Protein 3GLD (pdb70)

InterPro domains:
  IPR017503 Sortase B signal domain, QVPTGV class [TIGR03065] (308-339)
  IPR022464 Streptococcal pilin isopeptide linkage domain [PF12892] (33-169)
  IPR022464 Streptococcal pilin isopeptide linkage domain [TIGR03786] (100-170)
  IPR038174 Streptococcal pilin isopeptide linker superfamily [G3DSA:2.60.40.3050] (29-171)
  IPR055382 Domain of unknown function DUF7601 [PF24547] (174-305)

CATH classification: 2.60.40.3050 (+1 more: 2.60.40.1140)

Secondary structure (DSSP, 8-state):
--TT-----------TTEEEEEEEEEESSTTPPPPSEEEEEEEEE-TT---SSSEEEPPPPSS-EEEEEE-GGGTTS--EEEEEEE-TT----SSEEEEEEEEE--SSPPTTEEPP--EEEEEEEEEEETTTTEEEEEEEEEEETTEE--EEEEEEE-EEEEEEEEEEESTT--TTPPEEEEEEEPPBTTB-TT-EEEEEEE-SSSPPPEEEEEETTS-EEEEE-TT-EEEEEEEETT-EEEEEEPP-GGGT-EEEEEEEETTS--EEEESSB---EE--SS-EEEEEEEE---/--SEEEEEEEEEESSTTPPPPSEEEEEEEEE-TT----SSEEEPPPPSS-EEEEEE-GGGTTS--EEEEEEE-TT---SSSEEEEEEEEEE-SSPPTTEEPP--EEEEEEEEEEETTTTEEEEEEEEEEETTEE--EEEEEEE-EEEEEEEEEEESTT--TTPPEEEEEEE---SSS-TT-EEEEEEE-SSSPPPEEEEEETTS-EEEEE-TT-EEEEEEEETT-EEEEEE---GGGT-EEEEEEEETTS--EEEESSB---EE--SSPEEEEEEEE---/--EEEEEEEEEESSTTPPPP-EEEEEEEEE-SS----SSEEEPPPPSS-EEEEEE-GGGTTS--EEEEEEEGGGS--SS-EEEEEEEEE--SSPPTTEE----EEEEEEEEEEETTTTEEEEEEEEEESSS-B--EEEEEEE--EEEEEEEEEESTT--TTPPEEEEEEEPP-SSS-TT-EEEEEEE-SSSSPPEEEEEETTS-EEEEE-TT-EEEEEEEPTT-EEEEEE---GGGT-EEEEEEEESSS--EEEESSB---EE--SS-EEEEEEEE---

Nearest PDB structures (foldseek):
  3b2m-assembly2_B  TM=9.911E-01  e=2.088E-54  Streptococcus pyogenes serotype M1
  3gld-assembly2_B  TM=9.928E-01  e=7.175E-54  Streptococcus pyogenes serotype M1
  3gle-assembly3_C  TM=9.725E-01  e=1.163E-53  Streptococcus pyogenes serotype M1
  8f70-assembly1_A  TM=8.834E-01  e=3.457E-27  Streptococcus pyogenes
  6bbt-assembly1_A  TM=8.859E-01  e=1.631E-27  Streptococcus pyogenes

Foldseek 3Di:
DPPPDDDDDDDDADPLQKAKAKEAEAEPDLQAFFWWDKKKKFKAFDPPDDDDVAEETAQGDPDGMWIDTDHRVCRPDRRMTMIMDGRPPPDDQDFHWYKMKMAIDCDVPDAQKDWFGDIKIKIFGFDQDPVVRHTHRRHMWIDDPPDTDGNYTYMYGFAEKEKEAEAEAEPPTDQPDKWKKKKAKADDNTGHWQRKFWKWKADPDDDDTDIDIDTHRDIDMDIDGHPIMMMRGHHGAFIKMKMFIDDCVVVQKWKKKWKDWPVDDIDIGGHTMDDTDGHHSTYIYMYIYIYHYD/DAFKAKAKEAEAEPPLQAFFWWFKWKKFKAWDPVDDCPPAEETADDDPDGMDIDTDARVCRPHRRMDMIMDGRQPPDDQDFHWYKMKMAIDQDPHDAQKAWFGFIKIKIFGFPQDPVVRGTHRDDIWIDGPRDTDGNYTYMYGFFEKEKEAEAEDEPPTDQPDKWKKKKAKADDNTHDFFRWFKKWKFDPDPDGTDIDIDTHRDIDMDIDGHPIMMMRGHHGAFIWMKMFIDDCVVVVKWKKKWKDWAVDDIDIDGHTMDPRDGHHSTYIYIYIYIYHYD/DQKAKAKEAEAEPPLQAFFWWDKKKKFKAWDPPDDPDPAEDTADGDPDGMDIDTDARVCRPHRSMDMDMDGCQVPADQDWHWYKIKMAIDDDPDDAQKAWAGFIKIKTFGFDCDPVVNGTGRDDMWIDTDPDTDRHYIYMYGYFEKEKEAEAEAAPPTDQPDKWKKKKAKAADNTHHWFDWFWKFKDDPDDDGTDIDIDTHRDIDMDIDGHPIMMMRPGHGAFIKMKMWIDFCVVVQKWKKKWKDWPPDDIDIDGDTMDDTDGHHNTYIYMYIYIYHYD

Organism: Streptococcus pyogenes serotype M1 (NCBI:txid301447)

Sequence (853 aa):
GPGSATTVHGETVVNGAKLTVTKNLDLVNSNALIPNTDFTFKIEPDTTVNEDDGNNKFKGVALNTPMTKVTYTNSDKGGSNTKTAEFDFSEVTFEKPGVYYYKVTAEKIDKVPGVSYDTTSYTVQVHVLWNEEEQQKPVATYIVGYKEGSKVPIQFKNSLDSTTLTVKKKVSSGTGGDRSKDFNFGLTLKANQYYKASEKVMIEKTTKGGQAPVQTEASIDQLYHFTLKDGESIKVTNLPVGVDYVVTEDDYKSEKYTTNVEVSPQDGAVKNIAGNSTEQETSTDKDMTITFTNKKVFNGAKLTVTKNLDLVNSNALIPNTDFTFKIEPDTTVNEDGNKFKGVALNNTPMTKVTYTNSSDKGGSNTKTAEFDFSEVTFEEKPGVYYYKVTAEEKIDKVPGVSYDTTSYTVQVHVLWNEEQQKPVATYIVGYKEGSKVPIQFKNSSLDSTTLTVKKKVSGTGGDRSKDFNFGLTLKANQYYKASEKVMMIEKTTKGGQAPVQTEASSIDQQLYHFTLKDGESIKVTNLPVGVDYVVTEDDYKSEKYTTNVEVSPQDGAVKNIAGNSTEQETSTDKDMTITFTNKKVFGAKLTVTKNLDLVNSNALIPNTDFTFKIEPDTTVNEDGNKFKGVALNTPMTKVTYTNSDKGGSNTKTAEFDFSEVTFEKPGVYYYKVTAEKIDKVPGVSYDTTSYTVQVHVLWNEEEQQKPVATYIVGYKEGSKVPIQFKNSLDSTTLTVKKKVSGTGGDRSKDFNFGLTLKANQYYKASEKVMMIEKTTKGGQAPVQTEASIDQLYHFTLKDGESIKVTNLPVGVDYVVTEDDYKSEKYTTNVEVSPQDGAVKNIAGNSTEQETSTDKDMTITFTNKKVF

Radius of gyration: 78.74 Å; Cα contacts (8 Å, |Δi|>4): 2215; chains: 3; bounding box: 119×37×260 Å

B-factor: mean 33.16, std 6.8, range [10.65, 68.16]

Solvent-accessible surface area: 43783 Å² total; per-residue (Å²): 72,106,82,132,58,118,78,127,168,64,163,123,138,126,76,10,18,67,17,68,0,22,0,43,10,69,48,104,39,98,65,1,2,0,0,32,22,58,6,37,0,55,3,74,46,8,108,105,20,131,93,82,50,44,94,29,93,8,58,68,13,128,93,55,84,23,115,7,67,1,56,13,104,28,81,81,50,95,12,61,54,88,13,93,1,65,2,66,136,23,91,13,132,70,5,0,16,8,24,0,68,0,37,17,45,102,138,123,135,4,42,19,16,73,27,28,111,29,56,3,28,0,26,0,24,0,32,27,44,121,168,107,104,112,26,32,12,53,106,31,34,4,51,85,171,75,66,113,53,86,4,82,2,125,1,37,2,44,15,6,30,0,24,0,93,3,115,7,24,18,63,3,0,12,44,71,44,55,0,66,6,9,1,33,3,55,40,44,122,43,3,118,53,73,43,97,0,55,0,51,49,63,47,127,72,82,140,78,66,91,99,58,110,4,13,2,82,115,94,31,137,15,46,0,73,22,47,11,24,0,84,0,27,0,1,4,16,21,0,42,2,32,0,50,5,70,92,16,149,93,64,79,5,79,17,68,0,65,1,32,29,126,107,42,87,88,80,118,34,88,28,49,36,6,112,103,20,75,7,69,74,77,64,19,45,0,18,0,37,0,104,16,88,101,147,31,27,127,18,67,0,21,0,39,13,70,49,104,45,97,75,1,7,0,0,34,22,65,7,20,0,48,2,71,40,8,104,95,19,123,98,53,15,31,80,36,91,10,54,72,11,140,93,55,102,28,121,8,64,1,52,6,100,31,87,84,52,96,12,62,52,93,10,93,2,69,2,62,146,22,105,15,136,90,4,3,14,9,27,0,66,0,39,24,65,120,137,121,143,7,43,20,18,70,47,26,127,34,55,1,38,0,28,0,37,0,32,33,43,118,168,97,103,108,27,31,15,38,95,15,34,7,48,80,180,66,68,150,50,98,4,90,1,124,2,34,2,44,15,7,21,0,27,0,90,4,101,1,19,22,126,13,11,69,116,82,41,62,0,65,5,7,1,28,2,66,40,51,136,32,4,112,46,55,46,90,1,40,0,44,55,57,64,154,63,81,148,92,54,104,107,62,112,3,24,0,68,80,102,32,135,16,46,0,68,24,48,15,24,1,86,0,21,3,1,3,18,20,0,37,3,32,0,52,3,70,94,18,152,103,74,148,6,87,22,49,0,61,0,31,34,85,120,46,82,82,80,92,41,104,29,52,38,10,107,101,20,76,8,72,84,79,63,22,44,0,19,0,34,0,104,42,87,194,87,15,132,11,69,0,19,1,40,4,86,41,97,41,97,67,0,4,0,0,25,13,50,4,15,0,52,2,73,47,6,103,116,26,99,105,86,62,103,64,40,100,8,52,71,19,151,102,50,92,40,138,14,68,2,54,11,101,28,84,84,48,90,14,58,55,95,14,108,31,36,0,73,131,21,109,7,160,116,59,14,30,11,17,0,64,0,35,28,52,49,146,111,132,4,48,25,16,73,35,24,128,24,51,5,17,0,29,0,24,2,77,122,34,131,168,99,122,106,20,27,6,48,98,32,33,13,49,83,142,87,58,148,59,90,3,68,0,144,4,33,2,64,14,6,21,0,18,0,94,3,114,9,32,13,54,3,0,18,34,58,37,62,0,67,4,9,0,22,2,77,35,42,127,38,3,126,59,61,50,98,0,53,0,46,49,64,43,154,59,91,118,82,48,94,100,58,104,1,12,2,79,110,103,32,137,15,44,0,66,23,45,15,19,1,84,0,27,0,1,6,15,22,0,43,1,36,0,47,0,70,88,18,146,102,68,138,6,82,17,73,0,74,2,35,37,116,91,60,80,83,77,114,36,88,23,51,34,5,100,112,27,74,8,77,90,84,65,26,41,0,13,0,38,0,106,11,93,75

Structure (mmCIF, N/CA/C/O backbone):
data_3GLD
#
_entry.id   3GLD
#
_cell.length_a   67.307
_cell.length_b   52.149
_cell.length_c   127.316
_cell.angle_alpha   90.00
_cell.angle_beta   98.83
_cell.angle_gamma   90.00
#
_symmetry.space_group_name_H-M   'P 1 21 1'
#
loop_
_entity.id
_entity.type
_entity.pdbx_description
1 polymer Pilin
2 water water
#
loop_
_atom_site.group_PDB
_atom_site.id
_atom_site.type_symbol
_atom_site.label_atom_id
_atom_site.label_alt_id
_atom_site.label_comp_id
_atom_site.label_asym_id
_atom_site.label_entity_id
_atom_site.label_seq_id
_atom_site.pdbx_PDB_ins_code
_atom_site.Cartn_x
_atom_site.Cartn_y
_atom_site.Cartn_z
_atom_site.occupancy
_atom_site.B_iso_or_equiv
_atom_site.auth_seq_id
_atom_site.auth_comp_id
_atom_site.auth_asym_id
_atom_site.auth_atom_id
_atom_site.pdbx_PDB_model_num
ATOM 1 N N . GLY A 1 1 ? 43.984 -5.471 41.332 1.00 26.07 14 GLY A N 1
ATOM 2 C CA . GLY A 1 1 ? 43.938 -4.187 42.095 1.00 25.33 14 GLY A CA 1
ATOM 3 C C . GLY A 1 1 ? 45.321 -3.847 42.608 1.00 25.14 14 GLY A C 1
ATOM 4 O O . GLY A 1 1 ? 46.222 -4.691 42.555 1.00 25.03 14 GLY A O 1
ATOM 5 N N . PRO A 1 2 ? 45.511 -2.612 43.111 1.00 24.84 15 PRO A N 1
ATOM 6 C CA . PRO A 1 2 ? 46.840 -2.286 43.653 1.00 24.79 15 PRO A CA 1
ATOM 7 C C . PRO A 1 2 ? 47.089 -2.962 45.014 1.00 25.06 15 PRO A C 1
ATOM 8 O O . PRO A 1 2 ? 46.263 -2.837 45.926 1.00 23.86 15 PRO A O 1
ATOM 12 N N . GLY A 1 3 ? 48.195 -3.703 45.128 1.00 25.39 16 GLY A N 1
ATOM 13 C CA . GLY A 1 3 ? 48.548 -4.368 46.389 1.00 26.50 16 GLY A CA 1
ATOM 14 C C . GLY A 1 3 ? 47.366 -5.030 47.092 1.00 26.89 16 GLY A C 1
ATOM 15 O O . GLY A 1 3 ? 46.715 -5.906 46.511 1.00 26.85 16 GLY A O 1
ATOM 16 N N . SER A 1 4 ? 47.073 -4.590 48.317 1.00 27.47 17 SER A N 1
ATOM 17 C CA . SER A 1 4 ? 46.020 -5.194 49.155 1.00 28.40 17 SER A CA 1
ATOM 18 C C . SER A 1 4 ? 44.609 -5.022 48.607 1.00 29.71 17 SER A C 1
ATOM 19 O O . SER A 1 4 ? 43.710 -5.803 48.934 1.00 30.25 17 SER A O 1
ATOM 22 N N . ALA A 1 5 ? 44.409 -3.995 47.787 1.00 30.75 18 ALA A N 1
ATOM 23 C CA . ALA A 1 5 ? 43.075 -3.608 47.375 1.00 31.85 18 ALA A CA 1
ATOM 24 C C . ALA A 1 5 ? 42.574 -4.383 46.159 1.00 32.80 18 ALA A C 1
ATOM 25 O O . ALA A 1 5 ? 43.353 -4.963 45.395 1.00 32.53 18 ALA A O 1
ATOM 27 N N . THR A 1 6 ? 41.256 -4.400 45.993 1.00 33.88 19 THR A N 1
ATOM 28 C CA . THR A 1 6 ? 40.640 -5.065 44.846 1.00 35.17 19 THR A CA 1
ATOM 29 C C . THR A 1 6 ? 39.909 -4.039 43.967 1.00 34.99 19 THR A C 1
ATOM 30 O O . THR A 1 6 ? 39.272 -3.122 44.483 1.00 35.42 19 THR A O 1
ATOM 34 N N . THR A 1 7 ? 40.044 -4.187 42.648 1.00 35.15 20 THR A N 1
ATOM 35 C CA . THR A 1 7 ? 39.469 -3.262 41.669 1.00 34.81 20 THR A CA 1
ATOM 36 C C . THR A 1 7 ? 38.096 -3.727 41.194 1.00 34.61 20 THR A C 1
ATOM 37 O O . THR A 1 7 ? 37.965 -4.794 40.582 1.00 34.35 20 THR A O 1
ATOM 41 N N . VAL A 1 8 ? 37.092 -2.893 41.445 1.00 33.92 21 VAL A N 1
ATOM 42 C CA . VAL A 1 8 ? 35.711 -3.177 41.081 1.00 33.58 21 VAL A CA 1
ATOM 43 C C . VAL A 1 8 ? 35.330 -2.319 39.883 1.00 33.12 21 VAL A C 1
ATOM 44 O O . VAL A 1 8 ? 35.593 -1.119 39.873 1.00 32.72 21 VAL A O 1
ATOM 48 N N . HIS A 1 9 ? 34.720 -2.938 38.871 1.00 32.87 22 HIS A N 1
ATOM 49 C CA . HIS A 1 9 ? 34.378 -2.259 37.613 1.00 32.72 22 HIS A CA 1
ATOM 50 C C . HIS A 1 9 ? 32.946 -1.750 37.489 1.00 33.47 22 HIS A C 1
ATOM 51 O O . HIS A 1 9 ? 32.666 -0.809 36.739 1.00 33.71 22 HIS A O 1
ATOM 58 N N . GLY A 1 10 ? 32.017 -2.373 38.184 1.00 33.95 23 GLY A N 1
ATOM 59 C CA . GLY A 1 10 ? 30.628 -1.947 38.021 1.00 35.25 23 GLY A CA 1
ATOM 60 C C . GLY A 1 10 ? 30.391 -0.521 38.500 1.00 35.50 23 GLY A C 1
ATOM 61 O O . GLY A 1 10 ? 31.184 0.034 39.265 1.00 35.12 23 GLY A O 1
ATOM 62 N N . GLU A 1 11 ? 29.324 0.093 38.017 1.00 35.93 24 GLU A N 1
ATOM 63 C CA . GLU A 1 11 ? 28.773 1.213 38.757 1.00 37.37 24 GLU A CA 1
ATOM 64 C C . GLU A 1 11 ? 27.248 1.207 38.821 1.00 37.15 24 GLU A C 1
ATOM 65 O O . GLU A 1 11 ? 26.564 0.845 37.858 1.00 35.78 24 GLU A O 1
ATOM 71 N N . THR A 1 12 ? 26.754 1.556 40.007 1.00 37.59 25 THR A N 1
ATOM 72 C CA . THR A 1 12 ? 25.341 1.718 40.288 1.00 38.73 25 THR A CA 1
ATOM 73 C C . THR A 1 12 ? 24.704 2.621 39.245 1.00 39.30 25 THR A C 1
ATOM 74 O O . THR A 1 12 ? 25.226 3.687 38.930 1.00 39.15 25 THR A O 1
ATOM 78 N N . VAL A 1 13 ? 23.584 2.167 38.703 1.00 40.46 26 VAL A N 1
ATOM 79 C CA . VAL A 1 13 ? 22.795 2.953 37.768 1.00 41.28 26 VAL A CA 1
ATOM 80 C C . VAL A 1 13 ? 21.749 3.735 38.564 1.00 42.02 26 VAL A C 1
ATOM 81 O O . VAL A 1 13 ? 20.856 3.153 39.178 1.00 42.00 26 VAL A O 1
ATOM 85 N N . VAL A 1 14 ? 21.874 5.052 38.583 1.00 42.48 27 VAL A N 1
ATOM 86 C CA . VAL A 1 14 ? 20.828 5.857 39.186 1.00 43.31 27 VAL A CA 1
ATOM 87 C C . VAL A 1 14 ? 19.870 6.188 38.047 1.00 43.18 27 VAL A C 1
ATOM 88 O O . VAL A 1 14 ? 20.297 6.657 36.993 1.00 44.01 27 VAL A O 1
ATOM 92 N N . ASN A 1 15 ? 18.590 5.880 38.229 1.00 42.77 28 ASN A N 1
ATOM 93 C CA . ASN A 1 15 ? 17.596 6.128 37.192 1.00 42.48 28 ASN A CA 1
ATOM 94 C C . ASN A 1 15 ? 17.438 7.637 36.932 1.00 42.07 28 ASN A C 1
ATOM 95 O O . ASN A 1 15 ? 16.880 8.385 37.756 1.00 41.56 28 ASN A O 1
ATOM 100 N N . GLY A 1 16 ? 17.969 8.080 35.790 1.00 41.47 29 GLY A N 1
ATOM 101 C CA . GLY A 1 16 ? 17.874 9.480 35.381 1.00 40.78 29 GLY A CA 1
ATOM 102 C C . GLY A 1 16 ? 16.503 9.894 34.866 1.00 40.49 29 GLY A C 1
ATOM 103 O O . GLY A 1 16 ? 16.318 11.057 34.461 1.00 41.17 29 GLY A O 1
ATOM 104 N N . ALA A 1 17 ? 15.563 8.945 34.856 1.00 39.51 30 ALA A N 1
ATOM 105 C CA . ALA A 1 17 ? 14.179 9.159 34.415 1.00 39.10 30 ALA A CA 1
ATOM 106 C C . ALA A 1 17 ? 13.154 9.011 35.568 1.00 38.60 30 ALA A C 1
ATOM 107 O O . ALA A 1 17 ? 11.949 8.853 35.335 1.00 38.87 30 ALA A O 1
ATOM 109 N N . LYS A 1 18 ? 13.649 9.027 36.801 1.00 37.81 31 LYS A N 1
ATOM 110 C CA . LYS A 1 18 ? 12.796 9.055 37.991 1.00 37.78 31 LYS A CA 1
ATOM 111 C C . LYS A 1 18 ? 13.399 9.952 39.056 1.00 36.85 31 LYS A C 1
ATOM 112 O O . LYS A 1 18 ? 14.630 10.009 39.220 1.00 36.13 31 LYS A O 1
ATOM 118 N N . LEU A 1 19 ? 12.524 10.675 39.753 1.00 35.98 32 LEU A N 1
ATOM 119 C CA . LEU A 1 19 ? 12.934 11.587 40.816 1.00 35.29 32 LEU A CA 1
ATOM 120 C C . LEU A 1 19 ? 12.255 11.171 42.116 1.00 34.82 32 LEU A C 1
ATOM 121 O O . LEU A 1 19 ? 11.020 11.089 42.179 1.00 34.07 32 LEU A O 1
ATOM 126 N N . THR A 1 20 ? 13.070 10.924 43.140 1.00 34.09 33 THR A N 1
ATOM 127 C CA . THR A 1 20 ? 12.579 10.505 44.450 1.00 33.62 33 THR A CA 1
ATOM 128 C C . THR A 1 20 ? 12.178 11.728 45.274 1.00 32.93 33 THR A C 1
ATOM 129 O O . THR A 1 20 ? 12.923 12.685 45.349 1.00 32.07 33 THR A O 1
ATOM 133 N N . VAL A 1 21 ? 10.996 11.677 45.883 1.00 32.65 34 VAL A N 1
ATOM 134 C CA . VAL A 1 21 ? 10.585 12.706 46.841 1.00 32.60 34 VAL A CA 1
ATOM 135 C C . VAL A 1 21 ? 10.560 12.083 48.235 1.00 33.22 34 VAL A C 1
ATOM 136 O O . VAL A 1 21 ? 9.984 11.017 48.423 1.00 32.30 34 VAL A O 1
ATOM 140 N N . THR A 1 22 ? 11.194 12.738 49.202 1.00 34.37 35 THR A N 1
ATOM 141 C CA . THR A 1 22 ? 11.194 12.230 50.576 1.00 35.84 35 THR A CA 1
ATOM 142 C C . THR A 1 22 ? 10.301 13.120 51.425 1.00 36.13 35 THR A C 1
ATOM 143 O O . THR A 1 22 ? 10.408 14.350 51.391 1.00 36.63 35 THR A O 1
ATOM 147 N N . LYS A 1 23 ? 9.398 12.489 52.165 1.00 36.64 36 LYS A N 1
ATOM 148 C CA . LYS A 1 23 ? 8.500 13.222 53.056 1.00 36.70 36 LYS A CA 1
ATOM 149 C C . LYS A 1 23 ? 8.774 12.814 54.494 1.00 36.82 36 LYS A C 1
ATOM 150 O O . LYS A 1 23 ? 8.841 11.625 54.810 1.00 37.00 36 LYS A O 1
ATOM 156 N N . ASN A 1 24 ? 8.966 13.810 55.349 1.00 37.34 37 ASN A N 1
ATOM 157 C CA . ASN A 1 24 ? 9.121 13.599 56.771 1.00 37.71 37 ASN A CA 1
ATOM 158 C C . ASN A 1 24 ? 7.994 14.321 57.516 1.00 37.81 37 ASN A C 1
ATOM 159 O O . ASN A 1 24 ? 7.484 15.341 57.054 1.00 38.17 37 ASN A O 1
ATOM 164 N N . LEU A 1 25 ? 7.584 13.776 58.655 1.00 37.36 38 LEU A N 1
ATOM 165 C CA . LEU A 1 25 ? 6.602 14.455 59.490 1.00 36.85 38 LEU A CA 1
ATOM 166 C C . LEU A 1 25 ? 7.231 14.726 60.850 1.00 36.75 38 LEU A C 1
ATOM 167 O O . LEU A 1 25 ? 7.473 13.810 61.633 1.00 36.72 38 LEU A O 1
ATOM 172 N N . ASP A 1 26 ? 7.508 15.992 61.107 1.00 36.49 39 ASP A N 1
ATOM 173 C CA . ASP A 1 26 ? 8.056 16.421 62.381 1.00 37.63 39 ASP A CA 1
ATOM 174 C C . ASP A 1 26 ? 6.915 16.469 63.403 1.00 36.43 39 ASP A C 1
ATOM 175 O O . ASP A 1 26 ? 5.846 16.974 63.091 1.00 36.33 39 ASP A O 1
ATOM 180 N N . LEU A 1 27 ? 7.149 15.941 64.603 1.00 35.39 40 LEU A N 1
ATOM 181 C CA . LEU A 1 27 ? 6.137 15.926 65.664 1.00 34.86 40 LEU A CA 1
ATOM 182 C C . LEU A 1 27 ? 6.460 16.909 66.792 1.00 34.58 40 LEU A C 1
ATOM 183 O O . LEU A 1 27 ? 7.525 16.827 67.418 1.00 34.58 40 LEU A O 1
ATOM 188 N N . VAL A 1 28 ? 5.542 17.836 67.057 1.00 33.79 41 VAL A N 1
ATOM 189 C CA . VAL A 1 28 ? 5.686 18.733 68.220 1.00 33.62 41 VAL A CA 1
ATOM 190 C C . VAL A 1 28 ? 5.758 17.932 69.530 1.00 32.91 41 VAL A C 1
ATOM 191 O O . VAL A 1 28 ? 6.597 18.208 70.406 1.00 33.20 41 VAL A O 1
ATOM 195 N N . ASN A 1 29 ? 4.894 16.924 69.636 1.00 31.38 42 ASN A N 1
ATOM 196 C CA . ASN A 1 29 ? 4.916 15.985 70.749 1.00 30.93 42 ASN A CA 1
ATOM 197 C C . ASN A 1 29 ? 5.358 14.611 70.232 1.00 30.94 42 ASN A C 1
ATOM 198 O O . ASN A 1 29 ? 4.649 14.014 69.436 1.00 31.16 42 ASN A O 1
ATOM 203 N N . SER A 1 30 ? 6.489 14.098 70.709 1.00 31.65 43 SER A N 1
ATOM 204 C CA . SER A 1 30 ? 7.047 12.835 70.192 1.00 32.84 43 SER A CA 1
ATOM 205 C C . SER A 1 30 ? 6.101 11.640 70.329 1.00 32.89 43 SER A C 1
ATOM 206 O O . SER A 1 30 ? 6.207 10.652 69.586 1.00 32.98 43 SER A O 1
ATOM 209 N N . ASN A 1 31 ? 5.158 11.736 71.256 1.00 31.92 44 ASN A N 1
ATOM 210 C CA . ASN A 1 31 ? 4.181 10.674 71.472 1.00 31.50 44 ASN A CA 1
ATOM 211 C C . ASN A 1 31 ? 2.916 10.859 70.637 1.00 30.39 44 ASN A C 1
ATOM 212 O O . ASN A 1 31 ? 1.927 10.172 70.849 1.00 29.73 44 ASN A O 1
ATOM 217 N N . ALA A 1 32 ? 2.940 11.788 69.681 1.00 29.31 45 ALA A N 1
ATOM 218 C CA . ALA A 1 32 ? 1.732 12.081 68.893 1.00 28.83 45 ALA A CA 1
ATOM 219 C C . ALA A 1 32 ? 1.212 10.860 68.166 1.00 28.76 45 ALA A C 1
ATOM 220 O O . ALA A 1 32 ? 1.999 10.043 67.682 1.00 29.47 45 ALA A O 1
ATOM 222 N N . LEU A 1 33 ? -0.114 10.742 68.096 1.00 28.21 46 LEU A N 1
ATOM 223 C CA . LEU A 1 33 ? -0.783 9.851 67.154 1.00 28.07 46 LEU A CA 1
ATOM 224 C C . LEU A 1 33 ? -0.616 10.365 65.715 1.00 28.30 46 LEU A C 1
ATOM 225 O O . LEU A 1 33 ? -0.580 11.588 65.493 1.00 27.52 46 LEU A O 1
ATOM 230 N N . ILE A 1 34 ? -0.478 9.437 64.762 1.00 27.89 47 ILE A N 1
ATOM 231 C CA . ILE A 1 34 ? -0.214 9.791 63.355 1.00 28.75 47 ILE A CA 1
ATOM 232 C C . ILE A 1 34 ? -1.536 9.658 62.603 1.00 28.27 47 ILE A C 1
ATOM 233 O O . ILE A 1 34 ? -2.132 8.588 62.585 1.00 29.26 47 ILE A O 1
ATOM 238 N N . PRO A 1 35 ? -2.003 10.750 61.981 1.00 27.66 48 PRO A N 1
ATOM 239 C CA . PRO A 1 35 ? -3.295 10.724 61.279 1.00 28.24 48 PRO A CA 1
ATOM 240 C C . PRO A 1 35 ? -3.285 9.854 60.003 1.00 28.36 48 PRO A C 1
ATOM 241 O O . PRO A 1 35 ? -2.250 9.743 59.353 1.00 28.82 48 PRO A O 1
ATOM 245 N N . ASN A 1 36 ? -4.425 9.249 59.683 1.00 28.84 49 ASN A N 1
ATOM 246 C CA . ASN A 1 36 ? -4.639 8.584 58.401 1.00 29.36 49 ASN A CA 1
ATOM 247 C C . ASN A 1 36 ? -4.863 9.662 57.352 1.00 29.32 49 ASN A C 1
ATOM 248 O O . ASN A 1 36 ? -5.934 10.252 57.299 1.00 29.04 49 ASN A O 1
ATOM 253 N N . THR A 1 37 ? -3.856 9.918 56.524 1.00 29.60 50 THR A N 1
ATOM 254 C CA . THR A 1 37 ? -3.964 10.945 55.489 1.00 30.06 50 THR A CA 1
ATOM 255 C C . THR A 1 37 ? -2.917 10.708 54.388 1.00 30.33 50 THR A C 1
ATOM 256 O O . THR A 1 37 ? -1.908 10.047 54.616 1.00 29.59 50 THR A O 1
ATOM 260 N N . ASP A 1 38 ? -3.169 11.274 53.211 1.00 30.96 51 ASP A N 1
ATOM 261 C CA . ASP A 1 38 ? -2.140 11.416 52.164 1.00 31.16 51 ASP A CA 1
ATOM 262 C C . ASP A 1 38 ? -1.469 12.769 52.257 1.00 30.87 51 ASP A C 1
ATOM 263 O O . ASP A 1 38 ? -2.034 13.704 52.827 1.00 31.06 51 ASP A O 1
ATOM 268 N N . PHE A 1 39 ? -0.262 12.874 51.695 1.00 30.54 52 PHE A N 1
ATOM 269 C CA . PHE A 1 39 ? 0.314 14.151 51.300 1.00 30.48 52 PHE A CA 1
ATOM 270 C C . PHE A 1 39 ? 0.702 14.045 49.823 1.00 30.82 52 PHE A C 1
ATOM 271 O O . PHE A 1 39 ? 1.259 13.023 49.401 1.00 29.78 52 PHE A O 1
ATOM 279 N N . THR A 1 40 ? 0.397 15.096 49.061 1.00 29.77 53 THR A N 1
ATOM 280 C CA . THR A 1 40 ? 0.510 15.087 47.618 1.00 30.23 53 THR A CA 1
ATOM 281 C C . THR A 1 40 ? 1.570 16.099 47.168 1.00 30.28 53 THR A C 1
ATOM 282 O O . THR A 1 40 ? 1.737 17.174 47.771 1.00 28.87 53 THR A O 1
ATOM 286 N N . PHE A 1 41 ? 2.283 15.735 46.106 1.00 30.33 54 PHE A N 1
ATOM 287 C CA . PHE A 1 41 ? 3.350 16.575 45.566 1.00 30.58 54 PHE A CA 1
ATOM 288 C C . PHE A 1 41 ? 3.131 16.708 44.089 1.00 30.54 54 PHE A C 1
ATOM 289 O O . PHE A 1 41 ? 2.705 15.762 43.431 1.00 30.60 54 PHE A O 1
ATOM 297 N N . LYS A 1 42 ? 3.407 17.906 43.585 1.00 30.32 55 LYS A N 1
ATOM 298 C CA . LYS A 1 42 ? 3.155 18.266 42.212 1.00 30.17 55 LYS A CA 1
ATOM 299 C C . LYS A 1 42 ? 4.471 18.669 41.547 1.00 30.00 55 LYS A C 1
ATOM 300 O O . LYS A 1 42 ? 5.322 19.333 42.165 1.00 29.14 55 LYS A O 1
ATOM 306 N N . ILE A 1 43 ? 4.618 18.261 40.291 1.00 30.33 56 ILE A N 1
ATOM 307 C CA . ILE A 1 43 ? 5.689 18.768 39.413 1.00 30.49 56 ILE A CA 1
ATOM 308 C C . ILE A 1 43 ? 5.061 19.419 38.190 1.00 30.46 56 ILE A C 1
ATOM 309 O O . ILE A 1 43 ? 4.150 18.859 37.585 1.00 30.23 56 ILE A O 1
ATOM 314 N N . GLU A 1 44 ? 5.547 20.609 37.839 1.00 30.50 57 GLU A N 1
ATOM 315 C CA . GLU A 1 44 ? 5.090 21.307 36.641 1.00 31.41 57 GLU A CA 1
ATOM 316 C C . GLU A 1 44 ? 6.270 21.945 35.895 1.00 31.05 57 GLU A C 1
ATOM 317 O O . GLU A 1 44 ? 7.303 22.246 36.508 1.00 29.60 57 GLU A O 1
ATOM 323 N N . PRO A 1 45 ? 6.114 22.158 34.581 1.00 31.72 58 PRO A N 1
ATOM 324 C CA . PRO A 1 45 ? 7.168 22.878 33.856 1.00 33.07 58 PRO A CA 1
ATOM 325 C C . PRO A 1 45 ? 7.420 24.254 34.473 1.00 34.16 58 PRO A C 1
ATOM 326 O O . PRO A 1 45 ? 6.471 24.963 34.812 1.00 34.20 58 PRO A O 1
ATOM 330 N N . ASP A 1 46 ? 8.687 24.607 34.653 1.00 35.93 59 ASP A N 1
ATOM 331 C CA . ASP A 1 46 ? 9.064 25.958 35.066 1.00 37.62 59 ASP A CA 1
ATOM 332 C C . ASP A 1 46 ? 8.846 26.957 33.921 1.00 38.99 59 ASP A C 1
ATOM 333 O O . ASP A 1 46 ? 9.532 26.897 32.900 1.00 39.58 59 ASP A O 1
ATOM 338 N N . THR A 1 47 ? 7.905 27.877 34.124 1.00 40.51 60 THR A N 1
ATOM 339 C CA . THR A 1 47 ? 7.442 28.836 33.110 1.00 42.10 60 THR A CA 1
ATOM 340 C C . THR A 1 47 ? 8.406 30.022 32.912 1.00 42.62 60 THR A C 1
ATOM 341 O O . THR A 1 47 ? 8.331 30.734 31.905 1.00 42.51 60 THR A O 1
ATOM 345 N N . THR A 1 48 ? 9.316 30.202 33.870 1.00 43.38 61 THR A N 1
ATOM 346 C CA . THR A 1 48 ? 10.170 31.386 33.947 1.00 44.22 61 THR A CA 1
ATOM 347 C C . THR A 1 48 ? 11.522 31.216 33.255 1.00 44.80 61 THR A C 1
ATOM 348 O O . THR A 1 48 ? 12.391 32.085 33.373 1.00 44.81 61 THR A O 1
ATOM 352 N N . VAL A 1 49 ? 11.703 30.105 32.539 1.00 45.28 62 VAL A N 1
ATOM 353 C CA . VAL A 1 49 ? 12.974 29.827 31.864 1.00 45.39 62 VAL A CA 1
ATOM 354 C C . VAL A 1 49 ? 13.192 30.716 30.650 1.00 45.84 62 VAL A C 1
ATOM 355 O O . VAL A 1 49 ? 12.295 30.881 29.813 1.00 46.02 62 VAL A O 1
ATOM 359 N N . ASN A 1 50 ? 14.395 31.278 30.562 1.00 45.89 63 ASN A N 1
ATOM 360 C CA . ASN A 1 50 ? 14.843 31.932 29.341 1.00 46.25 63 ASN A CA 1
ATOM 361 C C . ASN A 1 50 ? 15.298 30.831 28.392 1.00 46.11 63 ASN A C 1
ATOM 362 O O . ASN A 1 50 ? 16.334 30.188 28.612 1.00 46.18 63 ASN A O 1
ATOM 367 N N . GLU A 1 51 ? 14.499 30.590 27.359 1.00 45.82 64 GLU A N 1
ATOM 368 C CA . GLU A 1 51 ? 14.783 29.503 26.445 1.00 45.26 64 GLU A CA 1
ATOM 369 C C . GLU A 1 51 ? 15.784 29.863 25.356 1.00 45.09 64 GLU A C 1
ATOM 370 O O . GLU A 1 51 ? 15.630 30.846 24.612 1.00 45.04 64 GLU A O 1
ATOM 376 N N . ASP A 1 52 ? 16.838 29.064 25.332 1.00 44.49 65 ASP A N 1
ATOM 377 C CA A ASP A 1 52 ? 17.779 28.995 24.234 0.50 44.00 65 ASP A CA 1
ATOM 378 C CA B ASP A 1 52 ? 17.720 29.001 24.176 0.50 44.37 65 ASP A CA 1
ATOM 379 C C . ASP A 1 52 ? 17.858 27.523 23.815 1.00 43.98 65 ASP A C 1
ATOM 380 O O . ASP A 1 52 ? 17.058 26.682 24.285 1.00 44.45 65 ASP A O 1
ATOM 389 N N . GLY A 1 53 ? 18.817 27.192 22.960 1.00 43.31 66 GLY A N 1
ATOM 390 C CA . GLY A 1 53 ? 19.050 25.795 22.607 1.00 42.13 66 GLY A CA 1
ATOM 391 C C . GLY A 1 53 ? 19.775 25.038 23.710 1.00 40.98 66 GLY A C 1
ATOM 392 O O . GLY A 1 53 ? 20.324 23.957 23.448 1.00 41.62 66 GLY A O 1
ATOM 393 N N . ASN A 1 54 ? 19.769 25.597 24.935 1.00 39.44 67 ASN A N 1
ATOM 394 C CA A ASN A 1 54 ? 20.443 24.988 26.085 0.50 38.34 67 ASN A CA 1
ATOM 395 C CA B ASN A 1 54 ? 20.443 24.986 26.090 0.50 38.44 67 ASN A CA 1
ATOM 396 C C . ASN A 1 54 ? 19.475 24.646 27.227 1.00 37.76 67 ASN A C 1
ATOM 397 O O . ASN A 1 54 ? 19.391 23.491 27.662 1.00 37.40 67 ASN A O 1
ATOM 406 N N . LYS A 1 55 ? 18.759 25.662 27.702 1.00 36.16 68 LYS A N 1
ATOM 407 C CA . LYS A 1 55 ? 17.756 25.524 28.746 1.00 35.18 68 LYS A CA 1
ATOM 408 C C . LYS A 1 55 ? 16.382 25.487 28.105 1.00 33.85 68 LYS A C 1
ATOM 409 O O . LYS A 1 55 ? 16.119 26.227 27.149 1.00 33.48 68 LYS A O 1
ATOM 415 N N . PHE A 1 56 ? 15.515 24.626 28.635 1.00 32.40 69 PHE A N 1
ATOM 416 C CA . PHE A 1 56 ? 14.170 24.431 28.104 1.00 31.36 69 PHE A CA 1
ATOM 417 C C . PHE A 1 56 ? 13.147 24.446 29.225 1.00 30.93 69 PHE A C 1
ATOM 418 O O . PHE A 1 56 ? 13.446 24.042 30.347 1.00 30.36 69 PHE A O 1
ATOM 426 N N . LYS A 1 57 ? 11.937 24.897 28.913 1.00 30.53 70 LYS A N 1
ATOM 427 C CA . LYS A 1 57 ? 10.808 24.686 29.806 1.00 30.64 70 LYS A CA 1
ATOM 428 C C . LYS A 1 57 ? 10.567 23.183 29.860 1.00 29.88 70 LYS A C 1
ATOM 429 O O . LYS A 1 57 ? 10.672 22.510 28.840 1.00 28.77 70 LYS A O 1
ATOM 435 N N . GLY A 1 58 ? 10.267 22.655 31.050 1.00 29.65 71 GLY A N 1
ATOM 436 C CA . GLY A 1 58 ? 10.049 21.224 31.202 1.00 28.81 71 GLY A CA 1
ATOM 437 C C . GLY A 1 58 ? 8.929 20.711 30.315 1.00 29.07 71 GLY A C 1
ATOM 438 O O . GLY A 1 58 ? 8.017 21.457 29.967 1.00 29.37 71 GLY A O 1
ATOM 439 N N . VAL A 1 59 ? 9.000 19.442 29.918 1.00 28.74 72 VAL A N 1
ATOM 440 C CA . VAL A 1 59 ? 7.887 18.832 29.178 1.00 28.41 72 VAL A CA 1
ATOM 441 C C . VAL A 1 59 ? 6.955 18.214 30.242 1.00 27.91 72 VAL A C 1
ATOM 442 O O . VAL A 1 59 ? 7.408 17.431 31.073 1.00 27.80 72 VAL A O 1
ATOM 446 N N . ALA A 1 60 ? 5.671 18.568 30.199 1.00 27.46 73 ALA A N 1
ATOM 447 C CA . ALA A 1 60 ? 4.703 18.163 31.223 1.00 27.83 73 ALA A CA 1
ATOM 448 C C . ALA A 1 60 ? 4.608 16.637 31.350 1.00 27.79 73 ALA A C 1
ATOM 449 O O . ALA A 1 60 ? 4.654 15.941 30.353 1.00 27.80 73 ALA A O 1
ATOM 451 N N . LEU A 1 61 ? 4.494 16.122 32.575 1.00 28.10 74 LEU A N 1
ATOM 452 C CA . LEU A 1 61 ? 4.446 14.671 32.774 1.00 28.14 74 LEU A CA 1
ATOM 453 C C . LEU A 1 61 ? 3.031 14.166 32.586 1.00 28.78 74 LEU A C 1
ATOM 454 O O . LEU A 1 61 ? 2.079 14.917 32.783 1.00 29.17 74 LEU A O 1
ATOM 459 N N . ASN A 1 62 ? 2.889 12.901 32.194 1.00 29.14 75 ASN A N 1
ATOM 460 C CA . ASN A 1 62 ? 1.581 12.255 32.174 1.00 30.08 75 ASN A CA 1
ATOM 461 C C . ASN A 1 62 ? 0.882 12.224 33.528 1.00 29.43 75 ASN A C 1
ATOM 462 O O . ASN A 1 62 ? -0.339 12.310 33.596 1.00 29.08 75 ASN A O 1
ATOM 467 N N . THR A 1 63 ? 1.677 12.101 34.587 1.00 29.56 76 THR A N 1
ATOM 468 C CA . THR A 1 63 ? 1.194 12.056 35.953 1.00 30.17 76 THR A CA 1
ATOM 469 C C . THR A 1 63 ? 2.014 13.052 36.788 1.00 30.24 76 THR A C 1
ATOM 470 O O . THR A 1 63 ? 3.036 12.687 37.377 1.00 30.38 76 THR A O 1
ATOM 474 N N . PRO A 1 64 ? 1.576 14.322 36.822 1.00 30.36 77 PRO A N 1
ATOM 475 C CA . PRO A 1 64 ? 2.279 15.404 37.509 1.00 31.08 77 PRO A CA 1
ATOM 476 C C . PRO A 1 64 ? 2.220 15.345 39.045 1.00 32.41 77 PRO A C 1
ATOM 477 O O . PRO A 1 64 ? 2.933 16.092 39.727 1.00 33.08 77 PRO A O 1
ATOM 481 N N . MET A 1 65 ? 1.369 14.489 39.591 1.00 32.92 78 MET A N 1
ATOM 482 C CA . MET A 1 65 ? 1.240 14.398 41.028 1.00 34.26 78 MET A CA 1
ATOM 483 C C . MET A 1 65 ? 1.649 13.032 41.525 1.00 33.55 78 MET A C 1
ATOM 484 O O . MET A 1 65 ? 1.449 12.031 40.853 1.00 33.61 78 MET A O 1
ATOM 489 N N . THR A 1 66 ? 2.261 13.013 42.697 1.00 33.52 79 THR A N 1
ATOM 490 C CA . THR A 1 66 ? 2.580 11.779 43.378 1.00 33.19 79 THR A CA 1
ATOM 491 C C . THR A 1 66 ? 2.259 11.966 44.863 1.00 33.47 79 THR A C 1
ATOM 492 O O . THR A 1 66 ? 2.152 13.106 45.362 1.00 32.87 79 THR A O 1
ATOM 496 N N . LYS A 1 67 ? 2.086 10.858 45.575 1.00 32.86 80 LYS A N 1
ATOM 497 C CA . LYS A 1 67 ? 1.711 10.971 46.980 1.00 32.95 80 LYS A CA 1
ATOM 498 C C . LYS A 1 67 ? 2.406 9.993 47.890 1.00 32.44 80 LYS A C 1
ATOM 499 O O . LYS A 1 67 ? 2.970 8.987 47.429 1.00 31.31 80 LYS A O 1
ATOM 505 N N . VAL A 1 68 ? 2.417 10.347 49.175 1.00 31.07 81 VAL A N 1
ATOM 506 C CA . VAL A 1 68 ? 2.777 9.439 50.252 1.00 30.21 81 VAL A CA 1
ATOM 507 C C . VAL A 1 68 ? 1.521 9.278 51.118 1.00 30.56 81 VAL A C 1
ATOM 508 O O . VAL A 1 68 ? 0.573 10.073 51.005 1.00 30.17 81 VAL A O 1
ATOM 512 N N . THR A 1 69 ? 1.508 8.247 51.952 1.00 29.70 82 THR A N 1
ATOM 513 C CA . THR A 1 69 ? 0.354 7.918 52.780 1.00 30.30 82 THR A CA 1
ATOM 514 C C . THR A 1 69 ? 0.833 7.599 54.185 1.00 29.71 82 THR A C 1
ATOM 515 O O . THR A 1 69 ? 1.811 6.863 54.366 1.00 29.38 82 THR A O 1
ATOM 519 N N . TYR A 1 70 ? 0.153 8.189 55.166 1.00 29.63 83 TYR A N 1
ATOM 520 C CA . TYR A 1 70 ? 0.385 7.902 56.576 1.00 29.07 83 TYR A CA 1
ATOM 521 C C . TYR A 1 70 ? -0.841 7.180 57.143 1.00 29.38 83 TYR A C 1
ATOM 522 O O . TYR A 1 70 ? -1.960 7.370 56.656 1.00 29.32 83 TYR A O 1
ATOM 531 N N . THR A 1 71 ? -0.628 6.331 58.146 1.00 29.88 84 THR A N 1
ATOM 532 C CA . THR A 1 71 ? -1.743 5.709 58.898 1.00 30.18 84 THR A CA 1
ATOM 533 C C . THR A 1 71 ? -1.450 5.709 60.381 1.00 29.07 84 THR A C 1
ATOM 534 O O . THR A 1 71 ? -0.318 5.947 60.799 1.00 28.52 84 THR A O 1
ATOM 538 N N . ASN A 1 72 ? -2.468 5.401 61.185 1.00 29.57 85 ASN A N 1
ATOM 539 C CA . ASN A 1 72 ? -2.287 5.321 62.647 1.00 29.57 85 ASN A CA 1
ATOM 540 C C . ASN A 1 72 ? -1.132 4.384 63.022 1.00 29.95 85 ASN A C 1
ATOM 541 O O . ASN A 1 72 ? -0.380 4.661 63.960 1.00 29.38 85 ASN A O 1
ATOM 546 N N . SER A 1 73 ? -0.981 3.289 62.267 1.00 30.76 86 SER A N 1
ATOM 547 C CA . SER A 1 73 ? 0.031 2.261 62.568 1.00 31.71 86 SER A CA 1
ATOM 548 C C . SER A 1 73 ? 1.482 2.710 62.353 1.00 32.01 86 SER A C 1
ATOM 549 O O . SER A 1 73 ? 2.420 2.038 62.790 1.00 31.71 86 SER A O 1
ATOM 552 N N . ASP A 1 74 ? 1.677 3.854 61.700 1.00 32.92 87 ASP A N 1
ATOM 553 C CA . ASP A 1 74 ? 3.015 4.441 61.577 1.00 33.89 87 ASP A CA 1
ATOM 554 C C . ASP A 1 74 ? 3.576 4.958 62.890 1.00 34.77 87 ASP A C 1
ATOM 555 O O . ASP A 1 74 ? 4.798 5.106 63.028 1.00 34.70 87 ASP A O 1
ATOM 560 N N . LYS A 1 75 ? 2.699 5.259 63.851 1.00 35.20 88 LYS A N 1
ATOM 561 C CA . LYS A 1 75 ? 3.168 5.708 65.158 1.00 36.32 88 LYS A CA 1
ATOM 562 C C . LYS A 1 75 ? 4.294 4.822 65.687 1.00 36.84 88 LYS A C 1
ATOM 563 O O . LYS A 1 75 ? 4.202 3.595 65.637 1.00 36.38 88 LYS A O 1
ATOM 569 N N . GLY A 1 76 ? 5.357 5.466 66.175 1.00 38.45 89 GLY A N 1
ATOM 570 C CA . GLY A 1 76 ? 6.536 4.776 66.709 1.00 39.71 89 GLY A CA 1
ATOM 571 C C . GLY A 1 76 ? 7.663 4.565 65.700 1.00 41.04 89 GLY A C 1
ATOM 572 O O . GLY A 1 76 ? 8.789 4.221 66.089 1.00 41.48 89 GLY A O 1
ATOM 573 N N . GLY A 1 77 ? 7.368 4.768 64.412 1.00 41.43 90 GLY A N 1
ATOM 574 C CA . GLY A 1 77 ? 8.345 4.558 63.345 1.00 41.65 90 GLY A CA 1
ATOM 575 C C . GLY A 1 77 ? 9.157 5.790 63.014 1.00 42.25 90 GLY A C 1
ATOM 576 O O . GLY A 1 77 ? 9.194 6.766 63.780 1.00 42.44 90 GLY A O 1
ATOM 577 N N . SER A 1 78 ? 9.810 5.757 61.859 1.00 42.51 91 SER A N 1
ATOM 578 C CA . SER A 1 78 ? 10.614 6.886 61.384 1.00 42.75 91 SER A CA 1
ATOM 579 C C . SER A 1 78 ? 9.750 8.040 60.914 1.00 42.54 91 SER A C 1
ATOM 580 O O . SER A 1 78 ? 10.184 9.202 60.941 1.00 43.45 91 SER A O 1
ATOM 583 N N . ASN A 1 79 ? 8.539 7.718 60.459 1.00 41.87 92 ASN A N 1
ATOM 584 C CA . ASN A 1 79 ? 7.657 8.694 59.805 1.00 41.42 92 ASN A CA 1
ATOM 585 C C . ASN A 1 79 ? 8.294 9.375 58.570 1.00 41.25 92 ASN A C 1
ATOM 586 O O . ASN A 1 79 ? 8.009 10.535 58.248 1.00 41.23 92 ASN A O 1
ATOM 591 N N . THR A 1 80 ? 9.167 8.624 57.902 1.00 40.41 93 THR A N 1
ATOM 592 C CA . THR A 1 80 ? 9.803 9.035 56.658 1.00 39.79 93 THR A CA 1
ATOM 593 C C . THR A 1 80 ? 9.181 8.197 55.552 1.00 38.41 93 THR A C 1
ATOM 594 O O . THR A 1 80 ? 9.197 6.972 55.636 1.00 38.93 93 THR A O 1
ATOM 598 N N . LYS A 1 81 ? 8.600 8.863 54.555 1.00 36.75 94 LYS A N 1
ATOM 599 C CA . LYS A 1 81 ? 7.975 8.206 53.399 1.00 35.98 94 LYS A CA 1
ATOM 600 C C . LYS A 1 81 ? 8.611 8.714 52.094 1.00 35.64 94 LYS A C 1
ATOM 601 O O . LYS A 1 81 ? 9.108 9.847 52.032 1.00 35.15 94 LYS A O 1
ATOM 607 N N . THR A 1 82 ? 8.577 7.891 51.049 1.00 35.12 95 THR A N 1
ATOM 608 C CA . THR A 1 82 ? 9.098 8.334 49.753 1.00 35.58 95 THR A CA 1
ATOM 609 C C . THR A 1 82 ? 8.080 8.083 48.652 1.00 34.62 95 THR A C 1
ATOM 610 O O . THR A 1 82 ? 7.234 7.210 48.778 1.00 34.22 95 THR A O 1
ATOM 614 N N . ALA A 1 83 ? 8.162 8.891 47.598 1.00 34.15 96 ALA A N 1
ATOM 615 C CA . ALA A 1 83 ? 7.345 8.746 46.398 1.00 34.01 96 ALA A CA 1
ATOM 616 C C . ALA A 1 83 ? 8.220 9.100 45.195 1.00 33.59 96 ALA A C 1
ATOM 617 O O . ALA A 1 83 ? 9.309 9.632 45.370 1.00 33.71 96 ALA A O 1
ATOM 619 N N . GLU A 1 84 ? 7.752 8.805 43.987 1.00 33.23 97 GLU A N 1
ATOM 620 C CA . GLU A 1 84 ? 8.543 9.090 42.785 1.00 33.66 97 GLU A CA 1
ATOM 621 C C . GLU A 1 84 ? 7.775 9.853 41.718 1.00 32.61 97 GLU A C 1
ATOM 622 O O . GLU A 1 84 ? 6.590 9.624 41.533 1.00 32.44 97 GLU A O 1
ATOM 628 N N . PHE A 1 85 ? 8.454 10.769 41.039 1.00 32.35 98 PHE A N 1
ATOM 629 C CA . PHE A 1 85 ? 7.952 11.269 39.765 1.00 32.69 98 PHE A CA 1
ATOM 630 C C . PHE A 1 85 ? 8.571 10.422 38.660 1.00 33.05 98 PHE A C 1
ATOM 631 O O . PHE A 1 85 ? 9.757 10.085 38.724 1.00 32.87 98 PHE A O 1
ATOM 639 N N . ASP A 1 86 ? 7.760 10.091 37.665 1.00 33.29 99 ASP A N 1
ATOM 640 C CA . ASP A 1 86 ? 8.165 9.213 36.584 1.00 34.24 99 ASP A CA 1
ATOM 641 C C . ASP A 1 86 ? 8.274 9.984 35.256 1.00 33.98 99 ASP A C 1
ATOM 642 O O . ASP A 1 86 ? 7.254 10.394 34.687 1.00 33.58 99 ASP A O 1
ATOM 647 N N . PHE A 1 87 ? 9.517 10.174 34.799 1.00 33.62 100 PHE A N 1
ATOM 648 C CA . PHE A 1 87 ? 9.838 10.821 33.515 1.00 34.38 100 PHE A CA 1
ATOM 649 C C . PHE A 1 87 ? 10.086 9.810 32.362 1.00 34.92 100 PHE A C 1
ATOM 650 O O . PHE A 1 87 ? 10.350 10.211 31.232 1.00 34.63 100 PHE A O 1
ATOM 658 N N . SER A 1 88 ? 10.021 8.512 32.647 1.00 36.39 101 SER A N 1
ATOM 659 C CA . SER A 1 88 ? 10.389 7.478 31.652 1.00 37.24 101 SER A CA 1
ATOM 660 C C . SER A 1 88 ? 9.590 7.562 30.353 1.00 37.75 101 SER A C 1
ATOM 661 O O . SER A 1 88 ? 10.084 7.167 29.295 1.00 38.42 101 SER A O 1
ATOM 664 N N . GLU A 1 89 ? 8.366 8.081 30.413 1.00 37.93 102 GLU A N 1
ATOM 665 C CA . GLU A 1 89 ? 7.578 8.241 29.193 1.00 38.30 102 GLU A CA 1
ATOM 666 C C . GLU A 1 89 ? 7.597 9.645 28.596 1.00 38.12 102 GLU A C 1
ATOM 667 O O . GLU A 1 89 ? 6.971 9.894 27.554 1.00 38.27 102 GLU A O 1
ATOM 673 N N . VAL A 1 90 ? 8.318 10.560 29.236 1.00 37.45 103 VAL A N 1
ATOM 674 C CA . VAL A 1 90 ? 8.415 11.922 28.716 1.00 37.30 103 VAL A CA 1
ATOM 675 C C . VAL A 1 90 ? 9.265 11.940 27.436 1.00 37.35 103 VAL A C 1
ATOM 676 O O . VAL A 1 90 ? 10.372 11.413 27.405 1.00 36.99 103 VAL A O 1
ATOM 680 N N . THR A 1 91 ? 8.730 12.523 26.372 1.00 37.99 104 THR A N 1
ATOM 681 C CA . THR A 1 91 ? 9.514 12.685 25.146 1.00 38.92 104 THR A CA 1
ATOM 682 C C . THR A 1 91 ? 10.286 14.011 25.189 1.00 38.44 104 THR A C 1
ATOM 683 O O . THR A 1 91 ? 9.677 15.086 25.180 1.00 38.72 104 THR A O 1
ATOM 687 N N . PHE A 1 92 ? 11.616 13.912 25.269 1.00 38.19 105 PHE A N 1
ATOM 688 C CA . PHE A 1 92 ? 12.525 15.059 25.086 1.00 37.84 105 PHE A CA 1
ATOM 689 C C . PHE A 1 92 ? 13.089 15.039 23.661 1.00 38.28 105 PHE A C 1
ATOM 690 O O . PHE A 1 92 ? 13.784 14.104 23.278 1.00 38.23 105 PHE A O 1
ATOM 698 N N . GLU A 1 93 ? 12.784 16.070 22.884 1.00 38.98 106 GLU A N 1
ATOM 699 C CA . GLU A 1 93 ? 13.139 16.086 21.468 1.00 39.68 106 GLU A CA 1
ATOM 700 C C . GLU A 1 93 ? 14.628 16.311 21.215 1.00 38.70 106 GLU A C 1
ATOM 701 O O . GLU A 1 93 ? 15.155 15.821 20.229 1.00 39.24 106 GLU A O 1
ATOM 707 N N . LYS A 1 94 ? 15.302 17.052 22.092 1.00 37.56 107 LYS A N 1
ATOM 708 C CA . LYS A 1 94 ? 16.742 17.288 21.929 1.00 36.50 107 LYS A CA 1
ATOM 709 C C . LYS A 1 94 ? 17.491 17.348 23.252 1.00 35.25 107 LYS A C 1
ATOM 710 O O . LYS A 1 94 ? 16.874 17.516 24.306 1.00 35.37 107 LYS A O 1
ATOM 716 N N . PRO A 1 95 ? 18.828 17.210 23.210 1.00 34.03 108 PRO A N 1
ATOM 717 C CA . PRO A 1 95 ? 19.540 17.335 24.464 1.00 33.37 108 PRO A CA 1
ATOM 718 C C . PRO A 1 95 ? 19.365 18.727 25.044 1.00 33.23 108 PRO A C 1
ATOM 719 O O . PRO A 1 95 ? 19.187 19.708 24.296 1.00 33.00 108 PRO A O 1
ATOM 723 N N . GLY A 1 96 ? 19.430 18.815 26.367 1.00 32.21 109 GLY A N 1
ATOM 724 C CA . GLY A 1 96 ? 19.327 20.108 27.029 1.00 30.56 109 GLY A CA 1
ATOM 725 C C . GLY A 1 96 ? 18.914 19.991 28.477 1.00 29.03 109 GLY A C 1
ATOM 726 O O . GLY A 1 96 ? 18.718 18.884 28.997 1.00 28.66 109 GLY A O 1
ATOM 727 N N . VAL A 1 97 ? 18.797 21.140 29.133 1.00 28.16 110 VAL A N 1
ATOM 728 C CA . VAL A 1 97 ? 18.383 21.146 30.535 1.00 27.58 110 VAL A CA 1
ATOM 729 C C . VAL A 1 97 ? 16.946 21.609 30.601 1.00 26.49 110 VAL A C 1
ATOM 730 O O . VAL A 1 97 ? 16.608 22.728 30.193 1.00 26.46 110 VAL A O 1
ATOM 734 N N . TYR A 1 98 ? 16.106 20.713 31.096 1.00 25.80 111 TYR A N 1
ATOM 735 C CA . TYR A 1 98 ? 14.671 20.939 31.152 1.00 26.09 111 TYR A CA 1
ATOM 736 C C . TYR A 1 98 ? 14.246 21.263 32.596 1.00 26.08 111 TYR A C 1
ATOM 737 O O . TYR A 1 98 ? 14.504 20.467 33.526 1.00 25.10 111 TYR A O 1
ATOM 746 N N . TYR A 1 99 ? 13.606 22.427 32.746 1.00 25.37 112 TYR A N 1
ATOM 747 C CA . TYR A 1 99 ? 13.282 23.008 34.056 1.00 25.86 112 TYR A CA 1
ATOM 748 C C . TYR A 1 99 ? 11.861 22.732 34.536 1.00 25.63 112 TYR A C 1
ATOM 749 O O . TYR A 1 99 ? 10.888 22.899 33.801 1.00 25.42 112 TYR A O 1
ATOM 758 N N . TYR A 1 100 ? 11.764 22.295 35.786 1.00 26.04 113 TYR A N 1
ATOM 759 C CA . TYR A 1 100 ? 10.481 22.057 36.422 1.00 25.63 113 TYR A CA 1
ATOM 760 C C . TYR A 1 100 ? 10.474 22.694 37.809 1.00 26.35 113 TYR A C 1
ATOM 761 O O . TYR A 1 100 ? 11.525 23.024 38.359 1.00 26.83 113 TYR A O 1
ATOM 770 N N . LYS A 1 101 ? 9.285 22.800 38.395 1.00 26.82 114 LYS A N 1
ATOM 771 C CA . LYS A 1 101 ? 9.147 23.199 39.794 1.00 26.88 114 LYS A CA 1
ATOM 772 C C . LYS A 1 101 ? 8.366 22.113 40.513 1.00 26.23 114 LYS A C 1
ATOM 773 O O . LYS A 1 101 ? 7.370 21.618 39.981 1.00 24.94 114 LYS A O 1
ATOM 779 N N . VAL A 1 102 ? 8.839 21.743 41.701 1.00 26.10 115 VAL A N 1
ATOM 780 C CA . VAL A 1 102 ? 8.203 20.724 42.524 1.00 27.05 115 VAL A CA 1
ATOM 781 C C . VAL A 1 102 ? 7.707 21.369 43.822 1.00 27.97 115 VAL A C 1
ATOM 782 O O . VAL A 1 102 ? 8.490 22.020 44.522 1.00 27.86 115 VAL A O 1
ATOM 786 N N . THR A 1 103 ? 6.418 21.186 44.116 1.00 29.51 116 THR A N 1
ATOM 787 C CA . THR A 1 103 ? 5.780 21.758 45.312 1.00 31.15 116 THR A CA 1
ATOM 788 C C . THR A 1 103 ? 4.942 20.699 46.052 1.00 32.13 116 THR A C 1
ATOM 789 O O . THR A 1 103 ? 4.602 19.651 45.488 1.00 31.76 116 THR A O 1
ATOM 793 N N . ALA A 1 104 ? 4.652 20.971 47.321 1.00 33.36 117 ALA A N 1
ATOM 794 C CA . ALA A 1 104 ? 3.761 20.117 48.109 1.00 34.94 117 ALA A CA 1
ATOM 795 C C . ALA A 1 104 ? 2.388 20.739 48.063 1.00 36.01 117 ALA A C 1
ATOM 796 O O . ALA A 1 104 ? 2.238 21.927 48.374 1.00 35.82 117 ALA A O 1
ATOM 798 N N . GLU A 1 105 ? 1.399 19.958 47.636 1.00 37.76 118 GLU A N 1
ATOM 799 C CA . GLU A 1 105 ? 0.003 20.396 47.647 1.00 40.58 118 GLU A CA 1
ATOM 800 C C . GLU A 1 105 ? -0.528 20.609 49.068 1.00 42.00 118 GLU A C 1
ATOM 801 O O . GLU A 1 105 ? -0.138 19.889 49.997 1.00 42.24 118 GLU A O 1
ATOM 807 N N . LYS A 1 106 ? -1.413 21.593 49.233 1.00 43.71 119 LYS A N 1
ATOM 808 C CA . LYS A 1 106 ? -2.075 21.833 50.535 1.00 45.56 119 LYS A CA 1
ATOM 809 C C . LYS A 1 106 ? -3.562 22.201 50.391 1.00 46.17 119 LYS A C 1
ATOM 810 O O . LYS A 1 106 ? -3.960 23.332 50.659 1.00 46.76 119 LYS A O 1
ATOM 816 N N . ILE A 1 107 ? -4.374 21.226 49.991 1.00 47.10 120 ILE A N 1
ATOM 817 C CA . ILE A 1 107 ? -5.779 21.458 49.641 1.00 47.80 120 ILE A CA 1
ATOM 818 C C . ILE A 1 107 ? -6.759 20.876 50.666 1.00 48.00 120 ILE A C 1
ATOM 819 O O . ILE A 1 107 ? -7.635 21.593 51.161 1.00 48.51 120 ILE A O 1
ATOM 824 N N . ASP A 1 108 ? -6.621 19.585 50.973 1.00 47.64 121 ASP A N 1
ATOM 825 C CA . ASP A 1 108 ? -7.429 18.956 52.022 1.00 47.23 121 ASP A CA 1
ATOM 826 C C . ASP A 1 108 ? -6.578 18.948 53.298 1.00 45.81 121 ASP A C 1
ATOM 827 O O . ASP A 1 108 ? -5.958 17.931 53.635 1.00 46.06 121 ASP A O 1
ATOM 832 N N . LYS A 1 109 ? -6.528 20.101 53.967 1.00 43.64 122 LYS A N 1
ATOM 833 C CA . LYS A 1 109 ? -5.630 20.331 55.099 1.00 42.13 122 LYS A CA 1
ATOM 834 C C . LYS A 1 109 ? -5.992 19.441 56.288 1.00 40.31 122 LYS A C 1
ATOM 835 O O . LYS A 1 109 ? -7.136 19.428 56.734 1.00 39.82 122 LYS A O 1
ATOM 841 N N . VAL A 1 110 ? -5.010 18.689 56.767 1.00 38.30 123 VAL A N 1
ATOM 842 C CA . VAL A 1 110 ? -5.177 17.779 57.900 1.00 36.60 123 VAL A CA 1
ATOM 843 C C . VAL A 1 110 ? -5.054 18.610 59.173 1.00 35.51 123 VAL A C 1
ATOM 844 O O . VAL A 1 110 ? -4.087 19.361 59.328 1.00 34.80 123 VAL A O 1
ATOM 848 N N . PRO A 1 111 ? -6.028 18.471 60.099 1.00 34.65 124 PRO A N 1
ATOM 849 C CA . PRO A 1 111 ? -5.998 19.237 61.355 1.00 33.77 124 PRO A CA 1
ATOM 850 C C . PRO A 1 111 ? -4.699 19.044 62.131 1.00 32.48 124 PRO A C 1
ATOM 851 O O . PRO A 1 111 ? -4.189 17.933 62.210 1.00 32.00 124 PRO A O 1
ATOM 855 N N . GLY A 1 112 ? -4.170 20.139 62.674 1.00 31.85 125 GLY A N 1
ATOM 856 C CA . GLY A 1 112 ? -2.900 20.131 63.385 1.00 30.58 125 GLY A CA 1
ATOM 857 C C . GLY A 1 112 ? -1.635 20.146 62.527 1.00 30.63 125 GLY A C 1
ATOM 858 O O . GLY A 1 112 ? -0.527 20.211 63.073 1.00 30.04 125 GLY A O 1
ATOM 859 N N . VAL A 1 113 ? -1.780 20.054 61.203 1.00 30.04 126 VAL A N 1
ATOM 860 C CA . VAL A 1 113 ? -0.602 20.012 60.308 1.00 30.56 126 VAL A CA 1
ATOM 861 C C . VAL A 1 113 ? -0.246 21.358 59.686 1.00 31.02 126 VAL A C 1
ATOM 862 O O . VAL A 1 113 ? -1.085 22.019 59.096 1.00 31.94 126 VAL A O 1
ATOM 866 N N . SER A 1 114 ? 1.012 21.744 59.844 1.00 32.37 127 SER A N 1
ATOM 867 C CA . SER A 1 114 ? 1.574 22.910 59.184 1.00 33.96 127 SER A CA 1
ATOM 868 C C . SER A 1 114 ? 2.355 22.429 57.968 1.00 34.29 127 SER A C 1
ATOM 869 O O . SER A 1 114 ? 3.258 21.595 58.095 1.00 34.34 127 SER A O 1
ATOM 872 N N . TYR A 1 115 ? 2.010 22.968 56.802 1.00 35.11 128 TYR A N 1
ATOM 873 C CA . TYR A 1 115 ? 2.535 22.477 55.541 1.00 36.19 128 TYR A CA 1
ATOM 874 C C . TYR A 1 115 ? 3.844 23.127 55.116 1.00 36.53 128 TYR A C 1
ATOM 875 O O . TYR A 1 115 ? 4.025 24.346 55.255 1.00 36.48 128 TYR A O 1
ATOM 884 N N . ASP A 1 116 ? 4.760 22.303 54.611 1.00 36.89 129 ASP A N 1
ATOM 885 C CA . ASP A 1 116 ? 6.003 22.797 54.020 1.00 37.08 129 ASP A CA 1
ATOM 886 C C . ASP A 1 116 ? 5.705 23.634 52.780 1.00 37.05 129 ASP A C 1
ATOM 887 O O . ASP A 1 116 ? 5.050 23.172 51.838 1.00 36.95 129 ASP A O 1
ATOM 892 N N . THR A 1 117 ? 6.182 24.873 52.788 1.00 37.17 130 THR A N 1
ATOM 893 C CA . THR A 1 117 ? 5.947 25.794 51.679 1.00 38.00 130 THR A CA 1
ATOM 894 C C . THR A 1 117 ? 7.071 25.758 50.639 1.00 38.10 130 THR A C 1
ATOM 895 O O . THR A 1 117 ? 6.994 26.446 49.612 1.00 37.78 130 THR A O 1
ATOM 899 N N . THR A 1 118 ? 8.098 24.947 50.901 1.00 38.57 131 THR A N 1
ATOM 900 C CA . THR A 1 118 ? 9.271 24.858 50.015 1.00 38.52 131 THR A CA 1
ATOM 901 C C . THR A 1 118 ? 8.900 24.610 48.547 1.00 38.61 131 THR A C 1
ATOM 902 O O . THR A 1 118 ? 7.990 23.843 48.226 1.00 38.47 131 THR A O 1
ATOM 906 N N . SER A 1 119 ? 9.606 25.300 47.660 1.00 38.70 132 SER A N 1
ATOM 907 C CA . SER A 1 119 ? 9.467 25.086 46.235 1.00 38.59 132 SER A CA 1
ATOM 908 C C . SER A 1 119 ? 10.835 24.693 45.731 1.00 38.13 132 SER A C 1
ATOM 909 O O . SER A 1 119 ? 11.832 25.357 46.040 1.00 38.62 132 SER A O 1
ATOM 912 N N . TYR A 1 120 ? 10.891 23.598 44.978 1.00 36.90 133 TYR A N 1
ATOM 913 C CA . TYR A 1 120 ? 12.137 23.161 44.388 1.00 35.89 133 TYR A CA 1
ATOM 914 C C . TYR A 1 120 ? 12.182 23.445 42.890 1.00 35.42 133 TYR A C 1
ATOM 915 O O . TYR A 1 120 ? 11.195 23.274 42.172 1.00 35.26 133 TYR A O 1
ATOM 924 N N . THR A 1 121 ? 13.337 23.896 42.417 1.00 34.82 134 THR A N 1
ATOM 925 C CA . THR A 1 121 ? 13.561 23.953 40.986 1.00 33.67 134 THR A CA 1
ATOM 926 C C . THR A 1 121 ? 14.264 22.658 40.629 1.00 32.62 134 THR A C 1
ATOM 927 O O . THR A 1 121 ? 15.218 22.247 41.309 1.00 32.68 134 THR A O 1
ATOM 931 N N . VAL A 1 122 ? 13.752 21.998 39.595 1.00 30.69 135 VAL A N 1
ATOM 932 C CA . VAL A 1 122 ? 14.274 20.714 39.161 1.00 29.80 135 VAL A CA 1
ATOM 933 C C . VAL A 1 122 ? 14.773 20.829 37.715 1.00 29.73 135 VAL A C 1
ATOM 934 O O . VAL A 1 122 ? 14.065 21.330 36.830 1.00 29.33 135 VAL A O 1
ATOM 938 N N . GLN A 1 123 ? 16.018 20.410 37.520 1.00 29.61 136 GLN A N 1
ATOM 939 C CA . GLN A 1 123 ? 16.687 20.374 36.213 1.00 29.36 136 GLN A CA 1
ATOM 940 C C . GLN A 1 123 ? 16.773 18.908 35.803 1.00 29.23 136 GLN A C 1
ATOM 941 O O . GLN A 1 123 ? 17.375 18.110 36.518 1.00 29.71 136 GLN A O 1
ATOM 947 N N . VAL A 1 124 ? 16.135 18.539 34.695 1.00 28.79 137 VAL A N 1
ATOM 948 C CA . VAL A 1 124 ? 16.385 17.241 34.082 1.00 27.98 137 VAL A CA 1
ATOM 949 C C . VAL A 1 124 ? 17.458 17.425 32.990 1.00 28.87 137 VAL A C 1
ATOM 950 O O . VAL A 1 124 ? 17.250 18.165 32.033 1.00 28.98 137 VAL A O 1
ATOM 954 N N . HIS A 1 125 ? 18.610 16.787 33.181 1.00 29.25 138 HIS A N 1
ATOM 955 C CA . HIS A 1 125 ? 19.699 16.794 32.214 1.00 29.93 138 HIS A CA 1
ATOM 956 C C . HIS A 1 125 ? 19.515 15.693 31.171 1.00 29.42 138 HIS A C 1
ATOM 957 O O . HIS A 1 125 ? 19.659 14.497 31.460 1.00 29.38 138 HIS A O 1
ATOM 964 N N . VAL A 1 126 ? 19.123 16.123 29.976 1.00 28.63 139 VAL A N 1
ATOM 965 C CA . VAL A 1 126 ? 18.901 15.227 28.857 1.00 28.41 139 VAL A CA 1
ATOM 966 C C . VAL A 1 126 ? 20.155 15.257 27.971 1.00 28.94 139 VAL A C 1
ATOM 967 O O . VAL A 1 126 ? 20.492 16.283 27.390 1.00 28.06 139 VAL A O 1
ATOM 971 N N . LEU A 1 127 ? 20.880 14.146 27.932 1.00 30.09 140 LEU A N 1
ATOM 972 C CA . LEU A 1 127 ? 22.119 14.049 27.142 1.00 30.51 140 LEU A CA 1
ATOM 973 C C . LEU A 1 127 ? 21.900 13.130 25.968 1.00 30.99 140 LEU A C 1
ATOM 974 O O . LEU A 1 127 ? 20.984 12.299 26.012 1.00 31.02 140 LEU A O 1
ATOM 979 N N . TRP A 1 128 ? 22.708 13.293 24.908 1.00 31.27 141 TRP A N 1
ATOM 980 C CA . TRP A 1 128 ? 22.710 12.327 23.812 1.00 32.52 141 TRP A CA 1
ATOM 981 C C . TRP A 1 128 ? 23.318 11.052 24.351 1.00 32.58 141 TRP A C 1
ATOM 982 O O . TRP A 1 128 ? 24.383 11.088 24.972 1.00 31.97 141 TRP A O 1
ATOM 993 N N . ASN A 1 129 ? 22.631 9.936 24.161 1.00 33.63 142 ASN A N 1
ATOM 994 C CA . ASN A 1 129 ? 23.140 8.670 24.704 1.00 34.91 142 ASN A CA 1
ATOM 995 C C . ASN A 1 129 ? 23.819 7.933 23.576 1.00 35.92 142 ASN A C 1
ATOM 996 O O . ASN A 1 129 ? 23.177 7.600 22.576 1.00 35.93 142 ASN A O 1
ATOM 1001 N N . GLU A 1 130 ? 25.119 7.697 23.746 1.00 37.17 143 GLU A N 1
ATOM 1002 C CA . GLU A 1 130 ? 25.939 7.145 22.679 1.00 38.81 143 GLU A CA 1
ATOM 1003 C C . GLU A 1 130 ? 25.430 5.787 22.204 1.00 38.69 143 GLU A C 1
ATOM 1004 O O . GLU A 1 130 ? 25.244 5.590 21.003 1.00 38.74 143 GLU A O 1
ATOM 1010 N N . GLU A 1 131 ? 25.143 4.879 23.138 1.00 38.63 144 GLU A N 1
ATOM 1011 C CA A GLU A 1 131 ? 24.733 3.521 22.766 0.50 38.14 144 GLU A CA 1
ATOM 1012 C CA B GLU A 1 131 ? 24.739 3.521 22.769 0.50 38.81 144 GLU A CA 1
ATOM 1013 C C . GLU A 1 131 ? 23.308 3.428 22.217 1.00 38.62 144 GLU A C 1
ATOM 1014 O O . GLU A 1 131 ? 23.032 2.624 21.317 1.00 39.13 144 GLU A O 1
ATOM 1025 N N . GLN A 1 132 ? 22.409 4.252 22.739 1.00 38.84 145 GLN A N 1
ATOM 1026 C CA . GLN A 1 132 ? 21.003 4.218 22.334 1.00 39.17 145 GLN A CA 1
ATOM 1027 C C . GLN A 1 132 ? 20.711 5.155 21.163 1.00 38.96 145 GLN A C 1
ATOM 1028 O O . GLN A 1 132 ? 19.614 5.137 20.597 1.00 38.44 145 GLN A O 1
ATOM 1034 N N . GLN A 1 133 ? 21.682 6.000 20.834 1.00 39.23 146 GLN A N 1
ATOM 1035 C CA . GLN A 1 133 ? 21.537 6.964 19.731 1.00 39.59 146 GLN A CA 1
ATOM 1036 C C . GLN A 1 133 ? 20.233 7.776 19.827 1.00 39.03 146 GLN A C 1
ATOM 1037 O O . GLN A 1 133 ? 19.418 7.809 18.889 1.00 39.08 146 GLN A O 1
ATOM 1043 N N . LYS A 1 134 ? 20.042 8.411 20.983 1.00 38.98 147 LYS A N 1
ATOM 1044 C CA . LYS A 1 134 ? 18.881 9.296 21.242 1.00 38.92 147 LYS A CA 1
ATOM 1045 C C . LYS A 1 134 ? 19.110 10.176 22.488 1.00 38.06 147 LYS A C 1
ATOM 1046 O O . LYS A 1 134 ? 20.021 9.896 23.268 1.00 36.84 147 LYS A O 1
ATOM 1052 N N . PRO A 1 135 ? 18.312 11.263 22.648 1.00 38.04 148 PRO A N 1
ATOM 1053 C CA . PRO A 1 135 ? 18.424 12.083 23.860 1.00 37.91 148 PRO A CA 1
ATOM 1054 C C . PRO A 1 135 ? 17.740 11.367 25.019 1.00 37.77 148 PRO A C 1
ATOM 1055 O O . PRO A 1 135 ? 16.566 11.008 24.918 1.00 37.88 148 PRO A O 1
ATOM 1059 N N . VAL A 1 136 ? 18.489 11.148 26.092 1.00 37.23 149 VAL A N 1
ATOM 1060 C CA . VAL A 1 136 ? 18.017 10.360 27.230 1.00 37.31 149 VAL A CA 1
ATOM 1061 C C . VAL A 1 136 ? 18.120 11.206 28.497 1.00 36.37 149 VAL A C 1
ATOM 1062 O O . VAL A 1 136 ? 19.160 11.812 28.755 1.00 36.51 149 VAL A O 1
ATOM 1066 N N . ALA A 1 137 ? 17.029 11.253 29.263 1.00 36.02 150 ALA A N 1
ATOM 1067 C CA . ALA A 1 137 ? 17.011 11.862 30.602 1.00 34.64 150 ALA A CA 1
ATOM 1068 C C . ALA A 1 137 ? 18.002 11.104 31.475 1.00 34.15 150 ALA A C 1
ATOM 1069 O O . ALA A 1 137 ? 17.737 9.976 31.889 1.00 34.23 150 ALA A O 1
ATOM 1071 N N . THR A 1 138 ? 19.138 11.738 31.753 1.00 33.57 151 THR A N 1
ATOM 1072 C CA . THR A 1 138 ? 20.328 11.049 32.273 1.00 33.41 151 THR A CA 1
ATOM 1073 C C . THR A 1 138 ? 20.619 11.283 33.754 1.00 33.83 151 THR A C 1
ATOM 1074 O O . THR A 1 138 ? 21.023 10.364 34.460 1.00 34.46 151 THR A O 1
ATOM 1078 N N . TYR A 1 139 ? 20.446 12.516 34.204 1.00 33.76 152 TYR A N 1
ATOM 1079 C CA . TYR A 1 139 ? 20.444 12.802 35.625 1.00 34.90 152 TYR A CA 1
ATOM 1080 C C . TYR A 1 139 ? 19.529 13.968 35.956 1.00 35.08 152 TYR A C 1
ATOM 1081 O O . TYR A 1 139 ? 19.217 14.798 35.087 1.00 34.29 152 TYR A O 1
ATOM 1090 N N . ILE A 1 140 ? 19.063 13.992 37.206 1.00 35.35 153 ILE A N 1
ATOM 1091 C CA . ILE A 1 140 ? 18.134 15.010 37.658 1.00 35.63 153 ILE A CA 1
ATOM 1092 C C . ILE A 1 140 ? 18.697 15.675 38.893 1.00 36.34 153 ILE A C 1
ATOM 1093 O O . ILE A 1 140 ? 19.139 14.999 39.823 1.00 36.43 153 ILE A O 1
ATOM 1098 N N . VAL A 1 141 ? 18.718 17.001 38.887 1.00 36.33 154 VAL A N 1
ATOM 1099 C CA . VAL A 1 141 ? 19.122 17.732 40.078 1.00 37.17 154 VAL A CA 1
ATOM 1100 C C . VAL A 1 141 ? 18.026 18.679 40.535 1.00 37.10 154 VAL A C 1
ATOM 1101 O O . VAL A 1 141 ? 17.324 19.294 39.723 1.00 36.53 154 VAL A O 1
ATOM 1105 N N . GLY A 1 142 ? 17.895 18.794 41.851 1.00 37.30 155 GLY A N 1
ATOM 1106 C CA . GLY A 1 142 ? 16.951 19.719 42.446 1.00 37.49 155 GLY A CA 1
ATOM 1107 C C . GLY A 1 142 ? 17.628 20.679 43.399 1.00 37.43 155 GLY A C 1
ATOM 1108 O O . GLY A 1 142 ? 18.643 20.371 44.003 1.00 37.39 155 GLY A O 1
ATOM 1109 N N . TYR A 1 143 ? 17.080 21.861 43.521 1.00 38.07 156 TYR A N 1
ATOM 1110 C CA . TYR A 1 143 ? 17.652 22.782 44.465 1.00 40.02 156 TYR A CA 1
ATOM 1111 C C . TYR A 1 143 ? 16.617 23.724 44.983 1.00 40.98 156 TYR A C 1
ATOM 1112 O O . TYR A 1 143 ? 15.682 24.127 44.286 1.00 40.64 156 TYR A O 1
ATOM 1121 N N . LYS A 1 144 ? 16.787 24.033 46.254 1.00 43.36 157 LYS A N 1
ATOM 1122 C CA . LYS A 1 144 ? 16.198 25.207 46.826 1.00 44.78 157 LYS A CA 1
ATOM 1123 C C . LYS A 1 144 ? 17.394 26.030 47.243 1.00 45.44 157 LYS A C 1
ATOM 1124 O O . LYS A 1 144 ? 18.405 25.499 47.730 1.00 45.34 157 LYS A O 1
ATOM 1130 N N . GLU A 1 145 ? 17.294 27.321 46.968 1.00 46.14 158 GLU A N 1
ATOM 1131 C CA . GLU A 1 145 ? 18.205 28.316 47.494 1.00 46.63 158 GLU A CA 1
ATOM 1132 C C . GLU A 1 145 ? 19.712 28.038 47.390 1.00 46.34 158 GLU A C 1
ATOM 1133 O O . GLU A 1 145 ? 20.487 28.348 48.301 1.00 46.93 158 GLU A O 1
ATOM 1139 N N . GLY A 1 146 ? 20.128 27.482 46.262 1.00 46.09 159 GLY A N 1
ATOM 1140 C CA . GLY A 1 146 ? 21.538 27.471 45.927 1.00 45.97 159 GLY A CA 1
ATOM 1141 C C . GLY A 1 146 ? 22.360 26.415 46.619 1.00 45.81 159 GLY A C 1
ATOM 1142 O O . GLY A 1 146 ? 23.592 26.494 46.687 1.00 46.04 159 GLY A O 1
ATOM 1143 N N . SER A 1 147 ? 21.678 25.425 47.152 1.00 45.46 160 SER A N 1
ATOM 1144 C CA . SER A 1 147 ? 22.350 24.190 47.466 1.00 45.41 160 SER A CA 1
ATOM 1145 C C . SER A 1 147 ? 21.595 23.099 46.718 1.00 44.88 160 SER A C 1
ATOM 1146 O O . SER A 1 147 ? 20.367 23.016 46.808 1.00 44.66 160 SER A O 1
ATOM 1149 N N . LYS A 1 148 ? 22.338 22.314 45.938 1.00 44.55 161 LYS A N 1
ATOM 1150 C CA . LYS A 1 148 ? 21.809 21.122 45.296 1.00 44.18 161 LYS A CA 1
ATOM 1151 C C . LYS A 1 148 ? 21.552 20.097 46.387 1.00 43.06 161 LYS A C 1
ATOM 1152 O O . LYS A 1 148 ? 22.459 19.754 47.151 1.00 42.99 161 LYS A O 1
ATOM 1158 N N . VAL A 1 149 ? 20.308 19.639 46.469 1.00 41.85 162 VAL A N 1
ATOM 1159 C CA . VAL A 1 149 ? 19.845 18.795 47.572 1.00 40.68 162 VAL A CA 1
ATOM 1160 C C . VAL A 1 149 ? 18.761 17.833 47.102 1.00 40.23 162 VAL A C 1
ATOM 1161 O O . VAL A 1 149 ? 18.136 18.077 46.068 1.00 40.01 162 VAL A O 1
ATOM 1165 N N . PRO A 1 150 ? 18.541 16.729 47.857 1.00 39.67 163 PRO A N 1
ATOM 1166 C CA . PRO A 1 150 ? 17.406 15.846 47.602 1.00 39.04 163 PRO A CA 1
ATOM 1167 C C . PRO A 1 150 ? 16.092 16.590 47.745 1.00 38.26 163 PRO A C 1
ATOM 1168 O O . PRO A 1 150 ? 16.010 17.573 48.484 1.00 38.07 163 PRO A O 1
ATOM 1172 N N . ILE A 1 151 ? 15.079 16.133 47.023 1.00 37.41 164 ILE A N 1
ATOM 1173 C CA . ILE A 1 151 ? 13.745 16.691 47.153 1.00 36.99 164 ILE A CA 1
ATOM 1174 C C . ILE A 1 151 ? 13.154 16.102 48.440 1.00 37.35 164 ILE A C 1
ATOM 1175 O O . ILE A 1 151 ? 12.835 14.908 48.522 1.00 37.61 164 ILE A O 1
ATOM 1180 N N . GLN A 1 152 ? 13.059 16.952 49.450 1.00 37.20 165 GLN A N 1
ATOM 1181 C CA . GLN A 1 152 ? 12.563 16.573 50.765 1.00 36.76 165 GLN A CA 1
ATOM 1182 C C . GLN A 1 152 ? 11.555 17.617 51.213 1.00 35.85 165 GLN A C 1
ATOM 1183 O O . GLN A 1 152 ? 11.749 18.821 50.993 1.00 34.53 165 GLN A O 1
ATOM 1189 N N . PHE A 1 153 ? 10.468 17.135 51.810 1.00 35.43 166 PHE A N 1
ATOM 1190 C CA . PHE A 1 153 ? 9.450 17.989 52.406 1.00 35.15 166 PHE A CA 1
ATOM 1191 C C . PHE A 1 153 ? 9.210 17.577 53.874 1.00 35.81 166 PHE A C 1
ATOM 1192 O O . PHE A 1 153 ? 9.156 16.383 54.193 1.00 36.25 166 PHE A O 1
ATOM 1200 N N . LYS A 1 154 ? 9.067 18.560 54.762 1.00 35.96 167 LYS A N 1
ATOM 1201 C CA . LYS A 1 154 ? 8.898 18.278 56.193 1.00 36.29 167 LYS A CA 1
ATOM 1202 C C . LYS A 1 154 ? 7.709 19.067 56.728 1.00 35.68 167 LYS A C 1
ATOM 1203 O O . LYS A 1 154 ? 7.834 20.252 57.006 1.00 35.89 167 LYS A O 1
ATOM 1209 N N . ASN A 1 155 ? 6.546 18.423 56.805 1.00 34.94 168 ASN A N 1
ATOM 1210 C CA . ASN A 1 155 ? 5.402 19.013 57.485 1.00 34.89 168 ASN A CA 1
ATOM 1211 C C . ASN A 1 155 ? 5.526 18.821 58.999 1.00 34.16 168 ASN A C 1
ATOM 1212 O O . ASN A 1 155 ? 6.255 17.926 59.459 1.00 34.45 168 ASN A O 1
ATOM 1217 N N . SER A 1 156 ? 4.840 19.667 59.768 1.00 33.37 169 SER A N 1
ATOM 1218 C CA . SER A 1 156 ? 4.847 19.552 61.245 1.00 33.05 169 SER A CA 1
ATOM 1219 C C . SER A 1 156 ? 3.468 19.163 61.761 1.00 31.53 169 SER A C 1
ATOM 1220 O O . SER A 1 156 ? 2.462 19.778 61.408 1.00 31.67 169 SER A O 1
ATOM 1223 N N . LEU A 1 157 ? 3.424 18.102 62.555 1.00 30.04 170 LEU A N 1
ATOM 1224 C CA . LEU A 1 157 ? 2.177 17.673 63.178 1.00 28.55 170 LEU A CA 1
ATOM 1225 C C . LEU A 1 157 ? 2.137 18.204 64.609 1.00 27.72 170 LEU A C 1
ATOM 1226 O O . LEU A 1 157 ? 2.958 17.833 65.457 1.00 26.85 170 LEU A O 1
ATOM 1231 N N . ASP A 1 158 ? 1.188 19.089 64.860 1.00 27.66 171 ASP A N 1
ATOM 1232 C CA . ASP A 1 158 ? 0.958 19.598 66.222 1.00 27.87 171 ASP A CA 1
ATOM 1233 C C . ASP A 1 158 ? -0.139 18.740 66.888 1.00 27.53 171 ASP A C 1
ATOM 1234 O O . ASP A 1 158 ? -0.898 18.044 66.214 1.00 27.41 171 ASP A O 1
ATOM 1239 N N . SER A 1 159 ? -0.191 18.765 68.211 1.00 27.58 172 SER A N 1
ATOM 1240 C CA . SER A 1 159 ? -1.266 18.096 68.943 1.00 27.33 172 SER A CA 1
ATOM 1241 C C . SER A 1 159 ? -1.482 18.908 70.202 1.00 26.69 172 SER A C 1
ATOM 1242 O O . SER A 1 159 ? -0.846 19.927 70.382 1.00 26.93 172 SER A O 1
ATOM 1245 N N . THR A 1 160 ? -2.411 18.508 71.053 1.00 26.15 173 THR A N 1
ATOM 1246 C CA . THR A 1 160 ? -2.766 19.370 72.171 1.00 24.79 173 THR A CA 1
ATOM 1247 C C . THR A 1 160 ? -2.911 18.589 73.488 1.00 24.33 173 THR A C 1
ATOM 1248 O O . THR A 1 160 ? -2.559 17.409 73.557 1.00 23.49 173 THR A O 1
ATOM 1252 N N . THR A 1 161 ? -3.359 19.263 74.550 1.00 23.99 174 THR A N 1
ATOM 1253 C CA . THR A 1 161 ? -3.627 18.586 75.817 1.00 23.88 174 THR A CA 1
ATOM 1254 C C . THR A 1 161 ? -5.007 18.953 76.290 1.00 24.26 174 THR A C 1
ATOM 1255 O O . THR A 1 161 ? -5.501 20.052 75.970 1.00 24.81 174 THR A O 1
ATOM 1259 N N . LEU A 1 162 ? -5.625 18.023 77.035 1.00 23.63 175 LEU A N 1
ATOM 1260 C CA . LEU A 1 162 ? -6.818 18.294 77.807 1.00 23.72 175 LEU A CA 1
ATOM 1261 C C . LEU A 1 162 ? -6.565 18.012 79.303 1.00 23.81 175 LEU A C 1
ATOM 1262 O O . LEU A 1 162 ? -6.196 16.891 79.702 1.00 22.37 175 LEU A O 1
ATOM 1267 N N . THR A 1 163 ? -6.725 19.051 80.120 1.00 23.37 176 THR A N 1
ATOM 1268 C CA . THR A 1 163 ? -6.575 18.942 81.578 1.00 24.16 176 THR A CA 1
ATOM 1269 C C . THR A 1 163 ? -7.965 19.023 82.211 1.00 24.04 176 THR A C 1
ATOM 1270 O O . THR A 1 163 ? -8.757 19.901 81.884 1.00 23.53 176 THR A O 1
ATOM 1274 N N . VAL A 1 164 ? -8.285 18.072 83.084 1.00 24.84 177 VAL A N 1
ATOM 1275 C CA . VAL A 1 164 ? -9.557 18.118 83.812 1.00 24.45 177 VAL A CA 1
ATOM 1276 C C . VAL A 1 164 ? -9.272 18.260 85.294 1.00 24.98 177 VAL A C 1
ATOM 1277 O O . VAL A 1 164 ? -8.538 17.472 85.864 1.00 25.59 177 VAL A O 1
ATOM 1281 N N . LYS A 1 165 ? -9.849 19.282 85.910 1.00 24.90 178 LYS A N 1
ATOM 1282 C CA . LYS A 1 165 ? -9.538 19.621 87.278 1.00 25.27 178 LYS A CA 1
ATOM 1283 C C . LYS A 1 165 ? -10.801 19.556 88.107 1.00 24.62 178 LYS A C 1
ATOM 1284 O O . LYS A 1 165 ? -11.884 19.900 87.614 1.00 25.00 178 LYS A O 1
ATOM 1290 N N . LYS A 1 166 ? -10.656 19.124 89.362 1.00 23.71 179 LYS A N 1
ATOM 1291 C CA . LYS A 1 166 ? -11.756 19.159 90.333 1.00 23.08 179 LYS A CA 1
ATOM 1292 C C . LYS A 1 166 ? -11.417 20.181 91.420 1.00 22.88 179 LYS A C 1
ATOM 1293 O O . LYS A 1 166 ? -10.319 20.169 91.995 1.00 21.54 179 LYS A O 1
ATOM 1299 N N . LYS A 1 167 ? -12.369 21.069 91.681 1.00 23.62 180 LYS A N 1
ATOM 1300 C CA . LYS A 1 167 ? -12.261 22.051 92.736 1.00 24.20 180 LYS A CA 1
ATOM 1301 C C . LYS A 1 167 ? -13.469 21.859 93.686 1.00 24.54 180 LYS A C 1
ATOM 1302 O O . LYS A 1 167 ? -14.620 21.809 93.239 1.00 24.33 180 LYS A O 1
ATOM 1308 N N . VAL A 1 168 ? -13.206 21.750 94.985 1.00 24.37 181 VAL A N 1
ATOM 1309 C CA . VAL A 1 168 ? -14.303 21.694 95.975 1.00 24.98 181 VAL A CA 1
ATOM 1310 C C . VAL A 1 168 ? -14.382 23.015 96.740 1.00 24.59 181 VAL A C 1
ATOM 1311 O O . VAL A 1 168 ? -13.370 23.510 97.230 1.00 25.01 181 VAL A O 1
ATOM 1315 N N . SER A 1 169 ? -15.590 23.567 96.826 1.00 25.25 182 SER A N 1
ATOM 1316 C CA A SER A 1 169 ? -15.805 24.842 97.520 0.50 25.03 182 SER A CA 1
ATOM 1317 C CA B SER A 1 169 ? -15.856 24.866 97.466 0.50 25.57 182 SER A CA 1
ATOM 1318 C C . SER A 1 169 ? -16.947 24.747 98.531 1.00 25.47 182 SER A C 1
ATOM 1319 O O . SER A 1 169 ? -17.714 23.776 98.539 1.00 26.01 182 SER A O 1
ATOM 1324 N N . GLY A 1 170 ? -17.047 25.756 99.393 1.00 25.84 183 GLY A N 1
ATOM 1325 C CA . GLY A 1 170 ? -18.091 25.806 100.417 1.00 26.15 183 GLY A CA 1
ATOM 1326 C C . GLY A 1 170 ? -17.651 25.182 101.725 1.00 26.24 183 GLY A C 1
ATOM 1327 O O . GLY A 1 170 ? -16.878 24.202 101.743 1.00 26.31 183 GLY A O 1
ATOM 1328 N N . THR A 1 171 ? -18.158 25.716 102.834 1.00 25.94 184 THR A N 1
ATOM 1329 C CA . THR A 1 171 ? -17.712 25.242 104.155 1.00 26.07 184 THR A CA 1
ATOM 1330 C C . THR A 1 171 ? -18.172 23.814 104.449 1.00 25.23 184 THR A C 1
ATOM 1331 O O . THR A 1 171 ? -17.634 23.172 105.339 1.00 25.32 184 THR A O 1
ATOM 1335 N N . GLY A 1 172 ? -19.143 23.310 103.685 1.00 25.70 185 GLY A N 1
ATOM 1336 C CA . GLY A 1 172 ? -19.566 21.900 103.794 1.00 25.84 185 GLY A CA 1
ATOM 1337 C C . GLY A 1 172 ? -18.939 20.922 102.806 1.00 25.89 185 GLY A C 1
ATOM 1338 O O . GLY A 1 172 ? -19.202 19.714 102.848 1.00 25.95 185 GLY A O 1
ATOM 1339 N N . GLY A 1 173 ? -18.118 21.442 101.906 1.00 26.45 186 GLY A N 1
ATOM 1340 C CA . GLY A 1 173 ? -17.477 20.609 100.865 1.00 26.21 186 GLY A CA 1
ATOM 1341 C C . GLY A 1 173 ? -16.409 19.681 101.417 1.00 26.18 186 GLY A C 1
ATOM 1342 O O . GLY A 1 173 ? -15.551 20.111 102.213 1.00 25.68 186 GLY A O 1
ATOM 1343 N N . ASP A 1 174 ? -16.484 18.411 101.014 1.00 26.19 187 ASP A N 1
ATOM 1344 C CA . ASP A 1 174 ? -15.522 17.385 101.429 1.00 27.42 187 ASP A CA 1
ATOM 1345 C C . ASP A 1 174 ? -14.323 17.370 100.484 1.00 27.62 187 ASP A C 1
ATOM 1346 O O . ASP A 1 174 ? -14.438 16.883 99.350 1.00 28.07 187 ASP A O 1
ATOM 1351 N N . ARG A 1 175 ? -13.192 17.897 100.961 1.00 27.50 188 ARG A N 1
ATOM 1352 C CA . ARG A 1 175 ? -11.930 17.918 100.208 1.00 27.70 188 ARG A CA 1
ATOM 1353 C C . ARG A 1 175 ? -11.248 16.540 100.043 1.00 28.48 188 ARG A C 1
ATOM 1354 O O . ARG A 1 175 ? -10.263 16.416 99.298 1.00 28.74 188 ARG A O 1
ATOM 1362 N N . SER A 1 176 ? -11.779 15.509 100.697 1.00 28.35 189 SER A N 1
ATOM 1363 C CA . SER A 1 176 ? -11.232 14.157 100.558 1.00 29.06 189 SER A CA 1
ATOM 1364 C C . SER A 1 176 ? -12.124 13.197 99.737 1.00 28.57 189 SER A C 1
ATOM 1365 O O . SER A 1 176 ? -11.747 12.050 99.465 1.00 27.93 189 SER A O 1
ATOM 1368 N N . LYS A 1 177 ? -13.277 13.693 99.294 1.00 27.72 190 LYS A N 1
ATOM 1369 C CA . LYS A 1 177 ? -14.188 12.900 98.500 1.00 27.85 190 LYS A CA 1
ATOM 1370 C C . LYS A 1 177 ? -13.713 12.696 97.043 1.00 28.19 190 LYS A C 1
ATOM 1371 O O . LYS A 1 177 ? -13.225 13.635 96.393 1.00 27.70 190 LYS A O 1
ATOM 1377 N N . ASP A 1 178 ? -13.833 11.455 96.572 1.00 28.06 191 ASP A N 1
ATOM 1378 C CA . ASP A 1 178 ? -13.627 11.137 95.163 1.00 29.02 191 ASP A CA 1
ATOM 1379 C C . ASP A 1 178 ? -14.875 11.358 94.319 1.00 28.30 191 ASP A C 1
ATOM 1380 O O . ASP A 1 178 ? -15.919 10.769 94.573 1.00 27.86 191 ASP A O 1
ATOM 1385 N N . PHE A 1 179 ? -14.772 12.249 93.329 1.00 27.08 192 PHE A N 1
ATOM 1386 C CA . PHE A 1 179 ? -15.872 12.465 92.407 1.00 26.39 192 PHE A CA 1
ATOM 1387 C C . PHE A 1 179 ? -15.600 11.623 91.167 1.00 27.35 192 PHE A C 1
ATOM 1388 O O . PHE A 1 179 ? -14.467 11.604 90.687 1.00 27.20 192 PHE A O 1
ATOM 1396 N N . ASN A 1 180 ? -16.630 10.933 90.661 1.00 27.70 193 ASN A N 1
ATOM 1397 C CA . ASN A 1 180 ? -16.515 10.082 89.474 1.00 28.34 193 ASN A CA 1
ATOM 1398 C C . ASN A 1 180 ? -16.643 10.863 88.163 1.00 28.01 193 ASN A C 1
ATOM 1399 O O . ASN A 1 180 ? -17.484 11.750 88.041 1.00 28.14 193 ASN A O 1
ATOM 1404 N N . PHE A 1 181 ? -15.850 10.479 87.168 1.00 27.54 194 PHE A N 1
ATOM 1405 C CA . PHE A 1 181 ? -15.890 11.155 85.870 1.00 26.80 194 PHE A CA 1
ATOM 1406 C C . PHE A 1 181 ? -15.829 10.131 84.731 1.00 26.53 194 PHE A C 1
ATOM 1407 O O . PHE A 1 181 ? -15.296 9.027 84.904 1.00 26.02 194 PHE A O 1
ATOM 1415 N N . GLY A 1 182 ? -16.362 10.518 83.570 1.00 26.17 195 GLY A N 1
ATOM 1416 C CA . GLY A 1 182 ? -16.172 9.779 82.321 1.00 25.63 195 GLY A CA 1
ATOM 1417 C C . GLY A 1 182 ? -15.635 10.717 81.238 1.00 25.33 195 GLY A C 1
ATOM 1418 O O . GLY A 1 182 ? -16.034 11.883 81.173 1.00 24.30 195 GLY A O 1
ATOM 1419 N N . LEU A 1 183 ? -14.695 10.219 80.431 1.00 25.09 196 LEU A N 1
ATOM 1420 C CA . LEU A 1 183 ? -14.182 10.944 79.276 1.00 25.17 196 LEU A CA 1
ATOM 1421 C C . LEU A 1 183 ? -14.366 10.037 78.067 1.00 25.58 196 LEU A C 1
ATOM 1422 O O . LEU A 1 183 ? -13.948 8.874 78.090 1.00 25.80 196 LEU A O 1
ATOM 1427 N N . THR A 1 184 ? -14.987 10.574 77.025 1.00 25.87 197 THR A N 1
ATOM 1428 C CA . THR A 1 184 ? -15.101 9.870 75.745 1.00 26.45 197 THR A CA 1
ATOM 1429 C C . THR A 1 184 ? -14.538 10.742 74.634 1.00 26.41 197 THR A C 1
ATOM 1430 O O . THR A 1 184 ? -14.988 11.865 74.429 1.00 25.58 197 THR A O 1
ATOM 1434 N N . LEU A 1 185 ? -13.511 10.220 73.970 1.00 27.12 198 LEU A N 1
ATOM 1435 C CA . LEU A 1 185 ? -12.997 10.777 72.730 1.00 27.70 198 LEU A CA 1
ATOM 1436 C C . LEU A 1 185 ? -13.625 10.011 71.547 1.00 28.27 198 LEU A C 1
ATOM 1437 O O . LEU A 1 185 ? -13.745 8.781 71.584 1.00 28.06 198 LEU A O 1
ATOM 1442 N N . LYS A 1 186 ? -14.035 10.747 70.511 1.00 28.70 199 LYS A N 1
ATOM 1443 C CA . LYS A 1 186 ? -14.772 10.175 69.381 1.00 28.81 199 LYS A CA 1
ATOM 1444 C C . LYS A 1 186 ? -13.865 9.957 68.176 1.00 28.46 199 LYS A C 1
ATOM 1445 O O . LYS A 1 186 ? -13.048 10.814 67.837 1.00 27.42 199 LYS A O 1
ATOM 1451 N N . ALA A 1 187 ? -14.025 8.805 67.531 1.00 28.45 200 ALA A N 1
ATOM 1452 C CA . ALA A 1 187 ? -13.277 8.492 66.316 1.00 28.86 200 ALA A CA 1
ATOM 1453 C C . ALA A 1 187 ? -13.633 9.451 65.181 1.00 28.93 200 ALA A C 1
ATOM 1454 O O . ALA A 1 187 ? -14.742 9.980 65.120 1.00 28.74 200 ALA A O 1
ATOM 1456 N N . ASN A 1 188 ? -12.671 9.686 64.301 1.00 29.12 201 ASN A N 1
ATOM 1457 C CA . ASN A 1 188 ? -12.931 10.320 63.010 1.00 29.36 201 ASN A CA 1
ATOM 1458 C C . ASN A 1 188 ? -12.059 9.642 61.948 1.00 29.36 201 ASN A C 1
ATOM 1459 O O . ASN A 1 188 ? -11.364 8.674 62.257 1.00 29.61 201 ASN A O 1
ATOM 1464 N N . GLN A 1 189 ? -12.069 10.155 60.718 1.00 29.65 202 GLN A N 1
ATOM 1465 C CA . GLN A 1 189 ? -11.277 9.556 59.635 1.00 29.27 202 GLN A CA 1
ATOM 1466 C C . GLN A 1 189 ? -9.767 9.554 59.927 1.00 28.58 202 GLN A C 1
ATOM 1467 O O . GLN A 1 189 ? -9.058 8.666 59.479 1.00 28.83 202 GLN A O 1
ATOM 1473 N N . TYR A 1 190 ? -9.289 10.542 60.685 1.00 27.42 203 TYR A N 1
ATOM 1474 C CA . TYR A 1 190 ? -7.868 10.690 60.986 1.00 27.06 203 TYR A CA 1
ATOM 1475 C C . TYR A 1 190 ? -7.356 9.793 62.117 1.00 26.92 203 TYR A C 1
ATOM 1476 O O . TYR A 1 190 ? -6.169 9.429 62.152 1.00 26.59 203 TYR A O 1
ATOM 1485 N N . TYR A 1 191 ? -8.254 9.427 63.030 1.00 26.54 204 TYR A N 1
ATOM 1486 C CA . TYR A 1 191 ? -7.899 8.672 64.223 1.00 26.75 204 TYR A CA 1
ATOM 1487 C C . TYR A 1 191 ? -9.017 7.682 64.544 1.00 27.29 204 TYR A C 1
ATOM 1488 O O . TYR A 1 191 ? -10.120 8.081 64.924 1.00 26.75 204 TYR A O 1
ATOM 1497 N N . LYS A 1 192 ? -8.732 6.393 64.377 1.00 27.96 205 LYS A N 1
ATOM 1498 C CA . LYS A 1 192 ? -9.776 5.370 64.400 1.00 29.17 205 LYS A CA 1
ATOM 1499 C C . LYS A 1 192 ? -10.071 4.886 65.797 1.00 28.78 205 LYS A C 1
ATOM 1500 O O . LYS A 1 192 ? -9.279 5.096 66.718 1.00 28.91 205 LYS A O 1
ATOM 1506 N N . ALA A 1 193 ? -11.202 4.215 65.939 1.00 29.50 206 ALA A N 1
ATOM 1507 C CA . ALA A 1 193 ? -11.590 3.616 67.205 1.00 29.86 206 ALA A CA 1
ATOM 1508 C C . ALA A 1 193 ? -10.459 2.729 67.707 1.00 30.64 206 ALA A C 1
ATOM 1509 O O . ALA A 1 193 ? -9.739 2.113 66.910 1.00 30.62 206 ALA A O 1
ATOM 1511 N N . SER A 1 194 ? -10.281 2.712 69.028 1.00 31.13 207 SER A N 1
ATOM 1512 C CA . SER A 1 194 ? -9.316 1.845 69.708 1.00 31.68 207 SER A CA 1
ATOM 1513 C C . SER A 1 194 ? -7.878 2.335 69.721 1.00 31.75 207 SER A C 1
ATOM 1514 O O . SER A 1 194 ? -7.070 1.787 70.473 1.00 31.90 207 SER A O 1
ATOM 1517 N N . GLU A 1 195 ? -7.547 3.352 68.906 1.00 31.21 208 GLU A N 1
ATOM 1518 C CA . GLU A 1 195 ? -6.284 4.078 69.075 1.00 30.64 208 GLU A CA 1
ATOM 1519 C C . GLU A 1 195 ? -6.175 4.556 70.525 1.00 29.18 208 GLU A C 1
ATOM 1520 O O . GLU A 1 195 ? -7.160 4.939 71.101 1.00 29.11 208 GLU A O 1
ATOM 1526 N N . LYS A 1 196 ? -4.979 4.522 71.097 1.00 28.82 209 LYS A N 1
ATOM 1527 C CA . LYS A 1 196 ? -4.746 4.918 72.498 1.00 28.54 209 LYS A CA 1
ATOM 1528 C C . LYS A 1 196 ? -4.198 6.327 72.627 1.00 28.08 209 LYS A C 1
ATOM 1529 O O . LYS A 1 196 ? -3.362 6.753 71.821 1.00 27.62 209 LYS A O 1
ATOM 1535 N N . VAL A 1 197 ? -4.657 7.037 73.662 1.00 27.56 210 VAL A N 1
ATOM 1536 C CA . VAL A 1 197 ? -4.046 8.291 74.080 1.00 26.72 210 VAL A CA 1
ATOM 1537 C C . VAL A 1 197 ? -3.574 8.190 75.527 1.00 26.40 210 VAL A C 1
ATOM 1538 O O . VAL A 1 197 ? -4.160 7.439 76.344 1.00 26.82 210 VAL A O 1
ATOM 1542 N N . MET A 1 198 ? -2.525 8.941 75.837 1.00 24.95 211 MET A N 1
ATOM 1543 C CA . MET A 1 198 ? -1.884 8.871 77.124 1.00 25.70 211 MET A CA 1
ATOM 1544 C C . MET A 1 198 ? -2.551 9.840 78.096 1.00 25.78 211 MET A C 1
ATOM 1545 O O . MET A 1 198 ? -2.809 10.999 77.755 1.00 24.84 211 MET A O 1
ATOM 1550 N N . ILE A 1 199 ? -2.792 9.351 79.308 1.00 25.35 212 ILE A N 1
ATOM 1551 C CA . ILE A 1 199 ? -3.405 10.141 80.371 1.00 25.94 212 ILE A CA 1
ATOM 1552 C C . ILE A 1 199 ? -2.529 10.106 81.623 1.00 26.52 212 ILE A C 1
ATOM 1553 O O . ILE A 1 199 ? -2.081 9.024 82.036 1.00 26.43 212 ILE A O 1
ATOM 1558 N N . GLU A 1 200 ? -2.279 11.279 82.206 1.00 26.06 213 GLU A N 1
ATOM 1559 C CA . GLU A 1 200 ? -1.529 11.410 83.455 1.00 27.80 213 GLU A CA 1
ATOM 1560 C C . GLU A 1 200 ? -2.455 11.955 84.527 1.00 27.31 213 GLU A C 1
ATOM 1561 O O . GLU A 1 200 ? -3.084 12.971 84.300 1.00 27.37 213 GLU A O 1
ATOM 1567 N N . LYS A 1 201 ? -2.538 11.274 85.677 1.00 27.21 214 LYS A N 1
ATOM 1568 C CA . LYS A 1 201 ? -3.321 11.740 86.814 1.00 26.47 214 LYS A CA 1
ATOM 1569 C C . LYS A 1 201 ? -2.390 12.257 87.893 1.00 26.56 214 LYS A C 1
ATOM 1570 O O . LYS A 1 201 ? -1.455 11.554 88.297 1.00 26.34 214 LYS A O 1
ATOM 1576 N N . THR A 1 202 ? -2.650 13.485 88.354 1.00 27.05 215 THR A N 1
ATOM 1577 C CA . THR A 1 202 ? -1.854 14.133 89.401 1.00 28.58 215 THR A CA 1
ATOM 1578 C C . THR A 1 202 ? -2.671 14.268 90.689 1.00 30.26 215 THR A C 1
ATOM 1579 O O . THR A 1 202 ? -3.817 14.707 90.657 1.00 29.36 215 THR A O 1
ATOM 1583 N N . THR A 1 203 ? -2.069 13.848 91.799 1.00 32.42 216 THR A N 1
ATOM 1584 C CA . THR A 1 203 ? -2.667 13.936 93.123 1.00 34.93 216 THR A CA 1
ATOM 1585 C C . THR A 1 203 ? -1.789 14.831 93.973 1.00 36.48 216 THR A C 1
ATOM 1586 O O . THR A 1 203 ? -0.602 15.018 93.694 1.00 36.99 216 THR A O 1
ATOM 1590 N N . LYS A 1 204 ? -2.380 15.422 94.998 1.00 38.62 217 LYS A N 1
ATOM 1591 C CA . LYS A 1 204 ? -1.616 16.216 95.940 1.00 40.51 217 LYS A CA 1
ATOM 1592 C C . LYS A 1 204 ? -0.625 15.277 96.641 1.00 41.21 217 LYS A C 1
ATOM 1593 O O . LYS A 1 204 ? -0.925 14.104 96.877 1.00 40.98 217 LYS A O 1
ATOM 1599 N N . GLY A 1 205 ? 0.575 15.772 96.918 1.00 42.62 218 GLY A N 1
ATOM 1600 C CA . GLY A 1 205 ? 1.533 15.004 97.712 1.00 43.87 218 GLY A CA 1
ATOM 1601 C C . GLY A 1 205 ? 2.746 14.495 96.964 1.00 44.87 218 GLY A C 1
ATOM 1602 O O . GLY A 1 205 ? 3.138 15.046 95.930 1.00 44.65 218 GLY A O 1
ATOM 1603 N N . GLY A 1 206 ? 3.324 13.422 97.496 1.00 45.70 219 GLY A N 1
ATOM 1604 C CA . GLY A 1 206 ? 4.630 12.930 97.065 1.00 47.01 219 GLY A CA 1
ATOM 1605 C C . GLY A 1 206 ? 4.658 12.096 95.796 1.00 47.66 219 GLY A C 1
ATOM 1606 O O . GLY A 1 206 ? 5.687 12.027 95.112 1.00 48.40 219 GLY A O 1
ATOM 1607 N N . GLN A 1 207 ? 3.537 11.462 95.474 1.00 47.78 220 GLN A N 1
ATOM 1608 C CA . GLN A 1 207 ? 3.497 10.532 94.348 1.00 47.49 220 GLN A CA 1
ATOM 1609 C C . GLN A 1 207 ? 3.738 11.270 93.036 1.00 46.36 220 GLN A C 1
ATOM 1610 O O . GLN A 1 207 ? 3.286 12.400 92.855 1.00 46.78 220 GLN A O 1
ATOM 1616 N N . ALA A 1 208 ? 4.484 10.633 92.136 1.00 44.67 221 ALA A N 1
ATOM 1617 C CA . ALA A 1 208 ? 4.630 11.123 90.772 1.00 42.62 221 ALA A CA 1
ATOM 1618 C C . ALA A 1 208 ? 3.301 10.879 90.039 1.00 40.44 221 ALA A C 1
ATOM 1619 O O . ALA A 1 208 ? 2.496 10.060 90.486 1.00 40.09 221 ALA A O 1
ATOM 1621 N N . PRO A 1 209 ? 3.048 11.609 88.941 1.00 38.44 222 PRO A N 1
ATOM 1622 C CA . PRO A 1 209 ? 1.796 11.380 88.224 1.00 37.29 222 PRO A CA 1
ATOM 1623 C C . PRO A 1 209 ? 1.690 9.944 87.706 1.00 35.86 222 PRO A C 1
ATOM 1624 O O . PRO A 1 209 ? 2.717 9.335 87.379 1.00 35.66 222 PRO A O 1
ATOM 1628 N N . VAL A 1 210 ? 0.460 9.421 87.676 1.00 33.79 223 VAL A N 1
ATOM 1629 C CA . VAL A 1 210 ? 0.172 8.039 87.279 1.00 32.19 223 VAL A CA 1
ATOM 1630 C C . VAL A 1 210 ? -0.293 8.006 85.817 1.00 30.91 223 VAL A C 1
ATOM 1631 O O . VAL A 1 210 ? -1.199 8.759 85.440 1.00 29.30 223 VAL A O 1
ATOM 1635 N N . GLN A 1 211 ? 0.338 7.138 85.007 1.00 29.39 224 GLN A N 1
ATOM 1636 C CA . GLN A 1 211 ? -0.007 6.976 83.583 1.00 28.21 224 GLN A CA 1
ATOM 1637 C C . GLN A 1 211 ? -1.027 5.873 83.328 1.00 27.14 224 GLN A C 1
ATOM 1638 O O . GLN A 1 211 ? -0.869 4.725 83.766 1.00 26.27 224 GLN A O 1
ATOM 1644 N N . THR A 1 212 ? -2.036 6.224 82.556 1.00 25.93 225 THR A N 1
ATOM 1645 C CA . THR A 1 212 ? -2.987 5.281 82.033 1.00 25.12 225 THR A CA 1
ATOM 1646 C C . THR A 1 212 ? -3.144 5.620 80.559 1.00 26.14 225 THR A C 1
ATOM 1647 O O . THR A 1 212 ? -2.556 6.603 80.066 1.00 25.46 225 THR A O 1
ATOM 1651 N N . GLU A 1 213 ? -3.952 4.823 79.868 1.00 26.34 226 GLU A N 1
ATOM 1652 C CA . GLU A 1 213 ? -4.313 5.086 78.483 1.00 26.90 226 GLU A CA 1
ATOM 1653 C C . GLU A 1 213 ? -5.822 5.043 78.335 1.00 26.73 226 GLU A C 1
ATOM 1654 O O . GLU A 1 213 ? -6.505 4.318 79.057 1.00 27.76 226 GLU A O 1
ATOM 1660 N N . ALA A 1 214 ? -6.339 5.858 77.425 1.00 26.74 227 ALA A N 1
ATOM 1661 C CA . ALA A 1 214 ? -7.740 5.834 77.031 1.00 26.36 227 ALA A CA 1
ATOM 1662 C C . ALA A 1 214 ? -7.814 5.401 75.576 1.00 26.25 227 ALA A C 1
ATOM 1663 O O . ALA A 1 214 ? -6.915 5.702 74.790 1.00 26.71 227 ALA A O 1
ATOM 1665 N N . SER A 1 215 ? -8.882 4.704 75.227 1.00 26.53 228 SER A N 1
ATOM 1666 C CA . SER A 1 215 ? -9.127 4.260 73.860 1.00 27.50 228 SER A CA 1
ATOM 1667 C C . SER A 1 215 ? -10.167 5.151 73.221 1.00 27.45 228 SER A C 1
ATOM 1668 O O . SER A 1 215 ? -11.190 5.450 73.826 1.00 26.74 228 SER A O 1
ATOM 1671 N N . ILE A 1 216 ? -9.890 5.588 71.996 1.00 27.82 229 ILE A N 1
ATOM 1672 C CA . ILE A 1 216 ? -10.834 6.376 71.224 1.00 28.10 229 ILE A CA 1
ATOM 1673 C C . ILE A 1 216 ? -12.117 5.547 71.024 1.00 29.04 229 ILE A C 1
ATOM 1674 O O . ILE A 1 216 ? -12.059 4.349 70.721 1.00 28.96 229 ILE A O 1
ATOM 1679 N N . ASP A 1 217 ? -13.264 6.179 71.280 1.00 29.83 230 ASP A N 1
ATOM 1680 C CA . ASP A 1 217 ? -14.581 5.567 71.129 1.00 30.87 230 ASP A CA 1
ATOM 1681 C C . ASP A 1 217 ? -14.983 4.660 72.301 1.00 31.07 230 ASP A C 1
ATOM 1682 O O . ASP A 1 217 ? -16.008 3.988 72.239 1.00 31.17 230 ASP A O 1
ATOM 1687 N N . GLN A 1 218 ? -14.161 4.652 73.352 1.00 31.09 231 GLN A N 1
ATOM 1688 C CA . GLN A 1 218 ? -14.404 3.870 74.568 1.00 30.61 231 GLN A CA 1
ATOM 1689 C C . GLN A 1 218 ? -14.381 4.795 75.801 1.00 29.43 231 GLN A C 1
ATOM 1690 O O . GLN A 1 218 ? -13.358 5.426 76.093 1.00 28.48 231 GLN A O 1
ATOM 1696 N N . LEU A 1 219 ? -15.501 4.840 76.527 1.00 28.60 232 LEU A N 1
ATOM 1697 C CA . LEU A 1 219 ? -15.619 5.645 77.766 1.00 27.91 232 LEU A CA 1
ATOM 1698 C C . LEU A 1 219 ? -14.474 5.362 78.723 1.00 27.13 232 LEU A C 1
ATOM 1699 O O . LEU A 1 219 ? -14.193 4.212 79.045 1.00 27.68 232 LEU A O 1
ATOM 1704 N N . TYR A 1 220 ? -13.808 6.413 79.167 1.00 26.15 233 TYR A N 1
ATOM 1705 C CA . TYR A 1 220 ? -12.708 6.268 80.090 1.00 26.58 233 TYR A CA 1
ATOM 1706 C C . TYR A 1 220 ? -13.157 6.741 81.472 1.00 27.34 233 TYR A C 1
ATOM 1707 O O . TYR A 1 220 ? -13.514 7.907 81.640 1.00 27.33 233 TYR A O 1
ATOM 1716 N N . HIS A 1 221 ? -13.114 5.841 82.459 1.00 27.75 234 HIS A N 1
ATOM 1717 C CA . HIS A 1 221 ? -13.519 6.166 83.831 1.00 27.22 234 HIS A CA 1
ATOM 1718 C C . HIS A 1 221 ? -12.364 6.675 84.673 1.00 26.18 234 HIS A C 1
ATOM 1719 O O . HIS A 1 221 ? -11.263 6.120 84.633 1.00 25.48 234 HIS A O 1
ATOM 1726 N N . PHE A 1 222 ? -12.635 7.712 85.470 1.00 25.59 235 PHE A N 1
ATOM 1727 C CA . PHE A 1 222 ? -11.648 8.254 86.393 1.00 25.54 235 PHE A CA 1
ATOM 1728 C C . PHE A 1 222 ? -12.282 8.985 87.577 1.00 25.29 235 PHE A C 1
ATOM 1729 O O . PHE A 1 222 ? -13.477 9.296 87.565 1.00 25.45 235 PHE A O 1
ATOM 1737 N N . THR A 1 223 ? -11.462 9.252 88.590 1.00 25.11 236 THR A N 1
ATOM 1738 C CA . THR A 1 223 ? -11.930 9.948 89.777 1.00 24.61 236 THR A CA 1
ATOM 1739 C C . THR A 1 223 ? -10.961 11.045 90.132 1.00 23.84 236 THR A C 1
ATOM 1740 O O . THR A 1 223 ? -9.758 10.918 89.902 1.00 24.68 236 THR A O 1
ATOM 1744 N N . LEU A 1 224 ? -11.479 12.113 90.724 1.00 22.66 237 LEU A N 1
ATOM 1745 C CA . LEU A 1 224 ? -10.638 13.193 91.228 1.00 22.81 237 LEU A CA 1
ATOM 1746 C C . LEU A 1 224 ? -11.158 13.699 92.577 1.00 22.82 237 LEU A C 1
ATOM 1747 O O . LEU A 1 224 ? -12.356 13.873 92.750 1.00 22.32 237 LEU A O 1
ATOM 1752 N N . LYS A 1 225 ? -10.244 13.967 93.500 1.00 22.92 238 LYS A N 1
ATOM 1753 C CA . LYS A 1 225 ? -10.564 14.768 94.675 1.00 23.08 238 LYS A CA 1
ATOM 1754 C C . LYS A 1 225 ? -10.272 16.249 94.379 1.00 23.78 238 LYS A C 1
ATOM 1755 O O . LYS A 1 225 ? -9.674 16.578 93.347 1.00 23.41 238 LYS A O 1
ATOM 1761 N N . ASP A 1 226 ? -10.697 17.143 95.283 1.00 23.55 239 ASP A N 1
ATOM 1762 C CA . ASP A 1 226 ? -10.283 18.541 95.226 1.00 23.75 239 ASP A CA 1
ATOM 1763 C C . ASP A 1 226 ? -8.784 18.673 94.954 1.00 23.66 239 ASP A C 1
ATOM 1764 O O . ASP A 1 226 ? -7.976 17.987 95.592 1.00 23.78 239 ASP A O 1
ATOM 1769 N N . GLY A 1 227 ? -8.407 19.588 94.052 1.00 22.85 240 GLY A N 1
ATOM 1770 C CA . GLY A 1 227 ? -7.000 19.834 93.792 1.00 23.36 240 GLY A CA 1
ATOM 1771 C C . GLY A 1 227 ? -6.285 18.757 92.963 1.00 23.68 240 GLY A C 1
ATOM 1772 O O . GLY A 1 227 ? -5.076 18.821 92.768 1.00 24.70 240 GLY A O 1
ATOM 1773 N N . GLU A 1 228 ? -7.014 17.779 92.456 1.00 23.42 241 GLU A N 1
ATOM 1774 C CA . GLU A 1 228 ? -6.381 16.760 91.604 1.00 23.31 241 GLU A CA 1
ATOM 1775 C C . GLU A 1 228 ? -6.732 17.014 90.142 1.00 23.48 241 GLU A C 1
ATOM 1776 O O . GLU A 1 228 ? -7.682 17.757 89.846 1.00 22.29 241 GLU A O 1
ATOM 1782 N N . SER A 1 229 ? -5.980 16.398 89.221 1.00 22.37 242 SER A N 1
ATOM 1783 C CA . SER A 1 229 ? -6.327 16.539 87.827 1.00 22.48 242 SER A CA 1
ATOM 1784 C C . SER A 1 229 ? -5.874 15.323 87.008 1.00 21.76 242 SER A C 1
ATOM 1785 O O . SER A 1 229 ? -4.978 14.573 87.422 1.00 20.51 242 SER A O 1
ATOM 1788 N N . ILE A 1 230 ? -6.513 15.143 85.855 1.00 21.81 243 ILE A N 1
ATOM 1789 C CA . ILE A 1 230 ? -5.953 14.314 84.796 1.00 22.20 243 ILE A CA 1
ATOM 1790 C C . ILE A 1 230 ? -5.585 15.225 83.613 1.00 23.12 243 ILE A C 1
ATOM 1791 O O . ILE A 1 230 ? -6.109 16.342 83.501 1.00 22.40 243 ILE A O 1
ATOM 1796 N N . LYS A 1 231 ? -4.698 14.727 82.750 1.00 22.63 244 LYS A N 1
ATOM 1797 C CA . LYS A 1 231 ? -4.268 15.438 81.564 1.00 23.12 244 LYS A CA 1
ATOM 1798 C C . LYS A 1 231 ? -4.038 14.391 80.459 1.00 23.09 244 LYS A C 1
ATOM 1799 O O . LYS A 1 231 ? -3.197 13.493 80.606 1.00 22.39 244 LYS A O 1
ATOM 1805 N N . VAL A 1 232 ? -4.816 14.505 79.390 1.00 22.59 245 VAL A N 1
ATOM 1806 C CA . VAL A 1 232 ? -4.580 13.760 78.169 1.00 23.50 245 VAL A CA 1
ATOM 1807 C C . VAL A 1 232 ? -3.390 14.487 77.508 1.00 23.44 245 VAL A C 1
ATOM 1808 O O . VAL A 1 232 ? -3.518 15.631 77.071 1.00 22.92 245 VAL A O 1
ATOM 1812 N N . THR A 1 233 ? -2.222 13.857 77.521 1.00 23.54 246 THR A N 1
ATOM 1813 C CA . THR A 1 233 ? -0.993 14.555 77.130 1.00 24.27 246 THR A CA 1
ATOM 1814 C C . THR A 1 233 ? -0.700 14.566 75.621 1.00 24.02 246 THR A C 1
ATOM 1815 O O . THR A 1 233 ? 0.137 15.348 75.168 1.00 24.05 246 THR A O 1
ATOM 1819 N N . ASN A 1 234 ? -1.373 13.709 74.861 1.00 23.66 247 ASN A N 1
ATOM 1820 C CA . ASN A 1 234 ? -1.188 13.663 73.390 1.00 23.51 247 ASN A CA 1
ATOM 1821 C C . ASN A 1 234 ? -2.519 13.633 72.637 1.00 24.00 247 ASN A C 1
ATOM 1822 O O . ASN A 1 234 ? -2.707 12.846 71.725 1.00 24.61 247 ASN A O 1
ATOM 1827 N N . LEU A 1 235 ? -3.473 14.462 73.061 1.00 24.19 248 LEU A N 1
ATOM 1828 C CA . LEU A 1 235 ? -4.760 14.558 72.374 1.00 23.85 248 LEU A CA 1
ATOM 1829 C C . LEU A 1 235 ? -4.557 15.124 70.964 1.00 24.09 248 LEU A C 1
ATOM 1830 O O . LEU A 1 235 ? -4.025 16.214 70.814 1.00 23.70 248 LEU A O 1
ATOM 1835 N N . PRO A 1 236 ? -4.979 14.383 69.922 1.00 24.39 249 PRO A N 1
ATOM 1836 C CA . PRO A 1 236 ? -4.809 15.015 68.617 1.00 24.40 249 PRO A CA 1
ATOM 1837 C C . PRO A 1 236 ? -5.738 16.206 68.373 1.00 24.20 249 PRO A C 1
ATOM 1838 O O . PRO A 1 236 ? -6.829 16.296 68.958 1.00 23.53 249 PRO A O 1
ATOM 1842 N N . VAL A 1 237 ? -5.306 17.107 67.485 1.00 23.81 250 VAL A N 1
ATOM 1843 C CA . VAL A 1 237 ? -6.155 18.196 67.014 1.00 23.40 250 VAL A CA 1
ATOM 1844 C C . VAL A 1 237 ? -7.300 17.658 66.154 1.00 23.51 250 VAL A C 1
ATOM 1845 O O . VAL A 1 237 ? -7.120 16.698 65.391 1.00 23.14 250 VAL A O 1
ATOM 1849 N N . GLY A 1 238 ? -8.472 18.277 66.266 1.00 23.55 251 GLY A N 1
ATOM 1850 C CA . GLY A 1 238 ? -9.635 17.887 65.465 1.00 24.37 251 GLY A CA 1
ATOM 1851 C C . GLY A 1 238 ? -10.502 16.758 66.020 1.00 24.68 251 GLY A C 1
ATOM 1852 O O . GLY A 1 238 ? -11.377 16.245 65.319 1.00 24.71 251 GLY A O 1
ATOM 1853 N N . VAL A 1 239 ? -10.288 16.392 67.284 1.00 25.62 252 VAL A N 1
ATOM 1854 C CA . VAL A 1 239 ? -11.013 15.277 67.903 1.00 25.32 252 VAL A CA 1
ATOM 1855 C C . VAL A 1 239 ? -12.129 15.778 68.802 1.00 26.03 252 VAL A C 1
ATOM 1856 O O . VAL A 1 239 ? -11.909 16.632 69.679 1.00 27.06 252 VAL A O 1
ATOM 1860 N N . ASP A 1 240 ? -13.331 15.260 68.583 1.00 25.88 253 ASP A N 1
ATOM 1861 C CA . ASP A 1 240 ? -14.460 15.592 69.462 1.00 26.48 253 ASP A CA 1
ATOM 1862 C C . ASP A 1 240 ? -14.368 14.843 70.770 1.00 25.98 253 ASP A C 1
ATOM 1863 O O . ASP A 1 240 ? -13.864 13.715 70.817 1.00 25.98 253 ASP A O 1
ATOM 1868 N N . TYR A 1 241 ? -14.859 15.465 71.837 1.00 26.39 254 TYR A N 1
ATOM 1869 C CA . TYR A 1 241 ? -14.881 14.800 73.127 1.00 26.19 254 TYR A CA 1
ATOM 1870 C C . TYR A 1 241 ? -15.948 15.382 74.056 1.00 26.82 254 TYR A C 1
ATOM 1871 O O . TYR A 1 241 ? -16.429 16.494 73.854 1.00 26.68 254 TYR A O 1
ATOM 1880 N N . VAL A 1 242 ? -16.306 14.590 75.066 1.00 27.26 255 VAL A N 1
ATOM 1881 C CA . VAL A 1 242 ? -17.202 15.004 76.132 1.00 27.83 255 VAL A CA 1
ATOM 1882 C C . VAL A 1 242 ? -16.576 14.550 77.439 1.00 27.63 255 VAL A C 1
ATOM 1883 O O . VAL A 1 242 ? -16.075 13.415 77.541 1.00 27.13 255 VAL A O 1
ATOM 1887 N N . VAL A 1 243 ? -16.589 15.442 78.428 1.00 28.18 256 VAL A N 1
ATOM 1888 C CA . VAL A 1 243 ? -16.241 15.089 79.801 1.00 28.15 256 VAL A CA 1
ATOM 1889 C C . VAL A 1 243 ? -17.456 15.280 80.699 1.00 28.70 256 VAL A C 1
ATOM 1890 O O . VAL A 1 243 ? -18.090 16.334 80.675 1.00 28.36 256 VAL A O 1
ATOM 1894 N N . THR A 1 244 ? -17.780 14.265 81.499 1.00 29.08 257 THR A N 1
ATOM 1895 C CA . THR A 1 244 ? -18.899 14.383 82.420 1.00 30.07 257 THR A CA 1
ATOM 1896 C C . THR A 1 244 ? -18.525 13.853 83.803 1.00 29.93 257 THR A C 1
ATOM 1897 O O . THR A 1 244 ? -17.864 12.819 83.932 1.00 30.53 257 THR A O 1
ATOM 1901 N N . GLU A 1 245 ? -18.969 14.557 84.831 1.00 30.49 258 GLU A N 1
ATOM 1902 C CA . GLU A 1 245 ? -18.904 14.065 86.206 1.00 30.18 258 GLU A CA 1
ATOM 1903 C C . GLU A 1 245 ? -20.236 13.387 86.563 1.00 30.79 258 GLU A C 1
ATOM 1904 O O . GLU A 1 245 ? -21.276 13.805 86.068 1.00 30.81 258 GLU A O 1
ATOM 1910 N N . ASP A 1 246 ? -20.216 12.370 87.428 1.00 31.48 259 ASP A N 1
ATOM 1911 C CA . ASP A 1 246 ? -21.468 11.837 88.016 1.00 32.18 259 ASP A CA 1
ATOM 1912 C C . ASP A 1 246 ? -22.295 12.953 88.675 1.00 32.42 259 ASP A C 1
ATOM 1913 O O . ASP A 1 246 ? -21.793 14.031 88.968 1.00 32.05 259 ASP A O 1
ATOM 1918 N N . ASP A 1 247 ? -23.567 12.669 88.910 1.00 32.83 260 ASP A N 1
ATOM 1919 C CA . ASP A 1 247 ? -24.481 13.615 89.523 1.00 32.74 260 ASP A CA 1
ATOM 1920 C C . ASP A 1 247 ? -24.385 13.476 91.043 1.00 32.46 260 ASP A C 1
ATOM 1921 O O . ASP A 1 247 ? -24.544 12.378 91.600 1.00 32.09 260 ASP A O 1
ATOM 1926 N N . TYR A 1 248 ? -24.106 14.589 91.711 1.00 32.33 261 TYR A N 1
ATOM 1927 C CA . TYR A 1 248 ? -23.963 14.573 93.168 1.00 32.40 261 TYR A CA 1
ATOM 1928 C C . TYR A 1 248 ? -24.962 15.446 93.913 1.00 32.89 261 TYR A C 1
ATOM 1929 O O . TYR A 1 248 ? -24.742 15.773 95.088 1.00 32.43 261 TYR A O 1
ATOM 1938 N N . LYS A 1 249 ? -26.057 15.805 93.243 1.00 33.56 262 LYS A N 1
ATOM 1939 C CA . LYS A 1 249 ? -27.105 16.642 93.844 1.00 35.00 262 LYS A CA 1
ATOM 1940 C C . LYS A 1 249 ? -27.778 16.021 95.092 1.00 35.24 262 LYS A C 1
ATOM 1941 O O . LYS A 1 249 ? -27.991 16.712 96.085 1.00 34.97 262 LYS A O 1
ATOM 1947 N N . SER A 1 250 ? -28.073 14.723 95.040 1.00 35.88 263 SER A N 1
ATOM 1948 C CA . SER A 1 250 ? -28.566 13.996 96.221 1.00 36.54 263 SER A CA 1
ATOM 1949 C C . SER A 1 250 ? -27.590 14.020 97.403 1.00 36.52 263 SER A C 1
ATOM 1950 O O . SER A 1 250 ? -27.991 13.807 98.544 1.00 36.66 263 SER A O 1
ATOM 1953 N N . GLU A 1 251 ? -26.312 14.297 97.133 1.00 36.61 264 GLU A N 1
ATOM 1954 C CA . GLU A 1 251 ? -25.329 14.465 98.204 1.00 36.29 264 GLU A CA 1
ATOM 1955 C C . GLU A 1 251 ? -25.119 15.938 98.605 1.00 35.52 264 GLU A C 1
ATOM 1956 O O . GLU A 1 251 ? -24.208 16.261 99.382 1.00 35.05 264 GLU A O 1
ATOM 1962 N N . LYS A 1 252 ? -25.993 16.814 98.098 1.00 34.39 265 LYS A N 1
ATOM 1963 C CA . LYS A 1 252 ? -26.015 18.244 98.461 1.00 34.00 265 LYS A CA 1
ATOM 1964 C C . LYS A 1 252 ? -24.842 19.043 97.857 1.00 33.37 265 LYS A C 1
ATOM 1965 O O . LYS A 1 252 ? -24.417 20.069 98.407 1.00 32.73 265 LYS A O 1
ATOM 1971 N N . TYR A 1 253 ? -24.323 18.561 96.731 1.00 32.38 266 TYR A N 1
ATOM 1972 C CA . TYR A 1 253 ? -23.361 19.333 95.935 1.00 31.98 266 TYR A CA 1
ATOM 1973 C C . TYR A 1 253 ? -24.020 19.993 94.743 1.00 32.13 266 TYR A C 1
ATOM 1974 O O . TYR A 1 253 ? -24.875 19.399 94.087 1.00 32.01 266 TYR A O 1
ATOM 1983 N N . THR A 1 254 ? -23.615 21.226 94.454 1.00 32.39 267 THR A N 1
ATOM 1984 C CA . THR A 1 254 ? -23.925 21.817 93.158 1.00 32.97 267 THR A CA 1
ATOM 1985 C C . THR A 1 254 ? -22.668 21.754 92.281 1.00 32.51 267 THR A C 1
ATOM 1986 O O . THR A 1 254 ? -21.544 21.974 92.754 1.00 32.59 267 THR A O 1
ATOM 1990 N N . THR A 1 255 ? -22.855 21.452 91.007 1.00 32.33 268 THR A N 1
ATOM 1991 C CA . THR A 1 255 ? -21.723 21.299 90.103 1.00 31.72 268 THR A CA 1
ATOM 1992 C C . THR A 1 255 ? -21.782 22.300 88.952 1.00 31.55 268 THR A C 1
ATOM 1993 O O . THR A 1 255 ? -22.818 22.460 88.300 1.00 30.49 268 THR A O 1
ATOM 1997 N N . ASN A 1 256 ? -20.662 22.988 88.744 1.00 31.61 269 ASN A N 1
ATOM 1998 C CA . ASN A 1 256 ? -20.505 23.901 87.628 1.00 31.96 269 ASN A CA 1
ATOM 1999 C C . ASN A 1 256 ? -19.210 23.603 86.870 1.00 31.31 269 ASN A C 1
ATOM 2000 O O . ASN A 1 256 ? -18.200 23.201 87.474 1.00 30.48 269 ASN A O 1
ATOM 2005 N N . VAL A 1 257 ? -19.258 23.786 85.554 1.00 30.59 270 VAL A N 1
ATOM 2006 C CA . VAL A 1 257 ? -18.151 23.423 84.662 1.00 30.54 270 VAL A CA 1
ATOM 2007 C C . VAL A 1 257 ? -17.543 24.668 84.048 1.00 30.46 270 VAL A C 1
ATOM 2008 O O . VAL A 1 257 ? -18.246 25.470 83.453 1.00 31.40 270 VAL A O 1
ATOM 2012 N N . GLU A 1 258 ? -16.240 24.836 84.177 1.00 30.46 271 GLU A N 1
ATOM 2013 C CA . GLU A 1 258 ? -15.576 25.890 83.430 1.00 30.75 271 GLU A CA 1
ATOM 2014 C C . GLU A 1 258 ? -14.779 25.289 82.267 1.00 29.86 271 GLU A C 1
ATOM 2015 O O . GLU A 1 258 ? -13.961 24.394 82.476 1.00 30.04 271 GLU A O 1
ATOM 2021 N N . VAL A 1 259 ? -15.017 25.797 81.059 1.00 29.10 272 VAL A N 1
ATOM 2022 C CA . VAL A 1 259 ? -14.350 25.325 79.846 1.00 28.07 272 VAL A CA 1
ATOM 2023 C C . VAL A 1 259 ? -13.443 26.423 79.314 1.00 27.94 272 VAL A C 1
ATOM 2024 O O . VAL A 1 259 ? -13.911 27.419 78.780 1.00 28.16 272 VAL A O 1
ATOM 2028 N N . SER A 1 260 ? -12.141 26.244 79.462 1.00 27.71 273 SER A N 1
ATOM 2029 C CA . SER A 1 260 ? -11.216 27.342 79.244 1.00 27.37 273 SER A CA 1
ATOM 2030 C C . SER A 1 260 ? -10.061 26.963 78.314 1.00 27.82 273 SER A C 1
ATOM 2031 O O . SER A 1 260 ? -9.056 26.439 78.787 1.00 25.89 273 SER A O 1
ATOM 2034 N N . PRO A 1 261 ? -10.215 27.223 76.983 1.00 29.56 274 PRO A N 1
ATOM 2035 C CA . PRO A 1 261 ? -9.094 27.057 76.043 1.00 30.88 274 PRO A CA 1
ATOM 2036 C C . PRO A 1 261 ? -8.113 28.198 76.183 1.00 32.70 274 PRO A C 1
ATOM 2037 O O . PRO A 1 261 ? -8.532 29.347 76.374 1.00 32.28 274 PRO A O 1
ATOM 2041 N N . GLN A 1 262 ? -6.823 27.896 76.090 1.00 34.48 275 GLN A N 1
ATOM 2042 C CA . GLN A 1 262 ? -5.777 28.887 76.405 1.00 37.82 275 GLN A CA 1
ATOM 2043 C C . GLN A 1 262 ? -5.929 30.343 75.857 1.00 39.30 275 GLN A C 1
ATOM 2044 O O . GLN A 1 262 ? -5.842 31.329 76.628 1.00 40.64 275 GLN A O 1
ATOM 2050 N N . ASP A 1 263 ? -6.152 30.497 74.557 1.00 40.49 276 ASP A N 1
ATOM 2051 C CA . ASP A 1 263 ? -6.320 31.855 73.984 1.00 41.35 276 ASP A CA 1
ATOM 2052 C C . ASP A 1 263 ? -7.763 32.105 73.540 1.00 42.02 276 ASP A C 1
ATOM 2053 O O . ASP A 1 263 ? -8.006 32.823 72.564 1.00 42.52 276 ASP A O 1
ATOM 2058 N N . GLY A 1 264 ? -8.727 31.527 74.245 1.00 42.04 277 GLY A N 1
ATOM 2059 C CA . GLY A 1 264 ? -10.076 31.495 73.721 1.00 42.32 277 GLY A CA 1
ATOM 2060 C C . GLY A 1 264 ? -11.148 31.952 74.679 1.00 42.60 277 GLY A C 1
ATOM 2061 O O . GLY A 1 264 ? -10.873 32.444 75.781 1.00 42.45 277 GLY A O 1
ATOM 2062 N N . ALA A 1 265 ? -12.382 31.778 74.231 1.00 43.05 278 ALA A N 1
ATOM 2063 C CA . ALA A 1 265 ? -13.551 32.146 74.998 1.00 43.50 278 ALA A CA 1
ATOM 2064 C C . ALA A 1 265 ? -13.759 31.157 76.148 1.00 43.53 278 ALA A C 1
ATOM 2065 O O . ALA A 1 265 ? -14.114 29.991 75.917 1.00 43.77 278 ALA A O 1
ATOM 2067 N N . VAL A 1 266 ? -13.525 31.615 77.378 1.00 43.24 279 VAL A N 1
ATOM 2068 C CA . VAL A 1 266 ? -13.847 30.799 78.541 1.00 43.41 279 VAL A CA 1
ATOM 2069 C C . VAL A 1 266 ? -15.363 30.674 78.693 1.00 43.45 279 VAL A C 1
ATOM 2070 O O . VAL A 1 266 ? -16.096 31.649 78.581 1.00 43.92 279 VAL A O 1
ATOM 2074 N N . LYS A 1 267 ? -15.813 29.447 78.918 1.00 43.21 280 LYS A N 1
ATOM 2075 C CA . LYS A 1 267 ? -17.216 29.103 78.896 1.00 43.14 280 LYS A CA 1
ATOM 2076 C C . LYS A 1 267 ? -17.621 28.568 80.273 1.00 43.05 280 LYS A C 1
ATOM 2077 O O . LYS A 1 267 ? -16.904 27.753 80.859 1.00 42.22 280 LYS A O 1
ATOM 2083 N N . ASN A 1 268 ? -18.755 29.036 80.786 1.00 43.12 281 ASN A N 1
ATOM 2084 C CA . ASN A 1 268 ? -19.276 28.546 82.058 1.00 43.74 281 ASN A CA 1
ATOM 2085 C C . ASN A 1 268 ? -20.571 27.783 81.875 1.00 44.17 281 ASN A C 1
ATOM 2086 O O . ASN A 1 268 ? -21.459 28.217 81.142 1.00 44.44 281 ASN A O 1
ATOM 2091 N N . ILE A 1 269 ? -20.667 26.634 82.535 1.00 44.48 282 ILE A N 1
ATOM 2092 C CA . ILE A 1 269 ? -21.804 25.741 82.354 1.00 44.86 282 ILE A CA 1
ATOM 2093 C C . ILE A 1 269 ? -22.312 25.232 83.695 1.00 44.87 282 ILE A C 1
ATOM 2094 O O . ILE A 1 269 ? -21.609 24.500 84.409 1.00 44.85 282 ILE A O 1
ATOM 2099 N N . ALA A 1 270 ? -23.531 25.633 84.037 1.00 44.68 283 ALA A N 1
ATOM 2100 C CA . ALA A 1 270 ? -24.229 25.044 85.152 1.00 44.30 283 ALA A CA 1
ATOM 2101 C C . ALA A 1 270 ? -24.487 23.579 84.783 1.00 44.12 283 ALA A C 1
ATOM 2102 O O . ALA A 1 270 ? -24.906 23.281 83.658 1.00 44.86 283 ALA A O 1
ATOM 2104 N N . GLY A 1 271 ? -24.189 22.660 85.696 1.00 43.13 284 GLY A N 1
ATOM 2105 C CA . GLY A 1 271 ? -24.449 21.242 85.439 1.00 41.82 284 GLY A CA 1
ATOM 2106 C C . GLY A 1 271 ? -23.193 20.394 85.475 1.00 40.74 284 GLY A C 1
ATOM 2107 O O . GLY A 1 271 ? -22.122 20.865 85.881 1.00 40.70 284 GLY A O 1
ATOM 2108 N N . ASN A 1 272 ? -23.318 19.143 85.046 1.00 39.23 285 ASN A N 1
ATOM 2109 C CA . ASN A 1 272 ? -22.239 18.190 85.256 1.00 38.64 285 ASN A CA 1
ATOM 2110 C C . ASN A 1 272 ? -21.538 17.675 83.999 1.00 37.24 285 ASN A C 1
ATOM 2111 O O . ASN A 1 272 ? -20.778 16.716 84.075 1.00 36.60 285 ASN A O 1
ATOM 2116 N N . SER A 1 273 ? -21.795 18.321 82.864 1.00 36.53 286 SER A N 1
ATOM 2117 C CA . SER A 1 273 ? -21.233 17.898 81.581 1.00 35.73 286 SER A CA 1
ATOM 2118 C C . SER A 1 273 ? -20.743 19.043 80.699 1.00 34.87 286 SER A C 1
ATOM 2119 O O . SER A 1 273 ? -21.338 20.115 80.651 1.00 33.44 286 SER A O 1
ATOM 2122 N N . THR A 1 274 ? -19.643 18.799 79.991 1.00 34.47 287 THR A N 1
ATOM 2123 C CA . THR A 1 274 ? -19.287 19.654 78.864 1.00 34.23 287 THR A CA 1
ATOM 2124 C C . THR A 1 274 ? -20.294 19.375 77.754 1.00 34.89 287 THR A C 1
ATOM 2125 O O . THR A 1 274 ? -20.957 18.341 77.742 1.00 34.55 287 THR A O 1
ATOM 2129 N N . GLU A 1 275 ? -20.424 20.306 76.824 1.00 35.99 288 GLU A N 1
ATOM 2130 C CA . GLU A 1 275 ? -21.022 19.957 75.545 1.00 36.87 288 GLU A CA 1
ATOM 2131 C C . GLU A 1 275 ? -19.960 19.171 74.758 1.00 36.50 288 GLU A C 1
ATOM 2132 O O . GLU A 1 275 ? -18.842 18.966 75.238 1.00 35.68 288 GLU A O 1
ATOM 2138 N N . GLN A 1 276 ? -20.302 18.716 73.558 1.00 36.38 289 GLN A N 1
ATOM 2139 C CA . GLN A 1 276 ? -19.294 18.114 72.698 1.00 36.38 289 GLN A CA 1
ATOM 2140 C C . GLN A 1 276 ? -18.283 19.185 72.278 1.00 35.23 289 GLN A C 1
ATOM 2141 O O . GLN A 1 276 ? -18.627 20.155 71.619 1.00 35.64 289 GLN A O 1
ATOM 2147 N N . GLU A 1 277 ? -17.045 19.024 72.718 1.00 34.06 290 GLU A N 1
ATOM 2148 C CA . GLU A 1 277 ? -15.983 19.939 72.352 1.00 32.92 290 GLU A CA 1
ATOM 2149 C C . GLU A 1 277 ? -15.198 19.305 71.220 1.00 31.87 290 GLU A C 1
ATOM 2150 O O . GLU A 1 277 ? -15.148 18.076 71.125 1.00 31.25 290 GLU A O 1
ATOM 2156 N N . THR A 1 278 ? -14.586 20.149 70.387 1.00 30.30 291 THR A N 1
ATOM 2157 C CA . THR A 1 278 ? -13.645 19.725 69.344 1.00 28.95 291 THR A CA 1
ATOM 2158 C C . THR A 1 278 ? -12.270 20.287 69.655 1.00 28.14 291 THR A C 1
ATOM 2159 O O . THR A 1 278 ? -12.112 21.491 69.839 1.00 27.56 291 THR A O 1
ATOM 2163 N N . SER A 1 279 ? -11.275 19.411 69.736 1.00 27.38 292 SER A N 1
ATOM 2164 C CA . SER A 1 279 ? -9.946 19.846 70.149 1.00 27.81 292 SER A CA 1
ATOM 2165 C C . SER A 1 279 ? -9.296 20.713 69.071 1.00 27.79 292 SER A C 1
ATOM 2166 O O . SER A 1 279 ? -9.443 20.443 67.874 1.00 27.72 292 SER A O 1
ATOM 2169 N N . THR A 1 280 ? -8.619 21.771 69.512 1.00 27.75 293 THR A N 1
ATOM 2170 C CA . THR A 1 280 ? -7.874 22.655 68.618 1.00 28.25 293 THR A CA 1
ATOM 2171 C C . THR A 1 280 ? -6.396 22.568 68.980 1.00 27.98 293 THR A C 1
ATOM 2172 O O . THR A 1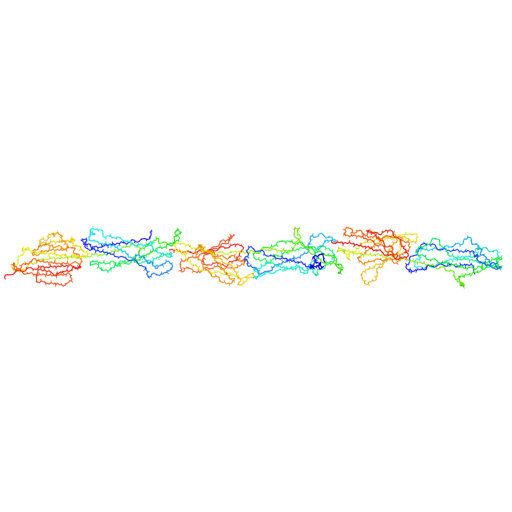 280 ? -5.991 21.697 69.746 1.00 27.34 293 THR A O 1
ATOM 2176 N N . ASP A 1 281 ? -5.580 23.451 68.418 1.00 28.10 294 ASP A N 1
ATOM 2177 C CA . ASP A 1 281 ? -4.170 23.467 68.751 1.00 28.56 294 ASP A CA 1
ATOM 2178 C C . ASP A 1 281 ? -3.879 24.108 70.116 1.00 27.67 294 ASP A C 1
ATOM 2179 O O . ASP A 1 281 ? -2.744 24.083 70.585 1.00 28.60 294 ASP A O 1
ATOM 2184 N N . LYS A 1 282 ? -4.898 24.672 70.748 1.00 26.59 295 LYS A N 1
ATOM 2185 C CA . LYS A 1 282 ? -4.750 25.313 72.045 1.00 26.01 295 LYS A CA 1
ATOM 2186 C C . LYS A 1 282 ? -5.015 24.321 73.197 1.00 25.20 295 LYS A C 1
ATOM 2187 O O . LYS A 1 282 ? -6.001 23.584 73.171 1.00 25.08 295 LYS A O 1
ATOM 2193 N N . ASP A 1 283 ? -4.151 24.348 74.207 1.00 23.91 296 ASP A N 1
ATOM 2194 C CA . ASP A 1 283 ? -4.304 23.518 75.414 1.00 23.32 296 ASP A CA 1
ATOM 2195 C C . ASP A 1 283 ? -5.636 23.867 76.087 1.00 23.29 296 ASP A C 1
ATOM 2196 O O . ASP A 1 283 ? -5.989 25.045 76.223 1.00 22.36 296 ASP A O 1
ATOM 2201 N N . MET A 1 284 ? -6.397 22.847 76.469 1.00 22.37 297 MET A N 1
ATOM 2202 C CA . MET A 1 284 ? -7.714 23.058 77.055 1.00 22.55 297 MET A CA 1
ATOM 2203 C C . MET A 1 284 ? -7.702 22.743 78.532 1.00 22.95 297 MET A C 1
ATOM 2204 O O . MET A 1 284 ? -7.219 21.685 78.918 1.00 22.71 297 MET A O 1
ATOM 2209 N N . THR A 1 285 ? -8.275 23.623 79.371 1.00 23.67 298 THR A N 1
ATOM 2210 C CA . THR A 1 285 ? -8.441 23.296 80.783 1.00 23.70 298 THR A CA 1
ATOM 2211 C C . THR A 1 285 ? -9.904 23.391 81.189 1.00 24.26 298 THR A C 1
ATOM 2212 O O . THR A 1 285 ? -10.539 24.423 80.992 1.00 24.20 298 THR A O 1
ATOM 2216 N N . ILE A 1 286 ? -10.422 22.294 81.745 1.00 24.19 299 ILE A N 1
ATOM 2217 C CA . ILE A 1 286 ? -11.806 22.190 82.148 1.00 24.56 299 ILE A CA 1
ATOM 2218 C C . ILE A 1 286 ? -11.847 21.880 83.642 1.00 2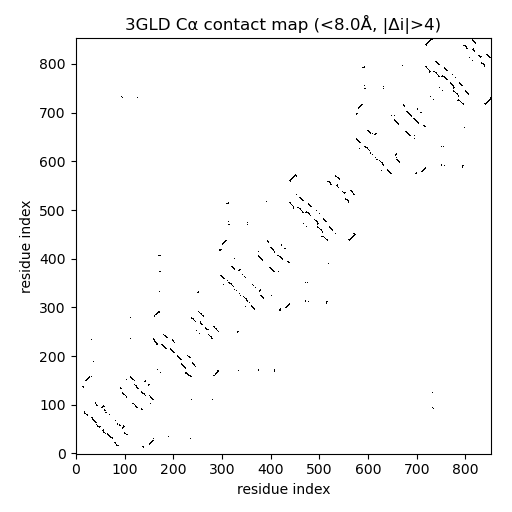5.04 299 ILE A C 1
ATOM 2219 O O . ILE A 1 286 ? -11.318 20.857 84.092 1.00 24.59 299 ILE A O 1
ATOM 2224 N N . THR A 1 287 ? -12.486 22.780 84.389 1.00 24.56 300 THR A N 1
ATOM 2225 C CA . THR A 1 287 ? -12.569 22.691 85.840 1.00 24.48 300 THR A CA 1
ATOM 2226 C C . THR A 1 287 ? -13.995 22.420 86.303 1.00 24.76 300 THR A C 1
ATOM 2227 O O . THR A 1 287 ? -14.921 23.173 85.993 1.00 23.92 300 THR A O 1
ATOM 2231 N N . PHE A 1 288 ? -14.151 21.324 87.041 1.00 24.94 301 PHE A N 1
ATOM 2232 C CA . PHE A 1 288 ? -15.423 21.016 87.687 1.00 25.32 301 PHE A CA 1
ATOM 2233 C C . PHE A 1 288 ? -15.380 21.541 89.125 1.00 25.16 301 PHE A C 1
ATOM 2234 O O . PHE A 1 288 ? -14.539 21.147 89.927 1.00 25.16 301 PHE A O 1
ATOM 2242 N N . THR A 1 289 ? -16.255 22.483 89.426 1.00 25.44 302 THR A N 1
ATOM 2243 C CA . THR A 1 289 ? -16.349 23.018 90.786 1.00 26.04 302 THR A CA 1
ATOM 2244 C C . THR A 1 289 ? -17.570 22.409 91.417 1.00 26.26 302 THR A C 1
ATOM 2245 O O . THR A 1 289 ? -18.688 22.544 90.877 1.00 26.64 302 THR A O 1
ATOM 2249 N N . ASN A 1 290 ? -17.347 21.719 92.533 1.00 26.29 303 ASN A N 1
ATOM 2250 C CA . ASN A 1 290 ? -18.451 21.165 93.322 1.00 26.55 303 ASN A CA 1
ATOM 2251 C C . ASN A 1 290 ? -18.549 21.853 94.652 1.00 26.92 303 ASN A C 1
ATOM 2252 O O . ASN A 1 290 ? -17.583 21.892 95.417 1.00 26.45 303 ASN A O 1
ATOM 2256 N N . LYS A 1 291 ? -19.737 22.375 94.919 1.00 27.60 304 LYS A N 1
ATOM 2257 C CA . LYS A 1 291 ? -19.938 23.264 96.049 1.00 29.00 304 LYS A CA 1
ATOM 2258 C C . LYS A 1 291 ? -20.998 22.674 96.984 1.00 29.44 304 LYS A C 1
ATOM 2259 O O . LYS A 1 291 ? -22.033 22.194 96.535 1.00 28.89 304 LYS A O 1
ATOM 2265 N N . LYS A 1 292 ? -20.716 22.717 98.282 1.00 30.83 305 LYS A N 1
ATOM 2266 C CA . LYS A 1 292 ? -21.645 22.221 99.293 1.00 33.05 305 LYS A CA 1
ATOM 2267 C C . LYS A 1 292 ? -21.641 23.168 100.491 1.00 33.60 305 LYS A C 1
ATOM 2268 O O . LYS A 1 292 ? -20.582 23.532 101.008 1.00 33.14 305 LYS A O 1
ATOM 2274 N N . VAL A 1 293 ? -22.834 23.573 100.915 1.00 35.34 306 VAL A N 1
ATOM 2275 C CA . VAL A 1 293 ? -22.980 24.459 102.078 1.00 36.93 306 VAL A CA 1
ATOM 2276 C C . VAL A 1 293 ? -24.030 23.971 103.101 1.00 38.01 306 VAL A C 1
ATOM 2277 O O . VAL A 1 293 ? -24.794 23.037 102.842 1.00 38.21 306 VAL A O 1
ATOM 2281 N N . PHE A 1 294 ? -24.067 24.644 104.246 1.00 39.17 307 PHE A N 1
ATOM 2282 C CA . PHE A 1 294 ? -25.075 24.420 105.280 1.00 40.69 307 PHE A CA 1
ATOM 2283 C C . PHE A 1 294 ? -26.259 25.333 105.012 1.00 40.71 307 PHE A C 1
ATOM 2284 O O . PHE A 1 294 ? -27.351 24.864 104.720 1.00 41.25 307 PHE A O 1
ATOM 2292 N N . ASN B 1 15 ? -18.616 30.218 118.453 1.00 51.03 28 ASN B N 1
ATOM 2293 C CA . ASN B 1 15 ? -18.571 29.085 119.427 1.00 51.44 28 ASN B CA 1
ATOM 2294 C C . ASN B 1 15 ? -17.188 28.401 119.494 1.00 50.90 28 ASN B C 1
ATOM 2295 O O . ASN B 1 15 ? -16.172 29.071 119.681 1.00 50.64 28 ASN B O 1
ATOM 2300 N N . GLY B 1 16 ? -17.162 27.076 119.346 1.00 50.29 29 GLY B N 1
ATOM 2301 C CA . GLY B 1 16 ? -15.951 26.277 119.569 1.00 49.63 29 GLY B CA 1
ATOM 2302 C C . GLY B 1 16 ? -16.304 24.826 119.855 1.00 48.98 29 GLY B C 1
ATOM 2303 O O . GLY B 1 16 ? -17.414 24.404 119.542 1.00 49.00 29 GLY B O 1
ATOM 2304 N N . ALA B 1 17 ? -15.380 24.084 120.483 1.00 48.45 30 ALA B N 1
ATOM 2305 C CA . ALA B 1 17 ? -15.506 22.619 120.674 1.00 47.93 30 ALA B CA 1
ATOM 2306 C C . ALA B 1 17 ? -15.866 22.089 122.090 1.00 47.60 30 ALA B C 1
ATOM 2307 O O . ALA B 1 17 ? -15.640 20.911 122.387 1.00 47.58 30 ALA B O 1
ATOM 2309 N N . LYS B 1 18 ? -16.427 22.940 122.948 1.00 46.94 31 LYS B N 1
ATOM 2310 C CA . LYS B 1 18 ? -16.792 22.525 124.313 1.00 46.21 31 LYS B CA 1
ATOM 2311 C C . LYS B 1 18 ? -18.258 22.830 124.645 1.00 44.88 31 LYS B C 1
ATOM 2312 O O . LYS B 1 18 ? -18.787 23.879 124.257 1.00 44.77 31 LYS B O 1
ATOM 2318 N N . LEU B 1 19 ? -18.912 21.907 125.352 1.00 43.18 32 LEU B N 1
ATOM 2319 C CA . LEU B 1 19 ? -20.331 22.083 125.681 1.00 41.12 32 LEU B CA 1
ATOM 2320 C C . LEU B 1 19 ? -20.586 22.103 127.179 1.00 40.07 32 LEU B C 1
ATOM 2321 O O . LEU B 1 19 ? -20.291 21.143 127.905 1.00 39.22 32 LEU B O 1
ATOM 2326 N N . THR B 1 20 ? -21.133 23.223 127.621 1.00 39.05 33 THR B N 1
ATOM 2327 C CA . THR B 1 20 ? -21.437 23.432 129.018 1.00 38.57 33 THR B CA 1
ATOM 2328 C C . THR B 1 20 ? -22.789 22.811 129.335 1.00 37.67 33 THR B C 1
ATOM 2329 O O . THR B 1 20 ? -23.787 23.071 128.656 1.00 37.32 33 THR B O 1
ATOM 2333 N N . VAL B 1 21 ? -22.791 21.965 130.360 1.00 37.51 34 VAL B N 1
ATOM 2334 C CA . VAL B 1 21 ? -24.021 21.455 130.947 1.00 36.59 34 VAL B CA 1
ATOM 2335 C C . VAL B 1 21 ? -24.252 22.180 132.291 1.00 36.32 34 VAL B C 1
ATOM 2336 O O . VAL B 1 21 ? -23.352 22.242 133.136 1.00 35.21 34 VAL B O 1
ATOM 2340 N N . THR B 1 22 ? -25.455 22.719 132.468 1.00 35.96 35 THR B N 1
ATOM 2341 C CA . THR B 1 22 ? -25.842 23.342 133.728 1.00 36.64 35 THR B CA 1
ATOM 2342 C C . THR B 1 22 ? -26.860 22.496 134.500 1.00 36.41 35 THR B C 1
ATOM 2343 O O . THR B 1 22 ? -27.813 21.937 133.928 1.00 35.70 35 THR B O 1
ATOM 2347 N N . LYS B 1 23 ? -26.634 22.405 135.806 1.00 36.35 36 LYS B N 1
ATOM 2348 C CA . LYS B 1 23 ? -27.463 21.584 136.681 1.00 36.20 36 LYS B CA 1
ATOM 2349 C C . LYS B 1 23 ? -28.069 22.407 137.812 1.00 36.00 36 LYS B C 1
ATOM 2350 O O . LYS B 1 23 ? -27.352 23.046 138.578 1.00 35.26 36 LYS B O 1
ATOM 2356 N N . ASN B 1 24 ? -29.396 22.374 137.920 1.00 36.18 37 ASN B N 1
ATOM 2357 C CA . ASN B 1 24 ? -30.075 23.062 139.016 1.00 36.68 37 ASN B CA 1
ATOM 2358 C C . ASN B 1 24 ? -30.881 22.092 139.892 1.00 36.29 37 ASN B C 1
ATOM 2359 O O . ASN B 1 24 ? -31.399 21.078 139.404 1.00 35.63 37 ASN B O 1
ATOM 2364 N N . LEU B 1 25 ? -30.953 22.407 141.184 1.00 35.96 38 LEU B N 1
ATOM 2365 C CA . LEU B 1 25 ? -31.755 21.645 142.135 1.00 35.68 38 LEU B CA 1
ATOM 2366 C C . LEU B 1 25 ? -32.859 22.549 142.682 1.00 35.44 38 LEU B C 1
ATOM 2367 O O . LEU B 1 25 ? -32.590 23.506 143.399 1.00 35.94 38 LEU B O 1
ATOM 2372 N N . ASP B 1 26 ? -34.086 22.243 142.283 1.00 35.45 39 ASP B N 1
ATOM 2373 C CA . ASP B 1 26 ? -35.314 22.881 142.738 1.00 36.14 39 ASP B CA 1
ATOM 2374 C C . ASP B 1 26 ? -35.631 22.323 144.137 1.00 35.54 39 ASP B C 1
ATOM 2375 O O . ASP B 1 26 ? -35.622 21.114 144.328 1.00 35.43 39 ASP B O 1
ATOM 2380 N N . LEU B 1 27 ? -35.881 23.194 145.111 1.00 34.65 40 LEU B N 1
ATOM 2381 C CA . LEU B 1 27 ? -36.218 22.762 146.465 1.00 34.26 40 LEU B CA 1
ATOM 2382 C C . LEU B 1 27 ? -37.702 22.967 146.759 1.00 33.41 40 LEU B C 1
ATOM 2383 O O . LEU B 1 27 ? -38.220 24.082 146.646 1.00 33.60 40 LEU B O 1
ATOM 2388 N N . VAL B 1 28 ? -38.387 21.889 147.122 1.00 32.61 41 VAL B N 1
ATOM 2389 C CA . VAL B 1 28 ? -39.797 21.986 147.539 1.00 31.62 41 VAL B CA 1
ATOM 2390 C C . VAL B 1 28 ? -39.883 22.834 148.820 1.00 30.42 41 VAL B C 1
ATOM 2391 O O . VAL B 1 28 ? -40.625 23.802 148.867 1.00 30.46 41 VAL B O 1
ATOM 2395 N N . ASN B 1 29 ? -39.082 22.476 149.822 1.00 29.63 42 ASN B N 1
ATOM 2396 C CA . ASN B 1 29 ? -38.915 23.250 151.046 1.00 28.72 42 ASN B CA 1
ATOM 2397 C C . ASN B 1 29 ? -37.608 24.022 150.895 1.00 27.82 42 ASN B C 1
ATOM 2398 O O . ASN B 1 29 ? -36.542 23.420 150.831 1.00 26.90 42 ASN B O 1
ATOM 2403 N N . SER B 1 30 ? -37.693 25.349 150.874 1.00 27.63 43 SER B N 1
ATOM 2404 C CA . SER B 1 30 ? -36.526 26.199 150.599 1.00 28.09 43 SER B CA 1
ATOM 2405 C C . SER B 1 30 ? -35.435 26.040 151.658 1.00 28.22 43 SER B C 1
ATOM 2406 O O . SER B 1 30 ? -34.256 26.308 151.398 1.00 27.63 43 SER B O 1
ATOM 2409 N N . ASN B 1 31 ? -35.820 25.562 152.838 1.00 28.07 44 ASN B N 1
ATOM 2410 C CA . ASN B 1 31 ? -34.856 25.281 153.903 1.00 28.50 44 ASN B CA 1
ATOM 2411 C C . ASN B 1 31 ? -34.292 23.858 153.902 1.00 27.63 44 ASN B C 1
ATOM 2412 O O . ASN B 1 31 ? -33.647 23.439 154.886 1.00 27.33 44 ASN B O 1
ATOM 2417 N N . ALA B 1 32 ? -34.509 23.123 152.809 1.00 26.99 45 ALA B N 1
ATOM 2418 C CA . ALA B 1 32 ? -34.117 21.700 152.737 1.00 27.30 45 ALA B CA 1
ATOM 2419 C C . ALA B 1 32 ? -32.622 21.500 152.904 1.00 27.42 45 ALA B C 1
ATOM 2420 O O . ALA B 1 32 ? -31.826 22.363 152.494 1.00 27.93 45 ALA B O 1
ATOM 2422 N N . LEU B 1 33 ? -32.243 20.382 153.521 1.00 26.67 46 LEU B N 1
ATOM 2423 C CA . LEU B 1 33 ? -30.849 19.915 153.498 1.00 27.07 46 LEU B CA 1
ATOM 2424 C C . LEU B 1 33 ? -30.482 19.386 152.111 1.00 26.86 46 LEU B C 1
ATOM 2425 O O . LEU B 1 33 ? -31.332 18.848 151.410 1.00 27.37 46 LEU B O 1
ATOM 2430 N N . ILE B 1 34 ? -29.217 19.528 151.727 1.00 26.90 47 ILE B N 1
ATOM 2431 C CA . ILE B 1 34 ? -28.761 19.102 150.409 1.00 27.05 47 ILE B CA 1
ATOM 2432 C C . ILE B 1 34 ? -27.990 17.782 150.526 1.00 27.04 47 ILE B C 1
ATOM 2433 O O . ILE B 1 34 ? -27.024 17.707 151.280 1.00 27.79 47 ILE B O 1
ATOM 2438 N N . PRO B 1 35 ? -28.426 16.739 149.798 1.00 27.15 48 PRO B N 1
ATOM 2439 C CA . PRO B 1 35 ? -27.785 15.417 149.907 1.00 27.43 48 PRO B CA 1
ATOM 2440 C C . PRO B 1 35 ? -26.352 15.359 149.388 1.00 28.24 48 PRO B C 1
ATOM 2441 O O . PRO B 1 35 ? -25.988 16.123 148.467 1.00 28.80 48 PRO B O 1
ATOM 2445 N N . ASN B 1 36 ? -25.550 14.465 149.968 1.00 27.64 49 ASN B N 1
ATOM 2446 C CA . ASN B 1 36 ? -24.248 14.135 149.396 1.00 27.77 49 ASN B CA 1
ATOM 2447 C C . ASN B 1 36 ? -24.482 13.202 148.222 1.00 27.60 49 ASN B C 1
ATOM 2448 O O . ASN B 1 36 ? -24.887 12.055 148.401 1.00 26.65 49 ASN B O 1
ATOM 2453 N N . THR B 1 37 ? -24.277 13.722 147.015 1.00 27.73 50 THR B N 1
ATOM 2454 C CA . THR B 1 37 ? -24.479 12.930 145.798 1.00 28.55 50 THR B CA 1
ATOM 2455 C C . THR B 1 37 ? -23.870 13.556 144.529 1.00 29.39 50 THR B C 1
ATOM 2456 O O . THR B 1 37 ? -23.732 14.767 144.436 1.00 28.98 50 THR B O 1
ATOM 2460 N N . ASP B 1 38 ? -23.522 12.714 143.561 1.00 30.66 51 ASP B N 1
ATOM 2461 C CA . ASP B 1 38 ? -23.192 13.179 142.203 1.00 31.72 51 ASP B CA 1
ATOM 2462 C C . ASP B 1 38 ? -24.455 13.091 141.378 1.00 32.64 51 ASP B C 1
ATOM 2463 O O . ASP B 1 38 ? -25.372 12.335 141.700 1.00 32.73 51 ASP B O 1
ATOM 2468 N N . PHE B 1 39 ? -24.535 13.908 140.344 1.00 33.15 52 PHE B N 1
ATOM 2469 C CA . PHE B 1 39 ? -25.501 13.707 139.291 1.00 34.18 52 PHE B CA 1
ATOM 2470 C C . PHE B 1 39 ? -24.679 13.599 138.005 1.00 35.37 52 PHE B C 1
ATOM 2471 O O . PHE B 1 39 ? -23.772 14.415 137.774 1.00 34.65 52 PHE B O 1
ATOM 2479 N N . THR B 1 40 ? -24.984 12.576 137.206 1.00 35.85 53 THR B N 1
ATOM 2480 C CA . THR B 1 40 ? -24.217 12.255 136.005 1.00 36.68 53 THR B CA 1
ATOM 2481 C C . THR B 1 40 ? -24.970 12.603 134.708 1.00 36.12 53 THR B C 1
ATOM 2482 O O . THR B 1 40 ? -26.197 12.529 134.636 1.00 35.74 53 THR B O 1
ATOM 2486 N N . PHE B 1 41 ? -24.202 12.992 133.695 1.00 35.89 54 PHE B N 1
ATOM 2487 C CA . PHE B 1 41 ? -24.726 13.303 132.357 1.00 35.42 54 PHE B CA 1
ATOM 2488 C C . PHE B 1 41 ? -23.930 12.573 131.302 1.00 34.91 54 PHE B C 1
ATOM 2489 O O . PHE B 1 41 ? -22.731 12.344 131.446 1.00 34.63 54 PHE B O 1
ATOM 2497 N N . LYS B 1 42 ? -24.628 12.214 130.244 1.00 34.60 55 LYS B N 1
ATOM 2498 C CA . LYS B 1 42 ? -24.108 11.339 129.225 1.00 34.58 55 LYS B CA 1
ATOM 2499 C C . LYS B 1 42 ? -24.391 11.957 127.871 1.00 34.64 55 LYS B C 1
ATOM 2500 O O . LYS B 1 42 ? -25.473 12.521 127.662 1.00 33.90 55 LYS B O 1
ATOM 2506 N N . ILE B 1 43 ? -23.422 11.833 126.963 1.00 34.80 56 ILE B N 1
ATOM 2507 C CA . ILE B 1 43 ? -23.580 12.250 125.555 1.00 35.28 56 ILE B CA 1
ATOM 2508 C C . ILE B 1 43 ? -23.286 11.078 124.616 1.00 34.98 56 ILE B C 1
ATOM 2509 O O . ILE B 1 43 ? -22.245 10.435 124.715 1.00 35.03 56 ILE B O 1
ATOM 2514 N N . GLU B 1 44 ? -24.228 10.783 123.734 1.00 35.22 57 GLU B N 1
ATOM 2515 C CA . GLU B 1 44 ? -24.085 9.666 122.809 1.00 36.08 57 GLU B CA 1
ATOM 2516 C C . GLU B 1 44 ? -24.546 10.060 121.408 1.00 35.49 57 GLU B C 1
ATOM 2517 O O . GLU B 1 44 ? -25.381 10.961 121.263 1.00 34.73 57 GLU B O 1
ATOM 2523 N N . PRO B 1 45 ? -23.988 9.393 120.379 1.00 35.60 58 PRO B N 1
ATOM 2524 C CA . PRO B 1 45 ? -24.434 9.581 119.012 1.00 35.89 58 PRO B CA 1
ATOM 2525 C C . PRO B 1 45 ? -25.930 9.369 118.884 1.00 36.43 58 PRO B C 1
ATOM 2526 O O . PRO B 1 45 ? -26.478 8.442 119.481 1.00 35.84 58 PRO B O 1
ATOM 2530 N N . ASP B 1 46 ? -26.575 10.243 118.121 1.00 37.40 59 ASP B N 1
ATOM 2531 C CA . ASP B 1 46 ? -27.993 10.122 117.805 1.00 39.15 59 ASP B CA 1
ATOM 2532 C C . ASP B 1 46 ? -28.196 9.159 116.637 1.00 40.49 59 ASP B C 1
ATOM 2533 O O . ASP B 1 46 ? -27.953 9.514 115.478 1.00 40.49 59 ASP B O 1
ATOM 2538 N N . THR B 1 47 ? -28.664 7.953 116.944 1.00 42.03 60 THR B N 1
ATOM 2539 C CA . THR B 1 47 ? -28.852 6.914 115.924 1.00 43.93 60 THR B CA 1
ATOM 2540 C C . THR B 1 47 ? -30.152 7.026 115.116 1.00 44.80 60 THR B C 1
ATOM 2541 O O . THR B 1 47 ? -30.369 6.246 114.188 1.00 44.98 60 THR B O 1
ATOM 2545 N N . THR B 1 48 ? -30.997 8.000 115.439 1.00 45.82 61 THR B N 1
ATOM 2546 C CA . THR B 1 48 ? -32.244 8.194 114.683 1.00 47.06 61 THR B CA 1
ATOM 2547 C C . THR B 1 48 ? -32.099 9.093 113.443 1.00 47.76 61 THR B C 1
ATOM 2548 O O . THR B 1 48 ? -33.012 9.163 112.614 1.00 48.25 61 THR B O 1
ATOM 2552 N N . VAL B 1 49 ? -30.970 9.784 113.317 1.00 48.54 62 VAL B N 1
ATOM 2553 C CA . VAL B 1 49 ? -30.822 10.799 112.268 1.00 49.03 62 VAL B CA 1
ATOM 2554 C C . VAL B 1 49 ? -30.660 10.181 110.872 1.00 49.16 62 VAL B C 1
ATOM 2555 O O . VAL B 1 49 ? -29.890 9.235 110.686 1.00 49.49 62 VAL B O 1
ATOM 2559 N N . ASN B 1 50 ? -31.426 10.695 109.913 1.00 49.49 63 ASN B N 1
ATOM 2560 C CA . ASN B 1 50 ? -31.320 10.262 108.520 1.00 50.06 63 ASN B CA 1
ATOM 2561 C C . ASN B 1 50 ? -30.169 11.024 107.840 1.00 50.04 63 ASN B C 1
ATOM 2562 O O . ASN B 1 50 ? -30.218 12.255 107.727 1.00 49.94 63 ASN B O 1
ATOM 2567 N N . GLU B 1 51 ? -29.140 10.286 107.404 1.00 50.06 64 GLU B N 1
ATOM 2568 C CA . GLU B 1 51 ? -27.899 10.865 106.851 1.00 50.09 64 GLU B CA 1
ATOM 2569 C C . GLU B 1 51 ? -28.030 11.315 105.379 1.00 49.99 64 GLU B C 1
ATOM 2570 O O . GLU B 1 51 ? -27.758 10.545 104.451 1.00 50.15 64 GLU B O 1
ATOM 2576 N N . ASP B 1 52 ? -28.433 12.572 105.187 1.00 49.36 65 ASP B N 1
ATOM 2577 C CA . ASP B 1 52 ? -28.844 13.090 103.881 1.00 48.79 65 ASP B CA 1
ATOM 2578 C C . ASP B 1 52 ? -27.710 13.759 103.089 1.00 48.03 65 ASP B C 1
ATOM 2579 O O . ASP B 1 52 ? -27.951 14.392 102.053 1.00 48.45 65 ASP B O 1
ATOM 2584 N N . GLY B 1 53 ? -26.478 13.614 103.560 1.00 46.79 66 GLY B N 1
ATOM 2585 C CA . GLY B 1 53 ? -25.355 14.341 102.964 1.00 45.23 66 GLY B CA 1
ATOM 2586 C C . GLY B 1 53 ? -24.861 15.466 103.866 1.00 44.02 66 GLY B C 1
ATOM 2587 O O . GLY B 1 53 ? -23.653 15.639 104.031 1.00 44.07 66 GLY B O 1
ATOM 2588 N N . ASN B 1 54 ? -25.794 16.233 104.438 1.00 42.59 67 ASN B N 1
ATOM 2589 C CA . ASN B 1 54 ? -25.464 17.264 105.435 1.00 41.36 67 ASN B CA 1
ATOM 2590 C C . ASN B 1 54 ? -25.363 16.715 106.865 1.00 40.01 67 ASN B C 1
ATOM 2591 O O . ASN B 1 54 ? -24.466 17.098 107.622 1.00 39.38 67 ASN B O 1
ATOM 2596 N N . LYS B 1 55 ? -26.276 15.807 107.208 1.00 38.68 68 LYS B N 1
ATOM 2597 C CA . LYS B 1 55 ? -26.428 15.303 108.575 1.00 37.80 68 LYS B CA 1
ATOM 2598 C C . LYS B 1 55 ? -25.726 13.977 108.804 1.00 36.75 68 LYS B C 1
ATOM 2599 O O . LYS B 1 55 ? -25.869 13.054 108.010 1.00 36.15 68 LYS B O 1
ATOM 2605 N N . PHE B 1 56 ? -24.991 13.887 109.912 1.00 36.42 69 PHE B N 1
ATOM 2606 C CA . PHE B 1 56 ? -24.322 12.643 110.320 1.00 35.87 69 PHE B CA 1
ATOM 2607 C C . PHE B 1 56 ? -24.682 12.207 111.744 1.00 35.63 69 PHE B C 1
ATOM 2608 O O . PHE B 1 56 ? -24.961 13.042 112.623 1.00 35.18 69 PHE B O 1
ATOM 2616 N N . LYS B 1 57 ? -24.660 10.895 111.959 1.00 34.73 70 LYS B N 1
ATOM 2617 C CA . LYS B 1 57 ? -24.662 10.341 113.306 1.00 34.31 70 LYS B CA 1
ATOM 2618 C C . LYS B 1 57 ? -23.385 10.790 114.007 1.00 33.90 70 LYS B C 1
ATOM 2619 O O . LYS B 1 57 ? -22.297 10.760 113.420 1.00 32.99 70 LYS B O 1
ATOM 2625 N N . GLY B 1 58 ? -23.518 11.204 115.263 1.00 33.82 71 GLY B N 1
ATOM 2626 C CA . GLY B 1 58 ? -22.371 11.675 116.028 1.00 33.57 71 GLY B CA 1
ATOM 2627 C C . GLY B 1 58 ? -21.274 10.639 116.137 1.00 34.08 71 GLY B C 1
ATOM 2628 O O . GLY B 1 58 ? -21.514 9.420 116.010 1.00 33.34 71 GLY B O 1
ATOM 2629 N N . VAL B 1 59 ? -20.061 11.144 116.330 1.00 34.50 72 VAL B N 1
ATOM 2630 C CA . VAL B 1 59 ? -18.885 10.325 116.549 1.00 35.18 72 VAL B CA 1
ATOM 2631 C C . VAL B 1 59 ? -18.682 10.269 118.063 1.00 36.26 72 VAL B C 1
ATOM 2632 O O . VAL B 1 59 ? -18.565 11.311 118.722 1.00 36.02 72 VAL B O 1
ATOM 2636 N N . ALA B 1 60 ? -18.658 9.050 118.602 1.00 37.16 73 ALA B N 1
ATOM 2637 C CA . ALA B 1 60 ? -18.562 8.825 120.046 1.00 37.55 73 ALA B CA 1
ATOM 2638 C C . ALA B 1 60 ? -17.347 9.507 120.675 1.00 37.88 73 ALA B C 1
ATOM 2639 O O . ALA B 1 60 ? -16.235 9.419 120.146 1.00 37.35 73 ALA B O 1
ATOM 2641 N N . LEU B 1 61 ? -17.575 10.189 121.805 1.00 38.42 74 LEU B N 1
ATOM 2642 C CA . LEU B 1 61 ? -16.517 10.891 122.535 1.00 38.41 74 LEU B CA 1
ATOM 2643 C C . LEU B 1 61 ? -15.676 9.929 123.344 1.00 38.96 74 LEU B C 1
ATOM 2644 O O . LEU B 1 61 ? -16.175 8.880 123.767 1.00 39.23 74 LEU B O 1
ATOM 2649 N N . ASN B 1 62 ? -14.409 10.297 123.558 1.00 39.11 75 ASN B N 1
ATOM 2650 C CA A ASN B 1 62 ? -13.476 9.538 124.403 0.50 39.64 75 ASN B CA 1
ATOM 2651 C CA B ASN B 1 62 ? -13.505 9.493 124.383 0.50 39.31 75 ASN B CA 1
ATOM 2652 C C . ASN B 1 62 ? -14.007 9.368 125.822 1.00 39.69 75 ASN B C 1
ATOM 2653 O O . ASN B 1 62 ? -13.864 8.301 126.436 1.00 39.87 75 ASN B O 1
ATOM 2662 N N . THR B 1 63 ? -14.597 10.443 126.350 1.00 39.23 76 THR B N 1
ATOM 2663 C CA . THR B 1 63 ? -15.183 10.417 127.695 1.00 39.51 76 THR B CA 1
ATOM 2664 C C . THR B 1 63 ? -16.625 10.914 127.602 1.00 38.28 76 THR B C 1
ATOM 2665 O O . THR B 1 63 ? -16.890 12.103 127.708 1.00 38.44 76 THR B O 1
ATOM 2669 N N . PRO B 1 64 ? -17.559 9.987 127.364 1.00 37.58 77 PRO B N 1
ATOM 2670 C CA . PRO B 1 64 ? -18.922 10.352 127.015 1.00 37.52 77 PRO B CA 1
ATOM 2671 C C . PRO B 1 64 ? -19.790 10.716 128.216 1.00 37.25 77 PRO B C 1
ATOM 2672 O O . PRO B 1 64 ? -20.945 11.084 128.034 1.00 36.67 77 PRO B O 1
ATOM 2676 N N . MET B 1 65 ? -19.235 10.620 129.424 1.00 37.31 78 MET B N 1
ATOM 2677 C CA . MET B 1 65 ? -19.981 11.017 130.626 1.00 38.26 78 MET B CA 1
ATOM 2678 C C . MET B 1 65 ? -19.260 12.062 131.474 1.00 37.46 78 MET B C 1
ATOM 2679 O O . MET B 1 65 ? -18.028 12.065 131.572 1.00 36.92 78 MET B O 1
ATOM 2684 N N . THR B 1 66 ? -20.052 12.941 132.083 1.00 36.84 79 THR B N 1
ATOM 2685 C CA . THR B 1 66 ? -19.548 13.965 132.983 1.00 37.14 79 THR B CA 1
ATOM 2686 C C . THR B 1 66 ? -20.464 14.092 134.234 1.00 36.71 79 THR B C 1
ATOM 2687 O O . THR B 1 66 ? -21.596 13.617 134.220 1.00 37.16 79 THR B O 1
ATOM 2691 N N . LYS B 1 67 ? -19.968 14.692 135.313 1.00 36.07 80 LYS B N 1
ATOM 2692 C CA . LYS B 1 67 ? -20.763 14.772 136.549 1.00 36.03 80 LYS B CA 1
ATOM 2693 C C . LYS B 1 67 ? -20.599 16.096 137.282 1.00 35.43 80 LYS B C 1
ATOM 2694 O O . LYS B 1 67 ? -19.603 16.819 137.092 1.00 34.89 80 LYS B O 1
ATOM 2700 N N . VAL B 1 68 ? -21.613 16.405 138.086 1.00 34.00 81 VAL B N 1
ATOM 2701 C CA . VAL B 1 68 ? -21.540 17.435 139.118 1.00 33.95 81 VAL B CA 1
ATOM 2702 C C . VAL B 1 68 ? -21.734 16.743 140.480 1.00 33.95 81 VAL B C 1
ATOM 2703 O O . VAL B 1 68 ? -22.278 15.645 140.543 1.00 33.35 81 VAL B O 1
ATOM 2707 N N . THR B 1 69 ? -21.255 17.379 141.542 1.00 33.63 82 THR B N 1
ATOM 2708 C CA . THR B 1 69 ? -21.278 16.798 142.868 1.00 33.78 82 THR B CA 1
ATOM 2709 C C . THR B 1 69 ? -21.946 17.817 143.791 1.00 33.12 82 THR B C 1
ATOM 2710 O O . THR B 1 69 ? -21.575 19.000 143.772 1.00 32.08 82 THR B O 1
ATOM 2714 N N . TYR B 1 70 ? -22.950 17.345 144.545 1.00 32.66 83 TYR B N 1
ATOM 2715 C CA . TYR B 1 70 ? -23.586 18.081 145.654 1.00 31.94 83 TYR B CA 1
ATOM 2716 C C . TYR B 1 70 ? -23.139 17.584 147.018 1.00 31.54 83 TYR B C 1
ATOM 2717 O O . TYR B 1 70 ? -22.900 16.397 147.200 1.00 31.09 83 TYR B O 1
ATOM 2726 N N . THR B 1 71 ? -23.029 18.503 147.977 1.00 30.91 84 THR B N 1
ATOM 2727 C CA . THR B 1 71 ? -22.696 18.152 149.349 1.00 31.01 84 THR B CA 1
ATOM 2728 C C . THR B 1 71 ? -23.610 18.902 150.336 1.00 30.28 84 THR B C 1
ATOM 2729 O O . THR B 1 71 ? -24.238 19.907 149.975 1.00 29.46 84 THR B O 1
ATOM 2733 N N . ASN B 1 72 ? -23.683 18.403 151.569 1.00 29.51 85 ASN B N 1
ATOM 2734 C CA . ASN B 1 72 ? -24.463 19.067 152.621 1.00 29.25 85 ASN B CA 1
ATOM 2735 C C . ASN B 1 72 ? -24.118 20.566 152.738 1.00 29.96 85 ASN B C 1
ATOM 2736 O O . ASN B 1 72 ? -25.001 21.371 152.972 1.00 30.15 85 ASN B O 1
ATOM 2741 N N . SER B 1 73 ? -22.840 20.909 152.546 1.00 30.75 86 SER B N 1
ATOM 2742 C CA A SER B 1 73 ? -22.344 22.288 152.647 0.50 31.16 86 SER B CA 1
ATOM 2743 C CA B SER B 1 73 ? -22.362 22.291 152.664 0.50 31.39 86 SER B CA 1
ATOM 2744 C C . SER B 1 73 ? -22.875 23.231 151.559 1.00 31.46 86 SER B C 1
ATOM 2745 O O . SER B 1 73 ? -22.668 24.454 151.632 1.00 31.42 86 SER B O 1
ATOM 2750 N N . ASP B 1 74 ? -23.535 22.679 150.542 1.00 31.35 87 ASP B N 1
ATOM 2751 C CA . ASP B 1 74 ? -24.103 23.506 149.459 1.00 32.01 87 ASP B CA 1
ATOM 2752 C C . ASP B 1 74 ? -25.368 24.256 149.878 1.00 32.19 87 ASP B C 1
ATOM 2753 O O . ASP B 1 74 ? -25.814 25.175 149.184 1.00 32.50 87 ASP B O 1
ATOM 2758 N N . LYS B 1 75 ? -25.961 23.826 150.984 1.00 31.90 88 LYS B N 1
ATOM 2759 C CA . LYS B 1 75 ? -27.163 24.453 151.517 1.00 32.44 88 LYS B CA 1
ATOM 2760 C C . LYS B 1 75 ? -26.994 25.974 151.691 1.00 32.61 88 LYS B C 1
ATOM 2761 O O . LYS B 1 75 ? -25.976 26.452 152.209 1.00 31.88 88 LYS B O 1
ATOM 2767 N N . GLY B 1 76 ? -28.006 26.717 151.256 1.00 33.24 89 GLY B N 1
ATOM 2768 C CA . GLY B 1 76 ? -27.996 28.170 151.400 1.00 34.94 89 GLY B CA 1
ATOM 2769 C C . GLY B 1 76 ? -27.294 28.866 150.248 1.00 36.07 89 GLY B C 1
ATOM 2770 O O . GLY B 1 76 ? -27.015 30.066 150.327 1.00 36.62 89 GLY B O 1
ATOM 2771 N N . GLY B 1 77 ? -27.000 28.117 149.186 1.00 36.76 90 GLY B N 1
ATOM 2772 C CA . GLY B 1 77 ? -26.382 28.683 147.986 1.00 38.21 90 GLY B CA 1
ATOM 2773 C C . GLY B 1 77 ? -27.307 28.647 146.779 1.00 39.05 90 GLY B C 1
ATOM 2774 O O . GLY B 1 77 ? -28.531 28.516 146.908 1.00 38.28 90 GLY B O 1
ATOM 2775 N N . SER B 1 78 ? -26.705 28.755 145.597 1.00 39.84 91 SER B N 1
ATOM 2776 C CA . SER B 1 78 ? -27.434 28.764 144.329 1.00 40.76 91 SER B CA 1
ATOM 2777 C C . SER B 1 78 ? -27.919 27.377 143.996 1.00 40.53 91 SER B C 1
ATOM 2778 O O . SER B 1 78 ? -28.994 27.203 143.412 1.00 40.96 91 SER B O 1
ATOM 2781 N N . ASN B 1 79 ? -27.115 26.389 144.378 1.00 40.60 92 ASN B N 1
ATOM 2782 C CA . ASN B 1 79 ? -27.349 25.001 143.990 1.00 40.36 92 ASN B CA 1
ATOM 2783 C C . ASN B 1 79 ? -27.301 24.848 142.461 1.00 39.71 92 ASN B C 1
ATOM 2784 O O . ASN B 1 79 ? -27.923 23.940 141.896 1.00 39.51 92 ASN B O 1
ATOM 2789 N N . THR B 1 80 ? -26.589 25.774 141.807 1.00 39.23 93 THR B N 1
ATOM 2790 C CA . THR B 1 80 ? -26.261 25.673 140.382 1.00 38.61 93 THR B CA 1
ATOM 2791 C C . THR B 1 80 ? -24.886 25.047 140.294 1.00 38.31 93 THR B C 1
ATOM 2792 O O . THR B 1 80 ? -23.953 25.493 140.969 1.00 38.36 93 THR B O 1
ATOM 2796 N N . LYS B 1 81 ? -24.767 23.998 139.490 1.00 37.74 94 LYS B N 1
ATOM 2797 C CA . LYS B 1 81 ? -23.458 23.428 139.182 1.00 37.95 94 LYS B CA 1
ATOM 2798 C C . LYS B 1 81 ? -23.287 23.410 137.663 1.00 38.08 94 LYS B C 1
ATOM 2799 O O . LYS B 1 81 ? -24.281 23.409 136.926 1.00 38.04 94 LYS B O 1
ATOM 2805 N N . THR B 1 82 ? -22.037 23.407 137.202 1.00 38.07 95 THR B N 1
ATOM 2806 C CA . THR B 1 82 ? -21.745 23.294 135.773 1.00 38.48 95 THR B CA 1
ATOM 2807 C C . THR B 1 82 ? -20.752 22.178 135.506 1.00 38.86 95 THR B C 1
ATOM 2808 O O . THR B 1 82 ? -19.869 21.885 136.320 1.00 38.72 95 THR B O 1
ATOM 2812 N N . ALA B 1 83 ? -20.914 21.559 134.346 1.00 39.42 96 ALA B N 1
ATOM 2813 C CA . ALA B 1 83 ? -20.002 20.533 133.899 1.00 39.97 96 ALA B CA 1
ATOM 2814 C C . ALA B 1 83 ? -19.797 20.762 132.422 1.00 40.20 96 ALA B C 1
ATOM 2815 O O . ALA B 1 83 ? -20.412 21.667 131.838 1.00 40.63 96 ALA B O 1
ATOM 2817 N N . GLU B 1 84 ? -18.936 19.950 131.814 1.00 40.91 97 GLU B N 1
ATOM 2818 C CA . GLU B 1 84 ? -18.559 20.124 130.410 1.00 41.32 97 GLU B CA 1
ATOM 2819 C C . GLU B 1 84 ? -18.328 18.823 129.668 1.00 40.66 97 GLU B C 1
ATOM 2820 O O . GLU B 1 84 ? -17.739 17.880 130.212 1.00 40.73 97 GLU B O 1
ATOM 2826 N N . PHE B 1 85 ? -18.792 18.786 128.422 1.00 40.23 98 PHE B N 1
ATOM 2827 C CA . PHE B 1 85 ? -18.325 17.795 127.457 1.00 39.80 98 PHE B CA 1
ATOM 2828 C C . PHE B 1 85 ? -17.249 18.423 126.571 1.00 39.73 98 PHE B C 1
ATOM 2829 O O . PHE B 1 85 ? -17.363 19.579 126.151 1.00 39.80 98 PHE B O 1
ATOM 2837 N N . ASP B 1 86 ? -16.214 17.641 126.288 1.00 39.98 99 ASP B N 1
ATOM 2838 C CA . ASP B 1 86 ? -15.053 18.094 125.512 1.00 39.58 99 ASP B CA 1
ATOM 2839 C C . ASP B 1 86 ? -15.039 17.365 124.165 1.00 38.94 99 ASP B C 1
ATOM 2840 O O . ASP B 1 86 ? -14.858 16.147 124.123 1.00 38.27 99 ASP B O 1
ATOM 2845 N N . PHE B 1 87 ? -15.267 18.119 123.085 1.00 38.56 100 PHE B N 1
ATOM 2846 C CA . PHE B 1 87 ? -15.270 17.591 121.722 1.00 38.44 100 PHE B CA 1
ATOM 2847 C C . PHE B 1 87 ? -13.940 17.811 120.973 1.00 38.77 100 PHE B C 1
ATOM 2848 O O . PHE B 1 87 ? -13.845 17.477 119.787 1.00 38.22 100 PHE B O 1
ATOM 2856 N N . SER B 1 88 ? -12.936 18.378 121.643 1.00 39.24 101 SER B N 1
ATOM 2857 C CA . SER B 1 88 ? -11.697 18.808 120.967 1.00 39.85 101 SER B CA 1
ATOM 2858 C C . SER B 1 88 ? -10.936 17.657 120.307 1.00 39.87 101 SER B C 1
ATOM 2859 O O . SER B 1 88 ? -10.279 17.838 119.279 1.00 40.10 101 SER B O 1
ATOM 2862 N N . GLU B 1 89 ? -11.036 16.476 120.903 1.00 39.87 102 GLU B N 1
ATOM 2863 C CA . GLU B 1 89 ? -10.303 15.325 120.415 1.00 40.06 102 GLU B CA 1
ATOM 2864 C C . GLU B 1 89 ? -11.187 14.405 119.590 1.00 39.09 102 GLU B C 1
ATOM 2865 O O . GLU B 1 89 ? -10.795 13.280 119.270 1.00 39.46 102 GLU B O 1
ATOM 2871 N N . VAL B 1 90 ? -12.375 14.887 119.240 1.00 37.96 103 VAL B N 1
ATOM 2872 C CA . VAL B 1 90 ? -13.230 14.139 118.339 1.00 36.90 103 VAL B CA 1
ATOM 2873 C C . VAL B 1 90 ? -12.716 14.316 116.915 1.00 36.46 103 VAL B C 1
ATOM 2874 O O . VAL B 1 90 ? -12.453 15.430 116.456 1.00 35.58 103 VAL B O 1
ATOM 2878 N N . THR B 1 91 ? -12.539 13.186 116.250 1.00 36.01 104 THR B N 1
ATOM 2879 C CA . THR B 1 91 ? -12.080 13.145 114.884 1.00 35.90 104 THR B CA 1
ATOM 2880 C C . THR B 1 91 ? -13.303 13.091 113.980 1.00 34.97 104 THR B C 1
ATOM 2881 O O . THR B 1 91 ? -13.999 12.084 113.925 1.00 35.13 104 THR B O 1
ATOM 2885 N N . PHE B 1 92 ? -13.574 14.198 113.301 1.00 34.21 105 PHE B N 1
ATOM 2886 C CA . PHE B 1 92 ? -14.624 14.248 112.292 1.00 33.60 105 PHE B CA 1
ATOM 2887 C C . PHE B 1 92 ? -13.984 14.173 110.895 1.00 33.40 105 PHE B C 1
ATOM 2888 O O . PHE B 1 92 ? -13.207 15.059 110.510 1.00 32.96 105 PHE B O 1
ATOM 2896 N N . GLU B 1 93 ? -14.355 13.126 110.157 1.00 33.16 106 GLU B N 1
ATOM 2897 C CA A GLU B 1 93 ? -13.784 12.813 108.837 0.50 33.55 106 GLU B CA 1
ATOM 2898 C CA B GLU B 1 93 ? -13.773 12.820 108.846 0.50 33.54 106 GLU B CA 1
ATOM 2899 C C . GLU B 1 93 ? -14.242 13.740 107.721 1.00 32.97 106 GLU B C 1
ATOM 2900 O O . GLU B 1 93 ? -13.516 13.951 106.764 1.00 32.83 106 GLU B O 1
ATOM 2911 N N . LYS B 1 94 ? -15.463 14.261 107.840 1.00 32.42 107 LYS B N 1
ATOM 2912 C CA . LYS B 1 94 ? -16.087 15.075 106.788 1.00 32.05 107 LYS B CA 1
ATOM 2913 C C . LYS B 1 94 ? -16.761 16.297 107.402 1.00 31.21 107 LYS B C 1
ATOM 2914 O O . LYS B 1 94 ? -17.251 16.201 108.519 1.00 31.33 107 LYS B O 1
ATOM 2920 N N . PRO B 1 95 ? -16.838 17.436 106.666 1.00 29.93 108 PRO B N 1
ATOM 2921 C CA . PRO B 1 95 ? -17.688 18.501 107.185 1.00 28.96 108 PRO B CA 1
ATOM 2922 C C . PRO B 1 95 ? -19.149 18.060 107.211 1.00 28.46 108 PRO B C 1
ATOM 2923 O O . PRO B 1 95 ? -19.579 17.266 106.370 1.00 28.61 108 PRO B O 1
ATOM 2927 N N . GLY B 1 96 ? -19.913 18.587 108.155 1.00 28.00 109 GLY B N 1
ATOM 2928 C CA . GLY B 1 96 ? -21.322 18.231 108.271 1.00 27.38 109 GLY B CA 1
ATOM 2929 C C . GLY B 1 96 ? -21.880 18.594 109.636 1.00 27.02 109 GLY B C 1
ATOM 2930 O O . GLY B 1 96 ? -21.207 19.235 110.436 1.00 26.55 109 GLY B O 1
ATOM 2931 N N . VAL B 1 97 ? -23.126 18.194 109.885 1.00 26.82 110 VAL B N 1
ATOM 2932 C CA . VAL B 1 97 ? -23.753 18.430 111.171 1.00 27.29 110 VAL B CA 1
ATOM 2933 C C . VAL B 1 97 ? -23.882 17.089 111.908 1.00 27.01 110 VAL B C 1
ATOM 2934 O O . VAL B 1 97 ? -24.589 16.185 111.473 1.00 27.12 110 VAL B O 1
ATOM 2938 N N . TYR B 1 98 ? -23.143 16.954 112.988 1.00 26.97 111 TYR B N 1
ATOM 2939 C CA . TYR B 1 98 ? -23.076 15.683 113.687 1.00 27.57 111 TYR B CA 1
ATOM 2940 C C . TYR B 1 98 ? -24.015 15.719 114.897 1.00 28.08 111 TYR B C 1
ATOM 2941 O O . TYR B 1 98 ? -23.953 16.655 115.721 1.00 27.47 111 TYR B O 1
ATOM 2950 N N . TYR B 1 99 ? -24.893 14.712 114.976 1.00 28.87 112 TYR B N 1
ATOM 2951 C CA . TYR B 1 99 ? -26.024 14.705 115.934 1.00 29.11 112 TYR B CA 1
ATOM 2952 C C . TYR B 1 99 ? -25.766 13.836 117.153 1.00 29.13 112 TYR B C 1
ATOM 2953 O O . TYR B 1 99 ? -25.328 12.688 117.034 1.00 28.64 112 TYR B O 1
ATOM 2962 N N . TYR B 1 100 ? -26.053 14.401 118.325 1.00 29.50 113 TYR B N 1
ATOM 2963 C CA . TYR B 1 100 ? -25.902 13.695 119.601 1.00 29.65 113 TYR B CA 1
ATOM 2964 C C . TYR B 1 100 ? -27.135 13.891 120.452 1.00 30.06 113 TYR B C 1
ATOM 2965 O O . TYR B 1 100 ? -27.932 14.797 120.204 1.00 30.28 113 TYR B O 1
ATOM 2974 N N . LYS B 1 101 ? -27.265 13.045 121.471 1.00 30.34 114 LYS B N 1
ATOM 2975 C CA . LYS B 1 101 ? -28.282 13.208 122.508 1.00 30.06 114 LYS B CA 1
ATOM 2976 C C . LYS B 1 101 ? -27.604 13.351 123.866 1.00 29.65 114 LYS B C 1
ATOM 2977 O O . LYS B 1 101 ? -26.654 12.630 124.187 1.00 29.50 114 LYS B O 1
ATOM 2983 N N . VAL B 1 102 ? -28.078 14.307 124.646 1.00 29.38 115 VAL B N 1
ATOM 2984 C CA . VAL B 1 102 ? -27.540 14.544 125.970 1.00 29.87 115 VAL B CA 1
ATOM 2985 C C . VAL B 1 102 ? -28.651 14.312 127.016 1.00 30.78 115 VAL B C 1
ATOM 2986 O O . VAL B 1 102 ? -29.711 14.927 126.936 1.00 30.03 115 VAL B O 1
ATOM 2990 N N . THR B 1 103 ? -28.386 13.424 127.974 1.00 31.32 116 THR B N 1
ATOM 2991 C CA . THR B 1 103 ? -29.381 13.032 128.976 1.00 32.80 116 THR B CA 1
ATOM 2992 C C . THR B 1 103 ? -28.741 13.073 130.362 1.00 33.72 116 THR B C 1
ATOM 2993 O O . THR B 1 103 ? -27.509 12.989 130.487 1.00 33.35 116 THR B O 1
ATOM 2997 N N . ALA B 1 104 ? -29.573 13.195 131.396 1.00 35.06 117 ALA B N 1
ATOM 2998 C CA . ALA B 1 104 ? -29.130 12.949 132.778 1.00 36.36 117 ALA B CA 1
ATOM 2999 C C . ALA B 1 104 ? -29.297 11.465 133.099 1.00 37.41 117 ALA B C 1
ATOM 3000 O O . ALA B 1 104 ? -30.320 10.866 132.744 1.00 37.72 117 ALA B O 1
ATOM 3002 N N . GLU B 1 105 ? -28.288 10.884 133.752 1.00 38.34 118 GLU B N 1
ATOM 3003 C CA A GLU B 1 105 ? -28.302 9.465 134.114 0.50 39.21 118 GLU B CA 1
ATOM 3004 C CA B GLU B 1 105 ? -28.302 9.467 134.117 0.50 39.31 118 GLU B CA 1
ATOM 3005 C C . GLU B 1 105 ? -28.693 9.256 135.575 1.00 39.53 118 GLU B C 1
ATOM 3006 O O . GLU B 1 105 ? -28.130 9.875 136.471 1.00 40.29 118 GLU B O 1
ATOM 3017 N N . LYS B 1 106 ? -29.653 8.366 135.788 1.00 39.58 119 LYS B N 1
ATOM 3018 C CA . LYS B 1 106 ? -30.178 8.007 137.098 1.00 39.45 119 LYS B CA 1
ATOM 3019 C C . LYS B 1 106 ? -29.586 6.644 137.455 1.00 38.97 119 LYS B C 1
ATOM 3020 O O . LYS B 1 106 ? -30.112 5.617 137.059 1.00 39.99 119 LYS B O 1
ATOM 3026 N N . ILE B 1 107 ? -28.466 6.631 138.165 1.00 37.87 120 ILE B N 1
ATOM 3027 C CA . ILE B 1 107 ? -27.762 5.373 138.411 1.00 36.56 120 ILE B CA 1
ATOM 3028 C C . ILE B 1 107 ? -28.379 4.539 139.554 1.00 35.20 120 ILE B C 1
ATOM 3029 O O . ILE B 1 107 ? -28.674 3.372 139.378 1.00 34.65 120 ILE B O 1
ATOM 3034 N N . ASP B 1 108 ? -28.569 5.155 140.715 1.00 33.30 121 ASP B N 1
ATOM 3035 C CA . ASP B 1 108 ? -29.142 4.496 141.900 1.00 32.00 121 ASP B CA 1
ATOM 3036 C C . ASP B 1 108 ? -29.809 5.687 142.613 1.00 31.37 121 ASP B C 1
ATOM 3037 O O . ASP B 1 108 ? -29.136 6.477 143.269 1.00 31.19 121 ASP B O 1
ATOM 3042 N N . LYS B 1 109 ? -31.113 5.836 142.405 1.00 30.83 122 LYS B N 1
ATOM 3043 C CA . LYS B 1 109 ? -31.814 7.093 142.655 1.00 31.20 122 LYS B CA 1
ATOM 3044 C C . LYS B 1 109 ? -31.627 7.568 144.090 1.00 30.34 122 LYS B C 1
ATOM 3045 O O . LYS B 1 109 ? -31.653 6.756 145.005 1.00 29.96 122 LYS B O 1
ATOM 3051 N N . VAL B 1 110 ? -31.447 8.871 144.276 1.00 29.91 123 VAL B N 1
ATOM 3052 C CA . VAL B 1 110 ? -31.334 9.467 145.614 1.00 29.99 123 VAL B CA 1
ATOM 3053 C C . VAL B 1 110 ? -32.756 9.647 146.207 1.00 30.36 123 VAL B C 1
ATOM 3054 O O . VAL B 1 110 ? -33.642 10.205 145.547 1.00 29.49 123 VAL B O 1
ATOM 3058 N N . PRO B 1 111 ? -32.977 9.183 147.455 1.00 30.46 124 PRO B N 1
ATOM 3059 C CA . PRO B 1 111 ? -34.295 9.351 148.093 1.00 29.68 124 PRO B CA 1
ATOM 3060 C C . PRO B 1 111 ? -34.721 10.831 148.058 1.00 28.76 124 PRO B C 1
ATOM 3061 O O . PRO B 1 111 ? -33.891 11.706 148.283 1.00 28.12 124 PRO B O 1
ATOM 3065 N N . GLY B 1 112 ? -35.984 11.100 147.732 1.00 28.22 125 GLY B N 1
ATOM 3066 C CA . GLY B 1 112 ? -36.502 12.470 147.712 1.00 28.23 125 GLY B CA 1
ATOM 3067 C C . GLY B 1 112 ? -36.208 13.249 146.433 1.00 28.23 125 GLY B C 1
ATOM 3068 O O . GLY B 1 112 ? -36.739 14.339 146.231 1.00 27.85 125 GLY B O 1
ATOM 3069 N N . VAL B 1 113 ? -35.372 12.701 145.552 1.00 28.84 126 VAL B N 1
ATOM 3070 C CA . VAL B 1 113 ? -35.057 13.409 144.281 1.00 28.50 126 VAL B CA 1
ATOM 3071 C C . VAL B 1 113 ? -35.952 12.963 143.136 1.00 29.42 126 VAL B C 1
ATOM 3072 O O . VAL B 1 113 ? -36.120 11.754 142.886 1.00 29.59 126 VAL B O 1
ATOM 3076 N N . SER B 1 114 ? -36.537 13.942 142.445 1.00 30.21 127 SER B N 1
ATOM 3077 C CA . SER B 1 114 ? -37.194 13.716 141.157 1.00 30.84 127 SER B CA 1
ATOM 3078 C C . SER B 1 114 ? -36.236 14.117 140.023 1.00 31.37 127 SER B C 1
ATOM 3079 O O . SER B 1 114 ? -35.730 15.239 140.006 1.00 30.41 127 SER B O 1
ATOM 3082 N N . TYR B 1 115 ? -36.009 13.196 139.086 1.00 31.68 128 TYR B N 1
ATOM 3083 C CA . TYR B 1 115 ? -34.944 13.315 138.100 1.00 32.03 128 TYR B CA 1
ATOM 3084 C C . TYR B 1 115 ? -35.452 13.865 136.767 1.00 32.41 128 TYR B C 1
ATOM 3085 O O . TYR B 1 115 ? -36.455 13.391 136.232 1.00 32.18 128 TYR B O 1
ATOM 3094 N N . ASP B 1 116 ? -34.745 14.867 136.246 1.00 32.17 129 ASP B N 1
ATOM 3095 C CA . ASP B 1 116 ? -35.089 15.511 134.978 1.00 32.73 129 ASP B CA 1
ATOM 3096 C C . ASP B 1 116 ? -34.860 14.526 133.826 1.00 32.90 129 ASP B C 1
ATOM 3097 O O . ASP B 1 116 ? -33.733 14.062 133.595 1.00 33.14 129 ASP B O 1
ATOM 3102 N N . THR B 1 117 ? -35.936 14.194 133.124 1.00 33.19 130 THR B N 1
ATOM 3103 C CA . THR B 1 117 ? -35.872 13.204 132.051 1.00 33.91 130 THR B CA 1
ATOM 3104 C C . THR B 1 117 ? -35.669 13.826 130.666 1.00 34.08 130 THR B C 1
ATOM 3105 O O . THR B 1 117 ? -35.698 13.114 129.661 1.00 34.21 130 THR B O 1
ATOM 3109 N N . THR B 1 118 ? -35.476 15.146 130.618 1.00 34.65 131 THR B N 1
ATOM 3110 C CA . THR B 1 118 ? -35.247 15.857 129.359 1.00 35.08 131 THR B CA 1
ATOM 3111 C C . THR B 1 118 ? -34.107 15.209 128.563 1.00 35.06 131 THR B C 1
ATOM 3112 O O . THR B 1 118 ? -33.109 14.782 129.125 1.00 35.37 131 THR B O 1
ATOM 3116 N N . SER B 1 119 ? -34.283 15.118 127.253 1.00 34.95 132 SER B N 1
ATOM 3117 C CA . SER B 1 119 ? -33.254 14.607 126.369 1.00 35.27 132 SER B CA 1
ATOM 3118 C C . SER B 1 119 ? -32.985 15.689 125.332 1.00 35.03 132 SER B C 1
ATOM 3119 O O . SER B 1 119 ? -33.873 16.019 124.562 1.00 35.59 132 SER B O 1
ATOM 3122 N N . TYR B 1 120 ? -31.785 16.266 125.357 1.00 34.20 133 TYR B N 1
ATOM 3123 C CA . TYR B 1 120 ? -31.391 17.303 124.401 1.00 34.01 133 TYR B CA 1
ATOM 3124 C C . TYR B 1 120 ? -30.793 16.708 123.122 1.00 33.30 133 TYR B C 1
ATOM 3125 O O . TYR B 1 120 ? -30.089 15.701 123.158 1.00 33.01 133 TYR B O 1
ATOM 3134 N N . THR B 1 121 ? -31.093 17.336 121.996 1.00 33.42 134 THR B N 1
ATOM 3135 C CA . THR B 1 121 ? -30.429 17.014 120.749 1.00 33.11 134 THR B CA 1
ATOM 3136 C C . THR B 1 121 ? -29.332 18.041 120.581 1.00 32.92 134 THR B C 1
ATOM 3137 O O . THR B 1 121 ? -29.605 19.239 120.632 1.00 33.88 134 THR B O 1
ATOM 3141 N N . VAL B 1 122 ? -28.095 17.570 120.413 1.00 31.87 135 VAL B N 1
ATOM 3142 C CA . VAL B 1 122 ? -26.949 18.443 120.209 1.00 31.01 135 VAL B CA 1
ATOM 3143 C C . VAL B 1 122 ? -26.370 18.243 118.802 1.00 30.62 135 VAL B C 1
ATOM 3144 O O . VAL B 1 122 ? -26.121 17.116 118.377 1.00 29.67 135 VAL B O 1
ATOM 3148 N N . GLN B 1 123 ? -26.203 19.365 118.098 1.00 30.45 136 GLN B N 1
ATOM 3149 C CA . GLN B 1 123 ? -25.693 19.430 116.739 1.00 29.70 136 GLN B CA 1
ATOM 3150 C C . GLN B 1 123 ? -24.314 20.080 116.734 1.00 29.28 136 GLN B C 1
ATOM 3151 O O . GLN B 1 123 ? -24.176 21.249 117.101 1.00 29.31 136 GLN B O 1
ATOM 3157 N N . VAL B 1 124 ? -23.302 19.316 116.323 1.00 28.26 137 VAL B N 1
ATOM 3158 C CA . VAL B 1 124 ? -21.940 19.824 116.196 1.00 27.84 137 VAL B CA 1
ATOM 3159 C C . VAL B 1 124 ? -21.677 20.136 114.728 1.00 27.70 137 VAL B C 1
ATOM 3160 O O . VAL B 1 124 ? -21.650 19.225 113.884 1.00 27.05 137 VAL B O 1
ATOM 3164 N N . HIS B 1 125 ? -21.493 21.423 114.446 1.00 27.74 138 HIS B N 1
ATOM 3165 C CA . HIS B 1 125 ? -21.233 21.934 113.085 1.00 27.48 138 HIS B CA 1
ATOM 3166 C C . HIS B 1 125 ? -19.739 21.850 112.697 1.00 27.12 138 HIS B C 1
ATOM 3167 O O . HIS B 1 125 ? -18.899 22.606 113.210 1.00 27.13 138 HIS B O 1
ATOM 3174 N N . VAL B 1 126 ? -19.412 20.896 111.818 1.00 25.86 139 VAL B N 1
ATOM 3175 C CA . VAL B 1 126 ? -18.025 20.681 111.395 1.00 24.91 139 VAL B CA 1
ATOM 3176 C C . VAL B 1 126 ? -17.855 21.304 109.999 1.00 24.64 139 VAL B C 1
ATOM 3177 O O . VAL B 1 126 ? -18.518 20.899 109.048 1.00 24.58 139 VAL B O 1
ATOM 3181 N N . LEU B 1 127 ? -17.038 22.346 109.925 1.00 24.64 140 LEU B N 1
ATOM 3182 C CA . LEU B 1 127 ? -16.814 23.087 108.683 1.00 24.69 140 LEU B CA 1
ATOM 3183 C C . LEU B 1 127 ? -15.444 22.765 108.127 1.00 24.19 140 LEU B C 1
ATOM 3184 O O . LEU B 1 127 ? -14.516 22.518 108.890 1.00 24.26 140 LEU B O 1
ATOM 3189 N N . TRP B 1 128 ? -15.311 22.785 106.801 1.00 23.46 141 TRP B N 1
ATOM 3190 C CA . TRP B 1 128 ? -13.976 22.800 106.209 1.00 23.63 141 TRP B CA 1
ATOM 3191 C C . TRP B 1 128 ? -13.263 24.048 106.711 1.00 23.96 141 TRP B C 1
ATOM 3192 O O . TRP B 1 128 ? -13.811 25.155 106.633 1.00 23.86 141 TRP B O 1
ATOM 3203 N N . ASN B 1 129 ? -12.048 23.854 107.207 1.00 24.08 142 ASN B N 1
ATOM 3204 C CA . ASN B 1 129 ? -11.208 24.930 107.677 1.00 23.69 142 ASN B CA 1
ATOM 3205 C C . ASN B 1 129 ? -9.962 24.983 106.798 1.00 24.23 142 ASN B C 1
ATOM 3206 O O . ASN B 1 129 ? -9.100 24.097 106.858 1.00 22.39 142 ASN B O 1
ATOM 3211 N N . GLU B 1 130 ? -9.885 26.046 105.995 1.00 24.58 143 GLU B N 1
ATOM 3212 C CA . GLU B 1 130 ? -8.855 26.196 104.983 1.00 25.99 143 GLU B CA 1
ATOM 3213 C C . GLU B 1 130 ? -7.472 26.391 105.630 1.00 26.32 143 GLU B C 1
ATOM 3214 O O . GLU B 1 130 ? -6.474 25.811 105.171 1.00 25.85 143 GLU B O 1
ATOM 3220 N N . GLU B 1 131 ? -7.417 27.189 106.702 1.00 26.15 144 GLU B N 1
ATOM 3221 C CA . GLU B 1 131 ? -6.159 27.424 107.415 1.00 26.46 144 GLU B CA 1
ATOM 3222 C C . GLU B 1 131 ? -5.572 26.094 107.926 1.00 27.16 144 GLU B C 1
ATOM 3223 O O . GLU B 1 131 ? -4.406 25.798 107.703 1.00 27.00 144 GLU B O 1
ATOM 3229 N N . GLN B 1 132 ? -6.405 25.298 108.588 1.00 27.81 145 GLN B N 1
ATOM 3230 C CA . GLN B 1 132 ? -5.982 24.022 109.166 1.00 29.14 145 GLN B CA 1
ATOM 3231 C C . GLN B 1 132 ? -6.027 22.859 108.172 1.00 29.63 145 GLN B C 1
ATOM 3232 O O . GLN B 1 132 ? -5.543 21.776 108.478 1.00 29.99 145 GLN B O 1
ATOM 3238 N N . GLN B 1 133 ? -6.610 23.094 106.993 1.00 30.12 146 GLN B N 1
ATOM 3239 C CA . GLN B 1 133 ? -6.729 22.084 105.938 1.00 30.57 146 GLN B CA 1
ATOM 3240 C C . GLN B 1 133 ? -7.427 20.819 106.433 1.00 30.86 146 GLN B C 1
ATOM 3241 O O . GLN B 1 133 ? -7.011 19.697 106.117 1.00 30.98 146 GLN B O 1
ATOM 3247 N N . LYS B 1 134 ? -8.495 20.995 107.209 1.00 30.88 147 LYS B N 1
ATOM 3248 C CA . LYS B 1 134 ? -9.258 19.857 107.712 1.00 30.89 147 LYS B CA 1
ATOM 3249 C C . LYS B 1 134 ? -10.667 20.258 108.149 1.00 30.47 147 LYS B C 1
ATOM 3250 O O . LYS B 1 134 ? -10.954 21.463 108.317 1.00 30.28 147 LYS B O 1
ATOM 3256 N N . PRO B 1 135 ? -11.561 19.264 108.307 1.00 30.10 148 PRO B N 1
ATOM 3257 C CA . PRO B 1 135 ? -12.871 19.594 108.890 1.00 30.03 148 PRO B CA 1
ATOM 3258 C C . PRO B 1 135 ? -12.653 19.930 110.365 1.00 30.13 148 PRO B C 1
ATOM 3259 O O . PRO B 1 135 ? -11.830 19.292 111.030 1.00 29.93 148 PRO B O 1
ATOM 3263 N N . VAL B 1 136 ? -13.340 20.962 110.849 1.00 29.94 149 VAL B N 1
ATOM 3264 C CA . VAL B 1 136 ? -13.140 21.448 112.227 1.00 29.98 149 VAL B CA 1
ATOM 3265 C C . VAL B 1 136 ? -14.482 21.721 112.885 1.00 29.67 149 VAL B C 1
ATOM 3266 O O . VAL B 1 136 ? -15.305 22.457 112.343 1.00 29.15 149 VAL B O 1
ATOM 3270 N N . ALA B 1 137 ? -14.698 21.082 114.038 1.00 29.50 150 ALA B N 1
ATOM 3271 C CA . ALA B 1 137 ? -15.839 21.383 114.905 1.00 29.45 150 ALA B CA 1
ATOM 3272 C C . ALA B 1 137 ? -15.844 22.887 115.207 1.00 29.20 150 ALA B C 1
ATOM 3273 O O . ALA B 1 137 ? -14.946 23.403 115.863 1.00 29.15 150 ALA B O 1
ATOM 3275 N N . THR B 1 138 ? -16.850 23.591 114.720 1.00 29.22 151 THR B N 1
ATOM 3276 C CA . THR B 1 138 ? -16.815 25.042 114.796 1.00 29.86 151 THR B CA 1
ATOM 3277 C C . THR B 1 138 ? -17.912 25.644 115.695 1.00 31.09 151 THR B C 1
ATOM 3278 O O . THR B 1 138 ? -17.640 26.575 116.443 1.00 31.40 151 THR B O 1
ATOM 3282 N N . TYR B 1 139 ? -19.127 25.105 115.615 1.00 32.24 152 TYR B N 1
ATOM 3283 C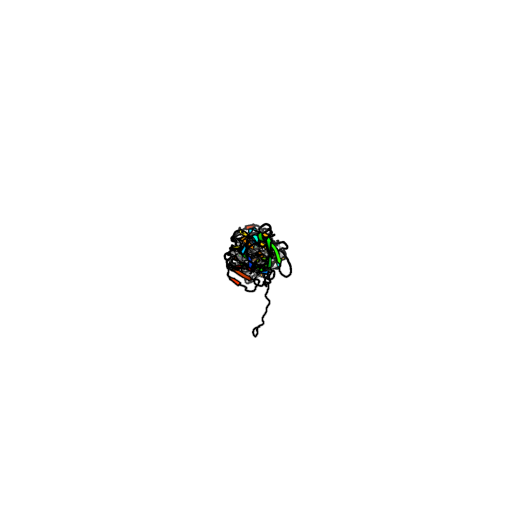 CA . TYR B 1 139 ? -20.244 25.515 116.478 1.00 33.94 152 TYR B CA 1
ATOM 3284 C C . TYR B 1 139 ? -20.963 24.302 117.058 1.00 34.45 152 TYR B C 1
ATOM 3285 O O . TYR B 1 139 ? -21.192 23.315 116.364 1.00 33.79 152 TYR B O 1
ATOM 3294 N N . ILE B 1 140 ? -21.315 24.388 118.337 1.00 36.32 153 ILE B N 1
ATOM 3295 C CA . ILE B 1 140 ? -22.118 23.355 119.000 1.00 37.13 153 ILE B CA 1
ATOM 3296 C C . ILE B 1 140 ? -23.430 23.975 119.485 1.00 38.26 153 ILE B C 1
ATOM 3297 O O . ILE B 1 140 ? -23.417 24.951 120.242 1.00 38.45 153 ILE B O 1
ATOM 3302 N N . VAL B 1 141 ? -24.548 23.435 118.993 1.00 38.77 154 VAL B N 1
ATOM 3303 C CA . VAL B 1 141 ? -25.886 23.979 119.237 1.00 39.58 154 VAL B CA 1
ATOM 3304 C C . VAL B 1 141 ? -26.796 22.911 119.890 1.00 39.58 154 VAL B C 1
ATOM 3305 O O . VAL B 1 141 ? -26.884 21.775 119.403 1.00 39.74 154 VAL B O 1
ATOM 3309 N N . GLY B 1 142 ? -27.456 23.275 120.989 1.00 39.85 155 GLY B N 1
ATOM 3310 C CA . GLY B 1 142 ? -28.386 22.362 121.700 1.00 39.73 155 GLY B CA 1
ATOM 3311 C C . GLY B 1 142 ? -29.863 22.659 121.466 1.00 39.90 155 GLY B C 1
ATOM 3312 O O . GLY B 1 142 ? -30.239 23.808 121.265 1.00 39.78 155 GLY B O 1
ATOM 3313 N N . TYR B 1 143 ? -30.695 21.616 121.488 1.00 40.16 156 TYR B N 1
ATOM 3314 C CA . TYR B 1 143 ? -32.120 21.721 121.145 1.00 41.06 156 TYR B CA 1
ATOM 3315 C C . TYR B 1 143 ? -33.008 20.958 122.135 1.00 41.30 156 TYR B C 1
ATOM 3316 O O . TYR B 1 143 ? -32.648 19.880 122.601 1.00 40.86 156 TYR B O 1
ATOM 3325 N N . LYS B 1 144 ? -34.171 21.528 122.430 1.00 42.12 157 LYS B N 1
ATOM 3326 C CA . LYS B 1 144 ? -35.183 20.889 123.272 1.00 42.87 157 LYS B CA 1
ATOM 3327 C C . LYS B 1 144 ? -36.502 21.046 122.530 1.00 43.18 157 LYS B C 1
ATOM 3328 O O . LYS B 1 144 ? -36.902 22.171 122.197 1.00 43.23 157 LYS B O 1
ATOM 3334 N N . GLU B 1 145 ? -37.157 19.921 122.237 1.00 43.53 158 GLU B N 1
ATOM 3335 C CA . GLU B 1 145 ? -38.440 19.912 121.510 1.00 43.90 158 GLU B CA 1
ATOM 3336 C C . GLU B 1 145 ? -38.492 20.818 120.266 1.00 43.65 158 GLU B C 1
ATOM 3337 O O . GLU B 1 145 ? -39.538 21.388 119.947 1.00 43.54 158 GLU B O 1
ATOM 3343 N N . GLY B 1 146 ? -37.365 20.943 119.566 1.00 43.80 159 GLY B N 1
ATOM 3344 C CA . GLY B 1 146 ? -37.299 21.743 118.344 1.00 43.41 159 GLY B CA 1
ATOM 3345 C C . GLY B 1 146 ? -36.769 23.167 118.480 1.00 43.36 159 GLY B C 1
ATOM 3346 O O . GLY B 1 146 ? -36.530 23.837 117.469 1.00 43.34 159 GLY B O 1
ATOM 3347 N N . SER B 1 147 ? -36.564 23.634 119.711 1.00 43.25 160 SER B N 1
ATOM 3348 C CA . SER B 1 147 ? -36.123 25.015 119.938 1.00 43.47 160 SER B CA 1
ATOM 3349 C C . SER B 1 147 ? -34.684 25.104 120.448 1.00 43.56 160 SER B C 1
ATOM 3350 O O . SER B 1 147 ? -34.241 24.240 121.202 1.00 43.77 160 SER B O 1
ATOM 3353 N N . LYS B 1 148 ? -33.960 26.143 120.021 1.00 43.61 161 LYS B N 1
ATOM 3354 C CA . LYS B 1 148 ? -32.567 26.362 120.434 1.00 43.59 161 LYS B CA 1
ATOM 3355 C C . LYS B 1 148 ? -32.498 26.799 121.886 1.00 42.93 161 LYS B C 1
ATOM 3356 O O . LYS B 1 148 ? -33.056 27.836 122.232 1.00 43.37 161 LYS B O 1
ATOM 3362 N N . VAL B 1 149 ? -31.804 26.023 122.723 1.00 42.22 162 VAL B N 1
ATOM 3363 C CA . VAL B 1 149 ? -31.631 26.349 124.151 1.00 41.48 162 VAL B CA 1
ATOM 3364 C C . VAL B 1 149 ? -30.283 25.886 124.711 1.00 41.00 162 VAL B C 1
ATOM 3365 O O . VAL B 1 149 ? -29.677 24.967 124.166 1.00 41.19 162 VAL B O 1
ATOM 3369 N N . PRO B 1 150 ? -29.809 26.513 125.809 1.00 40.64 163 PRO B N 1
ATOM 3370 C CA . PRO B 1 150 ? -28.619 25.971 126.482 1.00 40.25 163 PRO B CA 1
ATOM 3371 C C . PRO B 1 150 ? -28.955 24.688 127.268 1.00 39.95 163 PRO B C 1
ATOM 3372 O O . PRO B 1 150 ? -30.116 24.465 127.599 1.00 40.02 163 PRO B O 1
ATOM 3376 N N . ILE B 1 151 ? -27.955 23.847 127.540 1.00 39.07 164 ILE B N 1
ATOM 3377 C CA . ILE B 1 151 ? -28.207 22.569 128.213 1.00 38.57 164 ILE B CA 1
ATOM 3378 C C . ILE B 1 151 ? -28.372 22.757 129.725 1.00 38.07 164 ILE B C 1
ATOM 3379 O O . ILE B 1 151 ? -27.400 23.021 130.449 1.00 37.12 164 ILE B O 1
ATOM 3384 N N . GLN B 1 152 ? -29.621 22.634 130.174 1.00 37.79 165 GLN B N 1
ATOM 3385 C CA . GLN B 1 152 ? -29.979 22.862 131.571 1.00 37.93 165 GLN B CA 1
ATOM 3386 C C . GLN B 1 152 ? -30.863 21.740 132.093 1.00 37.37 165 GLN B C 1
ATOM 3387 O O . GLN B 1 152 ? -31.985 21.521 131.608 1.00 38.10 165 GLN B O 1
ATOM 3393 N N . PHE B 1 153 ? -30.333 21.001 133.059 1.00 36.46 166 PHE B N 1
ATOM 3394 C CA . PHE B 1 153 ? -31.116 19.994 133.756 1.00 35.19 166 PHE B CA 1
ATOM 3395 C C . PHE B 1 153 ? -31.552 20.538 135.106 1.00 34.91 166 PHE B C 1
ATOM 3396 O O . PHE B 1 153 ? -30.737 21.113 135.841 1.00 34.82 166 PHE B O 1
ATOM 3404 N N . LYS B 1 154 ? -32.831 20.355 135.429 1.00 34.07 167 LYS B N 1
ATOM 3405 C CA . LYS B 1 154 ? -33.336 20.728 136.756 1.00 33.81 167 LYS B CA 1
ATOM 3406 C C . LYS B 1 154 ? -34.024 19.551 137.451 1.00 32.61 167 LYS B C 1
ATOM 3407 O O . LYS B 1 154 ? -35.072 19.083 136.997 1.00 32.68 167 LYS B O 1
ATOM 3413 N N . ASN B 1 155 ? -33.406 19.065 138.522 1.00 31.38 168 ASN B N 1
ATOM 3414 C CA . ASN B 1 155 ? -34.020 18.055 139.377 1.00 31.37 168 ASN B CA 1
ATOM 3415 C C . ASN B 1 155 ? -34.753 18.760 140.525 1.00 30.97 168 ASN B C 1
ATOM 3416 O O . ASN B 1 155 ? -34.584 19.966 140.723 1.00 30.83 168 ASN B O 1
ATOM 3421 N N . SER B 1 156 ? -35.602 18.032 141.236 1.00 30.09 169 SER B N 1
ATOM 3422 C CA A SER B 1 156 ? -36.301 18.610 142.370 0.50 30.26 169 SER B CA 1
ATOM 3423 C CA B SER B 1 156 ? -36.329 18.599 142.363 0.50 30.43 169 SER B CA 1
ATOM 3424 C C . SER B 1 156 ? -36.097 17.765 143.628 1.00 30.03 169 SER B C 1
ATOM 3425 O O . SER B 1 156 ? -36.172 16.543 143.589 1.00 30.89 169 SER B O 1
ATOM 3430 N N . LEU B 1 157 ? -35.800 18.423 144.733 1.00 29.52 170 LEU B N 1
ATOM 3431 C CA . LEU B 1 157 ? -35.628 17.728 146.002 1.00 28.82 170 LEU B CA 1
ATOM 3432 C C . LEU B 1 157 ? -36.817 17.974 146.926 1.00 29.01 170 LEU B C 1
ATOM 3433 O O . LEU B 1 157 ? -37.144 19.117 147.262 1.00 28.62 170 LEU B O 1
ATOM 3438 N N . ASP B 1 158 ? -37.474 16.882 147.306 1.00 29.29 171 ASP B N 1
ATOM 3439 C CA . ASP B 1 158 ? -38.556 16.939 148.268 1.00 29.22 171 ASP B CA 1
ATOM 3440 C C . ASP B 1 158 ? -38.012 16.624 149.645 1.00 28.62 171 ASP B C 1
ATOM 3441 O O . ASP B 1 158 ? -36.962 16.000 149.797 1.00 28.39 171 ASP B O 1
ATOM 3446 N N . SER B 1 159 ? -38.749 17.064 150.659 1.00 28.13 172 SER B N 1
ATOM 3447 C CA . SER B 1 159 ? -38.431 16.716 152.016 1.00 26.73 172 SER B CA 1
ATOM 3448 C C . SER B 1 159 ? -39.734 16.544 152.780 1.00 25.89 172 SER B C 1
ATOM 3449 O O . SER B 1 159 ? -40.820 16.648 152.205 1.00 24.52 172 SER B O 1
ATOM 3452 N N . THR B 1 160 ? -39.654 16.220 154.062 1.00 25.34 173 THR B N 1
ATOM 3453 C CA . THR B 1 160 ? -40.902 15.892 154.750 1.00 25.35 173 THR B CA 1
ATOM 3454 C C . THR B 1 160 ? -40.951 16.559 156.137 1.00 25.54 173 THR B C 1
ATOM 3455 O O . THR B 1 160 ? -40.150 17.456 156.420 1.00 24.72 173 THR B O 1
ATOM 3459 N N . THR B 1 161 ? -41.876 16.120 156.991 1.00 25.30 174 THR B N 1
ATOM 3460 C CA . THR B 1 161 ? -41.946 16.619 158.361 1.00 25.76 174 THR B CA 1
ATOM 3461 C C . THR B 1 161 ? -42.323 15.489 159.315 1.00 25.82 174 THR B C 1
ATOM 3462 O O . THR B 1 161 ? -42.928 14.499 158.906 1.00 25.82 174 THR B O 1
ATOM 3466 N N . LEU B 1 162 ? -41.964 15.675 160.577 1.00 25.04 175 LEU B N 1
ATOM 3467 C CA . LEU B 1 162 ? -42.325 14.761 161.658 1.00 24.54 175 LEU B CA 1
ATOM 3468 C C . LEU B 1 162 ? -42.897 15.614 162.798 1.00 23.96 175 LEU B C 1
ATOM 3469 O O . LEU B 1 162 ? -42.192 16.457 163.331 1.00 24.32 175 LEU B O 1
ATOM 3474 N N . THR B 1 163 ? -44.161 15.385 163.149 1.00 24.48 176 THR B N 1
ATOM 3475 C CA . THR B 1 163 ? -44.820 16.037 164.291 1.00 23.61 176 THR B CA 1
ATOM 3476 C C . THR B 1 163 ? -44.948 15.008 165.421 1.00 23.82 176 THR B C 1
ATOM 3477 O O . THR B 1 163 ? -45.387 13.867 165.170 1.00 23.85 176 THR B O 1
ATOM 3481 N N . VAL B 1 164 ? -44.549 15.401 166.644 1.00 23.09 177 VAL B N 1
ATOM 3482 C CA . VAL B 1 164 ? -44.696 14.572 167.857 1.00 21.99 177 VAL B CA 1
ATOM 3483 C C . VAL B 1 164 ? -45.648 15.324 168.825 1.00 22.84 177 VAL B C 1
ATOM 3484 O O . VAL B 1 164 ? -45.438 16.511 169.102 1.00 21.54 177 VAL B O 1
ATOM 3488 N N . LYS B 1 165 ? -46.695 14.643 169.277 1.00 22.93 178 LYS B N 1
ATOM 3489 C CA . LYS B 1 165 ? -47.750 15.277 170.079 1.00 24.37 178 LYS B CA 1
ATOM 3490 C C . LYS B 1 165 ? -47.897 14.544 171.390 1.00 24.22 178 LYS B C 1
ATOM 3491 O O . LYS B 1 165 ? -47.547 13.354 171.496 1.00 23.96 178 LYS B O 1
ATOM 3497 N N . LYS B 1 166 ? -48.398 15.257 172.396 1.00 24.13 179 LYS B N 1
ATOM 3498 C CA . LYS B 1 166 ? -48.648 14.649 173.691 1.00 24.12 179 LYS B CA 1
ATOM 3499 C C . LYS B 1 166 ? -50.109 14.860 174.046 1.00 24.80 179 LYS B C 1
ATOM 3500 O O . LYS B 1 166 ? -50.630 15.986 173.969 1.00 24.40 179 LYS B O 1
ATOM 3506 N N . LYS B 1 167 ? -50.760 13.753 174.401 1.00 24.90 180 LYS B N 1
ATOM 3507 C CA . LYS B 1 167 ? -52.096 13.765 174.916 1.00 26.23 180 LYS B CA 1
ATOM 3508 C C . LYS B 1 167 ? -52.105 13.104 176.303 1.00 26.17 180 LYS B C 1
ATOM 3509 O O . LYS B 1 167 ? -51.475 12.062 176.515 1.00 25.44 180 LYS B O 1
ATOM 3515 N N . VAL B 1 168 ? -52.792 13.752 177.244 1.00 25.95 181 VAL B N 1
ATOM 3516 C CA . VAL B 1 168 ? -53.020 13.172 178.566 1.00 26.04 181 VAL B CA 1
ATOM 3517 C C . VAL B 1 168 ? -54.489 12.757 178.699 1.00 25.57 181 VAL B C 1
ATOM 3518 O O . VAL B 1 168 ? -55.394 13.507 178.354 1.00 25.70 181 VAL B O 1
ATOM 3522 N N . SER B 1 169 ? -54.723 11.545 179.181 1.00 25.68 182 SER B N 1
ATOM 3523 C CA . SER B 1 169 ? -56.088 11.040 179.301 1.00 25.53 182 SER B CA 1
ATOM 3524 C C . SER B 1 169 ? -56.372 10.457 180.703 1.00 24.79 182 SER B C 1
ATOM 3525 O O . SER B 1 169 ? -55.467 10.236 181.507 1.00 24.36 182 SER B O 1
ATOM 3528 N N . GLY B 1 170 ? -57.635 10.217 180.982 1.00 24.35 183 GLY B N 1
ATOM 3529 C CA . GLY B 1 170 ? -57.999 9.569 182.234 1.00 25.73 183 GLY B CA 1
ATOM 3530 C C . GLY B 1 170 ? -58.194 10.538 183.392 1.00 25.67 183 GLY B C 1
ATOM 3531 O O . GLY B 1 170 ? -57.543 11.589 183.473 1.00 25.45 183 GLY B O 1
ATOM 3532 N N . THR B 1 171 ? -59.095 10.152 184.293 1.00 25.47 184 THR B N 1
ATOM 3533 C CA . THR B 1 171 ? -59.459 10.951 185.466 1.00 25.66 184 THR B CA 1
ATOM 3534 C C . THR B 1 171 ? -58.269 11.322 186.354 1.00 25.88 184 THR B C 1
ATOM 3535 O O . THR B 1 171 ? -58.322 12.336 187.063 1.00 27.18 184 THR B O 1
ATOM 3539 N N . GLY B 1 172 ? -57.217 10.502 186.342 1.00 25.50 185 GLY B N 1
ATOM 3540 C CA . GLY B 1 172 ? -56.002 10.750 187.141 1.00 25.22 185 GLY B CA 1
ATOM 3541 C C . GLY B 1 172 ? -54.867 11.521 186.445 1.00 25.68 185 GLY B C 1
ATOM 3542 O O . GLY B 1 172 ? -53.833 11.828 187.054 1.00 25.89 185 GLY B O 1
ATOM 3543 N N . GLY B 1 173 ? -55.050 11.846 185.172 1.00 26.53 186 GLY B N 1
ATOM 3544 C CA . GLY B 1 173 ? -53.955 12.448 184.362 1.00 26.47 186 GLY B CA 1
ATOM 3545 C C . GLY B 1 173 ? -53.712 13.912 184.688 1.00 27.23 186 GLY B C 1
ATOM 3546 O O . GLY B 1 173 ? -54.653 14.725 184.770 1.00 26.33 186 GLY B O 1
ATOM 3547 N N . ASP B 1 174 ? -52.447 14.252 184.897 1.00 27.48 187 ASP B N 1
ATOM 3548 C CA . ASP B 1 174 ? -52.062 15.627 185.179 1.00 27.78 187 ASP B CA 1
ATOM 3549 C C . ASP B 1 174 ? -51.857 16.435 183.888 1.00 28.67 187 ASP B C 1
ATOM 3550 O O . ASP B 1 174 ? -50.868 16.244 183.163 1.00 28.60 187 ASP B O 1
ATOM 3555 N N . ARG B 1 175 ? -52.766 17.368 183.619 1.00 29.38 188 ARG B N 1
ATOM 3556 C CA . ARG B 1 175 ? -52.711 18.134 182.370 1.00 29.61 188 ARG B CA 1
ATOM 3557 C C . ARG B 1 175 ? -51.623 19.210 182.348 1.00 30.42 188 ARG B C 1
ATOM 3558 O O . ARG B 1 175 ? -51.431 19.881 181.327 1.00 30.17 188 ARG B O 1
ATOM 3566 N N . SER B 1 176 ? -50.913 19.372 183.465 1.00 30.61 189 SER B N 1
ATOM 3567 C CA . SER B 1 176 ? -49.850 20.381 183.564 1.00 30.87 189 SER B CA 1
ATOM 3568 C C . SER B 1 176 ? -48.460 19.780 183.602 1.00 30.34 189 SER B C 1
ATOM 3569 O O . SER B 1 176 ? -47.454 20.495 183.545 1.00 30.22 189 SER B O 1
ATOM 3572 N N . LYS B 1 177 ? -48.402 18.461 183.689 1.00 30.15 190 LYS B N 1
ATOM 3573 C CA . LYS B 1 177 ? -47.127 17.758 183.786 1.00 29.86 190 LYS B CA 1
ATOM 3574 C C . LYS B 1 177 ? -46.357 17.830 182.466 1.00 30.13 190 LYS B C 1
ATOM 3575 O O . LYS B 1 177 ? -46.954 17.694 181.388 1.00 29.57 190 LYS B O 1
ATOM 3581 N N . ASP B 1 178 ? -45.043 18.019 182.576 1.00 30.49 191 ASP B N 1
ATOM 3582 C CA . ASP B 1 178 ? -44.116 17.959 181.430 1.00 31.22 191 ASP B CA 1
ATOM 3583 C C . ASP B 1 178 ? -43.605 16.551 181.247 1.00 29.89 191 ASP B C 1
ATOM 3584 O O . ASP B 1 178 ? -43.061 15.960 182.185 1.00 30.59 191 ASP B O 1
ATOM 3589 N N . PHE B 1 179 ? -43.778 15.994 180.056 1.00 28.20 192 PHE B N 1
ATOM 3590 C CA . PHE B 1 179 ? -43.275 14.645 179.800 1.00 26.83 192 PHE B CA 1
ATOM 3591 C C . PHE B 1 179 ? -41.967 14.788 179.019 1.00 26.77 192 PHE B C 1
ATOM 3592 O O . PHE B 1 179 ? -41.868 15.661 178.169 1.00 26.20 192 PHE B O 1
ATOM 3600 N N . ASN B 1 180 ? -40.959 13.983 179.344 1.00 26.83 193 ASN B N 1
ATOM 3601 C CA . ASN B 1 180 ? -39.645 14.097 178.717 1.00 26.69 193 ASN B CA 1
ATOM 3602 C C . ASN B 1 180 ? -39.558 13.171 177.527 1.00 26.43 193 ASN B C 1
ATOM 3603 O O . ASN B 1 180 ? -39.990 12.013 177.597 1.00 24.96 193 ASN B O 1
ATOM 3608 N N . PHE B 1 181 ? -38.990 13.694 176.444 1.00 25.26 194 PHE B N 1
ATOM 3609 C CA . PHE B 1 181 ? -38.862 12.933 175.201 1.00 25.16 194 PHE B CA 1
ATOM 3610 C C . PHE B 1 181 ? -37.442 12.991 174.661 1.00 25.77 194 PHE B C 1
ATOM 3611 O O . PHE B 1 181 ? -36.655 13.889 175.002 1.00 25.65 194 PHE B O 1
ATOM 3619 N N . GLY B 1 182 ? -37.135 12.045 173.776 1.00 25.90 195 GLY B N 1
ATOM 3620 C CA . GLY B 1 182 ? -35.877 12.063 173.036 1.00 25.35 195 GLY B CA 1
ATOM 3621 C C . GLY B 1 182 ? -36.165 11.760 171.579 1.00 25.45 195 GLY B C 1
ATOM 3622 O O . GLY B 1 182 ? -37.018 10.935 171.282 1.00 25.16 195 GLY B O 1
ATOM 3623 N N . LEU B 1 183 ? -35.487 12.462 170.677 1.00 25.69 196 LEU B N 1
ATOM 3624 C CA . LEU B 1 183 ? -35.560 12.186 169.240 1.00 26.07 196 LEU B CA 1
ATOM 3625 C C . LEU B 1 183 ? -34.151 11.973 168.692 1.00 26.49 196 LEU B C 1
ATOM 3626 O O . LEU B 1 183 ? -33.262 12.780 168.936 1.00 25.85 196 LEU B O 1
ATOM 3631 N N . THR B 1 184 ? -33.957 10.889 167.945 1.00 26.94 197 THR B N 1
ATOM 3632 C CA . THR B 1 184 ? -32.673 10.641 167.313 1.00 27.35 197 THR B CA 1
ATOM 3633 C C . THR B 1 184 ? -32.873 10.389 165.826 1.00 26.92 197 THR B C 1
ATOM 3634 O O . THR B 1 184 ? -33.485 9.398 165.454 1.00 26.58 197 THR B O 1
ATOM 3638 N N . LEU B 1 185 ? -32.313 11.268 164.996 1.00 27.13 198 LEU B N 1
ATOM 3639 C CA . LEU B 1 185 ? -32.233 11.054 163.549 1.00 26.96 198 LEU B CA 1
ATOM 3640 C C . LEU B 1 185 ? -30.909 10.369 163.246 1.00 27.05 198 LEU B C 1
ATOM 3641 O O . LEU B 1 185 ? -29.873 10.650 163.866 1.00 27.21 198 LEU B O 1
ATOM 3646 N N . LYS B 1 186 ? -30.928 9.462 162.289 1.00 26.61 199 LYS B N 1
ATOM 3647 C CA . LYS B 1 186 ? -29.742 8.668 162.035 1.00 26.03 199 LYS B CA 1
ATOM 3648 C C . LYS B 1 186 ? -29.070 9.141 160.757 1.00 24.95 199 LYS B C 1
ATOM 3649 O O . LYS B 1 186 ? -29.733 9.366 159.757 1.00 25.00 199 LYS B O 1
ATOM 3655 N N . ALA B 1 187 ? -27.754 9.245 160.803 1.00 24.23 200 ALA B N 1
ATOM 3656 C CA . ALA B 1 187 ? -26.955 9.603 159.632 1.00 24.50 200 ALA B CA 1
ATOM 3657 C C . ALA B 1 187 ? -27.001 8.516 158.559 1.00 24.88 200 ALA B C 1
ATOM 3658 O O . ALA B 1 187 ? -27.162 7.322 158.858 1.00 24.38 200 ALA B O 1
ATOM 3660 N N . ASN B 1 188 ? -26.854 8.944 157.307 1.00 25.12 201 ASN B N 1
ATOM 3661 C CA . ASN B 1 188 ? -26.623 8.027 156.202 1.00 25.13 201 ASN B CA 1
ATOM 3662 C C . ASN B 1 188 ? -25.643 8.683 155.209 1.00 25.69 201 ASN B C 1
ATOM 3663 O O . ASN B 1 188 ? -25.118 9.769 155.489 1.00 26.26 201 ASN B O 1
ATOM 3668 N N . GLN B 1 189 ? -25.365 8.023 154.086 1.00 25.14 202 GLN B N 1
ATOM 3669 C CA . GLN B 1 189 ? -24.441 8.572 153.085 1.00 25.41 202 GLN B CA 1
ATOM 3670 C C . GLN B 1 189 ? -24.853 9.967 152.583 1.00 24.72 202 GLN B C 1
ATOM 3671 O O . GLN B 1 189 ? -23.997 10.784 152.244 1.00 25.25 202 GLN B O 1
ATOM 3677 N N . TYR B 1 190 ? -26.157 10.229 152.533 1.00 24.46 203 TYR B N 1
ATOM 3678 C CA . TYR B 1 190 ? -26.688 11.482 152.012 1.00 24.82 203 TYR B CA 1
ATOM 3679 C C . TYR B 1 190 ? -26.629 12.652 153.012 1.00 25.23 203 TYR B C 1
ATOM 3680 O O . TYR B 1 190 ? -26.466 13.799 152.601 1.00 25.38 203 TYR B O 1
ATOM 3689 N N . TYR B 1 191 ? -26.742 12.357 154.312 1.00 24.54 204 TYR B N 1
ATOM 3690 C CA . TYR B 1 191 ? -26.796 13.404 155.363 1.00 23.62 204 TYR B CA 1
ATOM 3691 C C . TYR B 1 191 ? -25.941 13.000 156.535 1.00 23.51 204 TYR B C 1
ATOM 3692 O O . TYR B 1 191 ? -26.258 12.014 157.241 1.00 24.01 204 TYR B O 1
ATOM 3701 N N . LYS B 1 192 ? -24.852 13.737 156.731 1.00 23.52 205 LYS B N 1
ATOM 3702 C CA . LYS B 1 192 ? -23.835 13.409 157.743 1.00 24.26 205 LYS B CA 1
ATOM 3703 C C . LYS B 1 192 ? -24.284 13.662 159.183 1.00 25.23 205 LYS B C 1
ATOM 3704 O O . LYS B 1 192 ? -25.126 14.522 159.432 1.00 24.76 205 LYS B O 1
ATOM 3710 N N . ALA B 1 193 ? -23.675 12.923 160.108 1.00 25.39 206 ALA B N 1
ATOM 3711 C CA . ALA B 1 193 ? -23.786 13.182 161.522 1.00 25.16 206 ALA B CA 1
ATOM 3712 C C . ALA B 1 193 ? -23.503 14.670 161.754 1.00 25.34 206 ALA B C 1
ATOM 3713 O O . ALA B 1 193 ? -22.577 15.233 161.148 1.00 23.35 206 ALA B O 1
ATOM 3715 N N . SER B 1 194 ? -24.315 15.288 162.617 1.00 25.02 207 SER B N 1
ATOM 3716 C CA . SER B 1 194 ? -24.155 16.693 163.030 1.00 25.44 207 SER B CA 1
ATOM 3717 C C . SER B 1 194 ? -24.751 17.752 162.115 1.00 26.27 207 SER B C 1
ATOM 3718 O O . SER B 1 194 ? -24.707 18.941 162.458 1.00 26.65 207 SER B O 1
ATOM 3721 N N . GLU B 1 195 ? -25.283 17.358 160.957 1.00 26.19 208 GLU B N 1
ATOM 3722 C CA . GLU B 1 195 ? -26.052 18.296 160.128 1.00 26.93 208 GLU B CA 1
ATOM 3723 C C . GLU B 1 195 ? -27.323 18.669 160.887 1.00 26.87 208 GLU B C 1
ATOM 3724 O O . GLU B 1 195 ? -27.901 17.823 161.565 1.00 26.51 208 GLU B O 1
ATOM 3730 N N . LYS B 1 196 ? -27.748 19.920 160.783 1.00 26.40 209 LYS B N 1
ATOM 3731 C CA . LYS B 1 196 ? -28.862 20.404 161.611 1.00 26.65 209 LYS B CA 1
ATOM 3732 C C . LYS B 1 196 ? -30.183 20.323 160.873 1.00 26.02 209 LYS B C 1
ATOM 3733 O O . LYS B 1 196 ? -30.228 20.559 159.665 1.00 26.36 209 LYS B O 1
ATOM 3739 N N . VAL B 1 197 ? -31.254 19.944 161.580 1.00 25.81 210 VAL B N 1
ATOM 3740 C CA . VAL B 1 197 ? -32.624 20.046 161.052 1.00 25.87 210 VAL B CA 1
ATOM 3741 C C . VAL B 1 197 ? -33.404 21.045 161.934 1.00 25.66 210 VAL B C 1
ATOM 3742 O O . VAL B 1 197 ? -33.027 21.205 163.089 1.00 26.34 210 VAL B O 1
ATOM 3746 N N . MET B 1 198 ? -34.438 21.715 161.396 1.00 24.63 211 MET B N 1
ATOM 3747 C CA A MET B 1 198 ? -35.244 22.720 162.154 0.50 24.87 211 MET B CA 1
ATOM 3748 C CA B MET B 1 198 ? -35.207 22.705 162.150 0.50 24.58 211 MET B CA 1
ATOM 3749 C C . MET B 1 198 ? -36.379 22.050 162.889 1.00 24.60 211 MET B C 1
ATOM 3750 O O . MET B 1 198 ? -37.022 21.144 162.345 1.00 24.14 211 MET B O 1
ATOM 3759 N N . ILE B 1 199 ? -36.631 22.515 164.115 1.00 23.52 212 ILE B N 1
ATOM 3760 C CA . ILE B 1 199 ? -37.717 22.013 164.940 1.00 24.07 212 ILE B CA 1
ATOM 3761 C C . ILE B 1 199 ? -38.529 23.192 165.490 1.00 24.07 212 ILE B C 1
ATOM 3762 O O . ILE B 1 199 ? -37.955 24.191 165.917 1.00 23.82 212 ILE B O 1
ATOM 3767 N N . GLU B 1 200 ? -39.852 23.100 165.399 1.00 23.82 213 GLU B N 1
ATOM 3768 C CA . GLU B 1 200 ? -40.715 24.120 165.991 1.00 24.63 213 GLU B CA 1
ATOM 3769 C C . GLU B 1 200 ? -41.508 23.458 167.090 1.00 23.78 213 GLU B C 1
ATOM 3770 O O . GLU B 1 200 ? -42.057 22.391 166.876 1.00 23.77 213 GLU B O 1
ATOM 3776 N N . LYS B 1 201 ? -41.575 24.106 168.253 1.00 24.00 214 LYS B N 1
ATOM 3777 C CA . LYS B 1 201 ? -42.368 23.594 169.377 1.00 23.68 214 LYS B CA 1
ATOM 3778 C C . LYS B 1 201 ? -43.540 24.532 169.618 1.00 24.73 214 LYS B C 1
ATOM 3779 O O . LYS B 1 201 ? -43.369 25.759 169.740 1.00 23.63 214 LYS B O 1
ATOM 3785 N N . THR B 1 202 ? -44.732 23.955 169.651 1.00 25.41 215 THR B N 1
ATOM 3786 C CA . THR B 1 202 ? -45.958 24.721 169.835 1.00 26.11 215 THR B CA 1
ATOM 3787 C C . THR B 1 202 ? -46.557 24.381 171.179 1.00 27.30 215 THR B C 1
ATOM 3788 O O . THR B 1 202 ? -46.668 23.208 171.536 1.00 26.42 215 THR B O 1
ATOM 3792 N N . THR B 1 203 ? -46.915 25.414 171.940 1.00 28.68 216 THR B N 1
ATOM 3793 C CA . THR B 1 203 ? -47.563 25.212 173.241 1.00 30.75 216 THR B CA 1
ATOM 3794 C C . THR B 1 203 ? -48.916 25.908 173.150 1.00 32.48 216 THR B C 1
ATOM 3795 O O . THR B 1 203 ? -49.080 26.813 172.341 1.00 31.99 216 THR B O 1
ATOM 3799 N N . LYS B 1 204 ? -49.888 25.482 173.957 1.00 34.83 217 LYS B N 1
ATOM 3800 C CA . LYS B 1 204 ? -51.243 26.075 173.915 1.00 37.01 217 LYS B CA 1
ATOM 3801 C C . LYS B 1 204 ? -51.213 27.601 174.031 1.00 38.14 217 LYS B C 1
ATOM 3802 O O . LYS B 1 204 ? -50.362 28.168 174.726 1.00 38.75 217 LYS B O 1
ATOM 3808 N N . GLY B 1 205 ? -52.124 28.265 173.323 1.00 39.12 218 GLY B N 1
ATOM 3809 C CA . GLY B 1 205 ? -52.236 29.721 173.408 1.00 40.29 218 GLY B CA 1
ATOM 3810 C C . GLY B 1 205 ? -52.102 30.427 172.077 1.00 40.73 218 GLY B C 1
ATOM 3811 O O . GLY B 1 205 ? -52.159 31.660 172.022 1.00 41.33 218 GLY B O 1
ATOM 3812 N N . GLY B 1 206 ? -51.905 29.644 171.011 1.00 41.15 219 GLY B N 1
ATOM 3813 C CA . GLY B 1 206 ? -51.916 30.148 169.625 1.00 41.03 219 GLY B CA 1
ATOM 3814 C C . GLY B 1 206 ? -50.857 31.179 169.247 1.00 41.02 219 GLY B C 1
ATOM 3815 O O . GLY B 1 206 ? -50.986 31.869 168.220 1.00 41.19 219 GLY B O 1
ATOM 3816 N N . GLN B 1 207 ? -49.815 31.286 170.072 1.00 40.35 220 GLN B N 1
ATOM 3817 C CA . GLN B 1 207 ? -48.688 32.173 169.802 1.00 39.62 220 GLN B CA 1
ATOM 3818 C C . GLN B 1 207 ? -47.715 31.479 168.839 1.00 38.14 220 GLN B C 1
ATOM 3819 O O . GLN B 1 207 ? -47.857 30.279 168.575 1.00 38.53 220 GLN B O 1
ATOM 3825 N N . ALA B 1 208 ? -46.747 32.218 168.298 1.00 35.56 221 ALA B N 1
ATOM 3826 C CA . ALA B 1 208 ? -45.747 31.606 167.411 1.00 32.94 221 ALA B CA 1
ATOM 3827 C C . ALA B 1 208 ? -45.039 30.396 168.064 1.00 30.94 221 ALA B C 1
ATOM 3828 O O . ALA B 1 208 ? -44.863 30.355 169.271 1.00 30.68 221 ALA B O 1
ATOM 3830 N N . PRO B 1 209 ? -44.666 29.382 167.265 1.00 29.30 222 PRO B N 1
ATOM 3831 C CA . PRO B 1 209 ? -43.851 28.324 167.850 1.00 27.39 222 PRO B CA 1
ATOM 3832 C C . PRO B 1 209 ? -42.417 28.809 168.104 1.00 26.40 222 PRO B C 1
ATOM 3833 O O . PRO B 1 209 ? -41.996 29.808 167.517 1.00 26.43 222 PRO B O 1
ATOM 3837 N N . VAL B 1 210 ? -41.691 28.132 168.984 1.00 24.65 223 VAL B N 1
ATOM 3838 C CA . VAL B 1 210 ? -40.280 28.412 169.233 1.00 23.60 223 VAL B CA 1
ATOM 3839 C C . VAL B 1 210 ? -39.389 27.459 168.403 1.00 23.76 223 VAL B C 1
ATOM 3840 O O . VAL B 1 210 ? -39.590 26.240 168.413 1.00 22.39 223 VAL B O 1
ATOM 3844 N N . GLN B 1 211 ? -38.385 28.016 167.733 1.00 23.23 224 GLN B N 1
ATOM 3845 C CA . GLN B 1 211 ? -37.500 27.244 166.874 1.00 23.58 224 GLN B CA 1
ATOM 3846 C C . GLN B 1 211 ? -36.224 26.832 167.593 1.00 23.62 224 GLN B C 1
ATOM 3847 O O . GLN B 1 211 ? -35.657 27.610 168.359 1.00 22.79 224 GLN B O 1
ATOM 3853 N N . THR B 1 212 ? -35.798 25.591 167.340 1.00 23.48 225 THR B N 1
ATOM 3854 C CA . THR B 1 212 ? -34.517 25.068 167.791 1.00 23.67 225 THR B CA 1
ATOM 3855 C C . THR B 1 212 ? -34.005 24.216 166.630 1.00 24.69 225 THR B C 1
ATOM 3856 O O . THR B 1 212 ? -34.716 24.035 165.635 1.00 23.52 225 THR B O 1
ATOM 3860 N N . GLU B 1 213 ? -32.783 23.697 166.772 1.00 25.39 226 GLU B N 1
ATOM 3861 C CA . GLU B 1 213 ? -32.206 22.732 165.825 1.00 26.62 226 GLU B CA 1
ATOM 3862 C C . GLU B 1 213 ? -31.854 21.422 166.523 1.00 26.40 226 GLU B C 1
ATOM 3863 O O . GLU B 1 213 ? -31.355 21.430 167.654 1.00 27.26 226 GLU B O 1
ATOM 3869 N N . ALA B 1 214 ? -32.140 20.306 165.867 1.00 25.61 227 ALA B N 1
ATOM 3870 C CA . ALA B 1 214 ? -31.571 19.028 166.245 1.00 25.66 227 ALA B CA 1
ATOM 3871 C C . ALA B 1 214 ? -30.373 18.731 165.329 1.00 25.87 227 ALA B C 1
ATOM 3872 O O . ALA B 1 214 ? -30.306 19.241 164.191 1.00 26.92 227 ALA B O 1
ATOM 3874 N N . SER B 1 215 ? -29.441 17.928 165.846 1.00 25.04 228 SER B N 1
ATOM 3875 C CA A SER B 1 215 ? -28.256 17.485 165.100 0.50 24.97 228 SER B CA 1
ATOM 3876 C CA B SER B 1 215 ? -28.255 17.500 165.122 0.50 24.90 228 SER B CA 1
ATOM 3877 C C . SER B 1 215 ? -28.370 16.009 164.762 1.00 24.74 228 SER B C 1
ATOM 3878 O O . SER B 1 215 ? -28.648 15.182 165.626 1.00 24.67 228 SER B O 1
ATOM 3883 N N . ILE B 1 216 ? -28.138 15.662 163.499 1.00 24.96 229 ILE B N 1
ATOM 3884 C CA . ILE B 1 216 ? -28.222 14.262 163.072 1.00 24.18 229 ILE B CA 1
ATOM 3885 C C . ILE B 1 216 ? -27.255 13.432 163.904 1.00 24.08 229 ILE B C 1
ATOM 3886 O O . ILE B 1 216 ? -26.135 13.873 164.170 1.00 23.27 229 ILE B O 1
ATOM 3891 N N . ASP B 1 217 ? -27.719 12.266 164.371 1.00 25.07 230 ASP B N 1
ATOM 3892 C CA . ASP B 1 217 ? -26.917 11.328 165.183 1.00 26.14 230 ASP B CA 1
ATOM 3893 C C . ASP B 1 217 ? -26.749 11.767 166.644 1.00 26.30 230 ASP B C 1
ATOM 3894 O O . ASP B 1 217 ? -26.060 11.109 167.433 1.00 26.48 230 ASP B O 1
ATOM 3899 N N . GLN B 1 218 ? -27.354 12.889 167.016 1.00 26.17 231 GLN B N 1
ATOM 3900 C CA A GLN B 1 218 ? -27.242 13.351 168.396 0.50 26.16 231 GLN B CA 1
ATOM 3901 C CA B GLN B 1 218 ? -27.255 13.357 168.400 0.50 26.24 231 GLN B CA 1
ATOM 3902 C C . GLN B 1 218 ? -28.631 13.399 169.011 1.00 25.92 231 GLN B C 1
ATOM 3903 O O . GLN B 1 218 ? -29.545 14.036 168.474 1.00 25.37 231 GLN B O 1
ATOM 3914 N N . LEU B 1 219 ? -28.783 12.703 170.128 1.00 25.76 232 LEU B N 1
ATOM 3915 C CA . LEU B 1 219 ? -30.057 12.656 170.824 1.00 25.62 232 LEU B CA 1
ATOM 3916 C C . LEU B 1 219 ? -30.571 14.067 171.149 1.00 25.27 232 LEU B C 1
ATOM 3917 O O . LEU B 1 219 ? -29.877 14.845 171.756 1.00 25.68 232 LEU B O 1
ATOM 3922 N N . TYR B 1 220 ? -31.783 14.378 170.708 1.00 25.86 233 TYR B N 1
ATOM 3923 C CA . TYR B 1 220 ? -32.390 15.685 170.931 1.00 25.79 233 TYR B CA 1
ATOM 3924 C C . TYR B 1 220 ? -33.450 15.540 172.008 1.00 26.23 233 TYR B C 1
ATOM 3925 O O . TYR B 1 220 ? -34.414 14.797 171.832 1.00 25.82 233 TYR B O 1
ATOM 3934 N N . HIS B 1 221 ? -33.275 16.279 173.097 1.00 26.68 234 HIS B N 1
ATOM 3935 C CA . HIS B 1 221 ? -34.183 16.245 174.239 1.00 27.12 234 HIS B CA 1
ATOM 3936 C C . HIS B 1 221 ? -35.210 17.358 174.112 1.00 26.68 234 HIS B C 1
ATOM 3937 O O . HIS B 1 221 ? -34.870 18.484 173.718 1.00 25.38 234 HIS B O 1
ATOM 3944 N N . PHE B 1 222 ? -36.462 17.037 174.434 1.00 25.83 235 PHE B N 1
ATOM 3945 C CA . PHE B 1 222 ? -37.545 18.029 174.504 1.00 25.41 235 PHE B CA 1
ATOM 3946 C C . PHE B 1 222 ? -38.595 17.575 175.524 1.00 25.41 235 PHE B C 1
ATOM 3947 O O . PHE B 1 222 ? -38.583 16.421 175.928 1.00 24.96 235 PHE B O 1
ATOM 3955 N N . THR B 1 223 ? -39.463 18.487 175.951 1.00 25.16 236 THR B N 1
ATOM 3956 C CA . THR B 1 223 ? -40.586 18.139 176.822 1.00 25.78 236 THR B CA 1
ATOM 3957 C C . THR B 1 223 ? -41.879 18.577 176.191 1.00 25.54 236 THR B C 1
ATOM 3958 O O . THR B 1 223 ? -41.903 19.565 175.412 1.00 25.76 236 THR B O 1
ATOM 3962 N N . LEU B 1 224 ? -42.954 17.868 176.518 1.00 24.64 237 LEU B N 1
ATOM 3963 C CA . LEU B 1 224 ? -44.304 18.304 176.155 1.00 25.14 237 LEU B CA 1
ATOM 3964 C C . LEU B 1 224 ? -45.302 18.040 177.268 1.00 25.51 237 LEU B C 1
ATOM 3965 O O . LEU B 1 224 ? -45.236 17.006 177.943 1.00 25.12 237 LEU B O 1
ATOM 3970 N N . LYS B 1 225 ? -46.211 18.998 177.460 1.00 25.49 238 LYS B N 1
ATOM 3971 C CA . LYS B 1 225 ? -47.419 18.795 178.246 1.00 25.81 238 LYS B CA 1
ATOM 3972 C C . LYS B 1 225 ? -48.502 18.387 177.286 1.00 25.79 238 LYS B C 1
ATOM 3973 O O . LYS B 1 225 ? -48.319 18.469 176.061 1.00 25.84 238 LYS B O 1
ATOM 3979 N N . ASP B 1 226 ? -49.631 17.976 177.854 1.00 25.19 239 ASP B N 1
ATOM 3980 C CA . ASP B 1 226 ? -50.871 17.765 177.127 1.00 24.91 239 ASP B CA 1
ATOM 3981 C C . ASP B 1 226 ? -51.172 18.845 176.084 1.00 24.81 239 ASP B C 1
ATOM 3982 O O . ASP B 1 226 ? -51.233 20.041 176.394 1.00 25.09 239 ASP B O 1
ATOM 3987 N N . GLY B 1 227 ? -51.416 18.416 174.853 1.00 24.37 240 GLY B N 1
ATOM 3988 C CA . GLY B 1 227 ? -51.864 19.340 173.817 1.00 23.74 240 GLY B CA 1
ATOM 3989 C C . GLY B 1 227 ? -50.752 20.170 173.191 1.00 22.61 240 GLY B C 1
ATOM 3990 O O . GLY B 1 227 ? -51.033 21.066 172.394 1.00 22.50 240 GLY B O 1
ATOM 3991 N N . GLU B 1 228 ? -49.502 19.903 173.569 1.00 21.12 241 GLU B N 1
ATOM 3992 C CA . GLU B 1 228 ? -48.353 20.579 172.967 1.00 21.87 241 GLU B CA 1
ATOM 3993 C C . GLU B 1 228 ? -47.731 19.650 171.900 1.00 21.86 241 G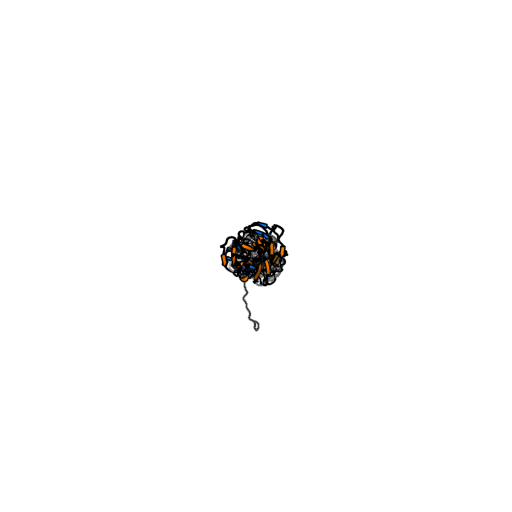LU B C 1
ATOM 3994 O O . GLU B 1 228 ? -48.006 18.453 171.891 1.00 21.67 241 GLU B O 1
ATOM 4000 N N . SER B 1 229 ? -46.876 20.190 171.033 1.00 21.92 242 SER B N 1
ATOM 4001 C CA . SER B 1 229 ? -46.237 19.367 169.998 1.00 21.72 242 SER B CA 1
ATOM 4002 C C . SER B 1 229 ? -44.923 19.969 169.554 1.00 21.77 242 SER B C 1
ATOM 4003 O O . SER B 1 229 ? -44.686 21.182 169.733 1.00 20.74 242 SER B O 1
ATOM 4006 N N . ILE B 1 230 ? -44.075 19.130 168.951 1.00 21.44 243 ILE B N 1
ATOM 4007 C CA . ILE B 1 230 ? -42.948 19.614 168.162 1.00 21.96 243 ILE B CA 1
ATOM 4008 C C . ILE B 1 230 ? -43.103 19.127 166.722 1.00 23.17 243 ILE B C 1
ATOM 4009 O O . ILE B 1 230 ? -43.772 18.123 166.469 1.00 22.50 243 ILE B O 1
ATOM 4014 N N . LYS B 1 231 ? -42.490 19.872 165.798 1.00 23.30 244 LYS B N 1
ATOM 4015 C CA . LYS B 1 231 ? -42.470 19.500 164.394 1.00 23.99 244 LYS B CA 1
ATOM 4016 C C . LYS B 1 231 ? -41.062 19.724 163.815 1.00 23.81 244 LYS B C 1
ATOM 4017 O O . LYS B 1 231 ? -40.516 20.833 163.873 1.00 23.10 244 LYS B O 1
ATOM 4023 N N . VAL B 1 232 ? -40.482 18.648 163.294 1.00 23.73 245 VAL B N 1
ATOM 4024 C CA . VAL B 1 232 ? -39.276 18.708 162.486 1.00 24.00 245 VAL B CA 1
ATOM 4025 C C . VAL B 1 232 ? -39.741 19.203 161.122 1.00 24.08 245 VAL B C 1
ATOM 4026 O O . VAL B 1 232 ? -40.545 18.553 160.462 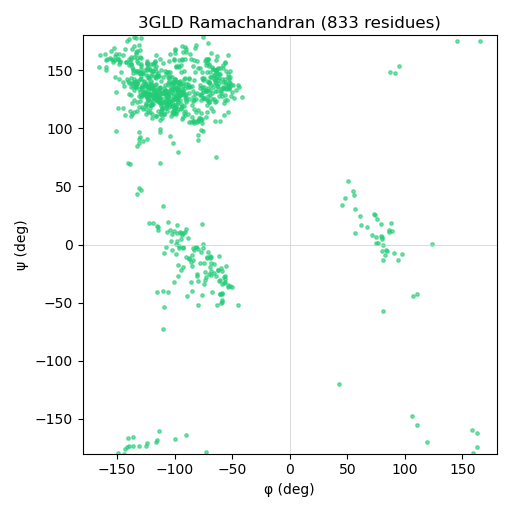1.00 24.90 245 VAL B O 1
ATOM 4030 N N . THR B 1 233 ? -39.325 20.406 160.738 1.00 23.34 246 THR B N 1
ATOM 4031 C CA . THR B 1 233 ? -39.950 21.034 159.596 1.00 22.56 246 THR B CA 1
ATOM 4032 C C . THR B 1 233 ? -39.211 20.749 158.267 1.00 22.78 246 THR B C 1
ATOM 4033 O O . THR B 1 233 ? -39.793 20.907 157.213 1.00 22.42 246 THR B O 1
ATOM 4037 N N . ASN B 1 234 ? -37.953 20.334 158.326 1.00 22.85 247 ASN B N 1
ATOM 4038 C CA . ASN B 1 234 ? -37.212 20.027 157.087 1.00 23.89 247 ASN B CA 1
ATOM 4039 C C . ASN B 1 234 ? -36.518 18.654 157.169 1.00 23.75 247 ASN B C 1
ATOM 4040 O O . ASN B 1 234 ? -35.331 18.525 156.923 1.00 23.92 247 ASN B O 1
ATOM 4045 N N . LEU B 1 235 ? -37.263 17.636 157.594 1.00 23.68 248 LEU B N 1
ATOM 4046 C CA . LEU B 1 235 ? -36.724 16.285 157.704 1.00 23.48 248 LEU B CA 1
ATOM 4047 C C . LEU B 1 235 ? -36.498 15.769 156.285 1.00 22.91 248 LEU B C 1
ATOM 4048 O O . LEU B 1 235 ? -37.431 15.744 155.493 1.00 23.29 248 LEU B O 1
ATOM 4053 N N . PRO B 1 236 ? -35.257 15.376 155.960 1.00 23.79 249 PRO B N 1
ATOM 4054 C CA . PRO B 1 236 ? -35.021 14.824 154.617 1.00 23.98 249 PRO B CA 1
ATOM 4055 C C . PRO B 1 236 ? -35.715 13.479 154.425 1.00 25.16 249 PRO B C 1
ATOM 4056 O O . PRO B 1 236 ? -35.963 12.750 155.405 1.00 24.66 249 PRO B O 1
ATOM 4060 N N . VAL B 1 237 ? -36.046 13.171 153.171 1.00 25.26 250 VAL B N 1
ATOM 4061 C CA . VAL B 1 237 ? -36.598 11.865 152.804 1.00 25.47 250 VAL B CA 1
ATOM 4062 C C . VAL B 1 237 ? -35.504 10.801 152.978 1.00 25.20 250 VAL B C 1
ATOM 4063 O O . VAL B 1 237 ? -34.338 11.031 152.618 1.00 26.44 250 VAL B O 1
ATOM 4067 N N . GLY B 1 238 ? -35.871 9.654 153.546 1.00 24.64 251 GLY B N 1
ATOM 4068 C CA . GLY B 1 238 ? -34.987 8.488 153.616 1.00 23.86 251 GLY B CA 1
ATOM 4069 C C . GLY B 1 238 ? -34.075 8.449 154.827 1.00 23.49 251 GLY B C 1
ATOM 4070 O O . GLY B 1 238 ? -33.079 7.745 154.825 1.00 22.48 251 GLY B O 1
ATOM 4071 N N . VAL B 1 239 ? -34.421 9.221 155.865 1.00 23.82 252 VAL B N 1
ATOM 4072 C CA . VAL B 1 239 ? -33.617 9.317 157.078 1.00 23.49 252 VAL B CA 1
ATOM 4073 C C . VAL B 1 239 ? -34.307 8.469 158.165 1.00 23.79 252 VAL B C 1
ATOM 4074 O O . VAL B 1 239 ? -35.523 8.584 158.357 1.00 24.69 252 VAL B O 1
ATOM 4078 N N . ASP B 1 240 ? -33.555 7.612 158.850 1.00 23.03 253 ASP B N 1
ATOM 4079 C CA . ASP B 1 240 ? -34.152 6.819 159.933 1.00 23.00 253 ASP B CA 1
ATOM 4080 C C . ASP B 1 240 ? -34.261 7.677 161.205 1.00 22.75 253 ASP B C 1
ATOM 4081 O O . ASP B 1 240 ? -33.479 8.603 161.416 1.00 22.10 253 ASP B O 1
ATOM 4086 N N . TYR B 1 241 ? -35.246 7.371 162.045 1.00 22.18 254 TYR B N 1
ATOM 4087 C CA . TYR B 1 241 ? -35.357 8.082 163.300 1.00 21.61 254 TYR B CA 1
ATOM 4088 C C . TYR B 1 241 ? -36.067 7.204 164.322 1.00 20.90 254 TYR B C 1
ATOM 4089 O O . TYR B 1 241 ? -36.758 6.246 163.946 1.00 20.49 254 TYR B O 1
ATOM 4098 N N . VAL B 1 242 ? -35.862 7.522 165.603 1.00 20.54 255 VAL B N 1
ATOM 4099 C CA . VAL B 1 242 ? -36.606 6.903 166.703 1.00 21.15 255 VAL B CA 1
ATOM 4100 C C . VAL B 1 242 ? -37.048 8.066 167.622 1.00 21.49 255 VAL B C 1
ATOM 4101 O O . VAL B 1 242 ? -36.251 8.959 167.918 1.00 21.85 255 VAL B O 1
ATOM 4105 N N . VAL B 1 243 ? -38.300 8.033 168.075 1.00 22.15 256 VAL B N 1
ATOM 4106 C CA . VAL B 1 243 ? -38.796 8.947 169.135 1.00 22.03 256 VAL B CA 1
ATOM 4107 C C . VAL B 1 243 ? -39.154 8.126 170.381 1.00 22.10 256 VAL B C 1
ATOM 4108 O O . VAL B 1 243 ? -39.806 7.099 170.257 1.00 21.43 256 VAL B O 1
ATOM 4112 N N . THR B 1 244 ? -38.696 8.555 171.563 1.00 21.79 257 THR B N 1
ATOM 4113 C CA . THR B 1 244 ? -39.029 7.860 172.810 1.00 22.13 257 THR B CA 1
ATOM 4114 C C . THR B 1 244 ? -39.564 8.884 173.822 1.00 22.49 257 THR B C 1
ATOM 4115 O O . THR B 1 244 ? -39.371 10.088 173.655 1.00 21.91 257 THR B O 1
ATOM 4119 N N . GLU B 1 245 ? -40.272 8.407 174.839 1.00 23.10 258 GLU B N 1
ATOM 4120 C CA . GLU B 1 245 ? -40.696 9.263 175.947 1.00 23.63 258 GLU B CA 1
ATOM 4121 C C . GLU B 1 245 ? -40.075 8.584 177.136 1.00 24.22 258 GLU B C 1
ATOM 4122 O O . GLU B 1 245 ? -39.889 7.373 177.110 1.00 24.71 258 GLU B O 1
ATOM 4128 N N . ASP B 1 246 ? -39.740 9.326 178.180 1.00 25.41 259 ASP B N 1
ATOM 4129 C CA . ASP B 1 246 ? -39.348 8.659 179.432 1.00 27.21 259 ASP B CA 1
ATOM 4130 C C . ASP B 1 246 ? -40.443 7.685 179.944 1.00 27.09 259 ASP B C 1
ATOM 4131 O O . ASP B 1 246 ? -41.621 7.789 179.573 1.00 26.90 259 ASP B O 1
ATOM 4136 N N . ASP B 1 247 ? -40.037 6.717 180.760 1.00 27.58 260 ASP B N 1
ATOM 4137 C CA . ASP B 1 247 ? -40.982 5.724 181.311 1.00 28.45 260 ASP B CA 1
ATOM 4138 C C . ASP B 1 247 ? -41.660 6.343 182.539 1.00 28.05 260 ASP B C 1
ATOM 4139 O O . ASP B 1 247 ? -40.981 6.766 183.472 1.00 27.05 260 ASP B O 1
ATOM 4144 N N . TYR B 1 248 ? -42.986 6.391 182.535 1.00 28.57 261 TYR B N 1
ATOM 4145 C CA . TYR B 1 248 ? -43.721 7.011 183.650 1.00 28.97 261 TYR B CA 1
ATOM 4146 C C . TYR B 1 248 ? -44.597 6.019 184.436 1.00 30.28 261 TYR B C 1
ATOM 4147 O O . TYR B 1 248 ? -45.478 6.415 185.232 1.00 30.16 261 TYR B O 1
ATOM 4156 N N . LYS B 1 249 ? -44.335 4.734 184.233 1.00 31.49 262 LYS B N 1
ATOM 4157 C CA . LYS B 1 249 ? -45.091 3.682 184.906 1.00 33.67 262 LYS B CA 1
ATOM 4158 C C . LYS B 1 249 ? -45.068 3.785 186.428 1.00 34.16 262 LYS B C 1
ATOM 4159 O O . LYS B 1 249 ? -46.050 3.428 187.069 1.00 34.16 262 LYS B O 1
ATOM 4165 N N . SER B 1 250 ? -43.958 4.273 186.987 1.00 35.09 263 SER B N 1
ATOM 4166 C CA . SER B 1 250 ? -43.811 4.445 188.431 1.00 36.52 263 SER B CA 1
ATOM 4167 C C . SER B 1 250 ? -44.689 5.575 188.962 1.00 36.86 263 SER B C 1
ATOM 4168 O O . SER B 1 250 ? -45.060 5.579 190.135 1.00 36.74 263 SER B O 1
ATOM 4171 N N . GLU B 1 251 ? -45.024 6.531 188.091 1.00 36.87 264 GLU B N 1
ATOM 4172 C CA . GLU B 1 251 ? -46.010 7.561 188.406 1.00 36.01 264 GLU B CA 1
ATOM 4173 C C . GLU B 1 251 ? -47.429 7.095 188.048 1.00 35.31 264 GLU B C 1
ATOM 4174 O O . GLU B 1 251 ? -48.381 7.871 188.142 1.00 35.44 264 GLU B O 1
ATOM 4180 N N . LYS B 1 252 ? -47.552 5.831 187.631 1.00 34.42 265 LYS B N 1
ATOM 4181 C CA . LYS B 1 252 ? -48.839 5.167 187.362 1.00 33.97 265 LYS B CA 1
ATOM 4182 C C . LYS B 1 252 ? -49.485 5.587 186.049 1.00 33.27 265 LYS B C 1
ATOM 4183 O O . LYS B 1 252 ? -50.696 5.420 185.864 1.00 32.98 265 LYS B O 1
ATOM 4189 N N . TYR B 1 253 ? -48.671 6.103 185.122 1.00 32.17 266 TYR B N 1
ATOM 4190 C CA . TYR B 1 253 ? -49.119 6.335 183.749 1.00 31.02 266 TYR B CA 1
ATOM 4191 C C . TYR B 1 253 ? -48.911 5.093 182.902 1.00 30.76 266 TYR B C 1
ATOM 4192 O O . TYR B 1 253 ? -47.922 4.389 183.078 1.00 30.98 266 TYR B O 1
ATOM 4201 N N . THR B 1 254 ? -49.854 4.818 181.999 1.00 30.13 267 THR B N 1
ATOM 4202 C CA . THR B 1 254 ? -49.619 3.882 180.903 1.00 29.66 267 THR B CA 1
ATOM 4203 C C . THR B 1 2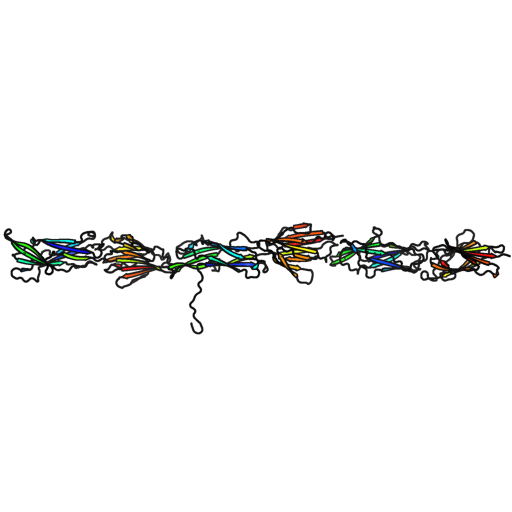54 ? -49.435 4.742 179.661 1.00 29.58 267 THR B C 1
ATOM 4204 O O . THR B 1 254 ? -50.106 5.776 179.545 1.00 30.13 267 THR B O 1
ATOM 4208 N N . THR B 1 255 ? -48.536 4.329 178.759 1.00 28.13 268 THR B N 1
ATOM 4209 C CA . THR B 1 255 ? -48.182 5.101 177.544 1.00 26.61 268 THR B CA 1
ATOM 4210 C C . THR B 1 255 ? -48.531 4.323 176.243 1.00 25.89 268 THR B C 1
ATOM 4211 O O . THR B 1 255 ? -48.285 3.121 176.134 1.00 25.05 268 THR B O 1
ATOM 4215 N N . ASN B 1 256 ? -49.159 5.012 175.293 1.00 25.81 269 ASN B N 1
ATOM 4216 C CA . ASN B 1 256 ? -49.480 4.451 173.970 1.00 26.23 269 ASN B CA 1
ATOM 4217 C C . ASN B 1 256 ? -48.879 5.389 172.955 1.00 25.99 269 ASN B C 1
ATOM 4218 O O . ASN B 1 256 ? -48.959 6.631 173.108 1.00 25.30 269 ASN B O 1
ATOM 4223 N N . VAL B 1 257 ? -48.258 4.797 171.937 1.00 25.21 270 VAL B N 1
ATOM 4224 C CA . VAL B 1 257 ? -47.632 5.539 170.845 1.00 24.59 270 VAL B CA 1
ATOM 4225 C C . VAL B 1 257 ? -48.455 5.291 169.583 1.00 24.56 270 VAL B C 1
ATOM 4226 O O . VAL B 1 257 ? -48.569 4.147 169.115 1.00 23.74 270 VAL B O 1
ATOM 4230 N N . GLU B 1 258 ? -49.071 6.339 169.047 1.00 24.07 271 GLU B N 1
ATOM 4231 C CA . GLU B 1 258 ? -49.824 6.197 167.807 1.00 25.03 271 GLU B CA 1
ATOM 4232 C C . GLU B 1 258 ? -48.982 6.762 166.658 1.00 25.54 271 GLU B C 1
ATOM 4233 O O . GLU B 1 258 ? -48.643 7.946 166.664 1.00 25.11 271 GLU B O 1
ATOM 4239 N N . VAL B 1 259 ? -48.649 5.905 165.687 1.00 24.84 272 VAL B N 1
ATOM 4240 C CA . VAL B 1 259 ? -47.796 6.290 164.557 1.00 24.15 272 VAL B CA 1
ATOM 4241 C C . VAL B 1 259 ? -48.691 6.405 163.333 1.00 24.31 272 VAL B C 1
ATOM 4242 O O . VAL B 1 259 ? -49.285 5.433 162.895 1.00 24.01 272 VAL B O 1
ATOM 4246 N N . SER B 1 260 ? -48.820 7.612 162.799 1.00 24.27 273 SER B N 1
ATOM 4247 C CA . SER B 1 260 ? -49.856 7.873 161.814 1.00 25.20 273 SER B CA 1
ATOM 4248 C C . SER B 1 260 ? -49.251 8.584 160.605 1.00 25.62 273 SER B C 1
ATOM 4249 O O . SER B 1 260 ? -49.109 9.816 160.593 1.00 24.94 273 SER B O 1
ATOM 4252 N N . PRO B 1 261 ? -48.804 7.794 159.603 1.00 26.51 274 PRO B N 1
ATOM 4253 C CA . PRO B 1 261 ? -48.234 8.422 158.419 1.00 27.04 274 PRO B CA 1
ATOM 4254 C C . PRO B 1 261 ? -49.331 8.960 157.524 1.00 27.84 274 PRO B C 1
ATOM 4255 O O . PRO B 1 261 ? -50.352 8.302 157.322 1.00 27.95 274 PRO B O 1
ATOM 4259 N N . GLN B 1 262 ? -49.129 10.161 157.002 1.00 29.54 275 GLN B N 1
ATOM 4260 C CA . GLN B 1 262 ? -50.018 10.712 155.980 1.00 31.42 275 GLN B CA 1
ATOM 4261 C C . GLN B 1 262 ? -50.260 9.686 154.849 1.00 31.60 275 GLN B C 1
ATOM 4262 O O . GLN B 1 262 ? -49.312 9.141 154.286 1.00 31.39 275 GLN B O 1
ATOM 4268 N N . ASP B 1 263 ? -51.533 9.414 154.561 1.00 32.62 276 ASP B N 1
ATOM 4269 C CA . ASP B 1 263 ? -51.947 8.476 153.489 1.00 33.49 276 ASP B CA 1
ATOM 4270 C C . ASP B 1 263 ? -51.596 6.993 153.735 1.00 33.76 276 ASP B C 1
ATOM 4271 O O . ASP B 1 263 ? -51.662 6.174 152.813 1.00 33.51 276 ASP B O 1
ATOM 4276 N N . GLY B 1 264 ? -51.255 6.656 154.985 1.00 33.70 277 GLY B N 1
ATOM 4277 C CA . GLY B 1 264 ? -50.841 5.304 155.356 1.00 33.10 277 GLY B CA 1
ATOM 4278 C C . GLY B 1 264 ? -51.660 4.692 156.470 1.00 32.88 277 GLY B C 1
ATOM 4279 O O . GLY B 1 264 ? -52.695 5.243 156.887 1.00 33.66 277 GLY B O 1
ATOM 4280 N N . ALA B 1 265 ? -51.195 3.547 156.963 1.00 32.52 278 ALA B N 1
ATOM 4281 C CA . ALA B 1 265 ? -51.905 2.799 157.993 1.00 31.95 278 ALA B CA 1
ATOM 4282 C C . ALA B 1 265 ? -51.402 3.194 159.379 1.00 31.62 278 ALA B C 1
ATOM 4283 O O . ALA B 1 265 ? -50.194 3.240 159.609 1.00 32.17 278 ALA B O 1
ATOM 4285 N N . VAL B 1 266 ? -52.329 3.466 160.296 1.00 30.87 279 VAL B N 1
ATOM 4286 C CA . VAL B 1 266 ? -51.984 3.887 161.659 1.00 30.31 279 VAL B CA 1
ATOM 4287 C C . VAL B 1 266 ? -51.509 2.668 162.452 1.00 29.61 279 VAL B C 1
ATOM 4288 O O . VAL B 1 266 ? -52.090 1.598 162.341 1.00 29.58 279 VAL B O 1
ATOM 4292 N N . LYS B 1 267 ? -50.430 2.817 163.207 1.00 29.55 280 LYS B N 1
ATOM 4293 C CA . LYS B 1 267 ? -49.988 1.772 164.135 1.00 29.39 280 LYS B CA 1
ATOM 4294 C C . LYS B 1 267 ? -50.112 2.326 165.554 1.00 29.30 280 LYS B C 1
ATOM 4295 O O . LYS B 1 267 ? -49.885 3.523 165.778 1.00 28.57 280 LYS B O 1
ATOM 4301 N N . ASN B 1 268 ? -50.452 1.450 166.495 1.00 27.97 281 ASN B N 1
ATOM 4302 C CA . ASN B 1 268 ? -50.433 1.776 167.916 1.00 28.66 281 ASN B CA 1
ATOM 4303 C C . ASN B 1 268 ? -49.501 0.829 168.645 1.00 28.28 281 ASN B C 1
ATOM 4304 O O . ASN B 1 268 ? -49.509 -0.381 168.401 1.00 28.64 281 ASN B O 1
ATOM 4309 N N . ILE B 1 269 ? -48.719 1.387 169.557 1.00 27.62 282 ILE B N 1
ATOM 4310 C CA . ILE B 1 269 ? -47.690 0.649 170.276 1.00 27.16 282 ILE B CA 1
ATOM 4311 C C . ILE B 1 269 ? -47.869 0.870 171.763 1.00 26.98 282 ILE B C 1
ATOM 4312 O O . ILE B 1 269 ? -47.791 2.010 172.218 1.00 26.20 282 ILE B O 1
ATOM 4317 N N . ALA B 1 270 ? -48.122 -0.205 172.516 1.00 25.61 283 ALA B N 1
ATOM 4318 C CA . ALA B 1 270 ? -48.199 -0.111 173.968 1.00 26.31 283 ALA B CA 1
ATOM 4319 C C . ALA B 1 270 ? -46.811 -0.091 174.606 1.00 26.19 283 ALA B C 1
ATOM 4320 O O . ALA B 1 270 ? -46.228 -1.145 174.896 1.00 27.27 283 ALA B O 1
ATOM 4322 N N . GLY B 1 271 ? -46.295 1.105 174.852 1.00 25.87 284 GLY B N 1
ATOM 4323 C CA . GLY B 1 271 ? -44.957 1.283 175.400 1.00 24.99 284 GLY B CA 1
ATOM 4324 C C . GLY B 1 271 ? -44.564 2.727 175.136 1.00 24.75 284 GLY B C 1
ATOM 4325 O O . GLY B 1 271 ? -45.439 3.556 174.887 1.00 24.99 284 GLY B O 1
ATOM 4326 N N . ASN B 1 272 ? -43.270 3.023 175.212 1.00 23.86 285 ASN B N 1
ATOM 4327 C CA . ASN B 1 272 ? -42.797 4.396 175.209 1.00 24.85 285 ASN B CA 1
ATOM 4328 C C . ASN B 1 272 ? -41.812 4.733 174.069 1.00 24.93 285 ASN B C 1
ATOM 4329 O O . ASN B 1 272 ? -41.097 5.730 174.160 1.00 24.70 285 ASN B O 1
ATOM 4334 N N . SER B 1 273 ? -41.781 3.914 173.016 1.00 24.04 286 SER B N 1
ATOM 4335 C CA . SER B 1 273 ? -40.861 4.166 171.902 1.00 24.25 286 SER B CA 1
ATOM 4336 C C . SER B 1 273 ? -41.440 3.741 170.575 1.00 23.80 286 SER B C 1
ATOM 4337 O O . SER B 1 273 ? -42.221 2.779 170.484 1.00 23.10 286 SER B O 1
ATOM 4340 N N . THR B 1 274 ? -41.054 4.457 169.526 1.00 23.03 287 THR B N 1
ATOM 4341 C CA . THR B 1 274 ? -41.484 4.070 168.189 1.00 22.86 287 THR B CA 1
ATOM 4342 C C . THR B 1 274 ? -40.549 2.961 167.730 1.00 23.15 287 THR B C 1
ATOM 4343 O O . THR B 1 274 ? -39.533 2.684 168.370 1.00 22.09 287 THR B O 1
ATOM 4347 N N . GLU B 1 275 ? -40.869 2.343 166.597 1.00 24.71 288 GLU B N 1
ATOM 4348 C CA . GLU B 1 275 ? -39.871 1.542 165.895 1.00 25.92 288 GLU B CA 1
ATOM 4349 C C . GLU B 1 275 ? -38.844 2.497 165.299 1.00 25.96 288 GLU B C 1
ATOM 4350 O O . GLU B 1 275 ? -39.011 3.732 165.395 1.00 24.98 288 GLU B O 1
ATOM 4356 N N . GLN B 1 276 ? -37.772 1.952 164.729 1.00 26.10 289 GLN B N 1
ATOM 4357 C CA . GLN B 1 276 ? -36.847 2.784 163.949 1.00 26.43 289 GLN B CA 1
ATOM 4358 C C . GLN B 1 276 ? -37.515 3.030 162.616 1.00 25.79 289 GLN B C 1
ATOM 4359 O O . GLN B 1 276 ? -37.495 2.159 161.760 1.00 25.81 289 GLN B O 1
ATOM 4365 N N . GLU B 1 277 ? -38.146 4.191 162.461 1.00 24.57 290 GLU B N 1
ATOM 4366 C CA . GLU B 1 277 ? -38.899 4.513 161.245 1.00 25.21 290 GLU B CA 1
ATOM 4367 C C . GLU B 1 277 ? -37.966 5.034 160.145 1.00 24.92 290 GLU B C 1
ATOM 4368 O O . GLU B 1 277 ? -36.883 5.528 160.441 1.00 24.93 290 GLU B O 1
ATOM 4374 N N . THR B 1 278 ? -38.391 4.953 158.888 1.00 24.84 291 THR B N 1
ATOM 4375 C CA . THR B 1 278 ? -37.650 5.603 157.792 1.00 24.89 291 THR B CA 1
ATOM 4376 C C . THR B 1 278 ? -38.536 6.665 157.178 1.00 24.91 291 THR B C 1
ATOM 4377 O O . THR B 1 278 ? -39.653 6.360 156.764 1.00 24.89 291 THR B O 1
ATOM 4381 N N . SER B 1 279 ? -38.041 7.902 157.103 1.00 25.14 292 SER B N 1
ATOM 4382 C CA . SER B 1 279 ? -38.863 8.989 156.557 1.00 25.49 292 SER B CA 1
ATOM 4383 C C . SER B 1 279 ? -39.196 8.760 155.101 1.00 26.09 292 SER B C 1
ATOM 4384 O O . SER B 1 279 ? -38.341 8.316 154.320 1.00 26.08 292 SER B O 1
ATOM 4387 N N . THR B 1 280 ? -40.440 9.067 154.744 1.00 26.11 293 THR B N 1
ATOM 4388 C CA . THR B 1 280 ? -40.884 9.076 153.364 1.00 27.27 293 THR B CA 1
ATOM 4389 C C . THR B 1 280 ? -41.263 10.501 152.958 1.00 28.28 293 THR B C 1
ATOM 4390 O O . THR B 1 280 ? -40.963 11.447 153.675 1.00 27.85 293 THR B O 1
ATOM 4394 N N . ASP B 1 281 ? -41.920 10.655 151.811 1.00 29.26 294 ASP B N 1
ATOM 4395 C CA . ASP B 1 281 ? -42.292 11.986 151.344 1.00 30.83 294 ASP B CA 1
ATOM 4396 C C . ASP B 1 281 ? -43.593 12.453 152.004 1.00 29.94 294 ASP B C 1
ATOM 4397 O O . ASP B 1 281 ? -44.029 13.584 151.827 1.00 29.49 294 ASP B O 1
ATOM 4402 N N . LYS B 1 282 ? -44.181 11.556 152.782 1.00 29.20 295 LYS B N 1
ATOM 4403 C CA . LYS B 1 282 ? -45.420 11.795 153.476 1.00 29.47 295 LYS B CA 1
ATOM 4404 C C . LYS B 1 282 ? -45.138 12.356 154.860 1.00 28.37 295 LYS B C 1
ATOM 4405 O O . LYS B 1 282 ? -44.177 11.952 155.512 1.00 28.43 295 LYS B O 1
ATOM 4411 N N . ASP B 1 283 ? -45.997 13.269 155.301 1.00 27.82 296 ASP B N 1
ATOM 4412 C CA . ASP B 1 283 ? -45.938 13.838 156.642 1.00 27.48 296 ASP B CA 1
ATOM 4413 C C . ASP B 1 283 ? -46.277 12.789 157.714 1.00 27.19 296 ASP B C 1
ATOM 4414 O O . ASP B 1 283 ? -47.303 12.111 157.615 1.00 27.93 296 ASP B O 1
ATOM 4419 N N . MET B 1 284 ? -45.434 12.682 158.737 1.00 26.18 297 MET B N 1
ATOM 4420 C CA . MET B 1 284 ? -45.668 11.749 159.854 1.00 26.04 297 MET B CA 1
ATOM 4421 C C . MET B 1 284 ? -46.178 12.524 161.103 1.00 25.78 297 MET B C 1
ATOM 4422 O O . MET B 1 284 ? -45.681 13.610 161.406 1.00 25.57 297 MET B O 1
ATOM 4427 N N . THR B 1 285 ? -47.165 11.952 161.793 1.00 25.43 298 THR B N 1
ATOM 4428 C CA . THR B 1 285 ? -47.631 12.434 163.104 1.00 25.50 298 THR B CA 1
ATOM 4429 C C . THR B 1 285 ? -47.568 11.287 164.115 1.00 25.05 298 THR B C 1
ATOM 4430 O O . THR B 1 285 ? -48.205 10.251 163.958 1.00 25.78 298 THR B O 1
ATOM 4434 N N . ILE B 1 286 ? -46.739 11.448 165.126 1.00 24.50 299 ILE B N 1
ATOM 4435 C CA . ILE B 1 286 ? -46.663 10.454 166.175 1.00 24.23 299 ILE B CA 1
ATOM 4436 C C . ILE B 1 286 ? -47.267 11.085 167.462 1.00 24.27 299 ILE B C 1
ATOM 4437 O O . ILE B 1 286 ? -46.838 12.150 167.893 1.00 23.70 299 ILE B O 1
ATOM 4442 N N . THR B 1 287 ? -48.259 10.423 168.049 1.00 23.61 300 THR B N 1
ATOM 4443 C CA . THR B 1 287 ? -48.889 10.921 169.284 1.00 23.52 300 THR B CA 1
ATOM 4444 C C . THR B 1 287 ? -48.632 9.969 170.447 1.00 23.81 300 THR B C 1
ATOM 4445 O O . THR B 1 287 ? -48.929 8.778 170.374 1.00 22.83 300 THR B O 1
ATOM 4449 N N . PHE B 1 288 ? -48.041 10.498 171.506 1.00 23.78 301 PHE B N 1
ATOM 4450 C CA . PHE B 1 288 ? -47.865 9.754 172.735 1.00 24.41 301 PHE B CA 1
ATOM 4451 C C . PHE B 1 288 ? -49.035 10.105 173.634 1.00 24.56 301 PHE B C 1
ATOM 4452 O O . PHE B 1 288 ? -49.259 11.293 173.975 1.00 24.05 301 PHE B O 1
ATOM 4460 N N . THR B 1 289 ? -49.797 9.083 174.006 1.00 25.03 302 THR B N 1
ATOM 4461 C CA . THR B 1 289 ? -50.897 9.260 174.973 1.00 25.50 302 THR B CA 1
ATOM 4462 C C . THR B 1 289 ? -50.493 8.682 176.316 1.00 26.41 302 THR B C 1
ATOM 4463 O O . THR B 1 289 ? -50.025 7.536 176.375 1.00 26.07 302 THR B O 1
ATOM 4467 N N . ASN B 1 290 ? -50.674 9.483 177.375 1.00 26.64 303 ASN B N 1
ATOM 4468 C CA . ASN B 1 290 ? -50.358 9.085 178.733 1.00 27.71 303 ASN B CA 1
ATOM 4469 C C . ASN B 1 290 ? -51.594 9.121 179.625 1.00 28.82 303 ASN B C 1
ATOM 4470 O O . ASN B 1 290 ? -52.133 10.183 179.950 1.00 28.57 303 ASN B O 1
ATOM 4474 N N . LYS B 1 291 ? -52.004 7.934 180.029 1.00 30.05 304 LYS B N 1
ATOM 4475 C CA . LYS B 1 291 ? -53.266 7.728 180.687 1.00 31.59 304 LYS B CA 1
ATOM 4476 C C . LYS B 1 291 ? -52.953 7.327 182.109 1.00 32.68 304 LYS B C 1
ATOM 4477 O O . LYS B 1 291 ? -52.080 6.478 182.341 1.00 32.15 304 LYS B O 1
ATOM 4483 N N . LYS B 1 292 ? -53.677 7.941 183.043 1.00 33.86 305 LYS B N 1
ATOM 4484 C CA . LYS B 1 292 ? -53.608 7.583 184.456 1.00 35.29 305 LYS B CA 1
ATOM 4485 C C . LYS B 1 292 ? -55.022 7.572 185.042 1.00 36.12 305 LYS B C 1
ATOM 4486 O O . LYS B 1 292 ? -55.770 8.515 184.872 1.00 35.35 305 LYS B O 1
ATOM 4492 N N . VAL B 1 293 ? -55.378 6.476 185.702 1.00 38.04 306 VAL B N 1
ATOM 4493 C CA . VAL B 1 293 ? -56.729 6.246 186.227 1.00 40.27 306 VAL B CA 1
ATOM 4494 C C . VAL B 1 293 ? -56.569 5.733 187.667 1.00 41.44 306 VAL B C 1
ATOM 4495 O O . VAL B 1 293 ? -55.582 5.057 187.965 1.00 42.36 306 VAL B O 1
ATOM 4499 N N . PHE B 1 294 ? -57.521 6.047 188.548 1.00 42.68 307 PHE B N 1
ATOM 4500 C CA . PHE B 1 294 ? -57.475 5.596 189.960 1.00 43.83 307 PHE B CA 1
ATOM 4501 C C . PHE B 1 294 ? -58.278 4.326 190.252 1.00 44.04 307 PHE B C 1
ATOM 4502 O O . PHE B 1 294 ? -58.878 3.721 189.350 1.00 44.65 307 PHE B O 1
ATOM 4510 N N . GLY C 1 16 ? 36.441 13.805 -55.684 1.00 42.72 29 GLY C N 1
ATOM 4511 C CA . GLY C 1 16 ? 36.475 15.161 -55.047 1.00 41.88 29 GLY C CA 1
ATOM 4512 C C . GLY C 1 16 ? 37.786 15.459 -54.346 1.00 41.30 29 GLY C C 1
ATOM 4513 O O . GLY C 1 16 ? 38.530 14.553 -53.981 1.00 41.96 29 GLY C O 1
ATOM 4514 N N . ALA C 1 17 ? 38.061 16.740 -54.135 1.00 40.57 30 ALA C N 1
ATOM 4515 C CA . ALA C 1 17 ? 39.313 17.151 -53.511 1.00 39.66 30 ALA C CA 1
ATOM 4516 C C . ALA C 1 17 ? 39.241 17.570 -52.023 1.00 39.12 30 ALA C C 1
ATOM 4517 O O . ALA C 1 17 ? 40.259 17.971 -51.453 1.00 38.59 30 ALA C O 1
ATOM 4519 N N . LYS C 1 18 ? 38.070 17.466 -51.396 1.00 38.01 31 LYS C N 1
ATOM 4520 C CA . LYS C 1 18 ? 37.902 17.956 -50.017 1.00 37.38 31 LYS C CA 1
ATOM 4521 C C . LYS C 1 18 ? 38.066 16.827 -49.009 1.00 36.26 31 LYS C C 1
ATOM 4522 O O . LYS C 1 18 ? 37.451 15.757 -49.155 1.00 36.33 31 LYS C O 1
ATOM 4528 N N . LEU C 1 19 ? 38.930 17.040 -48.019 1.00 34.46 32 LEU C N 1
ATOM 4529 C CA . LEU C 1 19 ? 39.077 16.076 -46.935 1.00 33.52 32 LEU C CA 1
ATOM 4530 C C . LEU C 1 19 ? 38.196 16.488 -45.751 1.00 33.08 32 LEU C C 1
ATOM 4531 O O . LEU C 1 19 ? 38.262 17.642 -45.288 1.00 32.03 32 LEU C O 1
ATOM 4536 N N . THR C 1 20 ? 37.390 15.540 -45.263 1.00 32.05 33 THR C N 1
ATOM 4537 C CA . THR C 1 20 ? 36.585 15.749 -44.054 1.00 31.88 33 THR C CA 1
ATOM 4538 C C . THR C 1 20 ? 37.343 15.231 -42.840 1.00 31.77 33 THR C C 1
ATOM 4539 O O . THR C 1 20 ? 37.932 14.130 -42.868 1.00 31.14 33 THR C O 1
ATOM 4543 N N . VAL C 1 21 ? 37.365 16.045 -41.786 1.00 31.31 34 VAL C N 1
ATOM 4544 C CA . VAL C 1 21 ? 37.968 15.681 -40.508 1.00 31.18 34 VAL C CA 1
ATOM 4545 C C . VAL C 1 21 ? 36.980 15.942 -39.358 1.00 32.43 34 VAL C C 1
ATOM 4546 O O . VAL C 1 21 ? 36.452 17.053 -39.202 1.00 31.53 34 VAL C O 1
ATOM 4550 N N . THR C 1 22 ? 36.752 14.914 -38.546 1.00 32.72 35 THR C N 1
ATOM 4551 C CA . THR C 1 22 ? 35.740 14.956 -37.498 1.00 33.54 35 THR C CA 1
ATOM 4552 C C . THR C 1 22 ? 36.381 14.873 -36.111 1.00 33.04 35 THR C C 1
ATOM 4553 O O . THR C 1 22 ? 37.400 14.226 -35.934 1.00 32.06 35 THR C O 1
ATOM 4557 N N . LYS C 1 23 ? 35.794 15.577 -35.136 1.00 33.20 36 LYS C N 1
ATOM 4558 C CA . LYS C 1 23 ? 36.196 15.427 -33.740 1.00 32.90 36 LYS C CA 1
ATOM 4559 C C . LYS C 1 23 ? 34.964 15.038 -32.952 1.00 33.05 36 LYS C C 1
ATOM 4560 O O . LYS C 1 23 ? 33.876 15.523 -33.228 1.00 32.96 36 LYS C O 1
ATOM 4566 N N . ASN C 1 24 ? 35.126 14.104 -32.021 1.00 33.60 37 ASN C N 1
ATOM 4567 C CA . ASN C 1 24 ? 34.044 13.728 -31.131 1.00 33.56 37 ASN C CA 1
ATOM 4568 C C . ASN C 1 24 ? 34.516 13.792 -29.687 1.00 33.12 37 ASN C C 1
ATOM 4569 O O . ASN C 1 24 ? 35.623 13.396 -29.367 1.00 32.57 37 ASN C O 1
ATOM 4574 N N . LEU C 1 25 ? 33.682 14.338 -28.816 1.00 33.59 38 LEU C N 1
ATOM 4575 C CA . LEU C 1 25 ? 34.030 14.390 -27.416 1.00 33.42 38 LEU C CA 1
ATOM 4576 C C . LEU C 1 25 ? 33.053 13.473 -26.729 1.00 33.57 38 LEU C C 1
ATOM 4577 O O . LEU C 1 25 ? 31.893 13.848 -26.489 1.00 33.33 38 LEU C O 1
ATOM 4582 N N . ASP C 1 26 ? 33.514 12.263 -26.445 1.00 33.49 39 ASP C N 1
ATOM 4583 C CA . ASP C 1 26 ? 32.718 11.325 -25.672 1.00 33.79 39 ASP C CA 1
ATOM 4584 C C . ASP C 1 26 ? 32.686 11.669 -24.179 1.00 33.24 39 ASP C C 1
ATOM 4585 O O . ASP C 1 26 ? 33.715 11.932 -23.560 1.00 32.88 39 ASP C O 1
ATOM 4590 N N . LEU C 1 27 ? 31.484 11.638 -23.613 1.00 33.24 40 LEU C N 1
ATOM 4591 C CA . LEU C 1 27 ? 31.244 11.996 -22.214 1.00 32.76 40 LEU C CA 1
ATOM 4592 C C . LEU C 1 27 ? 31.114 10.779 -21.267 1.00 32.28 40 LEU C C 1
ATOM 4593 O O . LEU C 1 27 ? 30.155 10.006 -21.357 1.00 32.10 40 LEU C O 1
ATOM 4598 N N . VAL C 1 28 ? 32.079 10.634 -20.358 1.00 31.65 41 VAL C N 1
ATOM 4599 C CA . VAL C 1 28 ? 32.063 9.583 -19.332 1.00 31.07 41 VAL C CA 1
ATOM 4600 C C . VAL C 1 28 ? 30.799 9.731 -18.450 1.00 31.18 41 VAL C C 1
ATOM 4601 O O . VAL C 1 28 ? 30.043 8.768 -18.237 1.00 30.86 41 VAL C O 1
ATOM 4605 N N . ASN C 1 29 ? 30.572 10.947 -17.963 1.00 30.45 42 ASN C N 1
ATOM 4606 C CA . ASN C 1 29 ? 29.326 11.286 -17.296 1.00 29.93 42 ASN C CA 1
ATOM 4607 C C . ASN C 1 29 ? 28.479 12.041 -18.305 1.00 30.23 42 ASN C C 1
ATOM 4608 O O . ASN C 1 29 ? 28.873 13.123 -18.744 1.00 30.24 42 ASN C O 1
ATOM 4613 N N . SER C 1 30 ? 27.333 11.481 -18.687 1.00 29.84 43 SER C N 1
ATOM 4614 C CA . SER C 1 30 ? 26.567 12.050 -19.799 1.00 30.59 43 SER C CA 1
ATOM 4615 C C . SER C 1 30 ? 25.953 13.414 -19.489 1.00 30.47 43 SER C C 1
ATOM 4616 O O . SER C 1 30 ? 25.443 14.083 -20.381 1.00 30.48 43 SER C O 1
ATOM 4619 N N . ASN C 1 31 ? 25.999 13.809 -18.216 1.00 30.37 44 ASN C N 1
ATOM 4620 C CA . ASN C 1 31 ? 25.510 15.111 -17.766 1.00 29.66 44 ASN C CA 1
ATOM 4621 C C . ASN C 1 31 ? 26.636 16.130 -17.709 1.00 29.58 44 ASN C C 1
ATOM 4622 O O . ASN C 1 31 ? 26.456 17.246 -17.196 1.00 28.66 44 ASN C O 1
ATOM 4627 N N . ALA C 1 32 ? 27.795 15.743 -18.262 1.00 28.87 45 ALA C N 1
ATOM 4628 C CA . ALA C 1 32 ? 28.998 16.554 -18.183 1.00 29.19 45 ALA C CA 1
ATOM 4629 C C . ALA C 1 32 ? 28.778 17.953 -18.752 1.00 28.84 45 ALA C C 1
ATOM 4630 O O . ALA C 1 32 ? 28.022 18.135 -19.710 1.00 27.90 45 ALA C O 1
ATOM 4632 N N . LEU C 1 33 ? 29.405 18.933 -18.107 1.00 28.83 46 LEU C N 1
ATOM 4633 C CA . LEU C 1 33 ? 29.584 20.256 -18.711 1.00 29.10 46 LEU C CA 1
ATOM 4634 C C . LEU C 1 33 ? 30.683 20.189 -19.795 1.00 29.10 46 LEU C C 1
ATOM 4635 O O . LEU C 1 33 ? 31.663 19.447 -19.653 1.00 29.77 46 LEU C O 1
ATOM 4640 N N . ILE C 1 34 ? 30.502 20.940 -20.881 1.00 29.81 47 ILE C N 1
ATOM 4641 C CA . ILE C 1 34 ? 31.465 20.965 -21.988 1.00 29.05 47 ILE C CA 1
ATOM 4642 C C . ILE C 1 34 ? 32.358 22.193 -21.811 1.00 29.40 47 ILE C C 1
ATOM 4643 O O . ILE C 1 34 ? 31.858 23.312 -21.761 1.00 29.28 47 ILE C O 1
ATOM 4648 N N . PRO C 1 35 ? 33.678 21.988 -21.696 1.00 28.60 48 PRO C N 1
ATOM 4649 C CA . PRO C 1 35 ? 34.599 23.086 -21.472 1.00 28.46 48 PRO C CA 1
ATOM 4650 C C . PRO C 1 35 ? 34.778 24.017 -22.683 1.00 28.15 48 PRO C C 1
ATOM 4651 O O . PRO C 1 35 ? 34.665 23.587 -23.845 1.00 27.69 48 PRO C O 1
ATOM 4655 N N . ASN C 1 36 ? 35.130 25.257 -22.401 1.00 27.13 49 ASN C N 1
ATOM 4656 C CA . ASN C 1 36 ? 35.478 26.221 -23.450 1.00 27.67 49 ASN C CA 1
ATOM 4657 C C . ASN C 1 36 ? 36.918 25.953 -23.870 1.00 27.95 49 ASN C C 1
ATOM 4658 O O . ASN C 1 36 ? 37.850 26.227 -23.110 1.00 28.49 49 ASN C O 1
ATOM 4663 N N . THR C 1 37 ? 37.106 25.356 -25.041 1.00 28.55 50 THR C N 1
ATOM 4664 C CA . THR C 1 37 ? 38.444 24.972 -25.469 1.00 28.83 50 THR C CA 1
ATOM 4665 C C . THR C 1 37 ? 38.526 24.771 -26.975 1.00 28.92 50 THR C C 1
ATOM 4666 O O . THR C 1 37 ? 37.522 24.460 -27.618 1.00 28.90 50 THR C O 1
ATOM 4670 N N . ASP C 1 38 ? 39.720 24.969 -27.534 1.00 29.20 51 ASP C N 1
ATOM 4671 C CA . ASP C 1 38 ? 39.949 24.628 -28.946 1.00 29.69 51 ASP C CA 1
ATOM 4672 C C . ASP C 1 38 ? 40.587 23.261 -29.031 1.00 29.86 51 ASP C C 1
ATOM 4673 O O . ASP C 1 38 ? 41.568 22.959 -28.320 1.00 30.70 51 ASP C O 1
ATOM 4678 N N . PHE C 1 39 ? 40.018 22.423 -29.873 1.00 29.57 52 PHE C N 1
ATOM 4679 C CA . PHE C 1 39 ? 40.749 21.240 -30.324 1.00 30.25 52 PHE C CA 1
ATOM 4680 C C . PHE C 1 39 ? 41.390 21.579 -31.670 1.00 30.57 52 PHE C C 1
ATOM 4681 O O . PHE C 1 39 ? 40.882 22.431 -32.404 1.00 31.31 52 PHE C O 1
ATOM 4689 N N . THR C 1 40 ? 42.499 20.926 -31.981 1.00 30.16 53 THR C N 1
ATOM 4690 C CA . THR C 1 40 ? 43.324 21.354 -33.109 1.00 31.01 53 THR C CA 1
ATOM 4691 C C . THR C 1 40 ? 43.771 20.155 -33.939 1.00 30.23 53 THR C C 1
ATOM 4692 O O . THR C 1 40 ? 43.961 19.070 -33.399 1.00 29.35 53 THR C O 1
ATOM 4696 N N . PHE C 1 41 ? 43.913 20.351 -35.249 1.00 30.32 54 PHE C N 1
ATOM 4697 C CA . PHE C 1 41 ? 44.640 19.379 -36.079 1.00 30.22 54 PHE C CA 1
ATOM 4698 C C . PHE C 1 41 ? 45.523 20.055 -37.132 1.00 30.47 54 PHE C C 1
ATOM 4699 O O . PHE C 1 41 ? 45.295 21.193 -37.495 1.00 30.29 54 PHE C O 1
ATOM 4707 N N . LYS C 1 42 ? 46.568 19.352 -37.557 1.00 31.22 55 LYS C N 1
ATOM 4708 C CA . LYS C 1 42 ? 47.498 19.826 -38.570 1.00 31.50 55 LYS C CA 1
ATOM 4709 C C . LYS C 1 42 ? 47.535 18.819 -39.717 1.00 31.65 55 LYS C C 1
ATOM 4710 O O . LYS C 1 42 ? 47.488 17.611 -39.491 1.00 31.42 55 LYS C O 1
ATOM 4716 N N . ILE C 1 43 ? 47.652 19.339 -40.939 1.00 31.50 56 ILE C N 1
ATOM 4717 C CA . ILE C 1 43 ? 47.823 18.539 -42.145 1.00 30.73 56 ILE C CA 1
ATOM 4718 C C . ILE C 1 43 ? 49.218 18.885 -42.664 1.00 31.35 56 ILE C C 1
ATOM 4719 O O . ILE C 1 43 ? 49.491 20.032 -43.016 1.00 30.57 56 ILE C O 1
ATOM 4724 N N . GLU C 1 44 ? 50.099 17.889 -42.650 1.00 31.41 57 GLU C N 1
ATOM 4725 C CA . GLU C 1 44 ? 51.517 18.078 -42.929 1.00 32.42 57 GLU C CA 1
ATOM 4726 C C . GLU C 1 44 ? 52.012 17.037 -43.942 1.00 32.11 57 GLU C C 1
ATOM 4727 O O . GLU C 1 44 ? 51.432 15.942 -44.048 1.00 31.35 57 GLU C O 1
ATOM 4733 N N . PRO C 1 45 ? 53.104 17.360 -44.669 1.00 32.50 58 PRO C N 1
ATOM 4734 C CA . PRO C 1 45 ? 53.670 16.388 -45.611 1.00 32.28 58 PRO C CA 1
ATOM 4735 C C . PRO C 1 45 ? 54.142 15.139 -44.881 1.00 33.13 58 PRO C C 1
ATOM 4736 O O . PRO C 1 45 ? 54.778 15.243 -43.835 1.00 32.61 58 PRO C O 1
ATOM 4740 N N . ASP C 1 46 ? 53.825 13.970 -45.425 1.00 34.23 59 ASP C N 1
ATOM 4741 C CA . ASP C 1 46 ? 54.365 12.713 -44.909 1.00 35.42 59 ASP C CA 1
ATOM 4742 C C . ASP C 1 46 ? 55.832 12.569 -45.325 1.00 36.49 59 ASP C C 1
ATOM 4743 O O . ASP C 1 46 ? 56.153 12.633 -46.510 1.00 36.66 59 ASP C O 1
ATOM 4748 N N . THR C 1 47 ? 56.703 12.340 -44.350 1.00 37.96 60 THR C N 1
ATOM 4749 C CA . THR C 1 47 ? 58.146 12.249 -44.569 1.00 39.43 60 THR C CA 1
ATOM 4750 C C . THR C 1 47 ? 58.645 10.809 -44.761 1.00 40.40 60 THR C C 1
ATOM 4751 O O . THR C 1 47 ? 59.717 10.582 -45.326 1.00 40.45 60 THR C O 1
ATOM 4755 N N . THR C 1 48 ? 57.867 9.842 -44.283 1.00 41.68 61 THR C N 1
ATOM 4756 C CA . THR C 1 48 ? 58.258 8.429 -44.323 1.00 42.61 61 THR C CA 1
ATOM 4757 C C . THR C 1 48 ? 58.048 7.777 -45.691 1.00 42.85 61 THR C C 1
ATOM 4758 O O . THR C 1 48 ? 58.382 6.609 -45.887 1.00 43.13 61 THR C O 1
ATOM 4762 N N . VAL C 1 49 ? 57.485 8.520 -46.633 1.00 43.42 62 VAL C N 1
ATOM 4763 C CA . VAL C 1 49 ? 57.109 7.932 -47.909 1.00 44.18 62 VAL C CA 1
ATOM 4764 C C . VAL C 1 49 ? 58.336 7.687 -48.814 1.00 44.39 62 VAL C C 1
ATOM 4765 O O . VAL C 1 49 ? 59.291 8.467 -48.800 1.00 44.23 62 VAL C O 1
ATOM 4769 N N . ASN C 1 50 ? 58.317 6.581 -49.554 1.00 45.04 63 ASN C N 1
ATOM 4770 C CA . ASN C 1 50 ? 59.382 6.267 -50.518 1.00 45.89 63 ASN C CA 1
ATOM 4771 C C . ASN C 1 50 ? 59.045 6.827 -51.902 1.00 45.97 63 ASN C C 1
ATOM 4772 O O . ASN C 1 50 ? 58.092 6.373 -52.546 1.00 46.15 63 ASN C O 1
ATOM 4777 N N . GLU C 1 51 ? 59.804 7.829 -52.343 1.00 46.10 64 GLU C N 1
ATOM 4778 C CA . GLU C 1 51 ? 59.503 8.502 -53.611 1.00 46.50 64 GLU C CA 1
ATOM 4779 C C . GLU C 1 51 ? 59.922 7.625 -54.795 1.00 46.48 64 GLU C C 1
ATOM 4780 O O . GLU C 1 51 ? 61.092 7.607 -55.188 1.00 46.50 64 GLU C O 1
ATOM 4786 N N . ASP C 1 52 ? 58.946 6.904 -55.350 1.00 46.30 65 ASP C N 1
ATOM 4787 C CA . ASP C 1 52 ? 59.205 5.783 -56.263 1.00 46.18 65 ASP C CA 1
ATOM 4788 C C . ASP C 1 52 ? 58.898 6.081 -57.739 1.00 45.84 65 ASP C C 1
ATOM 4789 O O . ASP C 1 52 ? 58.886 5.170 -58.577 1.00 46.14 65 ASP C O 1
ATOM 4794 N N . GLY C 1 53 ? 58.655 7.350 -58.051 1.00 45.31 66 GLY C N 1
ATOM 4795 C CA . GLY C 1 53 ? 58.191 7.743 -59.377 1.00 44.40 66 GLY C CA 1
ATOM 4796 C C . GLY C 1 53 ? 56.753 8.230 -59.332 1.00 43.73 66 GLY C C 1
ATOM 4797 O O . GLY C 1 53 ? 56.408 9.238 -59.959 1.00 44.32 66 GLY C O 1
ATOM 4798 N N . ASN C 1 54 ? 55.912 7.520 -58.582 1.00 42.30 67 ASN C N 1
ATOM 4799 C CA . ASN C 1 54 ? 54.498 7.862 -58.464 1.00 40.87 67 ASN C CA 1
ATOM 4800 C C . ASN C 1 54 ? 54.194 8.614 -57.161 1.00 39.91 67 ASN C C 1
ATOM 4801 O O . ASN C 1 54 ? 53.301 9.463 -57.117 1.00 39.06 67 ASN C O 1
ATOM 4806 N N . LYS C 1 55 ? 54.948 8.292 -56.109 1.00 38.80 68 LYS C N 1
ATOM 4807 C CA . LYS C 1 55 ? 54.705 8.844 -54.776 1.00 37.40 68 LYS C CA 1
ATOM 4808 C C . LYS C 1 55 ? 55.620 10.010 -54.445 1.00 36.86 68 LYS C C 1
ATOM 4809 O O . LYS C 1 55 ? 56.835 9.935 -54.640 1.00 36.05 68 LYS C O 1
ATOM 4815 N N . PHE C 1 56 ? 55.012 11.067 -53.906 1.00 36.46 69 PHE C N 1
ATOM 4816 C CA . PHE C 1 56 ? 55.710 12.278 -53.460 1.00 36.09 69 PHE C CA 1
ATOM 4817 C C . PHE C 1 56 ? 55.301 12.671 -52.032 1.00 35.62 69 PHE C C 1
ATOM 4818 O O . PHE C 1 56 ? 54.164 12.424 -51.618 1.00 35.04 69 PHE C O 1
ATOM 4826 N N . LYS C 1 57 ? 56.237 13.273 -51.297 1.00 34.93 70 LYS C N 1
ATOM 4827 C CA . LYS C 1 57 ? 55.923 14.058 -50.104 1.00 34.73 70 LYS C CA 1
ATOM 4828 C C . LYS C 1 57 ? 54.893 15.143 -50.428 1.00 33.87 70 LYS C C 1
ATOM 4829 O O . LYS C 1 57 ? 54.997 15.827 -51.450 1.00 33.83 70 LYS C O 1
ATOM 4835 N N . GLY C 1 58 ? 53.881 15.294 -49.571 1.00 33.04 71 GLY C N 1
ATOM 4836 C CA . GLY C 1 58 ? 52.907 16.358 -49.772 1.00 31.97 71 GLY C CA 1
ATOM 4837 C C . GLY C 1 58 ? 53.533 17.736 -49.959 1.00 31.43 71 GLY C C 1
ATOM 4838 O O . GLY C 1 58 ? 54.604 18.026 -49.429 1.00 31.17 71 GLY C O 1
ATOM 4839 N N . VAL C 1 59 ? 52.866 18.584 -50.730 1.00 30.72 72 VAL C N 1
ATOM 4840 C CA . VAL C 1 59 ? 53.225 19.997 -50.798 1.00 30.80 72 VAL C CA 1
ATOM 4841 C C . VAL C 1 59 ? 52.690 20.690 -49.531 1.00 30.68 72 VAL C C 1
ATOM 4842 O O . VAL C 1 59 ? 51.524 20.548 -49.202 1.00 30.33 72 VAL C O 1
ATOM 4846 N N . ALA C 1 60 ? 53.548 21.430 -48.832 1.00 31.43 73 ALA C N 1
ATOM 4847 C CA . ALA C 1 60 ? 53.177 22.110 -47.586 1.00 31.74 73 ALA C CA 1
ATOM 4848 C C . ALA C 1 60 ? 52.003 23.077 -47.750 1.00 31.90 73 ALA C C 1
ATOM 4849 O O . ALA C 1 60 ? 51.938 23.836 -48.713 1.00 31.92 73 ALA C O 1
ATOM 4851 N N . LEU C 1 61 ? 51.058 23.024 -46.816 1.00 32.31 74 LEU C N 1
ATOM 4852 C CA . LEU C 1 61 ? 49.978 24.005 -46.756 1.00 32.44 74 LEU C CA 1
ATOM 4853 C C . LEU C 1 61 ? 50.543 25.290 -46.180 1.00 33.00 74 LEU C C 1
ATOM 4854 O O . LEU C 1 61 ? 51.396 25.240 -45.293 1.00 33.38 74 LEU C O 1
ATOM 4859 N N . ASN C 1 62 ? 50.080 26.435 -46.678 1.00 33.74 75 ASN C N 1
ATOM 4860 C CA . ASN C 1 62 ? 50.400 27.729 -46.071 1.00 34.47 75 ASN C CA 1
ATOM 4861 C C . ASN C 1 62 ? 49.897 27.793 -44.639 1.00 34.58 75 ASN C C 1
ATOM 4862 O O . ASN C 1 62 ? 50.590 28.288 -43.736 1.00 35.24 75 ASN C O 1
ATOM 4867 N N . THR C 1 63 ? 48.683 27.299 -44.425 1.00 33.78 76 THR C N 1
ATOM 4868 C CA . THR C 1 63 ? 48.136 27.257 -43.077 1.00 33.08 76 THR C CA 1
ATOM 4869 C C . THR C 1 63 ? 47.747 25.819 -42.749 1.00 31.65 76 THR C C 1
ATOM 4870 O O . THR C 1 63 ? 46.631 25.412 -43.025 1.00 31.61 76 THR C O 1
ATOM 4874 N N . PRO C 1 64 ? 48.682 25.050 -42.169 1.00 30.68 77 PRO C N 1
ATOM 4875 C CA . PRO C 1 64 ? 48.479 23.634 -41.872 1.00 30.97 77 PRO C CA 1
ATOM 4876 C C . PRO C 1 64 ? 47.456 23.354 -40.788 1.00 30.99 77 PRO C C 1
ATOM 4877 O O . PRO C 1 64 ? 46.871 22.267 -40.782 1.00 31.69 77 PRO C O 1
ATOM 4881 N N . MET C 1 65 ? 47.254 24.311 -39.881 1.00 31.08 78 MET C N 1
ATOM 4882 C CA . MET C 1 65 ? 46.465 24.064 -38.654 1.00 31.24 78 MET C CA 1
ATOM 4883 C C . MET C 1 65 ? 45.005 24.491 -38.778 1.00 30.33 78 MET C C 1
ATOM 4884 O O . MET C 1 65 ? 44.694 25.552 -39.323 1.00 29.59 78 MET C O 1
ATOM 4889 N N . THR C 1 66 ? 44.124 23.650 -38.242 1.00 30.03 79 THR C N 1
ATOM 4890 C CA . THR C 1 66 ? 42.703 23.950 -38.139 1.00 30.34 79 THR C CA 1
ATOM 4891 C C . THR C 1 66 ? 42.250 23.762 -36.684 1.00 29.80 79 THR C C 1
ATOM 4892 O O . THR C 1 66 ? 42.545 22.739 -36.089 1.00 30.16 79 THR C O 1
ATOM 4896 N N . LYS C 1 67 ? 41.566 24.755 -36.116 1.00 29.03 80 LYS C N 1
ATOM 4897 C CA . LYS C 1 67 ? 40.997 24.622 -34.768 1.00 28.77 80 LYS C CA 1
ATOM 4898 C C . LYS C 1 67 ? 39.496 24.352 -34.818 1.00 28.50 80 LYS C C 1
ATOM 4899 O O . LYS C 1 67 ? 38.792 24.836 -35.712 1.00 28.59 80 LYS C O 1
ATOM 4905 N N . VAL C 1 68 ? 39.033 23.535 -33.876 1.00 28.52 81 VAL C N 1
ATOM 4906 C CA . VAL C 1 68 ? 37.617 23.254 -33.681 1.00 28.56 81 VAL C CA 1
ATOM 4907 C C . VAL C 1 68 ? 37.256 23.671 -32.244 1.00 28.30 81 VAL C C 1
ATOM 4908 O O . VAL C 1 68 ? 37.737 23.086 -31.278 1.00 28.31 81 VAL C O 1
ATOM 4912 N N . THR C 1 69 ? 36.411 24.687 -32.118 1.00 28.61 82 THR C N 1
ATOM 4913 C CA . THR C 1 69 ? 36.116 25.288 -30.824 1.00 28.41 82 THR C CA 1
ATOM 4914 C C . THR C 1 69 ? 34.888 24.655 -30.192 1.00 28.87 82 THR C C 1
ATOM 4915 O O . THR C 1 69 ? 33.862 24.498 -30.856 1.00 29.31 82 THR C O 1
ATOM 4919 N N . TYR C 1 70 ? 35.009 24.266 -28.923 1.00 28.22 83 TYR C N 1
ATOM 4920 C CA . TYR C 1 70 ? 33.865 23.797 -28.163 1.00 28.84 83 TYR C CA 1
ATOM 4921 C C . TYR C 1 70 ? 33.529 24.861 -27.141 1.00 28.13 83 TYR C C 1
ATOM 4922 O O . TYR C 1 70 ? 34.420 25.566 -26.671 1.00 28.39 83 TYR C O 1
ATOM 4931 N N . THR C 1 71 ? 32.252 24.969 -26.796 1.00 28.22 84 THR C N 1
ATOM 4932 C CA . THR C 1 71 ? 31.818 25.905 -25.754 1.00 28.17 84 THR C CA 1
ATOM 4933 C C . THR C 1 71 ? 30.857 25.231 -24.763 1.00 28.01 84 THR C C 1
ATOM 4934 O O . THR C 1 71 ? 30.319 24.156 -25.038 1.00 26.07 84 THR C O 1
ATOM 4938 N N . ASN C 1 72 ? 30.639 25.895 -23.623 1.00 27.86 85 ASN C N 1
ATOM 4939 C CA . ASN C 1 72 ? 29.696 25.421 -22.604 1.00 28.67 85 ASN C CA 1
ATOM 4940 C C . ASN C 1 72 ? 28.329 25.129 -23.221 1.00 28.90 85 ASN C C 1
ATOM 4941 O O . ASN C 1 72 ? 27.669 24.185 -22.832 1.00 29.63 85 ASN C O 1
ATOM 4946 N N . SER C 1 73 ? 27.930 25.926 -24.201 1.00 29.66 86 SER C N 1
ATOM 4947 C CA . SER C 1 73 ? 26.603 25.815 -24.808 1.00 31.14 86 SER C CA 1
ATOM 4948 C C . SER C 1 73 ? 26.429 24.564 -25.689 1.00 31.49 86 SER C C 1
ATOM 4949 O O . SER C 1 73 ? 25.305 24.250 -26.094 1.00 32.00 86 SER C O 1
ATOM 4952 N N . ASP C 1 74 ? 27.524 23.855 -25.982 1.00 31.92 87 ASP C N 1
ATOM 4953 C CA . ASP C 1 74 ? 27.443 22.573 -26.727 1.00 32.78 87 ASP C CA 1
ATOM 4954 C C . ASP C 1 74 ? 26.716 21.476 -25.945 1.00 33.52 87 ASP C C 1
ATOM 4955 O O . ASP C 1 74 ? 26.302 20.471 -26.526 1.00 33.24 87 ASP C O 1
ATOM 4960 N N . LYS C 1 75 ? 26.565 21.679 -24.631 1.00 33.52 88 LYS C N 1
ATOM 4961 C CA . LYS C 1 75 ? 25.904 20.709 -23.752 1.00 34.05 88 LYS C CA 1
ATOM 4962 C C . LYS C 1 75 ? 24.486 20.371 -24.228 1.00 34.24 88 LYS C C 1
ATOM 4963 O O . LYS C 1 75 ? 23.673 21.267 -24.465 1.00 34.34 88 LYS C O 1
ATOM 4969 N N . GLY C 1 76 ? 24.196 19.076 -24.348 1.00 34.60 89 GLY C N 1
ATOM 4970 C CA . GLY C 1 76 ? 22.898 18.614 -24.837 1.00 35.46 89 GLY C CA 1
ATOM 4971 C C . GLY C 1 76 ? 22.870 18.418 -26.345 1.00 36.73 89 GLY C C 1
ATOM 4972 O O . GLY C 1 76 ? 21.885 17.917 -26.903 1.00 36.93 89 GLY C O 1
ATOM 4973 N N . GLY C 1 77 ? 23.948 18.825 -27.010 1.00 37.25 90 GLY C N 1
ATOM 4974 C CA . GLY C 1 77 ? 24.050 18.703 -28.463 1.00 38.56 90 GLY C CA 1
ATOM 4975 C C . GLY C 1 77 ? 24.864 17.493 -28.899 1.00 39.12 90 GLY C C 1
ATOM 4976 O O . GLY C 1 77 ? 25.171 16.605 -28.101 1.00 38.79 90 GLY C O 1
ATOM 4977 N N . SER C 1 78 ? 25.219 17.462 -30.179 1.00 40.07 91 SER C N 1
ATOM 4978 C CA . SER C 1 78 ? 25.982 16.349 -30.750 1.00 40.72 91 SER C CA 1
ATOM 4979 C C . SER C 1 78 ? 27.356 16.083 -30.098 1.00 41.20 91 SER C C 1
ATOM 4980 O O . SER C 1 78 ? 27.754 14.920 -29.900 1.00 41.39 91 SER C O 1
ATOM 4983 N N . ASN C 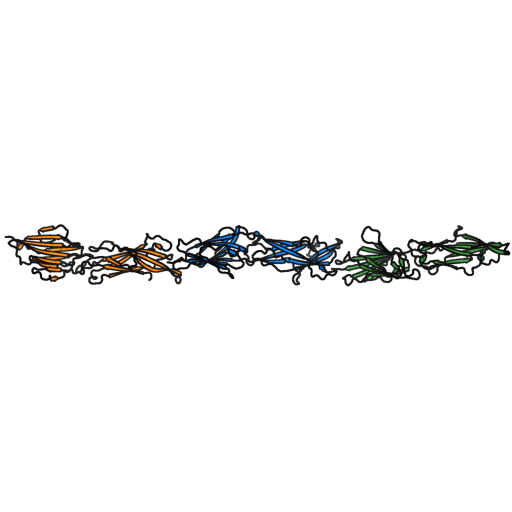1 79 ? 28.083 17.158 -29.796 1.00 40.86 92 ASN C N 1
ATOM 4984 C CA . ASN C 1 79 ? 29.516 17.072 -29.443 1.00 40.92 92 ASN C CA 1
ATOM 4985 C C . ASN C 1 79 ? 30.419 16.389 -30.508 1.00 39.69 92 ASN C C 1
ATOM 4986 O O . ASN C 1 79 ? 31.595 16.100 -30.252 1.00 39.40 92 ASN C O 1
ATOM 4991 N N . THR C 1 80 ? 29.843 16.149 -31.685 1.00 38.24 93 THR C N 1
ATOM 4992 C CA . THR C 1 80 ? 30.612 15.779 -32.878 1.00 37.59 93 THR C CA 1
ATOM 4993 C C . THR C 1 80 ? 30.744 17.018 -33.750 1.00 35.99 93 THR C C 1
ATOM 4994 O O . THR C 1 80 ? 29.753 17.643 -34.108 1.00 35.59 93 THR C O 1
ATOM 4998 N N . LYS C 1 81 ? 31.975 17.378 -34.080 1.00 34.99 94 LYS C N 1
ATOM 4999 C CA . LYS C 1 81 ? 32.185 18.513 -34.954 1.00 34.02 94 LYS C CA 1
ATOM 5000 C C . LYS C 1 81 ? 32.993 18.136 -36.209 1.00 33.60 94 LYS C C 1
ATOM 5001 O O . LYS C 1 81 ? 33.889 17.297 -36.144 1.00 32.60 94 LYS C O 1
ATOM 5007 N N . THR C 1 82 ? 32.675 18.764 -37.336 1.00 33.16 95 THR C N 1
ATOM 5008 C CA . THR C 1 82 ? 33.316 18.397 -38.599 1.00 33.85 95 THR C CA 1
ATOM 5009 C C . THR C 1 82 ? 34.066 19.571 -39.189 1.00 32.59 95 THR C C 1
ATOM 5010 O O . THR C 1 82 ? 33.608 20.710 -39.139 1.00 32.53 95 THR C O 1
ATOM 5014 N N . ALA C 1 83 ? 35.252 19.287 -39.686 1.00 31.69 96 ALA C N 1
ATOM 5015 C CA . ALA C 1 83 ? 36.084 20.281 -40.356 1.00 31.64 96 ALA C CA 1
ATOM 5016 C C . ALA C 1 83 ? 36.415 19.746 -41.746 1.00 31.88 96 ALA C C 1
ATOM 5017 O O . ALA C 1 83 ? 36.318 18.533 -41.980 1.00 30.11 96 ALA C O 1
ATOM 5019 N N . GLU C 1 84 ? 36.769 20.648 -42.668 1.00 31.87 97 GLU C N 1
ATOM 5020 C CA . GLU C 1 84 ? 37.183 20.260 -44.018 1.00 32.58 97 GLU C CA 1
ATOM 5021 C C . GLU C 1 84 ? 38.406 21.046 -44.453 1.00 32.88 97 GLU C C 1
ATOM 5022 O O . GLU C 1 84 ? 38.604 22.189 -44.025 1.00 32.85 97 GLU C O 1
ATOM 5028 N N . PHE C 1 85 ? 39.221 20.444 -45.314 1.00 32.81 98 PHE C N 1
ATOM 5029 C CA . PHE C 1 85 ? 40.229 21.202 -46.041 1.00 32.96 98 PHE C CA 1
ATOM 5030 C C . PHE C 1 85 ? 40.170 20.780 -47.484 1.00 33.17 98 PHE C C 1
ATOM 5031 O O . PHE C 1 85 ? 40.078 19.597 -47.778 1.00 32.39 98 PHE C O 1
ATOM 5039 N N . ASP C 1 86 ? 40.215 21.753 -48.384 1.00 33.65 99 ASP C N 1
ATOM 5040 C CA . ASP C 1 86 ? 40.132 21.480 -49.810 1.00 34.39 99 ASP C CA 1
ATOM 5041 C C . ASP C 1 86 ? 41.541 21.551 -50.368 1.00 34.44 99 ASP C C 1
ATOM 5042 O O . ASP C 1 86 ? 42.159 22.614 -50.364 1.00 34.24 99 ASP C O 1
ATOM 5047 N N . PHE C 1 87 ? 42.047 20.409 -50.835 1.00 34.70 100 PHE C N 1
ATOM 5048 C CA . PHE C 1 87 ? 43.370 20.334 -51.458 1.00 35.44 100 PHE C CA 1
ATOM 5049 C C . PHE C 1 87 ? 43.501 21.011 -52.827 1.00 36.22 100 PHE C C 1
ATOM 5050 O O . PHE C 1 87 ? 44.606 21.158 -53.330 1.00 36.33 100 PHE C O 1
ATOM 5058 N N . SER C 1 88 ? 42.381 21.417 -53.418 1.00 37.37 101 SER C N 1
ATOM 5059 C CA . SER C 1 88 ? 42.392 22.300 -54.607 1.00 38.91 101 SER C CA 1
ATOM 5060 C C . SER C 1 88 ? 43.040 23.663 -54.340 1.00 38.63 101 SER C C 1
ATOM 5061 O O . SER C 1 88 ? 43.273 24.438 -55.267 1.00 38.81 101 SER C O 1
ATOM 5064 N N . GLU C 1 89 ? 43.307 23.963 -53.073 1.00 38.42 102 GLU C N 1
ATOM 5065 C CA . GLU C 1 89 ? 43.949 25.219 -52.707 1.00 37.98 102 GLU C CA 1
ATOM 5066 C C . GLU C 1 89 ? 45.474 25.131 -52.837 1.00 37.25 102 GLU C C 1
ATOM 5067 O O . GLU C 1 89 ? 46.177 26.142 -52.798 1.00 36.85 102 GLU C O 1
ATOM 5073 N N . VAL C 1 90 ? 45.972 23.911 -52.978 1.00 36.12 103 VAL C N 1
ATOM 5074 C CA . VAL C 1 90 ? 47.396 23.658 -52.986 1.00 35.38 103 VAL C CA 1
ATOM 5075 C C . VAL C 1 90 ? 47.854 23.557 -54.438 1.00 35.18 103 VAL C C 1
ATOM 5076 O O . VAL C 1 90 ? 47.151 22.977 -55.265 1.00 35.20 103 VAL C O 1
ATOM 5080 N N . THR C 1 91 ? 49.021 24.119 -54.740 1.00 34.16 104 THR C N 1
ATOM 5081 C CA . THR C 1 91 ? 49.582 24.024 -56.080 1.00 33.74 104 THR C CA 1
ATOM 5082 C C . THR C 1 91 ? 50.507 22.818 -56.205 1.00 33.07 104 THR C C 1
ATOM 5083 O O . THR C 1 91 ? 51.491 22.693 -55.489 1.00 32.45 104 THR C O 1
ATOM 5087 N N . PHE C 1 92 ? 50.155 21.913 -57.102 1.00 33.52 105 PHE C N 1
ATOM 5088 C CA . PHE C 1 92 ? 51.015 20.776 -57.423 1.00 33.76 105 PHE C CA 1
ATOM 5089 C C . PHE C 1 92 ? 51.651 20.992 -58.796 1.00 34.17 105 PHE C C 1
ATOM 5090 O O . PHE C 1 92 ? 50.961 21.221 -59.791 1.00 34.43 105 PHE C O 1
ATOM 5098 N N . GLU C 1 93 ? 52.968 20.914 -58.836 1.00 34.33 106 GLU C N 1
ATOM 5099 C CA . GLU C 1 93 ? 53.700 21.204 -60.055 1.00 35.13 106 GLU C CA 1
ATOM 5100 C C . GLU C 1 93 ? 53.590 20.104 -61.113 1.00 34.77 106 GLU C C 1
ATOM 5101 O O . GLU C 1 93 ? 53.740 20.383 -62.295 1.00 34.66 106 GLU C O 1
ATOM 5107 N N . LYS C 1 94 ? 53.300 18.872 -60.681 1.00 33.82 107 LYS C N 1
ATOM 5108 C CA . LYS C 1 94 ? 53.127 17.745 -61.602 1.00 32.92 107 LYS C CA 1
ATOM 5109 C C . LYS C 1 94 ? 52.182 16.689 -61.042 1.00 32.50 107 LYS C C 1
ATOM 5110 O O . LYS C 1 94 ? 51.951 16.652 -59.814 1.00 31.64 107 LYS C O 1
ATOM 5116 N N . PRO C 1 95 ? 51.653 15.807 -61.925 1.00 31.59 108 PRO C N 1
ATOM 5117 C CA . PRO C 1 95 ? 50.825 14.721 -61.420 1.00 31.11 108 PRO C CA 1
ATOM 5118 C C . PRO C 1 95 ? 51.602 13.808 -60.496 1.00 30.32 108 PRO C C 1
ATOM 5119 O O . PRO C 1 95 ? 52.822 13.695 -60.607 1.00 29.58 108 PRO C O 1
ATOM 5123 N N . GLY C 1 96 ? 50.880 13.186 -59.573 1.00 29.74 109 GLY C N 1
ATOM 5124 C CA . GLY C 1 96 ? 51.458 12.210 -58.643 1.00 29.54 109 GLY C CA 1
ATOM 5125 C C . GLY C 1 96 ? 50.517 11.920 -57.470 1.00 28.96 109 GLY C C 1
ATOM 5126 O O . GLY C 1 96 ? 49.458 12.529 -57.359 1.00 28.37 109 GLY C O 1
ATOM 5127 N N . VAL C 1 97 ? 50.901 10.969 -56.623 1.00 28.31 110 VAL C N 1
ATOM 5128 C CA . VAL C 1 97 ? 50.159 10.683 -55.397 1.00 27.92 110 VAL C CA 1
ATOM 5129 C C . VAL C 1 97 ? 50.932 11.340 -54.257 1.00 27.22 110 VAL C C 1
ATOM 5130 O O . VAL C 1 97 ? 52.045 10.924 -53.949 1.00 26.52 110 VAL C O 1
ATOM 5134 N N . TYR C 1 98 ? 50.332 12.371 -53.658 1.00 27.01 111 TYR C N 1
ATOM 5135 C CA . TYR C 1 98 ? 50.989 13.181 -52.635 1.00 27.45 111 TYR C CA 1
ATOM 5136 C C . TYR C 1 98 ? 50.510 12.785 -51.228 1.00 27.55 111 TYR C C 1
ATOM 5137 O O . TYR C 1 98 ? 49.307 12.710 -50.960 1.00 26.48 111 TYR C O 1
ATOM 5146 N N . TYR C 1 99 ? 51.469 12.555 -50.345 1.00 28.35 112 TYR C N 1
ATOM 5147 C CA . TYR C 1 99 ? 51.196 11.926 -49.048 1.00 29.57 112 TYR C CA 1
ATOM 5148 C C . TYR C 1 99 ? 51.253 12.894 -47.882 1.00 29.53 112 TYR C C 1
ATOM 5149 O O . TYR C 1 99 ? 52.239 13.605 -47.693 1.00 29.26 112 TYR C O 1
ATOM 5158 N N . TYR C 1 100 ? 50.188 12.901 -47.091 1.00 30.45 113 TYR C N 1
ATOM 5159 C CA . TYR C 1 100 ? 50.117 13.740 -45.893 1.00 31.05 113 TYR C CA 1
ATOM 5160 C C . TYR C 1 100 ? 49.835 12.927 -44.633 1.00 31.77 113 TYR C C 1
ATOM 5161 O O . TYR C 1 100 ? 49.268 11.820 -44.691 1.00 32.21 113 TYR C O 1
ATOM 5170 N N . LYS C 1 101 ? 50.237 13.486 -43.498 1.00 31.90 114 LYS C N 1
ATOM 5171 C CA . LYS C 1 101 ? 49.778 12.999 -42.207 1.00 32.33 114 LYS C CA 1
ATOM 5172 C C . LYS C 1 101 ? 48.760 13.978 -41.620 1.00 31.83 114 LYS C C 1
ATOM 5173 O O . LYS C 1 101 ? 48.859 15.187 -41.833 1.00 32.29 114 LYS C O 1
ATOM 5179 N N . VAL C 1 102 ? 47.756 13.449 -40.926 1.00 31.19 115 VAL C N 1
ATOM 5180 C CA . VAL C 1 102 ? 46.757 14.275 -40.277 1.00 30.84 115 VAL C CA 1
ATOM 5181 C C . VAL C 1 102 ? 46.753 13.849 -38.825 1.00 31.35 115 VAL C C 1
ATOM 5182 O O . VAL C 1 102 ? 46.573 12.658 -38.516 1.00 31.03 115 VAL C O 1
ATOM 5186 N N . THR C 1 103 ? 47.010 14.810 -37.941 1.00 31.34 116 THR C N 1
ATOM 5187 C CA . THR C 1 103 ? 47.247 14.502 -36.530 1.00 32.39 116 THR C CA 1
ATOM 5188 C C . THR C 1 103 ? 46.645 15.600 -35.668 1.00 32.46 116 THR C C 1
ATOM 5189 O O . THR C 1 103 ? 46.812 16.794 -35.965 1.00 32.17 116 THR C O 1
ATOM 5193 N N . ALA C 1 104 ? 45.970 15.196 -34.590 1.00 32.77 117 ALA C N 1
ATOM 5194 C CA . ALA C 1 104 ? 45.462 16.175 -33.619 1.00 33.27 117 ALA C CA 1
ATOM 5195 C C . ALA C 1 104 ? 46.655 16.748 -32.860 1.00 33.99 117 ALA C C 1
ATOM 5196 O O . ALA C 1 104 ? 47.722 16.152 -32.849 1.00 34.18 117 ALA C O 1
ATOM 5198 N N . GLU C 1 105 ? 46.486 17.917 -32.254 1.00 35.50 118 GLU C N 1
ATOM 5199 C CA . GLU C 1 105 ? 47.549 18.543 -31.476 1.00 36.67 118 GLU C CA 1
ATOM 5200 C C . GLU C 1 105 ? 46.957 19.406 -30.361 1.00 36.48 118 GLU C C 1
ATOM 5201 O O . GLU C 1 105 ? 46.047 20.195 -30.602 1.00 37.14 118 GLU C O 1
ATOM 5207 N N . LYS C 1 106 ? 47.459 19.239 -29.143 1.00 35.96 119 LYS C N 1
ATOM 5208 C CA . LYS C 1 106 ? 47.063 20.108 -28.026 1.00 35.97 119 LYS C CA 1
ATOM 5209 C C . LYS C 1 106 ? 48.213 20.255 -27.049 1.00 35.93 119 LYS C C 1
ATOM 5210 O O . LYS C 1 106 ? 48.656 19.277 -26.450 1.00 36.19 119 LYS C O 1
ATOM 5216 N N . ILE C 1 107 ? 48.691 21.485 -26.894 1.00 36.11 120 ILE C N 1
ATOM 5217 C CA . ILE C 1 107 ? 49.884 21.758 -26.088 1.00 36.37 120 ILE C CA 1
ATOM 5218 C C . ILE C 1 107 ? 49.547 22.013 -24.611 1.00 36.83 120 ILE C C 1
ATOM 5219 O O . ILE C 1 107 ? 50.222 21.496 -23.713 1.00 36.61 120 ILE C O 1
ATOM 5224 N N . ASP C 1 108 ? 48.511 22.815 -24.374 1.00 37.00 121 ASP C N 1
ATOM 5225 C CA . ASP C 1 108 ? 48.019 23.076 -23.024 1.00 37.61 121 ASP C CA 1
ATOM 5226 C C . ASP C 1 108 ? 46.766 22.216 -22.831 1.00 37.08 121 ASP C C 1
ATOM 5227 O O . ASP C 1 108 ? 45.658 22.662 -23.123 1.00 37.07 121 ASP C O 1
ATOM 5232 N N . LYS C 1 109 ? 46.945 20.976 -22.383 1.00 36.46 122 LYS C N 1
ATOM 5233 C CA . LYS C 1 109 ? 45.823 20.045 -22.253 1.00 36.06 122 LYS C CA 1
ATOM 5234 C C . LYS C 1 109 ? 44.807 20.455 -21.172 1.00 35.30 122 LYS C C 1
ATOM 5235 O O . LYS C 1 109 ? 45.170 20.865 -20.073 1.00 34.54 122 LYS C O 1
ATOM 5241 N N . VAL C 1 110 ? 43.537 20.345 -21.531 1.00 34.73 123 VAL C N 1
ATOM 5242 C CA . VAL C 1 110 ? 42.412 20.660 -20.662 1.00 34.03 123 VAL C CA 1
ATOM 5243 C C . VAL C 1 110 ? 42.266 19.581 -19.589 1.00 33.89 123 VAL C C 1
ATOM 5244 O O . VAL C 1 110 ? 42.287 18.385 -19.902 1.00 33.51 123 VAL C O 1
ATOM 5248 N N . PRO C 1 111 ? 42.120 19.997 -18.315 1.00 33.40 124 PRO C N 1
ATOM 5249 C CA . PRO C 1 111 ? 41.846 19.041 -17.234 1.00 32.62 124 PRO C CA 1
ATOM 5250 C C . PRO C 1 111 ? 40.650 18.150 -17.540 1.00 31.44 124 PRO C C 1
ATOM 5251 O O . PRO C 1 111 ? 39.627 18.623 -18.010 1.00 30.67 124 PRO C O 1
ATOM 5255 N N . GLY C 1 112 ? 40.803 16.853 -17.309 1.00 31.79 125 GLY C N 1
ATOM 5256 C CA . GLY C 1 112 ? 39.711 15.904 -17.525 1.00 32.42 125 GLY C CA 1
ATOM 5257 C C . GLY C 1 112 ? 39.530 15.375 -18.944 1.00 32.09 125 GLY C C 1
ATOM 5258 O O . GLY C 1 112 ? 38.691 14.497 -19.177 1.00 31.99 125 GLY C O 1
ATOM 5259 N N . VAL C 1 113 ? 40.301 15.900 -19.895 1.00 32.10 126 VAL C N 1
ATOM 5260 C CA . VAL C 1 113 ? 40.153 15.481 -21.287 1.00 32.00 126 VAL C CA 1
ATOM 5261 C C . VAL C 1 113 ? 41.275 14.517 -21.664 1.00 32.00 126 VAL C C 1
ATOM 5262 O O . VAL C 1 113 ? 42.440 14.721 -21.333 1.00 31.44 126 VAL C O 1
ATOM 5266 N N . SER C 1 114 ? 40.891 13.444 -22.335 1.00 32.13 127 SER C N 1
ATOM 5267 C CA . SER C 1 114 ? 41.836 12.521 -22.926 1.00 32.74 127 SER C CA 1
ATOM 5268 C C . SER C 1 114 ? 41.795 12.713 -24.452 1.00 32.81 127 SER C C 1
ATOM 5269 O O . SER C 1 114 ? 40.711 12.733 -25.038 1.00 32.99 127 SER C O 1
ATOM 5272 N N . TYR C 1 115 ? 42.972 12.831 -25.070 1.00 33.41 128 TYR C N 1
ATOM 5273 C CA . TYR C 1 115 ? 43.133 13.188 -26.499 1.00 33.33 128 TYR C CA 1
ATOM 5274 C C . TYR C 1 115 ? 43.563 12.018 -27.385 1.00 33.54 128 TYR C C 1
ATOM 5275 O O . TYR C 1 115 ? 44.532 11.322 -27.075 1.00 32.86 128 TYR C O 1
ATOM 5284 N N . ASP C 1 116 ? 42.839 11.823 -28.490 1.00 33.50 129 ASP C N 1
ATOM 5285 C CA . ASP C 1 116 ? 43.138 10.776 -29.474 1.00 33.43 129 ASP C CA 1
ATOM 5286 C C . ASP C 1 116 ? 44.463 11.129 -30.144 1.00 33.65 129 ASP C C 1
ATOM 5287 O O . ASP C 1 116 ? 44.619 12.234 -30.678 1.00 33.06 129 ASP C O 1
ATOM 5292 N N . THR C 1 117 ? 45.418 10.197 -30.105 1.00 33.85 130 THR C N 1
ATOM 5293 C CA . THR C 1 117 ? 46.759 10.436 -30.669 1.00 34.82 130 THR C CA 1
ATOM 5294 C C . THR C 1 117 ? 46.989 9.778 -32.031 1.00 34.98 130 THR C C 1
ATOM 5295 O O . THR C 1 117 ? 48.118 9.767 -32.535 1.00 35.18 130 THR C O 1
ATOM 5299 N N . THR C 1 118 ? 45.923 9.235 -32.621 1.00 35.13 131 THR C N 1
ATOM 5300 C CA . THR C 1 118 ? 45.970 8.667 -33.968 1.00 34.59 131 THR C CA 1
ATOM 5301 C C . THR C 1 118 ? 46.543 9.660 -34.968 1.00 34.01 131 THR C C 1
ATOM 5302 O O . THR C 1 118 ? 46.202 10.836 -34.952 1.00 33.05 131 THR C O 1
ATOM 5306 N N . SER C 1 119 ? 47.434 9.169 -35.824 1.00 33.60 132 SER C N 1
ATOM 5307 C CA . SER C 1 119 ? 47.951 9.929 -36.956 1.00 33.13 132 SER C CA 1
ATOM 5308 C C . SER C 1 119 ? 47.407 9.251 -38.205 1.00 32.45 132 SER C C 1
ATOM 5309 O O . SER C 1 119 ? 47.691 8.078 -38.429 1.00 32.57 132 SER C O 1
ATOM 5312 N N . TYR C 1 120 ? 46.625 9.968 -39.014 1.00 31.20 133 TYR C N 1
ATOM 5313 C CA . TYR C 1 120 ? 46.103 9.375 -40.242 1.00 30.53 133 TYR C CA 1
ATOM 5314 C C . TYR C 1 120 ? 47.032 9.637 -41.451 1.00 29.74 133 TYR C C 1
ATOM 5315 O O . TYR C 1 120 ? 47.715 10.671 -41.507 1.00 29.24 133 TYR C O 1
ATOM 5324 N N . THR C 1 121 ? 47.058 8.713 -42.410 1.00 29.43 134 THR C N 1
ATOM 5325 C CA . THR C 1 121 ? 47.703 9.011 -43.721 1.00 29.09 134 THR C CA 1
ATOM 5326 C C . THR C 1 121 ? 46.655 9.366 -44.749 1.00 29.05 134 THR C C 1
ATOM 5327 O O . THR C 1 121 ? 45.621 8.707 -44.839 1.00 29.62 134 THR C O 1
ATOM 5331 N N . VAL C 1 122 ? 46.926 10.426 -45.505 1.00 29.17 135 VAL C N 1
ATOM 5332 C CA . VAL C 1 122 ? 46.055 10.875 -46.563 1.00 29.78 135 VAL C CA 1
ATOM 5333 C C . VAL C 1 122 ? 46.854 10.875 -47.901 1.00 30.25 135 VAL C C 1
ATOM 5334 O O . VAL C 1 122 ? 47.965 11.407 -47.978 1.00 29.89 135 VAL C O 1
ATOM 5338 N N . GLN C 1 123 ? 46.290 10.255 -48.928 1.00 30.68 136 GLN C N 1
ATOM 5339 C CA . GLN C 1 123 ? 46.878 10.295 -50.261 1.00 30.70 136 GLN C CA 1
ATOM 5340 C C . GLN C 1 123 ? 46.010 11.222 -51.039 1.00 30.90 136 GLN C C 1
ATOM 5341 O O . GLN C 1 123 ? 44.782 11.052 -51.044 1.00 30.59 136 GLN C O 1
ATOM 5347 N N . VAL C 1 124 ? 46.633 12.228 -51.654 1.00 30.14 137 VAL C N 1
ATOM 5348 C CA . VAL C 1 124 ? 45.930 13.133 -52.540 1.00 30.01 137 VAL C CA 1
ATOM 5349 C C . VAL C 1 124 ? 46.412 12.756 -53.932 1.00 30.19 137 VAL C C 1
ATOM 5350 O O . VAL C 1 124 ? 47.599 12.820 -54.215 1.00 30.29 137 VAL C O 1
ATOM 5354 N N . HIS C 1 125 ? 45.495 12.321 -54.783 1.00 30.34 138 HIS C N 1
ATOM 5355 C CA . HIS C 1 125 ? 45.865 11.897 -56.109 1.00 30.70 138 HIS C CA 1
ATOM 5356 C C . HIS C 1 125 ? 45.725 13.087 -57.029 1.00 31.06 138 HIS C C 1
ATOM 5357 O O . HIS C 1 125 ? 44.627 13.552 -57.328 1.00 30.98 138 HIS C O 1
ATOM 5364 N N . VAL C 1 126 ? 46.871 13.586 -57.464 1.00 31.76 139 VAL C N 1
ATOM 5365 C CA . VAL C 1 126 ? 46.899 14.716 -58.377 1.00 32.17 139 VAL C CA 1
ATOM 5366 C C . VAL C 1 126 ? 47.096 14.171 -59.799 1.00 32.95 139 VAL C C 1
ATOM 5367 O O . VAL C 1 126 ? 48.093 13.510 -60.090 1.00 32.13 139 VAL C O 1
ATOM 5371 N N . LEU C 1 127 ? 46.106 14.440 -60.641 1.00 33.58 140 LEU C N 1
ATOM 5372 C CA . LEU C 1 127 ? 46.023 13.892 -61.985 1.00 35.19 140 LEU C CA 1
ATOM 5373 C C . LEU C 1 127 ? 46.106 15.024 -63.005 1.00 35.54 140 LEU C C 1
ATOM 5374 O O . LEU C 1 127 ? 45.583 16.118 -62.750 1.00 35.55 140 LEU C O 1
ATOM 5379 N N . TRP C 1 128 ? 46.774 14.772 -64.136 1.00 36.01 141 TRP C N 1
ATOM 5380 C CA . TRP C 1 128 ? 46.736 15.712 -65.259 1.00 36.79 141 TRP C CA 1
ATOM 5381 C C . TRP C 1 128 ? 45.270 15.912 -65.608 1.00 38.24 141 TRP C C 1
ATOM 5382 O O . TRP C 1 128 ? 44.549 14.940 -65.837 1.00 38.31 141 TRP C O 1
ATOM 5393 N N . ASN C 1 129 ? 44.824 17.163 -65.614 1.00 39.87 142 ASN C N 1
ATOM 5394 C CA . ASN C 1 129 ? 43.430 17.452 -65.916 1.00 42.04 142 ASN C CA 1
ATOM 5395 C C . ASN C 1 129 ? 43.337 18.113 -67.287 1.00 43.31 142 ASN C C 1
ATOM 5396 O O . ASN C 1 129 ? 43.786 19.251 -67.482 1.00 43.18 142 ASN C O 1
ATOM 5401 N N . GLU C 1 130 ? 42.745 17.362 -68.213 1.00 44.71 143 GLU C N 1
ATOM 5402 C CA A GLU C 1 130 ? 42.602 17.723 -69.626 0.50 45.67 143 GLU C CA 1
ATOM 5403 C CA B GLU C 1 130 ? 42.680 17.772 -69.615 0.50 45.65 143 GLU C CA 1
ATOM 5404 C C . GLU C 1 130 ? 41.883 19.057 -69.847 1.00 46.08 143 GLU C C 1
ATOM 5405 O O . GLU C 1 130 ? 42.197 19.807 -70.763 1.00 46.27 143 GLU C O 1
ATOM 5416 N N . GLU C 1 131 ? 40.881 19.331 -69.011 1.00 46.80 144 GLU C N 1
ATOM 5417 C CA . GLU C 1 131 ? 40.080 20.548 -69.156 1.00 47.33 144 GLU C CA 1
ATOM 5418 C C . GLU C 1 131 ? 40.841 21.781 -68.649 1.00 47.36 144 GLU C C 1
ATOM 5419 O O . GLU C 1 131 ? 40.838 22.839 -69.291 1.00 47.69 144 GLU C O 1
ATOM 5425 N N . GLN C 1 132 ? 41.502 21.643 -67.505 1.00 46.98 145 GLN C N 1
ATOM 5426 C CA . GLN C 1 132 ? 42.242 22.752 -66.909 1.00 46.81 145 GLN C CA 1
ATOM 5427 C C . GLN C 1 132 ? 43.679 22.878 -67.417 1.00 46.35 145 GLN C C 1
ATOM 5428 O O . GLN C 1 132 ? 44.343 23.895 -67.182 1.00 46.48 145 GLN C O 1
ATOM 5434 N N . GLN C 1 133 ? 44.159 21.850 -68.112 1.00 45.76 146 GLN C N 1
ATOM 5435 C CA . GLN C 1 133 ? 45.539 21.827 -68.604 1.00 44.76 146 GLN C CA 1
ATOM 5436 C C . GLN C 1 133 ? 46.515 22.045 -67.455 1.00 43.82 146 GLN C C 1
ATOM 5437 O O . GLN C 1 133 ? 47.461 22.828 -67.549 1.00 43.47 146 GLN C O 1
ATOM 5443 N N . LYS C 1 134 ? 46.274 21.325 -66.365 1.00 42.67 147 LYS C N 1
ATOM 5444 C CA . LYS C 1 134 ? 46.988 21.544 -65.119 1.00 41.22 147 LYS C CA 1
ATOM 5445 C C . LYS C 1 134 ? 46.846 20.268 -64.284 1.00 39.82 147 LYS C C 1
ATOM 5446 O O . LYS C 1 134 ? 45.853 19.542 -64.420 1.00 38.52 147 LYS C O 1
ATOM 5452 N N . PRO C 1 135 ? 47.847 19.974 -63.438 1.00 38.90 148 PRO C N 1
ATOM 5453 C CA . PRO C 1 135 ? 47.667 18.857 -62.507 1.00 39.17 148 PRO C CA 1
ATOM 5454 C C . PRO C 1 135 ? 46.717 19.260 -61.359 1.00 39.19 148 PRO C C 1
ATOM 5455 O O . PRO C 1 135 ? 46.960 20.260 -60.679 1.00 39.11 148 PRO C O 1
ATOM 5459 N N . VAL C 1 136 ? 45.663 18.463 -61.165 1.00 38.76 149 VAL C N 1
ATOM 5460 C CA . VAL C 1 136 ? 44.539 18.785 -60.279 1.00 38.60 149 VAL C CA 1
ATOM 5461 C C . VAL C 1 136 ? 44.347 17.677 -59.231 1.00 37.72 149 VAL C C 1
ATOM 5462 O O . VAL C 1 136 ? 44.274 16.481 -59.574 1.00 36.84 149 VAL C O 1
ATOM 5466 N N . ALA C 1 137 ? 44.295 18.083 -57.960 1.00 36.75 150 ALA C N 1
ATOM 5467 C CA . ALA C 1 137 ? 43.918 17.189 -56.858 1.00 36.65 150 ALA C CA 1
ATOM 5468 C C . ALA C 1 137 ? 42.535 16.628 -57.168 1.00 36.44 150 ALA C C 1
ATOM 5469 O O . ALA C 1 137 ? 41.551 17.367 -57.189 1.00 36.89 150 ALA C O 1
ATOM 5471 N N . THR C 1 138 ? 42.461 15.333 -57.449 1.00 36.25 151 THR C N 1
ATOM 5472 C CA . THR C 1 138 ? 41.243 14.752 -58.012 1.00 36.24 151 THR C CA 1
ATOM 5473 C C . THR C 1 138 ? 40.495 13.836 -57.045 1.00 36.56 151 THR C C 1
ATOM 5474 O O . THR C 1 138 ? 39.251 13.822 -57.000 1.00 36.91 151 THR C O 1
ATOM 5478 N N . TYR C 1 139 ? 41.237 13.044 -56.292 1.00 36.73 152 TYR C N 1
ATOM 5479 C CA . TYR C 1 139 ? 40.605 12.307 -55.220 1.00 37.49 152 TYR C CA 1
ATOM 5480 C C . TYR C 1 139 ? 41.533 12.100 -54.061 1.00 37.04 152 TYR C C 1
ATOM 5481 O O . TYR C 1 139 ? 42.740 12.287 -54.176 1.00 36.91 152 TYR C O 1
ATOM 5490 N N . ILE C 1 140 ? 40.939 11.744 -52.932 1.00 36.87 153 ILE C N 1
ATOM 5491 C CA . ILE C 1 140 ? 41.631 11.677 -51.665 1.00 36.65 153 ILE C CA 1
ATOM 5492 C C . ILE C 1 140 ? 41.174 10.411 -50.965 1.00 36.13 153 ILE C C 1
ATOM 5493 O O . ILE C 1 140 ? 39.985 10.076 -50.981 1.00 36.31 153 ILE C O 1
ATOM 5498 N N . VAL C 1 141 ? 42.125 9.681 -50.399 1.00 35.08 154 VAL C N 1
ATOM 5499 C CA . VAL C 1 141 ? 41.800 8.508 -49.605 1.00 35.06 154 VAL C CA 1
ATOM 5500 C C . VAL C 1 141 ? 42.549 8.639 -48.290 1.00 34.57 154 VAL C C 1
ATOM 5501 O O . VAL C 1 141 ? 43.757 8.955 -48.268 1.00 34.25 154 VAL C O 1
ATOM 5505 N N . GLY C 1 142 ? 41.821 8.433 -47.199 1.00 33.60 155 GLY C N 1
ATOM 5506 C CA . GLY C 1 142 ? 42.414 8.476 -45.879 1.00 32.33 155 GLY C CA 1
ATOM 5507 C C . GLY C 1 142 ? 42.370 7.103 -45.237 1.00 32.37 155 GLY C C 1
ATOM 5508 O O . GLY C 1 142 ? 41.421 6.335 -45.440 1.00 31.46 155 GLY C O 1
ATOM 5509 N N . TYR C 1 143 ? 43.401 6.791 -44.461 1.00 31.59 156 TYR C N 1
ATOM 5510 C CA . TYR C 1 143 ? 43.431 5.536 -43.766 1.00 32.65 156 TYR C CA 1
ATOM 5511 C C . TYR C 1 143 ? 44.145 5.624 -42.428 1.00 32.77 156 TYR C C 1
ATOM 5512 O O . TYR C 1 143 ? 44.978 6.504 -42.209 1.00 32.23 156 TYR C O 1
ATOM 5521 N N . LYS C 1 144 ? 43.820 4.682 -41.551 1.00 33.84 157 LYS C N 1
ATOM 5522 C CA . LYS C 1 144 ? 44.363 4.671 -40.210 1.00 34.82 157 LYS C CA 1
ATOM 5523 C C . LYS C 1 144 ? 45.353 3.511 -40.033 1.00 35.66 157 LYS C C 1
ATOM 5524 O O . LYS C 1 144 ? 46.571 3.725 -39.969 1.00 36.85 157 LYS C O 1
ATOM 5530 N N . GLU C 1 145 ? 44.861 2.286 -39.954 1.00 35.54 158 GLU C N 1
ATOM 5531 C CA . GLU C 1 145 ? 45.773 1.178 -39.658 1.00 36.66 158 GLU C CA 1
ATOM 5532 C C . GLU C 1 145 ? 45.424 -0.002 -40.519 1.00 36.51 158 GLU C C 1
ATOM 5533 O O . GLU C 1 145 ? 44.896 -1.008 -40.025 1.00 37.21 158 GLU C O 1
ATOM 5539 N N . GLY C 1 146 ? 45.684 0.153 -41.813 1.00 36.22 159 GLY C N 1
ATOM 5540 C CA . GLY C 1 146 ? 45.357 -0.863 -42.796 1.00 36.38 159 GLY C CA 1
ATOM 5541 C C . GLY C 1 146 ? 43.888 -0.821 -43.154 1.00 36.34 159 GLY C C 1
ATOM 5542 O O . GLY C 1 146 ? 43.392 -1.678 -43.891 1.00 36.72 159 GLY C O 1
ATOM 5543 N N . SER C 1 147 ? 43.200 0.194 -42.642 1.00 35.68 160 SER C N 1
ATOM 5544 C CA . SER C 1 147 ? 41.798 0.393 -42.944 1.00 35.38 160 SER C CA 1
ATOM 5545 C C . SER C 1 147 ? 41.595 1.771 -43.532 1.00 34.57 160 SER C C 1
ATOM 5546 O O . SER C 1 147 ? 42.127 2.767 -43.027 1.00 34.29 160 SER C O 1
ATOM 5549 N N . LYS C 1 148 ? 40.807 1.826 -44.596 1.00 34.17 161 LYS C N 1
ATOM 5550 C CA . LYS C 1 148 ? 40.394 3.101 -45.141 1.00 33.96 161 LYS C CA 1
ATOM 5551 C C . LYS C 1 148 ? 39.109 3.485 -44.454 1.00 33.42 161 LYS C C 1
ATOM 5552 O O . LYS C 1 148 ? 38.129 2.732 -44.450 1.00 33.01 161 LYS C O 1
ATOM 5558 N N . VAL C 1 149 ? 39.144 4.653 -43.828 1.00 32.63 162 VAL C N 1
ATOM 5559 C CA . VAL C 1 149 ? 38.099 5.073 -42.911 1.00 32.43 162 VAL C CA 1
ATOM 5560 C C . VAL C 1 149 ? 37.992 6.591 -42.968 1.00 32.23 162 VAL C C 1
ATOM 5561 O O . VAL C 1 149 ? 38.948 7.252 -43.388 1.00 31.88 162 VAL C O 1
ATOM 5565 N N . PRO C 1 150 ? 36.844 7.149 -42.536 1.00 32.08 163 PRO C N 1
ATOM 5566 C CA . PRO C 1 150 ? 36.790 8.609 -42.345 1.00 31.91 163 PRO C CA 1
ATOM 5567 C C . PRO C 1 150 ? 37.761 9.027 -41.239 1.00 31.47 163 PRO C C 1
ATOM 5568 O O . PRO C 1 150 ? 38.003 8.261 -40.302 1.00 31.10 163 PRO C O 1
ATOM 5572 N N . ILE C 1 151 ? 38.317 10.224 -41.341 1.00 31.48 164 ILE C N 1
ATOM 5573 C CA . ILE C 1 151 ? 39.186 10.723 -40.283 1.00 32.10 164 ILE C CA 1
ATOM 5574 C C . ILE C 1 151 ? 38.282 11.234 -39.158 1.00 32.86 164 ILE C C 1
ATOM 5575 O O . ILE C 1 151 ? 37.513 12.193 -39.356 1.00 32.37 164 ILE C O 1
ATOM 5580 N N . GLN C 1 152 ? 38.369 10.575 -38.001 1.00 32.78 165 GLN C N 1
ATOM 5581 C CA . GLN C 1 152 ? 37.546 10.887 -36.832 1.00 33.70 165 GLN C CA 1
ATOM 5582 C C . GLN C 1 152 ? 38.426 10.825 -35.605 1.00 33.56 165 GLN C C 1
ATOM 5583 O O . GLN C 1 152 ? 38.874 9.755 -35.231 1.00 34.42 165 GLN C O 1
ATOM 5589 N N . PHE C 1 153 ? 38.700 11.966 -34.985 1.00 33.45 166 PHE C N 1
ATOM 5590 C CA . PHE C 1 153 ? 39.433 11.943 -33.722 1.00 33.39 166 PHE C CA 1
ATOM 5591 C C . PHE C 1 153 ? 38.443 11.771 -32.569 1.00 33.23 166 PHE C C 1
ATOM 5592 O O . PHE C 1 153 ? 37.440 12.480 -32.488 1.00 34.06 166 PHE C O 1
ATOM 5600 N N . LYS C 1 154 ? 38.738 10.816 -31.700 1.00 32.67 167 LYS C N 1
ATOM 5601 C CA . LYS C 1 154 ? 37.823 10.393 -30.639 1.00 32.59 167 LYS C CA 1
ATOM 5602 C C . LYS C 1 154 ? 38.417 10.775 -29.293 1.00 31.16 167 LYS C C 1
ATOM 5603 O O . LYS C 1 154 ? 39.277 10.095 -28.770 1.00 30.40 167 LYS C O 1
ATOM 5609 N N . ASN C 1 155 ? 37.978 11.910 -28.773 1.00 30.15 168 ASN C N 1
ATOM 5610 C CA . ASN C 1 155 ? 38.524 12.437 -27.544 1.00 30.40 168 ASN C CA 1
ATOM 5611 C C . ASN C 1 155 ? 37.541 12.071 -26.424 1.00 29.79 168 ASN C C 1
ATOM 5612 O O . ASN C 1 155 ? 36.422 11.664 -26.706 1.00 29.32 168 ASN C O 1
ATOM 5617 N N . SER C 1 156 ? 37.949 12.219 -25.172 1.00 29.57 169 SER C N 1
ATOM 5618 C CA . SER C 1 156 ? 37.077 11.816 -24.067 1.00 30.18 169 SER C CA 1
ATOM 5619 C C . SER C 1 156 ? 37.078 12.858 -22.957 1.00 30.19 169 SER C C 1
ATOM 5620 O O . SER C 1 156 ? 38.133 13.402 -22.608 1.00 29.57 169 SER C O 1
ATOM 5623 N N . LEU C 1 157 ? 35.887 13.153 -22.432 1.00 29.83 170 LEU C N 1
ATOM 5624 C CA . LEU C 1 157 ? 35.758 14.066 -21.277 1.00 30.09 170 LEU C CA 1
ATOM 5625 C C . LEU C 1 157 ? 35.325 13.314 -20.014 1.00 29.77 170 LEU C C 1
ATOM 5626 O O . LEU C 1 157 ? 34.267 12.696 -20.002 1.00 29.49 170 LEU C O 1
ATOM 5631 N N . ASP C 1 158 ? 36.147 13.368 -18.969 1.00 30.00 171 ASP C N 1
ATOM 5632 C CA . ASP C 1 158 ? 35.752 12.844 -17.664 1.00 30.92 171 ASP C CA 1
ATOM 5633 C C . ASP C 1 158 ? 35.318 13.999 -16.744 1.00 31.14 171 ASP C C 1
ATOM 5634 O O . ASP C 1 158 ? 35.666 15.165 -16.993 1.00 30.31 171 ASP C O 1
ATOM 5639 N N . SER C 1 159 ? 34.551 13.657 -15.709 1.00 30.50 172 SER C N 1
ATOM 5640 C CA . SER C 1 159 ? 34.021 14.614 -14.724 1.00 30.60 172 SER C CA 1
ATOM 5641 C C . SER C 1 159 ? 34.382 14.051 -13.356 1.00 29.57 172 SER C C 1
ATOM 5642 O O . SER C 1 159 ? 34.908 12.957 -13.264 1.00 28.89 172 SER C O 1
ATOM 5645 N N . THR C 1 160 ? 34.047 14.770 -12.286 1.00 28.54 173 THR C N 1
ATOM 5646 C CA . THR C 1 160 ? 34.320 14.263 -10.941 1.00 28.20 173 THR C CA 1
ATOM 5647 C C . THR C 1 160 ? 33.143 14.581 -10.036 1.00 28.07 173 THR C C 1
ATOM 5648 O O . THR C 1 160 ? 32.099 15.035 -10.522 1.00 27.96 173 THR C O 1
ATOM 5652 N N . THR C 1 161 ? 33.294 14.307 -8.739 1.00 28.12 174 THR C N 1
ATOM 5653 C CA . THR C 1 161 ? 32.231 14.558 -7.754 1.00 27.86 174 THR C CA 1
ATOM 5654 C C . THR C 1 161 ? 32.812 15.136 -6.465 1.00 28.07 174 THR C C 1
ATOM 5655 O O . THR C 1 161 ? 34.001 14.942 -6.142 1.00 28.05 174 THR C O 1
ATOM 5659 N N . LEU C 1 162 ? 31.942 15.819 -5.725 1.00 27.13 175 LEU C N 1
ATOM 5660 C CA . LEU C 1 162 ? 32.251 16.366 -4.426 1.00 26.26 175 LEU C CA 1
ATOM 5661 C C . LEU C 1 162 ? 31.126 15.940 -3.489 1.00 25.84 175 LEU C C 1
ATOM 5662 O O . LEU C 1 162 ? 29.963 16.132 -3.809 1.00 25.14 175 LEU C O 1
ATOM 5667 N N . THR C 1 163 ? 31.477 15.345 -2.352 1.00 26.00 176 THR C N 1
ATOM 5668 C CA . THR C 1 163 ? 30.480 14.988 -1.334 1.00 26.22 176 THR C CA 1
ATOM 5669 C C . THR C 1 163 ? 30.779 15.764 -0.044 1.00 25.69 176 THR C C 1
ATOM 5670 O O . THR C 1 163 ? 31.920 15.744 0.465 1.00 25.62 176 THR C O 1
ATOM 5674 N N . VAL C 1 164 ? 29.757 16.467 0.441 1.00 25.70 177 VAL C N 1
ATOM 5675 C CA . VAL C 1 164 ? 29.797 17.174 1.714 1.00 25.06 177 VAL C CA 1
ATOM 5676 C C . VAL C 1 164 ? 28.882 16.493 2.743 1.00 25.45 177 VAL C C 1
ATOM 5677 O O . VAL C 1 164 ? 27.691 16.357 2.511 1.00 26.05 177 VAL C O 1
ATOM 5681 N N . LYS C 1 165 ? 29.455 16.088 3.874 1.00 25.07 178 LYS C N 1
ATOM 5682 C CA . LYS C 1 165 ? 28.728 15.380 4.934 1.00 25.50 178 LYS C CA 1
ATOM 5683 C C . LYS C 1 165 ? 28.726 16.205 6.223 1.00 25.32 178 LYS C C 1
ATOM 5684 O O . LYS C 1 165 ? 29.661 16.978 6.477 1.00 25.25 178 LYS C O 1
ATOM 5690 N N . LYS C 1 166 ? 27.685 16.012 7.030 1.00 26.49 179 LYS C N 1
ATOM 5691 C CA . LYS C 1 166 ? 27.613 16.591 8.385 1.00 26.64 179 LYS C CA 1
ATOM 5692 C C . LYS C 1 166 ? 27.597 15.484 9.432 1.00 26.76 179 LYS C C 1
ATOM 5693 O O . LYS C 1 166 ? 26.820 14.524 9.350 1.00 26.07 179 LYS C O 1
ATOM 5699 N N . LYS C 1 167 ? 28.506 15.615 10.386 1.00 27.21 180 LYS C N 1
ATOM 5700 C CA . LYS C 1 167 ? 28.586 14.727 11.533 1.00 28.44 180 LYS C CA 1
ATOM 5701 C C . LYS C 1 167 ? 28.373 15.575 12.787 1.00 28.24 180 LYS C C 1
ATOM 5702 O O . LYS C 1 167 ? 29.019 16.617 12.968 1.00 27.43 180 LYS C O 1
ATOM 5708 N N . VAL C 1 168 ? 27.448 15.135 13.640 1.00 28.37 181 VAL C N 1
ATOM 5709 C CA . VAL C 1 168 ? 27.244 15.780 14.953 1.00 27.48 181 VAL C CA 1
ATOM 5710 C C . VAL C 1 168 ? 27.747 14.857 16.058 1.00 27.51 181 VAL C C 1
ATOM 5711 O O . VAL C 1 168 ? 27.500 13.646 16.037 1.00 27.00 181 VAL C O 1
ATOM 5715 N N . SER C 1 169 ? 28.490 15.423 17.002 1.00 27.20 182 SER C N 1
ATOM 5716 C CA . SER C 1 169 ? 29.008 14.644 18.118 1.00 27.43 182 SER C CA 1
ATOM 5717 C C . SER C 1 169 ? 28.833 15.354 19.475 1.00 27.24 182 SER C C 1
ATOM 5718 O O . SER C 1 169 ? 28.456 16.532 19.538 1.00 26.51 182 SER C O 1
ATOM 5721 N N . GLY C 1 170 ? 29.110 14.624 20.552 1.00 27.27 183 GLY C N 1
ATOM 5722 C CA . GLY C 1 170 ? 29.087 15.200 21.882 1.00 28.12 183 GLY C CA 1
ATOM 5723 C C . GLY C 1 170 ? 27.746 14.968 22.560 1.00 28.38 183 GLY C C 1
ATOM 5724 O O . GLY C 1 170 ? 26.711 14.807 21.896 1.00 28.35 183 GLY C O 1
ATOM 5725 N N . THR C 1 171 ? 27.776 14.942 23.889 1.00 28.96 184 THR C N 1
ATOM 5726 C CA . THR C 1 171 ? 26.570 14.686 24.691 1.00 28.92 184 THR C CA 1
ATOM 5727 C C . THR C 1 171 ? 25.499 15.763 24.495 1.00 29.05 184 THR C C 1
ATOM 5728 O O . THR C 1 171 ? 24.316 15.509 24.768 1.00 29.41 184 THR C O 1
ATOM 5732 N N . GLY C 1 172 ? 25.915 16.956 24.046 1.00 28.01 185 GLY C N 1
ATOM 5733 C CA . GLY C 1 172 ? 24.995 18.080 23.794 1.00 27.85 185 GLY C CA 1
ATOM 5734 C C . GLY C 1 172 ? 24.598 18.254 22.326 1.00 28.18 185 GLY C C 1
ATOM 5735 O O . GLY C 1 172 ? 23.704 19.060 22.005 1.00 28.20 185 GLY C O 1
ATOM 5736 N N . GLY C 1 173 ? 25.243 17.496 21.429 1.00 27.63 186 GLY C N 1
ATOM 5737 C CA . GLY C 1 173 ? 24.973 17.618 19.984 1.00 27.41 186 GLY C CA 1
ATOM 5738 C C . GLY C 1 173 ? 23.537 17.295 19.608 1.00 26.98 186 GLY C C 1
ATOM 5739 O O . GLY C 1 173 ? 23.016 16.247 19.977 1.00 27.04 186 GLY C O 1
ATOM 5740 N N . ASP C 1 174 ? 22.893 18.204 18.889 1.00 26.87 187 ASP C N 1
ATOM 5741 C CA . ASP C 1 174 ? 21.524 17.994 18.417 1.00 27.49 187 ASP C CA 1
ATOM 5742 C C . ASP C 1 174 ? 21.579 17.350 17.026 1.00 28.02 187 ASP C C 1
ATOM 5743 O O . ASP C 1 174 ? 22.062 17.96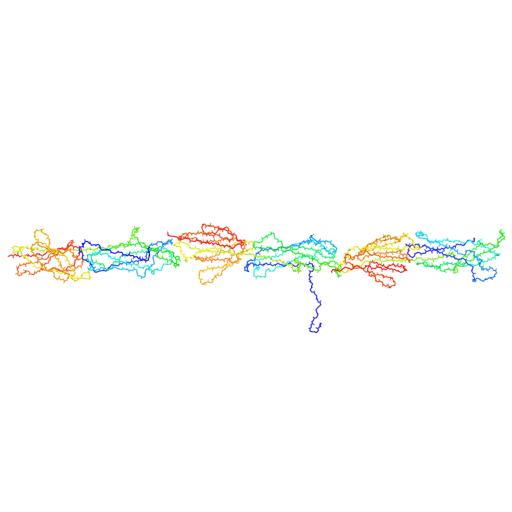7 16.047 1.00 27.77 187 ASP C O 1
ATOM 5748 N N . ARG C 1 175 ? 21.094 16.116 16.951 1.00 27.32 188 ARG C N 1
ATOM 5749 C CA . ARG C 1 175 ? 21.106 15.332 15.720 1.00 27.97 188 ARG C CA 1
ATOM 5750 C C . ARG C 1 175 ? 19.899 15.649 14.825 1.00 28.51 188 ARG C C 1
ATOM 5751 O O . ARG C 1 175 ? 19.794 15.112 13.711 1.00 28.32 188 ARG C O 1
ATOM 5759 N N . SER C 1 176 ? 19.009 16.526 15.307 1.00 27.96 189 SER C N 1
ATOM 5760 C CA . SER C 1 176 ? 17.910 17.043 14.485 1.00 28.85 189 SER C CA 1
ATOM 5761 C C . SER C 1 176 ? 18.162 18.474 13.963 1.00 28.80 189 SER C C 1
ATOM 5762 O O . SER C 1 176 ? 17.369 18.993 13.197 1.00 29.49 189 SER C O 1
ATOM 5765 N N . LYS C 1 177 ? 19.250 19.111 14.377 1.00 29.36 190 LYS C N 1
ATOM 5766 C CA . LYS C 1 177 ? 19.542 20.494 13.967 1.00 30.11 190 LYS C CA 1
ATOM 5767 C C . LYS C 1 177 ? 19.953 20.607 12.491 1.00 30.50 190 LYS C C 1
ATOM 5768 O O . LYS C 1 177 ? 20.793 19.847 12.027 1.00 30.49 190 LYS C O 1
ATOM 5774 N N . ASP C 1 178 ? 19.393 21.579 11.774 1.00 31.44 191 ASP C N 1
ATOM 5775 C CA . ASP C 1 178 ? 19.942 21.963 10.457 1.00 31.73 191 ASP C CA 1
ATOM 5776 C C . ASP C 1 178 ? 21.131 22.892 10.557 1.00 31.40 191 ASP C C 1
ATOM 5777 O O . ASP C 1 178 ? 21.060 23.949 11.182 1.00 32.15 191 ASP C O 1
ATOM 5782 N N . PHE C 1 179 ? 22.242 22.505 9.936 1.00 30.57 192 PHE C N 1
ATOM 5783 C CA . PHE C 1 179 ? 23.392 23.371 9.909 1.00 29.62 192 PHE C CA 1
ATOM 5784 C C . PHE C 1 179 ? 23.422 24.066 8.565 1.00 29.52 192 PHE C C 1
ATOM 5785 O O . PHE C 1 179 ? 23.140 23.444 7.553 1.00 29.50 192 PHE C O 1
ATOM 5793 N N . ASN C 1 180 ? 23.697 25.366 8.562 1.00 29.28 193 ASN C N 1
ATOM 5794 C CA . ASN C 1 180 ? 23.742 26.116 7.304 1.00 29.34 193 ASN C CA 1
ATOM 5795 C C . ASN C 1 180 ? 25.122 26.046 6.659 1.00 29.11 193 ASN C C 1
ATOM 5796 O O . ASN C 1 180 ? 26.146 26.216 7.343 1.00 28.74 193 ASN C O 1
ATOM 5801 N N . PHE C 1 181 ? 25.124 25.820 5.347 1.00 28.29 194 PHE C N 1
ATOM 5802 C CA . PHE C 1 181 ? 26.339 25.711 4.538 1.00 28.26 194 PHE C CA 1
ATOM 5803 C C . PHE C 1 181 ? 26.298 26.612 3.300 1.00 27.96 194 PHE C C 1
ATOM 5804 O O . PHE C 1 181 ? 25.225 26.955 2.800 1.00 28.02 194 PHE C O 1
ATOM 5812 N N . GLY C 1 182 ? 27.476 26.967 2.799 1.00 27.34 195 GLY C N 1
ATOM 5813 C CA . GLY C 1 182 ? 27.605 27.605 1.501 1.00 26.92 195 GLY C CA 1
ATOM 5814 C C . GLY C 1 182 ? 28.649 26.837 0.674 1.00 26.77 195 GLY C C 1
ATOM 5815 O O . GLY C 1 182 ? 29.724 26.506 1.174 1.00 26.43 195 GLY C O 1
ATOM 5816 N N . LEU C 1 183 ? 28.327 26.556 -0.582 1.00 26.64 196 LEU C N 1
ATOM 5817 C CA . LEU C 1 183 ? 29.325 26.034 -1.545 1.00 26.73 196 LEU C CA 1
ATOM 5818 C C . LEU C 1 183 ? 29.505 27.039 -2.671 1.00 26.62 196 LEU C C 1
ATOM 5819 O O . LEU C 1 183 ? 28.518 27.484 -3.258 1.00 26.66 196 LEU C O 1
ATOM 5824 N N . THR C 1 184 ? 30.747 27.411 -2.977 1.00 26.94 197 THR C N 1
ATOM 5825 C CA . THR C 1 184 ? 30.975 28.284 -4.144 1.00 27.72 197 THR C CA 1
ATOM 5826 C C . THR C 1 184 ? 31.901 27.586 -5.134 1.00 27.71 197 THR C C 1
ATOM 5827 O O . THR C 1 184 ? 33.050 27.294 -4.818 1.00 27.98 197 THR C O 1
ATOM 5831 N N . LEU C 1 185 ? 31.389 27.329 -6.323 1.00 27.84 198 LEU C N 1
ATOM 5832 C CA . LEU C 1 185 ? 32.230 26.803 -7.405 1.00 29.21 198 LEU C CA 1
ATOM 5833 C C . LEU C 1 185 ? 32.769 28.000 -8.168 1.00 29.57 198 LEU C C 1
ATOM 5834 O O . LEU C 1 185 ? 31.998 28.907 -8.514 1.00 30.19 198 LEU C O 1
ATOM 5839 N N . LYS C 1 186 ? 34.086 28.038 -8.371 1.00 29.43 199 LYS C N 1
ATOM 5840 C CA . LYS C 1 186 ? 34.738 29.184 -9.017 1.00 29.81 199 LYS C CA 1
ATOM 5841 C C . LYS C 1 186 ? 34.832 29.043 -10.544 1.00 29.19 199 LYS C C 1
ATOM 5842 O O . LYS C 1 186 ? 35.314 28.027 -11.062 1.00 28.27 199 LYS C O 1
ATOM 5848 N N . ALA C 1 187 ? 34.392 30.081 -11.252 1.00 28.79 200 ALA C N 1
ATOM 5849 C CA . ALA C 1 187 ? 34.522 30.129 -12.700 1.00 28.37 200 ALA C CA 1
ATOM 5850 C C . ALA C 1 187 ? 35.995 30.141 -13.121 1.00 28.18 200 ALA C C 1
ATOM 5851 O O . ALA C 1 187 ? 36.854 30.663 -12.414 1.00 27.48 200 ALA C O 1
ATOM 5853 N N . ASN C 1 188 ? 36.287 29.539 -14.266 1.00 27.68 201 ASN C N 1
ATOM 5854 C CA . ASN C 1 188 ? 37.615 29.691 -14.853 1.00 27.76 201 ASN C CA 1
ATOM 5855 C C . ASN C 1 188 ? 37.463 29.838 -16.367 1.00 27.86 201 ASN C C 1
ATOM 5856 O O . ASN C 1 188 ? 36.344 30.033 -16.848 1.00 28.42 201 ASN C O 1
ATOM 5861 N N . GLN C 1 189 ? 38.553 29.717 -17.123 1.00 28.15 202 GLN C N 1
ATOM 5862 C CA . GLN C 1 189 ? 38.472 29.854 -18.593 1.00 28.05 202 GLN C CA 1
ATOM 5863 C C . GLN C 1 189 ? 37.621 28.775 -19.252 1.00 27.71 202 GLN C C 1
ATOM 5864 O O . GLN C 1 189 ? 37.043 28.987 -20.319 1.00 27.34 202 GLN C O 1
ATOM 5870 N N . TYR C 1 190 ? 37.537 27.618 -18.608 1.00 27.17 203 TYR C N 1
ATOM 5871 C CA . TYR C 1 190 ? 36.878 26.482 -19.216 1.00 27.32 203 TYR C CA 1
ATOM 5872 C C . TYR C 1 190 ? 35.375 26.441 -18.998 1.00 26.65 203 TYR C C 1
ATOM 5873 O O . TYR C 1 190 ? 34.638 25.949 -19.860 1.00 25.72 203 TYR C O 1
ATOM 5882 N N . TYR C 1 191 ? 34.947 26.951 -17.838 1.00 25.97 204 TYR C N 1
ATOM 5883 C CA . TYR C 1 191 ? 33.570 26.892 -17.380 1.00 25.23 204 TYR C CA 1
ATOM 5884 C C . TYR C 1 191 ? 33.201 28.218 -16.750 1.00 25.20 204 TYR C C 1
ATOM 5885 O O . TYR C 1 191 ? 33.765 28.600 -15.723 1.00 25.20 204 TYR C O 1
ATOM 5894 N N . LYS C 1 192 ? 32.266 28.917 -17.378 1.00 25.32 205 LYS C N 1
ATOM 5895 C CA . LYS C 1 192 ? 32.016 30.332 -17.091 1.00 26.10 205 LYS C CA 1
ATOM 5896 C C . LYS C 1 192 ? 30.986 30.490 -15.999 1.00 26.25 205 LYS C C 1
ATOM 5897 O O . LYS C 1 192 ? 30.271 29.542 -15.676 1.00 25.35 205 LYS C O 1
ATOM 5903 N N . ALA C 1 193 ? 30.901 31.708 -15.468 1.00 27.26 206 ALA C N 1
ATOM 5904 C CA . ALA C 1 193 ? 29.963 32.053 -14.434 1.00 28.41 206 ALA C CA 1
ATOM 5905 C C . ALA C 1 193 ? 28.551 31.633 -14.817 1.00 29.14 206 ALA C C 1
ATOM 5906 O O . ALA C 1 193 ? 28.143 31.767 -15.968 1.00 29.25 206 ALA C O 1
ATOM 5908 N N . SER C 1 194 ? 27.843 31.070 -13.842 1.00 30.52 207 SER C N 1
ATOM 5909 C CA . SER C 1 194 ? 26.403 30.802 -13.939 1.00 31.27 207 SER C CA 1
ATOM 5910 C C . SER C 1 194 ? 26.032 29.537 -14.699 1.00 31.26 207 SER C C 1
ATOM 5911 O O . SER C 1 194 ? 24.847 29.226 -14.844 1.00 30.61 207 SER C O 1
ATOM 5914 N N . GLU C 1 195 ? 27.037 28.823 -15.200 1.00 31.37 208 GLU C N 1
ATOM 5915 C CA . GLU C 1 195 ? 26.821 27.461 -15.677 1.00 32.14 208 GLU C CA 1
ATOM 5916 C C . GLU C 1 195 ? 26.341 26.577 -14.525 1.00 31.85 208 GLU C C 1
ATOM 5917 O O . GLU C 1 195 ? 26.786 26.728 -13.387 1.00 31.75 208 GLU C O 1
ATOM 5923 N N . LYS C 1 196 ? 25.444 25.653 -14.848 1.00 31.82 209 LYS C N 1
ATOM 5924 C CA . LYS C 1 196 ? 24.732 24.862 -13.863 1.00 31.42 209 LYS C CA 1
ATOM 5925 C C . LYS C 1 196 ? 25.367 23.487 -13.639 1.00 31.45 209 LYS C C 1
ATOM 5926 O O . LYS C 1 196 ? 25.751 22.788 -14.599 1.00 31.28 209 LYS C O 1
ATOM 5932 N N . VAL C 1 197 ? 25.522 23.126 -12.362 1.00 31.77 210 VAL C N 1
ATOM 5933 C CA . VAL C 1 197 ? 25.993 21.792 -11.956 1.00 31.87 210 VAL C CA 1
ATOM 5934 C C . VAL C 1 197 ? 24.923 21.115 -11.114 1.00 32.19 210 VAL C C 1
ATOM 5935 O O . VAL C 1 197 ? 24.157 21.779 -10.378 1.00 32.84 210 VAL C O 1
ATOM 5939 N N . MET C 1 198 ? 24.874 19.797 -11.198 1.00 31.47 211 MET C N 1
ATOM 5940 C CA A MET C 1 198 ? 23.846 19.033 -10.521 0.50 30.98 211 MET C CA 1
ATOM 5941 C CA B MET C 1 198 ? 23.834 19.042 -10.519 0.50 31.83 211 MET C CA 1
ATOM 5942 C C . MET C 1 198 ? 24.245 18.701 -9.097 1.00 31.30 211 MET C C 1
ATOM 5943 O O . MET C 1 198 ? 25.378 18.309 -8.844 1.00 31.40 211 MET C O 1
ATOM 5952 N N . ILE C 1 199 ? 23.303 18.878 -8.177 1.00 31.39 212 ILE C N 1
ATOM 5953 C CA . ILE C 1 199 ? 23.504 18.566 -6.767 1.00 31.32 212 ILE C CA 1
ATOM 5954 C C . ILE C 1 199 ? 22.387 17.659 -6.257 1.00 31.17 212 ILE C C 1
ATOM 5955 O O . ILE C 1 199 ? 21.214 17.912 -6.508 1.00 30.90 212 ILE C O 1
ATOM 5960 N N . GLU C 1 200 ? 22.788 16.589 -5.571 1.00 31.48 213 GLU C N 1
ATOM 5961 C CA . GLU C 1 200 ? 21.870 15.586 -4.996 1.00 31.87 213 GLU C CA 1
ATOM 5962 C C . GLU C 1 200 ? 21.982 15.660 -3.499 1.00 31.06 213 GLU C C 1
ATOM 5963 O O . GLU C 1 200 ? 23.082 15.491 -2.976 1.00 30.78 213 GLU C O 1
ATOM 5969 N N . LYS C 1 201 ? 20.864 15.888 -2.796 1.00 31.44 214 LYS C N 1
ATOM 5970 C CA . LYS C 1 201 ? 20.877 15.874 -1.332 1.00 30.21 214 LYS C CA 1
ATOM 5971 C C . LYS C 1 201 ? 20.297 14.557 -0.820 1.00 30.78 214 LYS C C 1
ATOM 5972 O O . LYS C 1 201 ? 19.184 14.170 -1.184 1.00 29.93 214 LYS C O 1
ATOM 5978 N N . THR C 1 202 ? 21.064 13.860 0.012 1.00 31.34 215 THR C N 1
ATOM 5979 C CA . THR C 1 202 ? 20.594 12.594 0.598 1.00 32.38 215 THR C CA 1
ATOM 5980 C C . THR C 1 202 ? 20.285 12.782 2.082 1.00 32.72 215 THR C C 1
ATOM 5981 O O . THR C 1 202 ? 21.109 13.303 2.837 1.00 31.82 215 THR C O 1
ATOM 5985 N N . THR C 1 203 ? 19.087 12.365 2.478 1.00 34.52 216 THR C N 1
ATOM 5986 C CA . THR C 1 203 ? 18.666 12.363 3.881 1.00 35.92 216 THR C CA 1
ATOM 5987 C C . THR C 1 203 ? 18.394 10.926 4.312 1.00 37.36 216 THR C C 1
ATOM 5988 O O . THR C 1 203 ? 18.119 10.052 3.477 1.00 37.05 216 THR C O 1
ATOM 5992 N N . LYS C 1 204 ? 18.456 10.684 5.618 1.00 39.50 217 LYS C N 1
ATOM 5993 C CA . LYS C 1 204 ? 18.113 9.367 6.151 1.00 41.43 217 LYS C CA 1
ATOM 5994 C C . LYS C 1 204 ? 16.661 9.046 5.763 1.00 42.30 217 LYS C C 1
ATOM 5995 O O . LYS C 1 204 ? 15.759 9.863 5.960 1.00 42.92 217 LYS C O 1
ATOM 6001 N N . GLY C 1 205 ? 16.462 7.880 5.158 1.00 43.25 218 GLY C N 1
ATOM 6002 C CA . GLY C 1 205 ? 15.166 7.507 4.599 1.00 44.44 218 GLY C CA 1
ATOM 6003 C C . GLY C 1 205 ? 15.355 6.680 3.343 1.00 45.15 218 GLY C C 1
ATOM 6004 O O . GLY C 1 205 ? 16.491 6.494 2.880 1.00 45.82 218 GLY C O 1
ATOM 6005 N N . GLY C 1 206 ? 14.249 6.190 2.780 1.00 45.48 219 GLY C N 1
ATOM 6006 C CA . GLY C 1 206 ? 14.316 5.287 1.622 1.00 46.27 219 GLY C CA 1
ATOM 6007 C C . GLY C 1 206 ? 14.112 5.934 0.257 1.00 46.40 219 GLY C C 1
ATOM 6008 O O . GLY C 1 206 ? 13.856 5.229 -0.741 1.00 46.95 219 GLY C O 1
ATOM 6009 N N . GLN C 1 207 ? 14.240 7.270 0.204 1.00 46.30 220 GLN C N 1
ATOM 6010 C CA . GLN C 1 207 ? 13.790 8.010 -0.972 1.00 45.86 220 GLN C CA 1
ATOM 6011 C C . GLN C 1 207 ? 14.955 8.363 -1.889 1.00 44.92 220 GLN C C 1
ATOM 6012 O O . GLN C 1 207 ? 16.120 8.393 -1.468 1.00 45.12 220 GLN C O 1
ATOM 6018 N N . ALA C 1 208 ? 14.633 8.621 -3.152 1.00 43.58 221 ALA C N 1
ATOM 6019 C CA . ALA C 1 208 ? 15.596 9.170 -4.095 1.00 41.93 221 ALA C CA 1
ATOM 6020 C C . ALA C 1 208 ? 16.169 10.468 -3.507 1.00 40.90 221 ALA C C 1
ATOM 6021 O O . ALA C 1 208 ? 15.487 11.153 -2.739 1.00 40.84 221 ALA C O 1
ATOM 6023 N N . PRO C 1 209 ? 17.436 10.796 -3.827 1.00 39.58 222 PRO C N 1
ATOM 6024 C CA . PRO C 1 209 ? 17.928 12.101 -3.398 1.00 38.51 222 PRO C CA 1
ATOM 6025 C C . PRO C 1 209 ? 17.143 13.231 -4.064 1.00 37.38 222 PRO C C 1
ATOM 6026 O O . PRO C 1 209 ? 16.439 13.001 -5.055 1.00 37.20 222 PRO C O 1
ATOM 6030 N N . VAL C 1 210 ? 17.244 14.429 -3.500 1.00 35.99 223 VAL C N 1
ATOM 6031 C CA . VAL C 1 210 ? 16.579 15.606 -4.048 1.00 34.70 223 VAL C CA 1
ATOM 6032 C C . VAL C 1 210 ? 17.558 16.318 -4.994 1.00 33.87 223 VAL C C 1
ATOM 6033 O O . VAL C 1 210 ? 18.696 16.596 -4.615 1.00 33.41 223 VAL C O 1
ATOM 6037 N N . GLN C 1 211 ? 17.095 16.623 -6.204 1.00 33.11 224 GLN C N 1
ATOM 6038 C CA . GLN C 1 211 ? 17.926 17.257 -7.237 1.00 33.07 224 GLN C CA 1
ATOM 6039 C C . GLN C 1 211 ? 17.772 18.769 -7.275 1.00 32.62 224 GLN C C 1
ATOM 6040 O O . GLN C 1 211 ? 16.675 19.288 -7.430 1.00 32.35 224 GLN C O 1
ATOM 6046 N N . THR C 1 212 ? 18.889 19.470 -7.149 1.00 32.20 225 THR C N 1
ATOM 6047 C CA . THR C 1 212 ? 18.891 20.917 -7.318 1.00 31.94 225 THR C CA 1
ATOM 6048 C C . THR C 1 212 ? 20.075 21.272 -8.182 1.00 31.27 225 THR C C 1
ATOM 6049 O O . THR C 1 212 ? 20.861 20.400 -8.557 1.00 31.04 225 THR C O 1
ATOM 6053 N N . GLU C 1 213 ? 20.219 22.554 -8.477 1.00 31.43 226 GLU C N 1
ATOM 6054 C CA . GLU C 1 213 ? 21.359 23.022 -9.257 1.00 32.15 226 GLU C CA 1
ATOM 6055 C C . GLU C 1 213 ? 22.084 24.169 -8.588 1.00 31.89 226 GLU C C 1
ATOM 6056 O O . GLU C 1 213 ? 21.450 25.083 -8.064 1.00 31.52 226 GLU C O 1
ATOM 6062 N N . ALA C 1 214 ? 23.412 24.092 -8.587 1.00 31.21 227 ALA C N 1
ATOM 6063 C CA . ALA C 1 214 ? 24.253 25.211 -8.201 1.00 31.21 227 ALA C CA 1
ATOM 6064 C C . ALA C 1 214 ? 24.730 25.965 -9.442 1.00 31.31 227 ALA C C 1
ATOM 6065 O O . ALA C 1 214 ? 24.824 25.399 -10.541 1.00 31.22 227 ALA C O 1
ATOM 6067 N N . SER C 1 215 ? 25.023 27.245 -9.251 1.00 31.37 228 SER C N 1
ATOM 6068 C CA . SER C 1 215 ? 25.539 28.087 -10.306 1.00 31.13 228 SER C CA 1
ATOM 6069 C C . SER C 1 215 ? 26.989 28.406 -10.025 1.00 30.58 228 SER C C 1
ATOM 6070 O O . SER C 1 215 ? 27.354 28.802 -8.912 1.00 30.00 228 SER C O 1
ATOM 6073 N N . ILE C 1 216 ? 27.815 28.230 -11.054 1.00 29.31 229 ILE C N 1
ATOM 6074 C CA . ILE C 1 216 ? 29.222 28.560 -10.954 1.00 28.79 229 ILE C CA 1
ATOM 6075 C C . ILE C 1 216 ? 29.350 30.052 -10.677 1.00 28.26 229 ILE C C 1
ATOM 6076 O O . ILE C 1 216 ? 28.610 30.848 -11.250 1.00 28.33 229 ILE C O 1
ATOM 6081 N N . ASP C 1 217 ? 30.285 30.397 -9.792 1.00 29.16 230 ASP C N 1
ATOM 6082 C CA . ASP C 1 217 ? 30.582 31.781 -9.369 1.00 30.14 230 ASP C CA 1
ATOM 6083 C C . ASP C 1 217 ? 29.482 32.364 -8.477 1.00 30.79 230 ASP C C 1
ATOM 6084 O O . ASP C 1 217 ? 29.502 33.550 -8.127 1.00 31.62 230 ASP C O 1
ATOM 6089 N N . GLN C 1 218 ? 28.538 31.520 -8.080 1.00 30.82 231 GLN C N 1
ATOM 6090 C CA . GLN C 1 218 ? 27.422 31.955 -7.236 1.00 31.40 231 GLN C CA 1
ATOM 6091 C C . GLN C 1 218 ? 27.270 31.043 -6.012 1.00 30.63 231 GLN C C 1
ATOM 6092 O O . GLN C 1 218 ? 27.231 29.808 -6.118 1.00 29.77 231 GLN C O 1
ATOM 6098 N N . LEU C 1 219 ? 27.206 31.681 -4.847 1.00 30.27 232 LEU C N 1
ATOM 6099 C CA . LEU C 1 219 ? 27.095 30.994 -3.559 1.00 29.74 232 LEU C CA 1
ATOM 6100 C C . LEU C 1 219 ? 25.862 30.085 -3.533 1.00 28.89 232 LEU C C 1
ATOM 6101 O O . LEU C 1 219 ? 24.753 30.536 -3.780 1.00 27.99 232 LEU C O 1
ATOM 6106 N N . TYR C 1 220 ? 26.077 28.792 -3.294 1.00 28.39 233 TYR C N 1
ATOM 6107 C CA . TYR C 1 220 ? 24.986 27.821 -3.231 1.00 28.53 233 TYR C CA 1
ATOM 6108 C C . TYR C 1 220 ? 24.698 27.473 -1.769 1.00 28.70 233 TYR C C 1
ATOM 6109 O O . TYR C 1 220 ? 25.532 26.831 -1.110 1.00 28.43 233 TYR C O 1
ATOM 6118 N N . HIS C 1 221 ? 23.535 27.911 -1.277 1.00 29.10 234 HIS C N 1
ATOM 6119 C CA . HIS C 1 221 ? 23.108 27.659 0.112 1.00 29.12 234 HIS C CA 1
ATOM 6120 C C . HIS C 1 221 ? 22.430 26.301 0.262 1.00 28.49 234 HIS C C 1
ATOM 6121 O O . HIS C 1 221 ? 21.587 25.923 -0.561 1.00 28.32 234 HIS C O 1
ATOM 6128 N N . PHE C 1 222 ? 22.783 25.590 1.325 1.00 27.58 235 PHE C N 1
ATOM 6129 C CA . PHE C 1 222 ? 22.144 24.320 1.664 1.00 27.44 235 PHE C CA 1
ATOM 6130 C C . PHE C 1 222 ? 22.233 24.076 3.169 1.00 27.27 235 PHE C C 1
ATOM 6131 O O . PHE C 1 222 ? 22.941 24.789 3.882 1.00 27.27 235 PHE C O 1
ATOM 6139 N N . THR C 1 223 ? 21.504 23.074 3.645 1.00 27.19 236 THR C N 1
ATOM 6140 C CA . THR C 1 223 ? 21.554 22.689 5.063 1.00 27.65 236 THR C CA 1
ATOM 6141 C C . THR C 1 223 ? 21.756 21.185 5.190 1.00 27.48 236 THR C C 1
ATOM 6142 O O . THR C 1 223 ? 21.273 20.439 4.358 1.00 27.54 236 THR C O 1
ATOM 6146 N N . LEU C 1 224 ? 22.456 20.750 6.234 1.00 28.45 237 LEU C N 1
ATOM 6147 C CA . LEU C 1 224 ? 22.505 19.322 6.581 1.00 29.02 237 LEU C CA 1
ATOM 6148 C C . LEU C 1 224 ? 22.270 19.113 8.074 1.00 29.74 237 LEU C C 1
ATOM 6149 O O . LEU C 1 224 ? 22.760 19.893 8.908 1.00 30.91 237 LEU C O 1
ATOM 6154 N N . LYS C 1 225 ? 21.524 18.058 8.401 1.00 29.48 238 LYS C N 1
ATOM 6155 C CA . LYS C 1 225 ? 21.538 17.496 9.729 1.00 30.16 238 LYS C CA 1
ATOM 6156 C C . LYS C 1 225 ? 22.631 16.415 9.779 1.00 29.95 238 LYS C C 1
ATOM 6157 O O . LYS C 1 225 ? 23.172 16.000 8.726 1.00 28.88 238 LYS C O 1
ATOM 6163 N N . ASP C 1 226 ? 22.936 15.965 10.999 1.00 28.78 239 ASP C N 1
ATOM 6164 C CA . ASP C 1 226 ? 23.797 14.804 11.210 1.00 28.68 239 ASP C CA 1
ATOM 6165 C C . ASP C 1 226 ? 23.408 13.678 10.268 1.00 28.30 239 ASP C C 1
ATOM 6166 O O . ASP C 1 226 ? 22.219 13.410 10.075 1.00 28.40 239 ASP C O 1
ATOM 6171 N N . GLY C 1 227 ? 24.409 13.023 9.681 1.00 28.22 240 GLY C N 1
ATOM 6172 C CA . GLY C 1 227 ? 24.177 11.869 8.823 1.00 27.37 240 GLY C CA 1
ATOM 6173 C C . GLY C 1 227 ? 23.633 12.179 7.431 1.00 27.39 240 GLY C C 1
ATOM 6174 O O . GLY C 1 227 ? 23.398 11.270 6.664 1.00 27.73 240 GLY C O 1
ATOM 6175 N N . GLU C 1 228 ? 23.436 13.452 7.101 1.00 27.26 241 GLU C N 1
ATOM 6176 C CA . GLU C 1 228 ? 22.973 13.829 5.758 1.00 27.61 241 GLU C CA 1
ATOM 6177 C C . GLU C 1 228 ? 24.145 14.298 4.888 1.00 27.59 241 GLU C C 1
ATOM 6178 O O . GLU C 1 228 ? 25.246 14.521 5.396 1.00 27.45 241 GLU C O 1
ATOM 6184 N N . SER C 1 229 ? 23.910 14.440 3.583 1.00 27.58 242 SER C N 1
ATOM 6185 C CA . SER C 1 229 ? 24.961 14.893 2.679 1.00 27.46 242 SER C CA 1
ATOM 6186 C C . SER C 1 229 ? 24.393 15.468 1.387 1.00 27.75 242 SER C C 1
ATOM 6187 O O . SER C 1 229 ? 23.242 15.202 1.037 1.00 27.37 242 SER C O 1
ATOM 6190 N N . ILE C 1 230 ? 25.218 16.272 0.704 1.00 28.40 243 ILE C N 1
ATOM 6191 C CA . ILE C 1 230 ? 25.006 16.647 -0.703 1.00 28.05 243 ILE C CA 1
ATOM 6192 C C . ILE C 1 230 ? 26.161 16.103 -1.553 1.00 28.29 243 ILE C C 1
ATOM 6193 O O . ILE C 1 230 ? 27.293 15.964 -1.072 1.00 28.25 243 ILE C O 1
ATOM 6198 N N . LYS C 1 231 ? 25.850 15.785 -2.805 1.00 28.18 244 LYS C N 1
ATOM 6199 C CA . LYS C 1 231 ? 26.840 15.356 -3.780 1.00 28.61 244 LYS C CA 1
ATOM 6200 C C . LYS C 1 231 ? 26.704 16.158 -5.077 1.00 27.79 244 LYS C C 1
ATOM 6201 O O . LYS C 1 231 ? 25.628 16.213 -5.684 1.00 27.56 244 LYS C O 1
ATOM 6207 N N . VAL C 1 232 ? 27.799 16.792 -5.477 1.00 27.51 245 VAL C N 1
ATOM 6208 C CA . VAL C 1 232 ? 27.872 17.463 -6.773 1.00 26.89 245 VAL C CA 1
ATOM 6209 C C . VAL C 1 232 ? 28.227 16.343 -7.737 1.00 26.33 245 VAL C C 1
ATOM 6210 O O . VAL C 1 232 ? 29.344 15.855 -7.739 1.00 26.20 245 VAL C O 1
ATOM 6214 N N . THR C 1 233 ? 27.259 15.923 -8.529 1.00 26.34 246 THR C N 1
ATOM 6215 C CA . THR C 1 233 ? 27.395 14.708 -9.321 1.00 26.51 246 THR C CA 1
ATOM 6216 C C . THR C 1 233 ? 28.106 14.880 -10.680 1.00 27.20 246 THR C C 1
ATOM 6217 O O . THR C 1 233 ? 28.543 13.899 -11.260 1.00 26.50 246 THR C O 1
ATOM 6221 N N . ASN C 1 234 ? 28.193 16.108 -11.183 1.00 27.60 247 ASN C N 1
ATOM 6222 C CA . ASN C 1 234 ? 28.915 16.381 -12.451 1.00 28.96 247 ASN C CA 1
ATOM 6223 C C . ASN C 1 234 ? 29.916 17.505 -12.330 1.00 28.89 247 ASN C C 1
ATOM 6224 O O . ASN C 1 234 ? 29.975 18.364 -13.200 1.00 30.18 247 ASN C O 1
ATOM 6229 N N . LEU C 1 235 ? 30.720 17.469 -11.266 1.00 28.90 248 LEU C N 1
ATOM 6230 C CA . LEU C 1 235 ? 31.681 18.523 -10.980 1.00 28.97 248 LEU C CA 1
ATOM 6231 C C . LEU C 1 235 ? 32.785 18.436 -12.011 1.00 28.94 248 LEU C C 1
ATOM 6232 O O . LEU C 1 235 ? 33.378 17.370 -12.159 1.00 29.46 248 LEU C O 1
ATOM 6237 N N . PRO C 1 236 ? 33.067 19.539 -12.748 1.00 28.90 249 PRO C N 1
ATOM 6238 C CA . PRO C 1 236 ? 34.162 19.387 -13.721 1.00 28.55 249 PRO C CA 1
ATOM 6239 C C . PRO C 1 236 ? 35.531 19.314 -13.040 1.00 27.77 249 PRO C C 1
ATOM 6240 O O . PRO C 1 236 ? 35.716 19.814 -11.929 1.00 26.39 249 PRO C O 1
ATOM 6244 N N . VAL C 1 237 ? 36.483 18.698 -13.729 1.00 27.06 250 VAL C N 1
ATOM 6245 C CA . VAL C 1 237 ? 37.863 18.673 -13.291 1.00 26.70 250 VAL C CA 1
ATOM 6246 C C . VAL C 1 237 ? 38.491 20.064 -13.474 1.00 27.22 250 VAL C C 1
ATOM 6247 O O . VAL C 1 237 ? 38.217 20.765 -14.458 1.00 26.54 250 VAL C O 1
ATOM 6251 N N . GLY C 1 238 ? 39.312 20.459 -12.503 1.00 26.99 251 GLY C N 1
ATOM 6252 C CA . GLY C 1 238 ? 40.097 21.675 -12.587 1.00 28.07 251 GLY C CA 1
ATOM 6253 C C . GLY C 1 238 ? 39.373 22.901 -12.061 1.00 28.25 251 GLY C C 1
ATOM 6254 O O . GLY C 1 238 ? 39.838 24.021 -12.270 1.00 28.22 251 GLY C O 1
ATOM 6255 N N . VAL C 1 239 ? 38.248 22.683 -11.383 1.00 28.31 252 VAL C N 1
ATOM 6256 C CA . VAL C 1 239 ? 37.427 23.762 -10.825 1.00 29.20 252 VAL C CA 1
ATOM 6257 C C . VAL C 1 239 ? 37.716 24.029 -9.329 1.00 29.11 252 VAL C C 1
ATOM 6258 O O . VAL C 1 239 ? 37.717 23.113 -8.515 1.00 29.03 252 VAL C O 1
ATOM 6262 N N . ASP C 1 240 ? 37.987 25.283 -8.981 1.00 29.40 253 ASP C N 1
ATOM 6263 C CA . ASP C 1 240 ? 38.227 25.631 -7.585 1.00 29.86 253 ASP C CA 1
ATOM 6264 C C . ASP C 1 240 ? 36.895 25.809 -6.882 1.00 30.10 253 ASP C C 1
ATOM 6265 O O . ASP C 1 240 ? 35.890 26.185 -7.500 1.00 29.97 253 ASP C O 1
ATOM 6270 N N . TYR C 1 241 ? 36.878 25.491 -5.596 1.00 29.62 254 TYR C N 1
ATOM 6271 C CA . TYR C 1 241 ? 35.666 25.626 -4.812 1.00 29.16 254 TYR C CA 1
ATOM 6272 C C . TYR C 1 241 ? 35.998 25.851 -3.359 1.00 29.08 254 TYR C C 1
ATOM 6273 O O . TYR C 1 241 ? 37.089 25.493 -2.906 1.00 28.78 254 TYR C O 1
ATOM 6282 N N . VAL C 1 242 ? 35.042 26.450 -2.647 1.00 28.83 255 VAL C N 1
ATOM 6283 C CA . VAL C 1 242 ? 35.135 26.656 -1.204 1.00 28.52 255 VAL C CA 1
ATOM 6284 C C . VAL C 1 242 ? 33.835 26.132 -0.575 1.00 28.09 255 VAL C C 1
ATOM 6285 O O . VAL C 1 242 ? 32.749 26.356 -1.097 1.00 27.89 255 VAL C O 1
ATOM 6289 N N . VAL C 1 243 ? 33.954 25.397 0.521 1.00 28.37 256 VAL C N 1
ATOM 6290 C CA . VAL C 1 243 ? 32.772 24.980 1.262 1.00 28.53 256 VAL C CA 1
ATOM 6291 C C . VAL C 1 243 ? 32.878 25.597 2.650 1.00 28.31 256 VAL C C 1
ATOM 6292 O O . VAL C 1 243 ? 33.931 25.513 3.296 1.00 27.61 256 VAL C O 1
ATOM 6296 N N . THR C 1 244 ? 31.788 26.214 3.096 1.00 28.36 257 THR C N 1
ATOM 6297 C CA . THR C 1 244 ? 31.772 26.915 4.377 1.00 29.67 257 THR C CA 1
ATOM 6298 C C . THR C 1 244 ? 30.493 26.580 5.136 1.00 30.10 257 THR C C 1
ATOM 6299 O O . THR C 1 244 ? 29.414 26.490 4.548 1.00 31.24 257 THR C O 1
ATOM 6303 N N . GLU C 1 245 ? 30.622 26.380 6.440 1.00 30.54 258 GLU C N 1
ATOM 6304 C CA . GLU C 1 245 ? 29.465 26.207 7.306 1.00 30.16 258 GLU C CA 1
ATOM 6305 C C . GLU C 1 245 ? 29.335 27.507 8.069 1.00 29.90 258 GLU C C 1
ATOM 6306 O O . GLU C 1 245 ? 30.343 28.154 8.338 1.00 29.44 258 GLU C O 1
ATOM 6312 N N . ASP C 1 246 ? 28.114 27.905 8.415 1.00 29.55 259 ASP C N 1
ATOM 6313 C CA . ASP C 1 246 ? 27.939 29.036 9.323 1.00 29.29 259 ASP C CA 1
ATOM 6314 C C . ASP C 1 246 ? 28.704 28.778 10.633 1.00 28.73 259 ASP C C 1
ATOM 6315 O O . ASP C 1 246 ? 28.977 27.632 10.994 1.00 28.29 259 ASP C O 1
ATOM 6320 N N . ASP C 1 247 ? 29.046 29.855 11.325 1.00 28.08 260 ASP C N 1
ATOM 6321 C CA . ASP C 1 247 ? 29.751 29.788 12.596 1.00 27.82 260 ASP C CA 1
ATOM 6322 C C . ASP C 1 247 ? 28.749 29.510 13.717 1.00 27.94 260 ASP C C 1
ATOM 6323 O O . ASP C 1 247 ? 27.890 30.348 13.993 1.00 27.52 260 ASP C O 1
ATOM 6328 N N . TYR C 1 248 ? 28.869 28.339 14.344 1.00 27.94 261 TYR C N 1
ATOM 6329 C CA . TYR C 1 248 ? 27.958 27.918 15.428 1.00 28.12 261 TYR C CA 1
ATOM 6330 C C . TYR C 1 248 ? 28.522 27.995 16.861 1.00 28.32 261 TYR C C 1
ATOM 6331 O O . TYR C 1 248 ? 27.906 27.480 17.820 1.00 27.49 261 TYR C O 1
ATOM 6340 N N . LYS C 1 249 ? 29.659 28.671 17.009 1.00 27.85 262 LYS C N 1
ATOM 6341 C CA . LYS C 1 249 ? 30.293 28.859 18.314 1.00 28.76 262 LYS C CA 1
ATOM 6342 C C . LYS C 1 249 ? 29.363 29.529 19.335 1.00 29.32 262 LYS C C 1
ATOM 6343 O O . LYS C 1 249 ? 29.476 29.276 20.534 1.00 29.20 262 LYS C O 1
ATOM 6349 N N . SER C 1 250 ? 28.447 30.370 18.850 1.00 30.03 263 SER C N 1
ATOM 6350 C CA . SER C 1 250 ? 27.462 31.021 19.719 1.00 31.27 263 SER C CA 1
ATOM 6351 C C . SER C 1 250 ? 26.443 30.015 20.260 1.00 31.82 263 SER C C 1
ATOM 6352 O O . SER C 1 250 ? 25.785 30.291 21.246 1.00 31.03 263 SER C O 1
ATOM 6355 N N . GLU C 1 251 ? 26.314 28.857 19.604 1.00 32.59 264 GLU C N 1
ATOM 6356 C CA . GLU C 1 251 ? 25.455 27.784 20.109 1.00 33.74 264 GLU C CA 1
ATOM 6357 C C . GLU C 1 251 ? 26.244 26.717 20.872 1.00 33.79 264 GLU C C 1
ATOM 6358 O O . GLU C 1 251 ? 25.698 25.666 21.197 1.00 34.32 264 GLU C O 1
ATOM 6364 N N . LYS C 1 252 ? 27.519 26.994 21.156 1.00 33.82 265 LYS C N 1
ATOM 6365 C CA . LYS C 1 252 ? 28.401 26.081 21.903 1.00 34.24 265 LYS C CA 1
ATOM 6366 C C . LYS C 1 252 ? 28.877 24.854 21.100 1.00 34.20 265 LYS C C 1
ATOM 6367 O O . LYS C 1 252 ? 29.217 23.817 21.671 1.00 34.20 265 LYS C O 1
ATOM 6373 N N . TYR C 1 253 ? 28.913 24.985 19.774 1.00 33.59 266 TYR C N 1
ATOM 6374 C CA . TYR C 1 253 ? 29.482 23.944 18.922 1.00 32.62 266 TYR C CA 1
ATOM 6375 C C . TYR C 1 253 ? 30.898 24.328 18.518 1.00 33.05 266 TYR C C 1
ATOM 6376 O O . TYR C 1 253 ? 31.200 25.516 18.307 1.00 32.41 266 TYR C O 1
ATOM 6385 N N . THR C 1 254 ? 31.775 23.327 18.452 1.00 33.07 267 THR C N 1
ATOM 6386 C CA . THR C 1 254 ? 33.045 23.473 17.745 1.00 33.45 267 THR C CA 1
ATOM 6387 C C . THR C 1 254 ? 32.969 22.715 16.412 1.00 33.03 267 THR C C 1
ATOM 6388 O O . THR C 1 254 ? 32.396 21.620 16.326 1.00 32.86 267 THR C O 1
ATOM 6392 N N . THR C 1 255 ? 33.538 23.314 15.378 1.00 32.66 268 THR C N 1
ATOM 6393 C CA . THR C 1 255 ? 33.456 22.756 14.037 1.00 31.92 268 THR C CA 1
ATOM 6394 C C . THR C 1 255 ? 34.852 22.431 13.548 1.00 32.55 268 THR C C 1
ATOM 6395 O O . THR C 1 255 ? 35.770 23.258 13.675 1.00 32.09 268 THR C O 1
ATOM 6399 N N . ASN C 1 256 ? 35.010 21.215 13.018 1.00 32.80 269 ASN C N 1
ATOM 6400 C CA . ASN C 1 256 ? 36.253 20.785 12.378 1.00 32.87 269 ASN C CA 1
ATOM 6401 C C . ASN C 1 256 ? 35.946 20.191 10.999 1.00 32.76 269 ASN C C 1
ATOM 6402 O O . ASN C 1 256 ? 34.889 19.589 10.802 1.00 32.18 269 ASN C O 1
ATOM 6407 N N . VAL C 1 257 ? 36.866 20.369 10.050 1.00 32.62 270 VAL C N 1
ATOM 6408 C CA . VAL C 1 257 ? 36.663 19.884 8.675 1.00 32.59 270 VAL C CA 1
ATOM 6409 C C . VAL C 1 257 ? 37.641 18.779 8.321 1.00 32.34 270 VAL C C 1
ATOM 6410 O O . VAL C 1 257 ? 38.837 18.880 8.588 1.00 32.60 270 VAL C O 1
ATOM 6414 N N . GLU C 1 258 ? 37.129 17.709 7.739 1.00 32.32 271 GLU C N 1
ATOM 6415 C CA . GLU C 1 258 ? 37.987 16.654 7.236 1.00 32.53 271 GLU C CA 1
ATOM 6416 C C . GLU C 1 258 ? 37.861 16.689 5.715 1.00 32.21 271 GLU C C 1
ATOM 6417 O O . GLU C 1 258 ? 36.776 16.459 5.177 1.00 31.66 271 GLU C O 1
ATOM 6423 N N . VAL C 1 259 ? 38.959 17.017 5.036 1.00 32.20 272 VAL C N 1
ATOM 6424 C CA . VAL C 1 259 ? 38.994 17.002 3.574 1.00 32.17 272 VAL C CA 1
ATOM 6425 C C . VAL C 1 259 ? 39.654 15.704 3.138 1.00 32.63 272 VAL C C 1
ATOM 6426 O O . VAL C 1 259 ? 40.800 15.454 3.486 1.00 32.86 272 VAL C O 1
ATOM 6430 N N . SER C 1 260 ? 38.933 14.885 2.376 1.00 33.47 273 SER C N 1
ATOM 6431 C CA . SER C 1 260 ? 39.339 13.492 2.151 1.00 34.93 273 SER C CA 1
ATOM 6432 C C . SER C 1 260 ? 39.297 13.032 0.670 1.00 35.59 273 SER C C 1
ATOM 6433 O O . SER C 1 260 ? 38.307 12.451 0.226 1.00 35.85 273 SER C O 1
ATOM 6436 N N . PRO C 1 261 ? 40.375 13.296 -0.096 1.00 36.62 274 PRO C N 1
ATOM 6437 C CA . PRO C 1 261 ? 40.486 12.839 -1.508 1.00 37.65 274 PRO C CA 1
ATOM 6438 C C . PRO C 1 261 ? 40.507 11.310 -1.676 1.00 38.80 274 PRO C C 1
ATOM 6439 O O . PRO C 1 261 ? 41.067 10.607 -0.822 1.00 38.51 274 PRO C O 1
ATOM 6443 N N . GLN C 1 262 ? 39.904 10.816 -2.766 1.00 40.40 275 GLN C N 1
ATOM 6444 C CA . GLN C 1 262 ? 39.867 9.378 -3.118 1.00 42.09 275 GLN C CA 1
ATOM 6445 C C . GLN C 1 262 ? 41.277 8.802 -3.182 1.00 43.51 275 GLN C C 1
ATOM 6446 O O . GLN C 1 262 ? 41.468 7.581 -3.124 1.00 43.79 275 GLN C O 1
ATOM 6452 N N . ASP C 1 263 ? 42.264 9.686 -3.305 1.00 44.94 276 ASP C N 1
ATOM 6453 C CA . ASP C 1 263 ? 43.650 9.276 -3.151 1.00 46.48 276 ASP C CA 1
ATOM 6454 C C . ASP C 1 263 ? 44.371 9.828 -1.921 1.00 46.91 276 ASP C C 1
ATOM 6455 O O . ASP C 1 263 ? 45.248 10.699 -2.021 1.00 47.50 276 ASP C O 1
ATOM 6460 N N . GLY C 1 264 ? 43.956 9.312 -0.763 1.00 47.18 277 GLY C N 1
ATOM 6461 C CA . GLY C 1 264 ? 44.785 9.264 0.446 1.00 47.19 277 GLY C CA 1
ATOM 6462 C C . GLY C 1 264 ? 44.952 10.464 1.361 1.00 46.88 277 GLY C C 1
ATOM 6463 O O . GLY C 1 264 ? 44.672 10.368 2.564 1.00 47.61 277 GLY C O 1
ATOM 6464 N N . ALA C 1 265 ? 45.430 11.575 0.799 1.00 46.22 278 ALA C N 1
ATOM 6465 C CA . ALA C 1 265 ? 45.958 12.713 1.570 1.00 45.45 278 ALA C CA 1
ATOM 6466 C C . ALA C 1 265 ? 44.928 13.444 2.462 1.00 44.76 278 ALA C C 1
ATOM 6467 O O . ALA C 1 265 ? 44.501 14.556 2.136 1.00 44.83 278 ALA C O 1
ATOM 6469 N N . VAL C 1 266 ? 44.560 12.826 3.591 1.00 43.91 279 VAL C N 1
ATOM 6470 C CA . VAL C 1 266 ? 43.506 13.349 4.474 1.00 42.94 279 VAL C CA 1
ATOM 6471 C C . VAL C 1 266 ? 43.956 14.603 5.224 1.00 42.43 279 VAL C C 1
ATOM 6472 O O . VAL C 1 266 ? 44.970 14.603 5.912 1.00 42.50 279 VAL C O 1
ATOM 6476 N N . LYS C 1 267 ? 43.181 15.671 5.071 1.00 42.07 280 LYS C N 1
ATOM 6477 C CA . LYS C 1 267 ? 43.500 16.981 5.628 1.00 41.93 280 LYS C CA 1
ATOM 6478 C C . LYS C 1 267 ? 42.513 17.339 6.745 1.00 41.37 280 LYS C C 1
ATOM 6479 O O . LYS C 1 267 ? 41.318 17.055 6.629 1.00 41.19 280 LYS C O 1
ATOM 6485 N N . ASN C 1 268 ? 43.014 17.957 7.816 1.00 40.77 281 ASN C N 1
ATOM 6486 C CA . ASN C 1 268 ? 42.171 18.409 8.925 1.00 40.54 281 ASN C CA 1
ATOM 6487 C C . ASN C 1 268 ? 42.261 19.919 9.143 1.00 40.68 281 ASN C C 1
ATOM 6488 O O . ASN C 1 268 ? 43.339 20.442 9.394 1.00 40.81 281 ASN C O 1
ATOM 6493 N N . ILE C 1 269 ? 41.132 20.615 9.048 1.00 40.49 282 ILE C N 1
ATOM 6494 C CA . ILE C 1 269 ? 41.111 22.055 9.307 1.00 40.72 282 ILE C CA 1
ATOM 6495 C C . ILE C 1 269 ? 40.268 22.363 10.544 1.00 40.30 282 ILE C C 1
ATOM 6496 O O . ILE C 1 269 ? 39.111 21.952 10.630 1.00 40.40 282 ILE C O 1
ATOM 6501 N N . ALA C 1 270 ? 40.850 23.073 11.506 1.00 39.84 283 ALA C N 1
ATOM 6502 C CA . ALA C 1 270 ? 40.060 23.614 12.602 1.00 39.75 283 ALA C CA 1
ATOM 6503 C C . ALA C 1 270 ? 39.075 24.607 12.004 1.00 39.51 283 ALA C C 1
ATOM 6504 O O . ALA C 1 270 ? 39.441 25.421 11.157 1.00 39.58 283 ALA C O 1
ATOM 6506 N N . GLY C 1 271 ? 37.813 24.505 12.386 1.00 38.73 284 GLY C N 1
ATOM 6507 C CA . GLY C 1 271 ? 36.883 25.572 12.083 1.00 38.59 284 GLY C CA 1
ATOM 6508 C C . GLY C 1 271 ? 35.858 25.352 10.993 1.00 38.30 284 GLY C C 1
ATOM 6509 O O . GLY C 1 271 ? 35.430 24.241 10.723 1.00 38.45 284 GLY C O 1
ATOM 6510 N N . ASN C 1 272 ? 35.547 26.456 10.335 1.00 38.41 285 ASN C N 1
ATOM 6511 C CA . ASN C 1 272 ? 34.310 26.730 9.638 1.00 38.41 285 ASN C CA 1
ATOM 6512 C C . ASN C 1 272 ? 34.313 26.469 8.130 1.00 37.76 285 ASN C C 1
ATOM 6513 O O . ASN C 1 272 ? 33.259 26.401 7.486 1.00 37.54 285 ASN C O 1
ATOM 6518 N N . SER C 1 273 ? 35.504 26.372 7.561 1.00 36.65 286 SER C N 1
ATOM 6519 C CA . SER C 1 273 ? 35.649 26.516 6.130 1.00 36.02 286 SER C CA 1
ATOM 6520 C C . SER C 1 273 ? 36.791 25.659 5.594 1.00 35.21 286 SER C C 1
ATOM 6521 O O . SER C 1 273 ? 37.817 25.505 6.248 1.00 34.71 286 SER C O 1
ATOM 6524 N N . THR C 1 274 ? 36.597 25.084 4.408 1.00 34.60 287 THR C N 1
ATOM 6525 C CA . THR C 1 274 ? 37.731 24.534 3.652 1.00 33.45 287 THR C CA 1
ATOM 6526 C C . THR C 1 274 ? 38.605 25.690 3.191 1.00 33.36 287 THR C C 1
ATOM 6527 O O . THR C 1 274 ? 38.185 26.849 3.206 1.00 32.96 287 THR C O 1
ATOM 6531 N N . GLU C 1 275 ? 39.823 25.372 2.776 1.00 33.81 288 GLU C N 1
ATOM 6532 C CA . GLU C 1 275 ? 40.594 26.282 1.937 1.00 34.35 288 GLU C CA 1
ATOM 6533 C C . GLU C 1 275 ? 39.986 26.277 0.527 1.00 33.88 288 GLU C C 1
ATOM 6534 O O . GLU C 1 275 ? 38.975 25.609 0.277 1.00 33.07 288 GLU C O 1
ATOM 6540 N N . GLN C 1 276 ? 40.584 27.025 -0.395 1.00 33.78 289 GLN C N 1
ATOM 6541 C CA . GLN C 1 276 ? 40.124 26.958 -1.767 1.00 34.19 289 GLN C CA 1
ATOM 6542 C C . GLN C 1 276 ? 40.708 25.691 -2.377 1.00 33.64 289 GLN C C 1
ATOM 6543 O O . GLN C 1 276 ? 41.910 25.615 -2.608 1.00 34.35 289 GLN C O 1
ATOM 6549 N N . GLU C 1 277 ? 39.852 24.703 -2.615 1.00 33.05 290 GLU C N 1
ATOM 6550 C CA . GLU C 1 277 ? 40.266 23.401 -3.151 1.00 32.82 290 GLU C CA 1
ATOM 6551 C C . GLU C 1 277 ? 40.194 23.402 -4.670 1.00 33.06 290 GLU C C 1
ATOM 6552 O O . GLU C 1 277 ? 39.489 24.224 -5.234 1.00 32.79 290 GLU C O 1
ATOM 6558 N N . THR C 1 278 ? 40.906 22.474 -5.321 1.00 32.73 291 THR C N 1
ATOM 6559 C CA . THR C 1 278 ? 40.753 22.261 -6.749 1.00 33.09 291 THR C CA 1
ATOM 6560 C C . THR C 1 278 ? 40.314 20.827 -7.046 1.00 32.80 291 THR C C 1
ATOM 6561 O O . THR C 1 278 ? 40.989 19.880 -6.657 1.00 32.95 291 THR C O 1
ATOM 6565 N N . SER C 1 279 ? 39.210 20.687 -7.771 1.00 32.54 292 SER C N 1
ATOM 6566 C CA . SER C 1 279 ? 38.714 19.393 -8.184 1.00 33.26 292 SER C CA 1
ATOM 6567 C C . SER C 1 279 ? 39.716 18.676 -9.081 1.00 33.75 292 SER C C 1
ATOM 6568 O O . SER C 1 279 ? 40.389 19.312 -9.913 1.00 33.48 292 SER C O 1
ATOM 6571 N N . THR C 1 280 ? 39.815 17.361 -8.896 1.00 33.80 293 THR C N 1
ATOM 6572 C CA . THR C 1 280 ? 40.680 16.506 -9.716 1.00 34.69 293 THR C CA 1
ATOM 6573 C C . THR C 1 280 ? 39.879 15.373 -10.344 1.00 34.85 293 THR C C 1
ATOM 6574 O O . THR C 1 280 ? 38.663 15.331 -10.226 1.00 35.21 293 THR C O 1
ATOM 6578 N N . ASP C 1 281 ? 40.595 14.462 -10.999 1.00 35.64 294 ASP C N 1
ATOM 6579 C CA . ASP C 1 281 ? 40.062 13.241 -11.599 1.00 36.48 294 ASP C CA 1
ATOM 6580 C C . ASP C 1 281 ? 39.253 12.393 -10.616 1.00 35.44 294 ASP C C 1
ATOM 6581 O O . ASP C 1 281 ? 38.267 11.754 -10.991 1.00 35.83 294 ASP C O 1
ATOM 6586 N N . LYS C 1 282 ? 39.672 12.396 -9.358 1.00 34.00 295 LYS C N 1
ATOM 6587 C CA . LYS C 1 282 ? 39.121 11.463 -8.369 1.00 33.26 295 LYS C CA 1
ATOM 6588 C C . LYS C 1 282 ? 38.133 12.123 -7.383 1.00 32.64 295 LYS C C 1
ATOM 6589 O O . LYS C 1 282 ? 38.146 13.345 -7.185 1.00 32.03 295 LYS C O 1
ATOM 6595 N N . ASP C 1 283 ? 37.274 11.301 -6.782 1.00 31.79 296 ASP C N 1
ATOM 6596 C CA . ASP C 1 283 ? 36.183 11.793 -5.922 1.00 31.22 296 ASP C CA 1
ATOM 6597 C C . ASP C 1 283 ? 36.715 12.464 -4.659 1.00 30.12 296 ASP C C 1
ATOM 6598 O O . ASP C 1 283 ? 37.737 12.056 -4.124 1.00 29.58 296 ASP C O 1
ATOM 6603 N N . MET C 1 284 ? 36.014 13.493 -4.205 1.00 29.79 297 MET C N 1
ATOM 6604 C CA . MET C 1 284 ? 36.328 14.170 -2.947 1.00 29.88 297 MET C CA 1
ATOM 6605 C C . MET C 1 284 ? 35.144 14.050 -1.982 1.00 29.14 297 MET C C 1
ATOM 6606 O O . MET C 1 284 ? 33.987 14.231 -2.382 1.00 29.43 297 MET C O 1
ATOM 6611 N N . THR C 1 285 ? 35.453 13.730 -0.726 1.00 29.08 298 THR C N 1
ATOM 6612 C CA . THR C 1 285 ? 34.497 13.776 0.385 1.00 27.71 298 THR C CA 1
ATOM 6613 C C . THR C 1 285 ? 34.961 14.747 1.478 1.00 27.17 298 THR C C 1
ATOM 6614 O O . THR C 1 285 ? 36.044 14.570 2.073 1.00 27.10 298 THR C O 1
ATOM 6618 N N . ILE C 1 286 ? 34.126 15.751 1.757 1.00 26.33 299 ILE C N 1
ATOM 6619 C CA . ILE C 1 286 ? 34.411 16.713 2.815 1.00 25.80 299 ILE C CA 1
ATOM 6620 C C . ILE C 1 286 ? 33.402 16.598 4.001 1.00 25.83 299 ILE C C 1
ATOM 6621 O O . ILE C 1 286 ? 32.195 16.706 3.817 1.00 25.19 299 ILE C O 1
ATOM 6626 N N . THR C 1 287 ? 33.928 16.337 5.194 1.00 26.09 300 THR C N 1
ATOM 6627 C CA . THR C 1 287 ? 33.086 16.110 6.377 1.00 26.45 300 THR C CA 1
ATOM 6628 C C . THR C 1 287 ? 33.231 17.218 7.419 1.00 26.48 300 THR C C 1
ATOM 6629 O O . THR C 1 287 ? 34.330 17.492 7.914 1.00 27.13 300 THR C O 1
ATOM 6633 N N . PHE C 1 288 ? 32.097 17.847 7.720 1.00 26.40 301 PHE C N 1
ATOM 6634 C CA . PHE C 1 288 ? 31.986 18.859 8.764 1.00 27.27 301 PHE C CA 1
ATOM 6635 C C . PHE C 1 288 ? 31.473 18.174 10.023 1.00 27.57 301 PHE C C 1
ATOM 6636 O O . PHE C 1 288 ? 30.391 17.611 10.022 1.00 27.01 301 PHE C O 1
ATOM 6644 N N . THR C 1 289 ? 32.289 18.182 11.071 1.00 28.34 302 THR C N 1
ATOM 6645 C CA . THR C 1 289 ? 31.914 17.623 12.356 1.00 28.96 302 THR C CA 1
ATOM 6646 C C . THR C 1 289 ? 31.615 18.772 13.317 1.00 29.37 302 THR C C 1
ATOM 6647 O O . THR C 1 289 ? 32.467 19.644 13.538 1.00 29.54 302 THR C O 1
ATOM 6651 N N . ASN C 1 290 ? 30.402 18.771 13.863 1.00 29.58 303 ASN C N 1
ATOM 6652 C CA . ASN C 1 290 ? 30.010 19.741 14.879 1.00 30.11 303 ASN C CA 1
ATOM 6653 C C . ASN C 1 290 ? 29.785 19.101 16.239 1.00 30.21 303 ASN C C 1
ATOM 6654 O O . ASN C 1 290 ? 28.845 18.318 16.437 1.00 29.46 303 ASN C O 1
ATOM 6658 N N . LYS C 1 291 ? 30.670 19.445 17.165 1.00 30.15 304 LYS C N 1
ATOM 6659 C CA . LYS C 1 291 ? 30.675 18.830 18.478 1.00 30.69 304 LYS C CA 1
ATOM 6660 C C . LYS C 1 291 ? 30.146 19.810 19.525 1.00 31.30 304 LYS C C 1
ATOM 6661 O O . LYS C 1 291 ? 30.664 20.931 19.652 1.00 30.47 304 LYS C O 1
ATOM 6667 N N . LYS C 1 292 ? 29.109 19.383 20.255 1.00 31.93 305 LYS C N 1
ATOM 6668 C CA . LYS C 1 292 ? 28.630 20.112 21.437 1.00 33.25 305 LYS C CA 1
ATOM 6669 C C . LYS C 1 292 ? 28.556 19.190 22.646 1.00 34.23 305 LYS C C 1
ATOM 6670 O O . LYS C 1 292 ? 27.983 18.105 22.566 1.00 33.83 305 LYS C O 1
ATOM 6676 N N . VAL C 1 293 ? 29.136 19.634 23.756 1.00 35.94 306 VAL C N 1
ATOM 6677 C CA . VAL C 1 293 ? 29.191 18.837 24.992 1.00 37.89 306 VAL C CA 1
ATOM 6678 C C . VAL C 1 293 ? 28.343 19.476 26.108 1.00 38.68 306 VAL C C 1
ATOM 6679 O O . VAL C 1 293 ? 28.384 20.687 26.303 1.00 38.82 306 VAL C O 1
ATOM 6683 N N . PHE C 1 294 ? 27.555 18.676 26.821 1.00 40.47 307 PHE C N 1
ATOM 6684 C CA . PHE C 1 294 ? 26.895 19.179 28.040 1.00 41.71 307 PHE C CA 1
ATOM 6685 C C . PHE C 1 294 ? 27.680 18.857 29.292 1.00 41.89 307 PHE C C 1
ATOM 6686 O O . PHE C 1 294 ? 28.732 19.449 29.517 1.00 42.39 307 PHE C O 1
#